Protein AF-A0A9P0BHZ3-F1 (afdb_monomer_lite)

Organism: Brassicogethes aeneus (NCBI:txid1431903)

Secondary structure (DSSP, 8-state):
------------------TT-TTTHHHHHHHHHHHHHHHHHHHHHHHHHHHHHHHHHHHHHHHHHHHHHHHHHHHHHHHHHHHHHHHHHHHHHHHHHHHHHHHHHHHHHHHHHHHHHHHHHHHHHHHHHHHHHHHHHHHHHHHHHHHHHHHHHHHHHHHHHHHHHHHHHHHHHHHHHHHHHHHHHHHHHHHHHHHHHHHHHHHHHHHHHHHHHHHHHHHHHHHHHHHHHHHHHHHHHHHHHHHHHHHHHHHHHHHHHHHHHHHHHHHHHHHHHHHHHHHHHHHHHHHHHHHHHHHHHHHHHHHHHHHHHHHHHHHHHHHHHHHHHHHHHHHHHHHHHHHHHHHHHHHHHHHHHHHHHHHHHHHHHHHHHHHHTTTGGG--THHHHHHHHHHHHHHHHHHHHHHHHHHHHHHHHHHHHHHHHHHHHHHHHHHHHHHHHHHHHHHHHHHHHHHHHHHHHHHHHHHHHHHHHHHHHTTS----------TTHHHHHHHHHHHHHHHHHHHHHHHHHHHHHHHHHHHHHHHHHHHHHHHHHHHHHHHHHHHHHHHHHHHHHHHHHHHHHHHHHHHHHHHHHHHHHHHHHHHHHHHHHHHHHHHHHHHHHHHHHHHHHHHHHHHHHHHHHHHHHHHHHHHHHHHHHHHHHHHHHHHHHHHHHHHHHHT-SS--STTGGGTTHHHHHHHHHHHHHHHTHHHHHHHHHHHHHHHHHHHHHTSS--------SHHHHHHHHHHHHHHHHHHHHHHHHHHHHHHHHHHHHHHHHHHHHHHHHHHHHHHHHHHHHHHHHHHHHHHHHHHHHHHHHHHHHHHHHHHHTTPPPS----SHHHHHHHHHHHHHHHHHHHHHHHHHHHH-GGGHHHHHHHHHHH--TT-EEE-TTS-EEEEEETTT-HHHHHHHHHHSS--SPEEEEETTEEEEEEE-------------------------------------------------------------------------------S-----HHHHHHHHHHTTPPP-------S-EEPPTTSSTTEEEEEEE-SSTT-EEEEEEEEEEETTEEEE-GGGTS-TT----EEEES-SBTT-TT-SS-EEEEEEEEEE-TT-BTTTTBS--EEEEESS----BTTB-PPEE---SS--SSEEEEE----SSSTT---SBPEEEEEEE--HHHHHHHHHHHH-----TTEEEEE-S-SSS-----TTTTT-EEEEE-SSSTT-EEEEEEEEE-SSTT-SS-EEEEEGGGGHHHHHHHH---

Radius of gyration: 69.64 Å; chains: 1; bounding box: 183×89×240 Å

Foldseek 3Di:
DDDDDDDDDDDDDDDDDDPPPVLCPVVVVVVVVVVVVVVVVVVVVVVVVVVVVVVVVVVVVVVVVVVVVVVVVVVVVVVVVVVVVVVVVVVVVVVVVVVVVVVVVVVVVVVVVVVVVVVVVVVVVVVVVVVVVVVVVVVVVVVVVVVVVVVVVVVVVVVVVVVVVVVVVVVVVVVVVVVVVVVVVVVVVVVVVVVVVVVVVVVVVVVVVCVVVVVVVVVVVVVVVVVVVVVVVVVVVVVVVVVVVVVVVVVVVVVVVVVVVVVVVVVVVVVVVVVVVVVVVVVVVVVVVVVVVVVVVVVVVVVVVVVVVVVVVVVVVVVVVVVVVVVVVVVVVVVVVVVVVVVVVVVVVVVVVVVVVVVVVVVVVVVVVVVCVVPVPDDDPVVVVVVVVVVVVVVVVVVVVVVVVVVVVVVVVVVVVVVVVVVVVVVVVVVVVVVVVVVVVVVVVVVVVVVVVVVVVVVVVVVVVVVVVVVPVVPPDDDDDDDDDDDPVVVVCVVVVVVVVVVVVVVVVVVVVVVVVVVVVVVVVVVVVVVVVVVVVVVVVVVVVVVVVVVVVVVVVVVVVVVVVVVVVVVVVVVVVVVVVVVVVVVVVVVVVVVVVVVVVVVVVVVVVVVVVVVVVVVVVVVVVVVVVVVVVVVVVVVVVVVVVVVVVVVVVVVVVVVVVVVDDDDDDPVPVPPPVVPPVVVVVPVVVVPVVVSVVVVVVVVVVVVVVVVVVVPPPDDDDDDPDPVVVVVVVVVVVVVVVVVVVVVVVVVVVVVVVVVVVVVVVVVVVVVVVVVVVVVVVVVVVVVVVVVVVVVVVVVVVVVLVVVVVVVVVVVVVVDDDDDDPVDPVSVVVVVVVLLVVLVVVLVVLVVVCVVPVVCVVVSVVSNLASFDFFDWDAWPVRAIFGFAWCVPAPQSVVCCVVPVDGDFDWSYDDSPTTTGTHHDDDDDDDDYDDDDDDDDDDDDDDDDDDDDDDDDDDDDDDDDDDDDDDDDDDDDDDDDDDDDDDDDDDDDDDDDDDDDPDDDDDDQPLVVQVVVQLVPDDFDDDDDADDKDFDDQLLQQQKKFFWDDDPPPPDTDRFEIWGAADQFKTKFWLCQQPDPRHGTFKMWTRDFFQPCPPDPRIDMWTFPDKAQDPPQDNVQSPSGMIMTGTPDGHDDDSNHGGAGADQDLDFDAWKKAKWQFDPDPPPDDRDRGIMMHTKGWDDLVVQQVVCCVPVVHGDDSQKTWIWHPDPPWTDDDHGGHHGTFTWDQPPVGRRHIHGQWGFGADPHGRDPHTGMTGGRNVCSVVCCCPVPVD

pLDDT: mean 71.09, std 18.49, range [23.23, 97.81]

Sequence (1274 aa):
MDLENKKPDDIQQLPVLSPDHPLLEKFQKALKNHLLAQIDSLKGEIFEYEVSTAKKNEEKEHIGVKSYEAQQVLCKQQKVLEESVESLEEMTAAREAMEETLKEEKAKNKEARDKLMQAEKRSAELRTEVEATNLLIHQMSEWENKIESNITVNQRIAEKTRKQNTLLAKEKVKQDAIIYKVMKEIWRLESDLETMDMQLRVKETEREEMALTVAQGNTNIEAIQAEHRCLMHSWNSVVVAVGNRDKVLNCLREEEGKLELKYKAVLSEIDKVKKLIKNEHVENEKHTYDKHRITCEINGYKSKTEEELLKYQGYDVQIDELNETIDQISKDIEDVVTEKKHKEAAIQVVSKEIDQLLIKIQNKEQDIVKMLDVLVLNDKAAQHVNQMIKDQKKVNRVAELKLADIDNKNINLVSQIDKLRFSSESQSEKYEKVLEKSKKLEAEENEIQSKISHLDIEIRKKVGQLELLTNKLEKTFGTQDQLKGSPQDLRIVALEKSVDETMETIKELQSYWLREQKNLLSMSRERQEQMHDKNLLKKQILITEQKNFKITDDIERTKLELEKIERNIRKLQSKVVILCDSLFKKKDKKTDLDHTNDILKNHYDVRLRDSELECLRIEAETMEIENEKVNLSKELVDVNREILEWEKKLIMTKETKDNMKESQSDGGEVGQMKAELHRMQVRYAQLRKAQEKLVIDMEQCITRRSAIFQLSDSIEKRSGQNKTRINYTKKSDDIRNKIKKIENAMQDFEEKSKQLDDNIEEVKQQTEEVENEVEEIKTECQRFQELTENVKTDRQLKFELLLAKQKKVSMLTELSKGRQPYTIYRTEKHLTSEYGKQKDLNNKLGKVVENLTSDFPDYGHVFTRLFNTLRLYGDPCTTKENLTGVCREMRMCPTGLEQLRKYQKHSLRRCGFKGVEEVVCCPDVDTNREPAIDDNDENKDKGQRTQTRAKSRARKSVTGYHSVIKKSRCDIIMTSPGNPDCCPGTYGKILFCQFTFDILNCVFDIRHKTLSACEQYMQKTEARLSWHIINGVDAEAGEYPHMAAVGYPSDEGDAVNWNCGGSLIAPRFVLTAAHCVVTNNGEPKKVRLGENDLTDEGSEHKQDFDIVDTLVHPQYVIRARRNDIAVLKLDREARITKYVEPACLYTENDDPIGLTITGWGVINTNMANSWKALQKASILPSNLTTCTQLYKSRVNKDITRKQLCAADPSTTKTTDTCQGDSGGPLQVQNLKDSSLFSIVGVTSYGMGCGSNHPSIYTRVSAYLDFIEDYVWPD

Structure (mmCIF, N/CA/C/O backbone):
data_AF-A0A9P0BHZ3-F1
#
_entry.id   AF-A0A9P0BHZ3-F1
#
loop_
_atom_site.group_PDB
_atom_site.id
_atom_site.type_symbol
_atom_site.label_atom_id
_atom_site.label_alt_id
_atom_site.label_comp_id
_atom_site.label_asym_id
_atom_site.label_entity_id
_atom_site.label_seq_id
_atom_site.pdbx_PDB_ins_code
_atom_site.Cartn_x
_atom_site.Cartn_y
_atom_site.Cartn_z
_atom_site.occupancy
_atom_site.B_iso_or_equiv
_atom_site.auth_seq_id
_atom_site.auth_comp_id
_atom_site.auth_asym_id
_atom_site.auth_atom_id
_atom_site.pdbx_PDB_model_num
ATOM 1 N N . MET A 1 1 ? 98.950 32.165 -85.793 1.00 34.47 1 MET A N 1
ATOM 2 C CA . MET A 1 1 ? 99.196 32.501 -84.378 1.00 34.47 1 MET A CA 1
ATOM 3 C C . MET A 1 1 ? 99.562 31.246 -83.595 1.00 34.47 1 MET A C 1
ATOM 5 O O . MET A 1 1 ? 98.650 30.579 -83.130 1.00 34.47 1 MET A O 1
ATOM 9 N N . ASP A 1 2 ? 100.824 30.867 -83.370 1.00 37.28 2 ASP A N 1
ATOM 10 C CA . ASP A 1 2 ? 102.137 31.098 -84.036 1.00 37.28 2 ASP A CA 1
ATOM 11 C C . ASP A 1 2 ? 103.229 30.548 -83.080 1.00 37.28 2 ASP A C 1
ATOM 13 O O . ASP A 1 2 ? 103.051 30.662 -81.871 1.00 37.28 2 ASP A O 1
ATOM 17 N N . LEU A 1 3 ? 104.376 29.974 -83.472 1.00 34.22 3 LEU A N 1
ATOM 18 C CA . LEU A 1 3 ? 104.890 29.501 -84.776 1.00 34.22 3 LEU A CA 1
ATOM 19 C C . LEU A 1 3 ? 105.085 27.949 -84.672 1.00 34.22 3 LEU A C 1
ATOM 21 O O . LEU A 1 3 ? 104.293 27.329 -83.973 1.00 34.22 3 LEU A O 1
ATOM 25 N N . GLU A 1 4 ? 106.017 27.187 -85.272 1.00 36.25 4 GLU A N 1
ATOM 26 C CA . GLU A 1 4 ? 107.149 27.369 -86.212 1.00 36.25 4 GLU A CA 1
ATOM 27 C C . GLU A 1 4 ? 107.383 26.029 -86.965 1.00 36.25 4 GLU A C 1
ATOM 29 O O . GLU A 1 4 ? 106.747 25.015 -86.670 1.00 36.25 4 GLU A O 1
ATOM 34 N N . ASN A 1 5 ? 108.278 26.005 -87.952 1.00 37.03 5 ASN A N 1
ATOM 35 C CA . ASN A 1 5 ? 108.604 24.848 -88.786 1.00 37.03 5 ASN A CA 1
ATOM 36 C C . ASN A 1 5 ? 109.538 23.826 -88.106 1.00 37.03 5 ASN A C 1
ATOM 38 O O . ASN A 1 5 ? 110.432 24.193 -87.345 1.00 37.03 5 ASN A O 1
ATOM 42 N N . LYS A 1 6 ? 109.479 22.563 -88.567 1.00 34.69 6 LYS A N 1
ATOM 43 C CA . LYS A 1 6 ? 110.676 21.849 -89.069 1.00 34.69 6 LYS A CA 1
ATOM 44 C C . LYS A 1 6 ? 110.336 20.635 -89.949 1.00 34.69 6 LYS A C 1
ATOM 46 O O . LYS A 1 6 ? 109.327 19.966 -89.764 1.00 34.69 6 LYS A O 1
ATOM 51 N N . LYS A 1 7 ? 111.212 20.403 -90.927 1.00 32.25 7 LYS A N 1
ATOM 52 C CA . LYS A 1 7 ? 111.252 19.358 -91.972 1.00 32.25 7 LYS A CA 1
ATOM 53 C C . LYS A 1 7 ? 112.709 18.818 -92.028 1.00 32.25 7 LYS A C 1
ATOM 55 O O . LYS A 1 7 ? 113.575 19.506 -91.484 1.00 32.25 7 LYS A O 1
ATOM 60 N N . PRO A 1 8 ? 113.041 17.782 -92.824 1.00 47.19 8 PRO A N 1
ATOM 61 C CA . PRO A 1 8 ? 112.404 16.458 -92.940 1.00 47.19 8 PRO A CA 1
ATOM 62 C C . PRO A 1 8 ? 113.471 15.318 -93.025 1.00 47.19 8 PRO A C 1
ATOM 64 O O . PRO A 1 8 ? 114.654 15.624 -92.932 1.00 47.19 8 PRO A O 1
ATOM 67 N N . ASP A 1 9 ? 113.042 14.069 -93.284 1.00 31.03 9 ASP A N 1
ATOM 68 C CA . ASP A 1 9 ? 113.768 12.971 -93.991 1.00 31.03 9 ASP A CA 1
ATOM 69 C C . ASP A 1 9 ? 115.160 12.516 -93.430 1.00 31.03 9 ASP A C 1
ATOM 71 O O . ASP A 1 9 ? 115.728 13.141 -92.543 1.00 31.03 9 ASP A O 1
ATOM 75 N N . ASP A 1 10 ? 115.760 11.356 -93.740 1.00 31.06 10 ASP A N 1
ATOM 76 C CA . ASP A 1 10 ? 115.634 10.366 -94.830 1.00 31.06 10 ASP A CA 1
ATOM 77 C C . ASP A 1 10 ? 115.335 8.924 -94.354 1.00 31.06 10 ASP A C 1
ATOM 79 O O . ASP A 1 10 ? 115.736 8.527 -93.261 1.00 31.06 10 ASP A O 1
ATOM 83 N N . ILE A 1 11 ? 114.761 8.098 -95.248 1.00 34.25 11 ILE A N 1
ATOM 84 C CA . ILE A 1 11 ? 115.260 6.747 -95.616 1.00 34.25 11 ILE A CA 1
ATOM 85 C C . ILE A 1 11 ? 114.581 6.264 -96.923 1.00 34.25 11 ILE A C 1
ATOM 87 O O . ILE A 1 11 ? 113.508 6.727 -97.299 1.00 34.25 11 ILE A O 1
ATOM 91 N N . GLN A 1 12 ? 115.270 5.393 -97.667 1.00 36.16 12 GLN A N 1
ATOM 92 C CA . GLN A 1 12 ? 115.147 5.201 -99.123 1.00 36.16 12 GLN A CA 1
ATOM 93 C C . GLN A 1 12 ? 113.890 4.464 -99.646 1.00 36.16 12 GLN A C 1
ATOM 95 O O . GLN A 1 12 ? 113.215 3.717 -98.942 1.00 36.16 12 GLN A O 1
ATOM 100 N N . GLN A 1 13 ? 113.629 4.657 -100.946 1.00 36.66 13 GLN A N 1
ATOM 101 C CA . GLN A 1 13 ? 112.496 4.128 -101.720 1.00 36.66 13 GLN A CA 1
ATOM 102 C C . GLN A 1 13 ? 112.711 2.701 -102.262 1.00 36.66 13 GLN A C 1
ATOM 104 O O . GLN A 1 13 ? 113.814 2.351 -102.674 1.00 36.66 13 GLN A O 1
ATOM 109 N N . LEU A 1 14 ? 111.610 1.963 -102.453 1.00 37.25 14 LEU A N 1
ATOM 110 C CA . LEU A 1 14 ? 111.409 0.990 -103.545 1.00 37.25 14 LEU A CA 1
ATOM 111 C C . LEU A 1 14 ? 109.941 1.100 -104.040 1.00 37.25 14 LEU A C 1
ATOM 113 O O . LEU A 1 14 ? 109.102 1.642 -103.316 1.00 37.25 14 LEU A O 1
ATOM 117 N N . PRO A 1 15 ? 109.613 0.702 -105.287 1.00 50.53 15 PRO A N 1
ATOM 118 C CA . PRO A 1 15 ? 108.506 1.318 -106.024 1.00 50.53 15 PRO A CA 1
ATOM 119 C C . PRO A 1 15 ? 107.111 0.810 -105.628 1.00 50.53 15 PRO A C 1
ATOM 121 O O . PRO A 1 15 ? 106.714 -0.305 -105.959 1.00 50.53 15 PRO A O 1
ATOM 124 N N . VAL A 1 16 ? 106.328 1.700 -105.017 1.00 47.50 16 VAL A N 1
ATOM 125 C CA . VAL A 1 16 ? 104.872 1.582 -104.842 1.00 47.50 16 VAL A CA 1
ATOM 126 C C . VAL A 1 16 ? 104.200 2.723 -105.615 1.00 47.50 16 VAL A C 1
ATOM 128 O O . VAL A 1 16 ? 104.776 3.801 -105.764 1.00 47.50 16 VAL A O 1
ATOM 131 N N . LEU A 1 17 ? 102.994 2.488 -106.143 1.00 51.47 17 LEU A N 1
ATOM 132 C CA . LEU A 1 17 ? 102.197 3.510 -106.834 1.00 51.47 17 LEU A CA 1
ATOM 133 C C . LEU A 1 17 ? 101.985 4.744 -105.940 1.00 51.47 17 LEU A C 1
ATOM 135 O O . LEU A 1 17 ? 101.684 4.602 -104.756 1.00 51.47 17 LEU A O 1
ATOM 139 N N . SER A 1 18 ? 102.111 5.942 -106.525 1.00 51.00 18 SER A N 1
ATOM 140 C CA . SER A 1 18 ? 101.926 7.213 -105.809 1.00 51.00 18 SER A CA 1
ATOM 141 C C . SER A 1 18 ? 100.571 7.265 -105.079 1.00 51.00 18 SER A C 1
ATOM 143 O O . SER A 1 18 ? 99.572 6.826 -105.664 1.00 51.00 18 SER A O 1
ATOM 145 N N . PRO A 1 19 ? 100.492 7.843 -103.861 1.00 56.44 19 PRO A N 1
ATOM 146 C CA . PRO A 1 19 ? 99.229 8.064 -103.155 1.00 56.44 19 PRO A CA 1
ATOM 147 C C . PRO A 1 19 ? 98.160 8.768 -104.002 1.00 56.44 19 PRO A C 1
ATOM 149 O O . PRO A 1 19 ? 96.981 8.445 -103.871 1.00 56.44 19 PRO A O 1
ATOM 152 N N . ASP A 1 20 ? 98.573 9.652 -104.915 1.00 55.28 20 ASP A N 1
ATOM 153 C CA . ASP A 1 20 ? 97.693 10.437 -105.791 1.00 55.28 20 ASP A CA 1
ATOM 154 C C . ASP A 1 20 ? 97.349 9.734 -107.124 1.00 55.28 20 ASP A C 1
ATOM 156 O O . ASP A 1 20 ? 96.839 10.355 -108.058 1.00 55.28 20 ASP A O 1
ATOM 160 N N . HIS A 1 21 ? 97.638 8.434 -107.271 1.00 56.44 21 HIS A N 1
ATOM 161 C CA . HIS A 1 21 ? 97.328 7.712 -108.507 1.00 56.44 21 HIS A CA 1
ATOM 162 C C . HIS A 1 21 ? 95.802 7.510 -108.668 1.00 56.44 21 HIS A C 1
ATOM 164 O O . HIS A 1 21 ? 95.181 6.896 -107.794 1.00 56.44 21 HIS A O 1
ATOM 170 N N . PRO A 1 22 ? 95.173 7.883 -109.806 1.00 61.62 22 PRO A N 1
ATOM 171 C CA . PRO A 1 22 ? 93.706 7.905 -109.982 1.00 61.62 22 PRO A CA 1
ATOM 172 C C . PRO A 1 22 ? 93.011 6.524 -110.030 1.00 61.62 22 PRO A C 1
ATOM 174 O O . PRO A 1 22 ? 91.831 6.422 -110.357 1.00 61.62 22 PRO A O 1
ATOM 177 N N . LEU A 1 23 ? 93.722 5.445 -109.688 1.00 57.72 23 LEU A N 1
ATOM 178 C CA . LEU A 1 23 ? 93.140 4.124 -109.407 1.00 57.72 23 LEU A CA 1
ATOM 179 C C . LEU A 1 23 ? 92.945 3.877 -107.899 1.00 57.72 23 LEU A C 1
ATOM 181 O O . LEU A 1 23 ? 92.077 3.094 -107.523 1.00 57.72 23 LEU A O 1
ATOM 185 N N . LEU A 1 24 ? 93.709 4.557 -107.035 1.00 58.69 24 LEU A N 1
ATOM 186 C CA . LEU A 1 24 ? 93.594 4.456 -105.577 1.00 58.69 24 LEU A CA 1
ATOM 187 C C . LEU A 1 24 ? 92.543 5.410 -104.995 1.00 58.69 24 LEU A C 1
ATOM 189 O O . LEU A 1 24 ? 92.021 5.119 -103.921 1.00 58.69 24 LEU A O 1
ATOM 193 N N . GLU A 1 25 ? 92.165 6.481 -105.705 1.00 65.56 25 GLU A N 1
ATOM 194 C CA . GLU A 1 25 ? 91.171 7.465 -105.238 1.00 65.56 25 GLU A CA 1
ATOM 195 C C . GLU A 1 25 ? 89.861 6.792 -104.782 1.00 65.56 25 GLU A C 1
ATOM 197 O O . GLU A 1 25 ? 89.366 7.069 -103.692 1.00 65.56 25 GLU A O 1
ATOM 202 N N . LYS A 1 26 ? 89.327 5.836 -105.559 1.00 60.06 26 LYS A N 1
ATOM 203 C CA . LYS A 1 26 ? 88.112 5.085 -105.186 1.00 60.06 26 LYS A CA 1
ATOM 204 C C . LYS A 1 26 ? 88.284 4.270 -103.901 1.00 60.06 26 LYS A C 1
ATOM 206 O O . LYS A 1 26 ? 87.387 4.268 -103.061 1.00 60.06 26 LYS A O 1
ATOM 211 N N . PHE A 1 27 ? 89.427 3.605 -103.735 1.00 61.62 27 PHE A N 1
ATOM 212 C CA . PHE A 1 27 ? 89.732 2.791 -102.556 1.00 61.62 27 PHE A CA 1
ATOM 213 C C . PHE A 1 27 ? 89.914 3.664 -101.305 1.00 61.62 27 PHE A C 1
ATOM 215 O O . PHE A 1 27 ? 89.302 3.404 -100.270 1.00 61.62 27 PHE A O 1
ATOM 222 N N . GLN A 1 28 ? 90.674 4.757 -101.420 1.00 66.12 28 GLN A N 1
ATOM 223 C CA . GLN A 1 28 ? 90.841 5.751 -100.358 1.00 66.12 28 GLN A CA 1
ATOM 224 C C . GLN A 1 28 ? 89.503 6.397 -99.975 1.00 66.12 28 GLN A C 1
ATOM 226 O O . GLN A 1 28 ? 89.229 6.579 -98.792 1.00 66.12 28 GLN A O 1
ATOM 231 N N . LYS A 1 29 ? 88.634 6.692 -100.950 1.00 69.75 29 LYS A N 1
ATOM 232 C CA . LYS A 1 29 ? 87.290 7.249 -100.731 1.00 69.75 29 LYS A CA 1
ATOM 233 C C . LYS A 1 29 ? 86.358 6.255 -100.033 1.00 69.75 29 LYS A C 1
ATOM 235 O O . LYS A 1 29 ? 85.648 6.652 -99.115 1.00 69.75 29 LYS A O 1
ATOM 240 N N . ALA A 1 30 ? 86.407 4.969 -100.385 1.00 64.88 30 ALA A N 1
ATOM 241 C CA . ALA A 1 30 ? 85.670 3.919 -99.677 1.00 64.88 30 ALA A CA 1
ATOM 242 C C . ALA A 1 30 ? 86.145 3.760 -98.219 1.00 64.88 30 ALA A C 1
ATOM 244 O O . ALA A 1 30 ? 85.323 3.749 -97.302 1.00 64.88 30 ALA A O 1
ATOM 245 N N . LEU A 1 31 ? 87.464 3.717 -97.989 1.00 68.00 31 LEU A N 1
ATOM 246 C CA . LEU A 1 31 ? 88.050 3.636 -96.646 1.00 68.00 31 LEU A CA 1
ATOM 247 C C . LEU A 1 31 ? 87.729 4.882 -95.802 1.00 68.00 31 LEU A C 1
ATOM 249 O O . LEU A 1 31 ? 87.321 4.758 -94.649 1.00 68.00 31 LEU A O 1
ATOM 253 N N . LYS A 1 32 ? 87.843 6.079 -96.390 1.00 74.94 32 LYS A N 1
ATOM 254 C CA . LYS A 1 32 ? 87.483 7.354 -95.755 1.00 74.94 32 LYS A CA 1
ATOM 255 C C . LYS A 1 32 ? 86.004 7.397 -95.377 1.00 74.94 32 LYS A C 1
ATOM 257 O O . LYS A 1 32 ? 85.691 7.810 -94.268 1.00 74.94 32 LYS A O 1
ATOM 262 N N . ASN A 1 33 ? 85.107 6.931 -96.245 1.00 72.12 33 ASN A N 1
ATOM 263 C CA . ASN A 1 33 ? 83.675 6.868 -95.944 1.00 72.12 33 ASN A CA 1
ATOM 264 C C . ASN A 1 33 ? 83.362 5.875 -94.809 1.00 72.12 33 ASN A C 1
ATOM 266 O O . ASN A 1 33 ? 82.520 6.172 -93.969 1.00 72.12 33 ASN A O 1
ATOM 270 N N . HIS A 1 34 ? 84.055 4.732 -94.740 1.00 70.62 34 HIS A N 1
ATOM 271 C CA . HIS A 1 34 ? 83.892 3.776 -93.637 1.00 70.62 34 HIS A CA 1
ATOM 272 C C . HIS A 1 34 ? 84.361 4.355 -92.291 1.00 70.62 34 HIS A C 1
ATOM 274 O O . HIS A 1 34 ? 83.646 4.242 -91.296 1.00 70.62 34 HIS A O 1
ATOM 280 N N . LEU A 1 35 ? 85.516 5.028 -92.271 1.00 70.44 35 LEU A N 1
ATOM 281 C CA . LEU A 1 35 ? 86.041 5.689 -91.071 1.00 70.44 35 LEU A CA 1
ATOM 282 C C . LEU A 1 35 ? 85.185 6.892 -90.644 1.00 70.44 35 LEU A C 1
ATOM 284 O O . LEU A 1 35 ? 84.968 7.083 -89.452 1.00 70.44 35 LEU A O 1
ATOM 288 N N . LEU A 1 36 ? 84.646 7.667 -91.593 1.00 74.88 36 LEU A N 1
ATOM 289 C CA . LEU A 1 36 ? 83.685 8.734 -91.295 1.00 74.88 36 LEU A CA 1
ATOM 290 C C . LEU A 1 36 ? 82.393 8.173 -90.688 1.00 74.88 36 LEU A C 1
ATOM 292 O O . LEU A 1 36 ? 81.947 8.691 -89.673 1.00 74.88 36 LEU A O 1
ATOM 296 N N . ALA A 1 37 ? 81.853 7.071 -91.217 1.00 69.31 37 ALA A N 1
ATOM 297 C CA . ALA A 1 37 ? 80.676 6.421 -90.638 1.00 69.31 37 ALA A CA 1
ATOM 298 C C . ALA A 1 37 ? 80.919 5.907 -89.204 1.00 69.31 37 ALA A C 1
ATOM 300 O O . ALA A 1 37 ? 80.030 6.013 -88.364 1.00 69.31 37 ALA A O 1
ATOM 301 N N . GLN A 1 38 ? 82.121 5.404 -88.887 1.00 68.25 38 GLN A N 1
ATOM 302 C CA . GLN A 1 38 ? 82.483 5.063 -87.502 1.00 68.25 38 GLN A CA 1
ATOM 303 C C . GLN A 1 38 ? 82.616 6.304 -86.610 1.00 68.25 38 GLN A C 1
ATOM 305 O O . GLN A 1 38 ? 82.131 6.295 -85.484 1.00 68.25 38 GLN A O 1
ATOM 310 N N . ILE A 1 39 ? 83.230 7.382 -87.107 1.00 73.50 39 ILE A N 1
ATOM 311 C CA . ILE A 1 39 ? 83.338 8.656 -86.382 1.00 73.50 39 ILE A CA 1
ATOM 312 C C . ILE A 1 39 ? 81.951 9.252 -86.106 1.00 73.50 39 ILE A C 1
ATOM 314 O O . ILE A 1 39 ? 81.720 9.759 -85.014 1.00 73.50 39 ILE A O 1
ATOM 318 N N . ASP A 1 40 ? 81.021 9.175 -87.056 1.00 74.06 40 ASP A N 1
ATOM 319 C CA . ASP A 1 40 ? 79.666 9.704 -86.891 1.00 74.06 40 ASP A CA 1
ATOM 320 C C . ASP A 1 40 ? 78.784 8.793 -86.010 1.00 74.06 40 ASP A C 1
ATOM 322 O O . ASP A 1 40 ? 77.971 9.314 -85.250 1.00 74.06 40 ASP A O 1
ATOM 326 N N . SER A 1 41 ? 79.015 7.470 -85.993 1.00 69.06 41 SER A N 1
ATOM 327 C CA . SER A 1 41 ? 78.439 6.559 -84.982 1.00 69.06 41 SER A CA 1
ATOM 328 C C . SER A 1 41 ? 78.923 6.910 -83.573 1.00 69.06 41 SER A C 1
ATOM 330 O O . SER A 1 41 ? 78.111 7.104 -82.675 1.00 69.06 41 SER A O 1
ATOM 332 N N . LEU A 1 42 ? 80.237 7.090 -83.394 1.00 73.25 42 LEU A N 1
ATOM 333 C CA . LEU A 1 42 ? 80.827 7.454 -82.102 1.00 73.25 42 LEU A CA 1
ATOM 334 C C . LEU A 1 42 ? 80.405 8.857 -81.640 1.00 73.25 42 LEU A C 1
ATOM 336 O O . LEU A 1 42 ? 80.242 9.070 -80.444 1.00 73.25 42 LEU A O 1
ATOM 340 N N . LYS A 1 43 ? 80.164 9.809 -82.554 1.00 76.50 43 LYS A N 1
ATOM 341 C CA . LYS A 1 43 ? 79.503 11.085 -82.214 1.00 76.50 43 LYS A CA 1
ATOM 342 C C . LYS A 1 43 ? 78.057 10.881 -81.770 1.00 76.50 43 LYS A C 1
ATOM 344 O O . LYS A 1 43 ? 77.624 11.583 -80.867 1.00 76.50 43 LYS A O 1
ATOM 349 N N . GLY A 1 44 ? 77.323 9.954 -82.389 1.00 73.75 44 GLY A N 1
ATOM 350 C CA . GLY A 1 44 ? 75.978 9.568 -81.961 1.00 73.75 44 GLY A CA 1
ATOM 351 C C . GLY A 1 44 ? 75.979 9.008 -80.539 1.00 73.75 44 GLY A C 1
ATOM 352 O O . GLY A 1 44 ? 75.240 9.498 -79.695 1.00 73.75 44 GLY A O 1
ATOM 353 N N . GLU A 1 45 ? 76.878 8.068 -80.247 1.00 74.00 45 GLU A N 1
ATOM 354 C CA . GLU A 1 45 ? 77.068 7.506 -78.904 1.00 74.00 45 GLU A CA 1
ATOM 355 C C . GLU A 1 45 ? 77.490 8.580 -77.888 1.00 74.00 45 GLU A C 1
ATOM 357 O O . GLU A 1 45 ? 76.902 8.667 -76.813 1.00 74.00 45 GLU A O 1
ATOM 362 N N . ILE A 1 46 ? 78.455 9.447 -78.223 1.00 73.25 46 ILE A N 1
ATOM 363 C CA . ILE A 1 46 ? 78.861 10.576 -77.366 1.00 73.25 46 ILE A CA 1
ATOM 364 C C . ILE A 1 46 ? 77.679 11.520 -77.115 1.00 73.25 46 ILE A C 1
ATOM 366 O O . ILE A 1 46 ? 77.458 11.896 -75.969 1.00 73.25 46 ILE A O 1
ATOM 370 N N . PHE A 1 47 ? 76.881 11.845 -78.133 1.00 76.94 47 PHE A N 1
ATOM 371 C CA . PHE A 1 47 ? 75.688 12.679 -77.987 1.00 76.94 47 PHE A CA 1
ATOM 372 C C . PHE A 1 47 ? 74.608 12.004 -77.124 1.00 76.94 47 PHE A C 1
ATOM 374 O O . PHE A 1 47 ? 74.011 12.662 -76.275 1.00 76.94 47 PHE A O 1
ATOM 381 N N . GLU A 1 48 ? 74.383 10.693 -77.256 1.00 74.94 48 GLU A N 1
ATOM 382 C CA . GLU A 1 48 ? 73.480 9.949 -76.367 1.00 74.94 48 GLU A CA 1
ATOM 383 C C . GLU A 1 48 ? 74.001 9.898 -74.920 1.00 74.94 48 GLU A C 1
ATOM 385 O O . GLU A 1 48 ? 73.210 10.035 -73.983 1.00 74.94 48 GLU A O 1
ATOM 390 N N . TYR A 1 49 ? 75.317 9.790 -74.704 1.00 77.06 49 TYR A N 1
ATOM 391 C CA . TYR A 1 49 ? 75.920 9.898 -73.372 1.00 77.06 49 TYR A CA 1
ATOM 392 C C . TYR A 1 49 ? 75.847 11.323 -72.804 1.00 77.06 49 TYR A C 1
ATOM 394 O O . TYR A 1 49 ? 75.553 11.477 -71.617 1.00 77.06 49 TYR A O 1
ATOM 402 N N . GLU A 1 50 ? 76.052 12.364 -73.612 1.00 74.88 50 GLU A N 1
ATOM 403 C CA . GLU A 1 50 ? 75.885 13.768 -73.216 1.00 74.88 50 GLU A CA 1
ATOM 404 C C . GLU A 1 50 ? 74.427 14.055 -72.841 1.00 74.88 50 GLU A C 1
ATOM 406 O O . GLU A 1 50 ? 74.169 14.549 -71.743 1.00 74.88 50 GLU A O 1
ATOM 411 N N . VAL A 1 51 ? 73.461 13.646 -73.670 1.00 78.88 51 VAL A N 1
ATOM 412 C CA . VAL A 1 51 ? 72.020 13.755 -73.385 1.00 78.88 51 VAL A CA 1
ATOM 413 C C . VAL A 1 51 ? 71.630 12.930 -72.155 1.00 78.88 51 VAL A C 1
ATOM 415 O O . VAL A 1 51 ? 70.898 13.424 -71.298 1.00 78.88 51 VAL A O 1
ATOM 418 N N . SER A 1 52 ? 72.147 11.707 -71.989 1.00 74.94 52 SER A N 1
ATOM 419 C CA . SER A 1 52 ? 71.893 10.906 -70.784 1.00 74.94 52 SER A CA 1
ATOM 420 C C . SER A 1 52 ? 72.536 11.500 -69.528 1.00 74.94 52 SER A C 1
ATOM 422 O O . SER A 1 52 ? 72.028 11.256 -68.431 1.00 74.94 52 SER A O 1
ATOM 424 N N . THR A 1 53 ? 73.640 12.238 -69.648 1.00 70.50 53 THR A N 1
ATOM 425 C CA . THR A 1 53 ? 74.324 12.871 -68.510 1.00 70.50 53 THR A CA 1
ATOM 426 C C . THR A 1 53 ? 73.650 14.189 -68.143 1.00 70.50 53 THR A C 1
ATOM 428 O O . THR A 1 53 ? 73.396 14.427 -66.964 1.00 70.50 53 THR A O 1
ATOM 431 N N . ALA A 1 54 ? 73.251 14.989 -69.136 1.00 77.50 54 ALA A N 1
ATOM 432 C CA . ALA A 1 54 ? 72.397 16.158 -68.958 1.00 77.50 54 ALA A CA 1
ATOM 433 C C . ALA A 1 54 ? 71.073 15.767 -68.287 1.00 77.50 54 ALA A C 1
ATOM 435 O O . ALA A 1 54 ? 70.727 16.333 -67.256 1.00 77.50 54 ALA A O 1
ATOM 436 N N . LYS A 1 55 ? 70.401 14.717 -68.777 1.00 77.62 55 LYS A N 1
ATOM 437 C CA . LYS A 1 55 ? 69.169 14.196 -68.172 1.00 77.62 55 LYS A CA 1
ATOM 438 C C . LYS A 1 55 ? 69.377 13.663 -66.749 1.00 77.62 55 LYS A C 1
ATOM 440 O O . LYS A 1 55 ? 68.521 13.864 -65.899 1.00 77.62 55 LYS A O 1
ATOM 445 N N . LYS A 1 56 ? 70.511 13.022 -66.442 1.00 76.81 56 LYS A N 1
ATOM 446 C CA . LYS A 1 56 ? 70.831 12.613 -65.059 1.00 76.81 56 LYS A CA 1
ATOM 447 C C . LYS A 1 56 ? 71.145 13.798 -64.143 1.00 76.81 56 LYS A C 1
ATOM 449 O O . LYS A 1 56 ? 70.857 13.713 -62.952 1.00 76.81 56 LYS A O 1
ATOM 454 N N . ASN A 1 57 ? 71.687 14.898 -64.668 1.00 73.12 57 ASN A N 1
ATOM 455 C CA . ASN A 1 57 ? 71.791 16.154 -63.923 1.00 73.12 57 ASN A CA 1
ATOM 456 C C . ASN A 1 57 ? 70.414 16.806 -63.730 1.00 73.12 57 ASN A C 1
ATOM 458 O O . ASN A 1 57 ? 70.120 17.197 -62.611 1.00 73.12 57 ASN A O 1
ATOM 462 N N . GLU A 1 58 ? 69.542 16.825 -64.739 1.00 75.69 58 GLU A N 1
ATOM 463 C CA . GLU A 1 58 ? 68.150 17.290 -64.621 1.00 75.69 58 GLU A CA 1
ATOM 464 C C . GLU A 1 58 ? 67.366 16.458 -63.586 1.00 75.69 58 GLU A C 1
ATOM 466 O O . GLU A 1 58 ? 66.699 17.009 -62.715 1.00 75.69 58 GLU A O 1
ATOM 471 N N . GLU A 1 59 ? 67.510 15.128 -63.592 1.00 77.00 59 GLU A N 1
ATOM 472 C CA . GLU A 1 59 ? 66.935 14.235 -62.576 1.00 77.00 59 GLU A CA 1
ATOM 473 C C . GLU A 1 59 ? 67.528 14.501 -61.179 1.00 77.00 59 GLU A C 1
ATOM 475 O O . GLU A 1 59 ? 66.786 14.526 -60.196 1.00 77.00 59 GLU A O 1
ATOM 480 N N . LYS A 1 60 ? 68.838 14.763 -61.067 1.00 75.75 60 LYS A N 1
ATOM 481 C CA . LYS A 1 60 ? 69.512 15.121 -59.805 1.00 75.75 60 LYS A CA 1
ATOM 482 C C . LYS A 1 60 ? 69.071 16.490 -59.276 1.00 75.75 60 LYS A C 1
ATOM 484 O O . LYS A 1 60 ? 68.842 16.625 -58.077 1.00 75.75 60 LYS A O 1
ATOM 489 N N . GLU A 1 61 ? 68.937 17.488 -60.141 1.00 78.38 61 GLU A N 1
ATOM 490 C CA . GLU A 1 61 ? 68.434 18.823 -59.811 1.00 78.38 61 GLU A CA 1
ATOM 491 C C . GLU A 1 61 ? 66.959 18.754 -59.418 1.00 78.38 61 GLU A C 1
ATOM 493 O O . GLU A 1 61 ? 66.577 19.317 -58.398 1.00 78.38 61 GLU A O 1
ATOM 498 N N . HIS A 1 62 ? 66.145 17.965 -60.122 1.00 77.44 62 HIS A N 1
ATOM 499 C CA . HIS A 1 62 ? 64.749 17.728 -59.766 1.00 77.44 62 HIS A CA 1
ATOM 500 C C . HIS A 1 62 ? 64.592 16.958 -58.442 1.00 77.44 62 HIS A C 1
ATOM 502 O O . HIS A 1 62 ? 63.667 17.240 -57.680 1.00 77.44 62 HIS A O 1
ATOM 508 N N . ILE A 1 63 ? 65.500 16.028 -58.117 1.00 79.94 63 ILE A N 1
ATOM 509 C CA . ILE A 1 63 ? 65.582 15.392 -56.789 1.00 79.94 63 ILE A CA 1
ATOM 510 C C . ILE A 1 63 ? 66.034 16.403 -55.724 1.00 79.94 63 ILE A C 1
ATOM 512 O O . ILE A 1 63 ? 65.488 16.398 -54.624 1.00 79.94 63 ILE A O 1
ATOM 516 N N . GLY A 1 64 ? 66.968 17.304 -56.042 1.00 77.81 64 GLY A N 1
ATOM 517 C CA . GLY A 1 64 ? 67.374 18.405 -55.165 1.00 77.81 64 GLY A CA 1
ATOM 518 C C . GLY A 1 64 ? 66.217 19.358 -54.853 1.00 77.81 64 GLY A C 1
ATOM 519 O O . GLY A 1 64 ? 65.949 19.633 -53.685 1.00 77.81 64 GLY A O 1
ATOM 520 N N . VAL A 1 65 ? 65.469 19.775 -55.880 1.00 83.12 65 VAL A N 1
ATOM 521 C CA . VAL A 1 65 ? 64.240 20.570 -55.750 1.00 83.12 65 VAL A CA 1
ATOM 522 C C . VAL A 1 65 ? 63.209 19.821 -54.911 1.00 83.12 65 VAL A C 1
ATOM 524 O O . VAL A 1 65 ? 62.744 20.380 -53.929 1.00 83.12 65 VAL A O 1
ATOM 527 N N . LYS A 1 66 ? 62.934 18.538 -55.181 1.00 79.19 66 LYS A N 1
ATOM 528 C CA . LYS A 1 66 ? 62.020 17.722 -54.359 1.00 79.19 66 LYS A CA 1
ATOM 529 C C . LYS A 1 66 ? 62.472 17.566 -52.909 1.00 79.19 66 LYS A C 1
ATOM 531 O O . LYS A 1 66 ? 61.637 17.544 -52.012 1.00 79.19 66 LYS A O 1
ATOM 536 N N . SER A 1 67 ? 63.776 17.468 -52.655 1.00 72.19 67 SER A N 1
ATOM 537 C CA . SER A 1 67 ? 64.318 17.424 -51.294 1.00 72.19 67 SER A CA 1
ATOM 538 C C . SER A 1 67 ? 64.154 18.766 -50.578 1.00 72.19 67 SER A C 1
ATOM 540 O O . SER A 1 67 ? 63.909 18.783 -49.375 1.00 72.19 67 SER A O 1
ATOM 542 N N . TYR A 1 68 ? 64.257 19.882 -51.302 1.00 79.19 68 TYR A N 1
ATOM 543 C CA . TYR A 1 68 ? 64.026 21.225 -50.775 1.00 79.19 68 TYR A CA 1
ATOM 544 C C . TYR A 1 68 ? 62.527 21.527 -50.580 1.00 79.19 68 TYR A C 1
ATOM 546 O O . TYR A 1 68 ? 62.139 22.090 -49.560 1.00 79.19 68 TYR A O 1
ATOM 554 N N . GLU A 1 69 ? 61.663 21.077 -51.492 1.00 76.56 69 GLU A N 1
ATOM 555 C CA . GLU A 1 69 ? 60.202 21.077 -51.346 1.00 76.56 69 GLU A CA 1
ATOM 556 C C . GLU A 1 69 ? 59.781 20.249 -50.126 1.00 76.56 69 GLU A C 1
ATOM 558 O O . GLU A 1 69 ? 59.007 20.730 -49.303 1.00 76.56 69 GLU A O 1
ATOM 563 N N . ALA A 1 70 ? 60.342 19.047 -49.947 1.00 77.19 70 ALA A N 1
ATOM 564 C CA . ALA A 1 70 ? 60.104 18.212 -48.771 1.00 77.19 70 ALA A CA 1
ATOM 565 C C . ALA A 1 70 ? 60.597 18.876 -47.474 1.00 77.19 70 ALA A C 1
ATOM 567 O O . ALA A 1 70 ? 59.906 18.805 -46.462 1.00 77.19 70 ALA A O 1
ATOM 568 N N . GLN A 1 71 ? 61.736 19.579 -47.495 1.00 75.12 71 GLN A N 1
ATOM 569 C CA . GLN A 1 71 ? 62.197 20.390 -46.360 1.00 75.12 71 GLN A CA 1
ATOM 570 C C . GLN A 1 71 ? 61.270 21.582 -46.077 1.00 75.12 71 GLN A C 1
ATOM 572 O O . GLN A 1 71 ? 60.975 21.852 -44.916 1.00 75.12 71 GLN A O 1
ATOM 577 N N . GLN A 1 72 ? 60.741 22.264 -47.101 1.00 77.81 72 GLN A N 1
ATOM 578 C CA . GLN A 1 72 ? 59.727 23.304 -46.901 1.00 77.81 72 GLN A CA 1
ATOM 579 C C . GLN A 1 72 ? 58.408 22.740 -46.361 1.00 77.81 72 GLN A C 1
ATOM 581 O O . GLN A 1 72 ? 57.768 23.397 -45.544 1.00 77.81 72 GLN A O 1
ATOM 586 N N . VAL A 1 73 ? 57.982 21.557 -46.812 1.00 81.00 73 VAL A N 1
ATOM 587 C CA . VAL A 1 73 ? 56.789 20.874 -46.292 1.00 81.00 73 VAL A CA 1
ATOM 588 C C . VAL A 1 73 ? 57.009 20.459 -44.840 1.00 81.00 73 VAL A C 1
ATOM 590 O O . VAL A 1 73 ? 56.146 20.751 -44.024 1.00 81.00 73 VAL A O 1
ATOM 593 N N . LEU A 1 74 ? 58.174 19.908 -44.488 1.00 78.12 74 LEU A N 1
ATOM 594 C CA . LEU A 1 74 ? 58.533 19.599 -43.101 1.00 78.12 74 LEU A CA 1
ATOM 595 C C . LEU A 1 74 ? 58.571 20.852 -42.217 1.00 78.12 74 LEU A C 1
ATOM 597 O O . LEU A 1 74 ? 57.963 20.833 -41.156 1.00 78.12 74 LEU A O 1
ATOM 601 N N . CYS A 1 75 ? 59.175 21.964 -42.653 1.00 81.38 75 CYS A N 1
ATOM 602 C CA . CYS A 1 75 ? 59.117 23.226 -41.898 1.00 81.38 75 CYS A CA 1
ATOM 603 C C . CYS A 1 75 ? 57.682 23.752 -41.730 1.00 81.38 75 CYS A C 1
ATOM 605 O O . CYS A 1 75 ? 57.350 24.291 -40.680 1.00 81.38 75 CYS A O 1
ATOM 607 N N . LYS A 1 76 ? 56.815 23.601 -42.741 1.00 79.12 76 LYS A N 1
ATOM 608 C CA . LYS A 1 76 ? 55.395 23.986 -42.641 1.00 79.12 76 LYS A CA 1
ATOM 609 C C . LYS A 1 76 ? 54.627 23.064 -41.692 1.00 79.12 76 LYS A C 1
ATOM 611 O O . LYS A 1 76 ? 53.859 23.558 -40.882 1.00 79.12 76 LYS A O 1
ATOM 616 N N . GLN A 1 77 ? 54.856 21.753 -41.755 1.00 81.31 77 GLN A N 1
ATOM 617 C CA . GLN A 1 77 ? 54.257 20.771 -40.848 1.00 81.31 77 GLN A CA 1
ATOM 618 C C . GLN A 1 77 ? 54.740 20.959 -39.409 1.00 81.31 77 GLN A C 1
ATOM 620 O O . GLN A 1 77 ? 53.933 20.871 -38.494 1.00 81.31 77 GLN A O 1
ATOM 625 N N . GLN A 1 78 ? 56.023 21.269 -39.207 1.00 81.88 78 GLN A N 1
ATOM 626 C CA . GLN A 1 78 ? 56.567 21.584 -37.892 1.00 81.88 78 GLN A CA 1
ATOM 627 C C . GLN A 1 78 ? 55.975 22.890 -37.350 1.00 81.88 78 GLN A C 1
ATOM 629 O O . GLN A 1 78 ? 55.537 22.899 -36.209 1.00 81.88 78 GLN A O 1
ATOM 634 N N . LYS A 1 79 ? 55.847 23.946 -38.168 1.00 86.25 79 LYS A N 1
ATOM 635 C CA . LYS A 1 79 ? 55.172 25.183 -37.746 1.00 86.25 79 LYS A CA 1
ATOM 636 C C . LYS A 1 79 ? 53.695 24.959 -37.402 1.00 86.25 79 LYS A C 1
ATOM 638 O O . LYS A 1 79 ? 53.230 25.495 -36.410 1.00 86.25 79 LYS A O 1
ATOM 643 N N . VAL A 1 80 ? 52.977 24.139 -38.174 1.00 86.31 80 VAL A N 1
ATOM 644 C CA . VAL A 1 80 ? 51.583 23.766 -37.867 1.00 86.31 80 VAL A CA 1
ATOM 645 C C . VAL A 1 80 ? 51.497 22.912 -36.597 1.00 86.31 80 VAL A C 1
ATOM 647 O O . VAL A 1 80 ? 50.545 23.057 -35.840 1.00 86.31 80 VAL A O 1
ATOM 650 N N . LEU A 1 81 ? 52.486 22.055 -36.318 1.00 81.12 81 LEU A N 1
ATOM 651 C CA . LEU A 1 81 ? 52.593 21.337 -35.042 1.00 81.12 81 LEU A CA 1
ATOM 652 C C . LEU A 1 81 ? 52.875 22.289 -33.874 1.00 81.12 81 LEU A C 1
ATOM 654 O O . LEU A 1 81 ? 52.253 22.138 -32.832 1.00 81.12 81 LEU A O 1
ATOM 658 N N . GLU A 1 82 ? 53.756 23.273 -34.047 1.00 86.81 82 GLU A N 1
ATOM 659 C CA . GLU A 1 82 ? 54.045 24.312 -33.050 1.00 86.81 82 GLU A CA 1
ATOM 660 C C . GLU A 1 82 ? 52.788 25.163 -32.766 1.00 86.81 82 GLU A C 1
ATOM 662 O O . GLU A 1 82 ? 52.399 25.287 -31.610 1.00 86.81 82 GLU A O 1
ATOM 667 N N . GLU A 1 83 ? 52.071 25.617 -33.802 1.00 88.62 83 GLU A N 1
ATOM 668 C CA . GLU A 1 83 ? 50.767 26.303 -33.691 1.00 88.62 83 GLU A CA 1
ATOM 669 C C . GLU A 1 83 ? 49.681 25.420 -33.041 1.00 88.62 83 GLU A C 1
ATOM 671 O O . GLU A 1 83 ? 48.843 25.907 -32.284 1.00 88.62 83 GLU A O 1
ATOM 676 N N . SER A 1 84 ? 49.689 24.108 -33.307 1.00 79.19 84 SER A N 1
ATOM 677 C CA . SER A 1 84 ? 48.745 23.159 -32.696 1.00 79.19 84 SER A CA 1
ATOM 678 C C . SER A 1 84 ? 49.072 22.879 -31.229 1.00 79.19 84 SER A C 1
ATOM 680 O O . SER A 1 84 ? 48.159 22.669 -30.437 1.00 79.19 84 SER A O 1
ATOM 682 N N . VAL A 1 85 ? 50.354 22.876 -30.850 1.00 86.50 85 VAL A N 1
ATOM 683 C CA . VAL A 1 85 ? 50.793 22.746 -29.453 1.00 86.50 85 VAL A CA 1
ATOM 684 C C . VAL A 1 85 ? 50.473 24.021 -28.678 1.00 86.50 85 VAL A C 1
ATOM 686 O O . VAL A 1 85 ? 49.903 23.916 -27.601 1.00 86.50 85 VAL A O 1
ATOM 689 N N . GLU A 1 86 ? 50.728 25.203 -29.243 1.00 89.44 86 GLU A N 1
ATOM 690 C CA . GLU A 1 86 ? 50.336 26.493 -28.653 1.00 89.44 86 GLU A CA 1
ATOM 691 C C . GLU A 1 86 ? 48.811 26.559 -28.436 1.00 89.44 86 GLU A C 1
ATOM 693 O O . GLU A 1 86 ? 48.352 26.871 -27.339 1.00 89.44 86 GLU A O 1
ATOM 698 N N . SER A 1 87 ? 48.012 26.129 -29.422 1.00 87.00 87 SER A N 1
ATOM 699 C CA . SER A 1 87 ? 46.552 26.036 -29.282 1.00 87.00 87 SER A CA 1
ATOM 700 C C . SER A 1 87 ? 46.096 24.979 -28.260 1.00 87.00 87 SER A C 1
ATOM 702 O O . SER A 1 87 ? 45.108 25.193 -27.556 1.00 87.00 87 SER A O 1
ATOM 704 N N . LEU A 1 88 ? 46.807 23.852 -28.121 1.00 82.94 88 LEU A N 1
ATOM 705 C CA . LEU A 1 88 ? 46.543 22.872 -27.061 1.00 82.94 88 LEU A CA 1
ATOM 706 C C . LEU A 1 88 ? 46.895 23.429 -25.675 1.00 82.94 88 LEU A C 1
ATOM 708 O O . LEU A 1 88 ? 46.127 23.216 -24.739 1.00 82.94 88 LEU A O 1
ATOM 712 N N . GLU A 1 89 ? 47.994 24.172 -25.536 1.00 87.62 89 GLU A N 1
ATOM 713 C CA . GLU A 1 89 ? 48.363 24.854 -24.292 1.00 87.62 89 GLU A CA 1
ATOM 714 C C . GLU A 1 89 ? 47.299 25.899 -23.911 1.00 87.62 89 GLU A C 1
ATOM 716 O O . GLU A 1 89 ? 46.771 25.835 -22.797 1.00 87.62 89 GLU A O 1
ATOM 721 N N . GLU A 1 90 ? 46.861 26.756 -24.844 1.00 90.69 90 GLU A N 1
ATOM 722 C CA . GLU A 1 90 ? 45.731 27.680 -24.639 1.00 90.69 90 GLU A CA 1
ATOM 723 C C . GLU A 1 90 ? 44.446 26.949 -24.212 1.00 90.69 90 GLU A C 1
ATOM 725 O O . GLU A 1 90 ? 43.793 27.350 -23.245 1.00 90.69 90 GLU A O 1
ATOM 730 N N . MET A 1 91 ? 44.090 25.850 -24.885 1.00 79.75 91 MET A N 1
ATOM 731 C CA . MET A 1 91 ? 42.892 25.068 -24.561 1.00 79.75 91 MET A CA 1
ATOM 732 C C . MET A 1 91 ? 42.999 24.350 -23.209 1.00 79.75 91 MET A C 1
ATOM 734 O O . MET A 1 91 ? 41.990 24.237 -22.510 1.00 79.75 91 MET A O 1
ATOM 738 N N . THR A 1 92 ? 44.188 23.899 -22.792 1.00 83.06 92 THR A N 1
ATOM 739 C CA . THR A 1 92 ? 44.388 23.348 -21.439 1.00 83.06 92 THR A CA 1
ATOM 740 C C . THR A 1 92 ? 44.294 24.427 -20.365 1.00 83.06 92 THR A C 1
ATOM 742 O O . THR A 1 92 ? 43.558 24.228 -19.403 1.00 83.06 92 THR A O 1
ATOM 745 N N . ALA A 1 93 ? 44.908 25.598 -20.559 1.00 89.25 93 ALA A N 1
ATOM 746 C CA . ALA A 1 93 ? 44.784 26.727 -19.635 1.00 89.25 93 ALA A CA 1
ATOM 747 C C . ALA A 1 93 ? 43.330 27.231 -19.525 1.00 89.25 93 ALA A C 1
ATOM 749 O O . ALA A 1 93 ? 42.851 27.536 -18.431 1.00 89.25 93 ALA A O 1
ATOM 750 N N . ALA A 1 94 ? 42.589 27.257 -20.639 1.00 87.81 94 ALA A N 1
ATOM 751 C CA . ALA A 1 94 ? 41.159 27.557 -20.644 1.00 87.81 94 ALA A CA 1
ATOM 752 C C . ALA A 1 94 ? 40.342 26.494 -19.886 1.00 87.81 94 ALA A C 1
ATOM 754 O O . ALA A 1 94 ? 39.417 26.844 -19.149 1.00 87.81 94 ALA A O 1
ATOM 755 N N . ARG A 1 95 ? 40.696 25.205 -20.013 1.00 89.94 95 ARG A N 1
ATOM 756 C CA . ARG A 1 95 ? 40.066 24.110 -19.258 1.00 89.94 95 ARG A CA 1
ATOM 757 C C . ARG A 1 95 ? 40.340 24.234 -17.759 1.00 89.94 95 ARG A C 1
ATOM 759 O O . ARG A 1 95 ? 39.398 24.158 -16.981 1.00 89.94 95 ARG A O 1
ATOM 766 N N . GLU A 1 96 ? 41.581 24.497 -17.357 1.00 88.88 96 GLU A N 1
ATOM 767 C CA . GLU A 1 96 ? 41.972 24.686 -15.952 1.00 88.88 96 GLU A CA 1
ATOM 768 C C . GLU A 1 96 ? 41.276 25.905 -15.320 1.00 88.88 96 GLU A C 1
ATOM 770 O O . GLU A 1 96 ? 40.748 25.810 -14.212 1.00 88.88 96 GLU A O 1
ATOM 775 N N . ALA A 1 97 ? 41.163 27.025 -16.043 1.00 90.88 97 ALA A N 1
ATOM 776 C CA . ALA A 1 97 ? 40.383 28.182 -15.596 1.00 90.88 97 ALA A CA 1
ATOM 777 C C . ALA A 1 97 ? 38.875 27.870 -15.462 1.00 90.88 97 ALA A C 1
ATOM 779 O O . ALA A 1 97 ? 38.208 28.344 -14.533 1.00 90.88 97 ALA A O 1
ATOM 780 N N . MET A 1 98 ? 38.326 27.044 -16.359 1.00 84.69 98 MET A N 1
ATOM 781 C CA . MET A 1 98 ? 36.937 26.582 -16.279 1.00 84.69 98 MET A CA 1
ATOM 782 C C . MET A 1 98 ? 36.723 25.588 -15.122 1.00 84.69 98 MET A C 1
ATOM 784 O O . MET A 1 98 ? 35.687 25.622 -14.463 1.00 84.69 98 MET A O 1
ATOM 788 N N . GLU A 1 99 ? 37.707 24.739 -14.815 1.00 85.25 99 GLU A N 1
ATOM 789 C CA . GLU A 1 99 ? 37.694 23.840 -13.654 1.00 85.25 99 GLU A CA 1
ATOM 790 C C . GLU A 1 99 ? 37.770 24.613 -12.327 1.00 85.25 99 GLU A C 1
ATOM 792 O O . GLU A 1 99 ? 37.017 24.308 -11.400 1.00 85.25 99 GLU A O 1
ATOM 797 N N . GLU A 1 100 ? 38.616 25.645 -12.232 1.00 91.62 100 GLU A N 1
ATOM 798 C CA . GLU A 1 100 ? 38.743 26.494 -11.039 1.00 91.62 100 GLU A CA 1
ATOM 799 C C . GLU A 1 100 ? 37.460 27.317 -10.794 1.00 91.62 100 GLU A C 1
ATOM 801 O O . GLU A 1 100 ? 36.940 27.349 -9.677 1.00 91.62 100 GLU A O 1
ATOM 806 N N . THR A 1 101 ? 36.852 27.890 -11.841 1.00 91.81 101 THR A N 1
ATOM 807 C CA . THR A 1 101 ? 35.549 28.578 -11.714 1.00 91.81 101 THR A CA 1
ATOM 808 C C . THR A 1 101 ? 34.396 27.612 -11.409 1.00 91.81 101 THR A C 1
ATOM 810 O O . THR A 1 101 ? 33.552 27.913 -10.564 1.00 91.81 101 THR A O 1
ATOM 813 N N . LEU A 1 102 ? 34.379 26.407 -11.991 1.00 84.69 102 LEU A N 1
ATOM 814 C CA . LEU A 1 102 ? 33.419 25.352 -11.637 1.00 84.69 102 LEU A CA 1
ATOM 815 C C . LEU A 1 102 ? 33.571 24.902 -10.173 1.00 84.69 102 LEU A C 1
ATOM 817 O O . LEU A 1 102 ? 32.580 24.582 -9.516 1.00 84.69 102 LEU A O 1
ATOM 8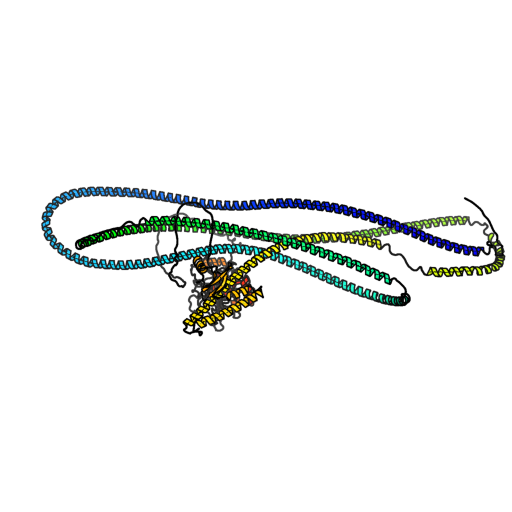21 N N . LYS A 1 103 ? 34.796 24.877 -9.648 1.00 90.12 103 LYS A N 1
ATOM 822 C CA . LYS A 1 103 ? 35.129 24.566 -8.250 1.00 90.12 103 LYS A CA 1
ATOM 823 C C . LYS A 1 103 ? 34.676 25.681 -7.299 1.00 90.12 103 LYS A C 1
ATOM 825 O O . LYS A 1 103 ? 34.098 25.367 -6.256 1.00 90.12 103 LYS A O 1
ATOM 830 N N . GLU A 1 104 ? 34.809 26.952 -7.683 1.00 92.44 104 GLU A N 1
ATOM 831 C CA . GLU A 1 104 ? 34.181 28.069 -6.964 1.00 92.44 104 GLU A CA 1
ATOM 832 C C . GLU A 1 104 ? 32.647 27.977 -6.947 1.00 92.44 104 GLU A C 1
ATOM 834 O O . GLU A 1 104 ? 32.039 28.105 -5.884 1.00 92.44 104 GLU A O 1
ATOM 839 N N . GLU A 1 105 ? 31.998 27.741 -8.090 1.00 88.12 105 GLU A N 1
ATOM 840 C CA . GLU A 1 105 ? 30.532 27.639 -8.153 1.00 88.12 105 GLU A CA 1
ATOM 841 C C . GLU A 1 105 ? 30.006 26.394 -7.424 1.00 88.12 105 GLU A C 1
ATOM 843 O O . GLU A 1 105 ? 28.983 26.463 -6.741 1.00 88.12 105 GLU A O 1
ATOM 848 N N . LYS A 1 106 ? 30.739 25.271 -7.446 1.00 86.19 106 LYS A N 1
ATOM 849 C CA . LYS A 1 106 ? 30.456 24.107 -6.586 1.00 86.19 106 LYS A CA 1
ATOM 850 C C . LYS A 1 106 ? 30.549 24.468 -5.097 1.00 86.19 106 LYS A C 1
ATOM 852 O O . LYS A 1 106 ? 29.701 24.018 -4.324 1.00 86.19 106 LYS A O 1
ATOM 857 N N . ALA A 1 107 ? 31.507 25.304 -4.687 1.00 90.31 107 ALA A N 1
ATOM 858 C CA . ALA A 1 107 ? 31.610 25.783 -3.307 1.00 90.31 107 ALA A CA 1
ATOM 859 C C . ALA A 1 107 ? 30.454 26.730 -2.924 1.00 90.31 107 ALA A C 1
ATOM 861 O O . ALA A 1 107 ? 29.833 26.531 -1.879 1.00 90.31 107 ALA A O 1
ATOM 862 N N . LYS A 1 108 ? 30.098 27.692 -3.788 1.00 91.38 108 LYS A N 1
ATOM 863 C CA . LYS A 1 108 ? 28.954 28.610 -3.594 1.00 91.38 108 LYS A CA 1
ATOM 864 C C . LYS A 1 108 ? 27.624 27.847 -3.525 1.00 91.38 108 LYS A C 1
ATOM 866 O O . LYS A 1 108 ? 26.809 28.105 -2.643 1.00 91.38 108 LYS A O 1
ATOM 871 N N . ASN A 1 109 ? 27.424 26.853 -4.395 1.00 83.25 109 ASN A N 1
ATOM 872 C CA . ASN A 1 109 ? 26.252 25.970 -4.390 1.00 83.25 109 ASN A CA 1
ATOM 873 C C . ASN A 1 109 ? 26.196 25.096 -3.123 1.00 83.25 109 ASN A C 1
ATOM 875 O O . ASN A 1 109 ? 25.128 24.936 -2.532 1.00 83.25 109 ASN A O 1
ATOM 879 N N . LYS A 1 110 ? 27.339 24.586 -2.639 1.00 89.38 110 LYS A N 1
ATOM 880 C CA . LYS A 1 110 ? 27.396 23.895 -1.343 1.00 89.38 110 LYS A CA 1
ATOM 881 C C . LYS A 1 110 ? 26.993 24.824 -0.195 1.00 89.38 110 LYS A C 1
ATOM 883 O O . LYS A 1 110 ? 26.108 24.467 0.573 1.00 89.38 110 LYS A O 1
ATOM 888 N N . GLU A 1 111 ? 27.555 26.030 -0.119 1.00 92.88 111 GLU A N 1
ATOM 889 C CA . GLU A 1 111 ? 27.194 27.005 0.919 1.00 92.88 111 GLU A CA 1
ATOM 890 C C . GLU A 1 111 ? 25.704 27.405 0.843 1.00 92.88 111 GLU A C 1
ATOM 892 O O . GLU A 1 111 ? 25.048 27.582 1.869 1.00 92.88 111 GLU A O 1
ATOM 897 N N . ALA A 1 112 ? 25.137 27.503 -0.365 1.00 88.00 112 ALA A N 1
ATOM 898 C CA . ALA A 1 112 ? 23.711 27.745 -0.575 1.00 88.00 112 ALA A CA 1
ATOM 899 C C . ALA A 1 112 ? 22.835 26.565 -0.113 1.00 88.00 112 ALA A C 1
ATOM 901 O O . ALA A 1 112 ? 21.810 26.792 0.531 1.00 88.00 112 ALA A O 1
ATOM 902 N N . ARG A 1 113 ? 23.247 25.317 -0.377 1.00 88.56 113 ARG A N 1
ATOM 903 C CA . ARG A 1 113 ? 22.582 24.100 0.122 1.00 88.56 113 ARG A CA 1
ATOM 904 C C . ARG A 1 113 ? 22.660 23.984 1.644 1.00 88.56 113 ARG A C 1
ATOM 906 O O . ARG A 1 113 ? 21.637 23.726 2.271 1.00 88.56 113 ARG A O 1
ATOM 913 N N . ASP A 1 114 ? 23.815 24.260 2.243 1.00 90.81 114 ASP A N 1
ATOM 914 C CA . ASP A 1 114 ? 23.996 24.251 3.700 1.00 90.81 114 ASP A CA 1
ATOM 915 C C . ASP A 1 114 ? 23.107 25.324 4.372 1.00 90.81 114 ASP A C 1
ATOM 917 O O . ASP A 1 114 ? 22.464 25.062 5.392 1.00 90.81 114 ASP A O 1
ATOM 921 N N . LYS A 1 115 ? 22.987 26.517 3.766 1.00 92.44 115 LYS A N 1
ATOM 922 C CA . LYS A 1 115 ? 22.052 27.576 4.201 1.00 92.44 115 LYS A CA 1
ATOM 923 C C . LYS A 1 115 ? 20.583 27.182 4.025 1.00 92.44 115 LYS A C 1
ATOM 925 O O . LYS A 1 115 ? 19.781 27.468 4.914 1.00 92.44 115 LYS A O 1
ATOM 930 N N . LEU A 1 116 ? 20.223 26.525 2.919 1.00 86.06 116 LEU A N 1
ATOM 931 C CA . LEU A 1 116 ? 18.866 26.025 2.680 1.00 86.06 116 LEU A CA 1
ATOM 932 C C . LEU A 1 116 ? 18.484 24.969 3.724 1.00 86.06 116 LEU A C 1
ATOM 934 O O . LEU A 1 116 ? 17.460 25.121 4.380 1.00 86.06 116 LEU A O 1
ATOM 938 N N . MET A 1 117 ? 19.344 23.978 3.967 1.00 87.19 117 MET A N 1
ATOM 939 C CA . MET A 1 117 ? 19.121 22.929 4.966 1.00 87.19 117 MET A CA 1
ATOM 940 C C . MET A 1 117 ? 18.962 23.505 6.385 1.00 87.19 117 MET A C 1
ATOM 942 O O . MET A 1 117 ? 18.104 23.064 7.152 1.00 87.19 117 MET A O 1
ATOM 946 N N . GLN A 1 118 ? 19.736 24.540 6.739 1.00 90.25 118 GLN A N 1
ATOM 947 C CA . GLN A 1 118 ? 19.558 25.270 8.002 1.00 90.25 118 GLN A CA 1
ATOM 948 C C . GLN A 1 118 ? 18.227 26.039 8.058 1.00 90.25 118 GLN A C 1
ATOM 950 O O . GLN A 1 118 ? 17.574 26.053 9.103 1.00 90.25 118 GLN A O 1
ATOM 955 N N . ALA A 1 119 ? 17.797 26.657 6.954 1.00 86.88 119 ALA A N 1
ATOM 956 C CA . ALA A 1 119 ? 16.516 27.357 6.871 1.00 86.88 119 ALA A CA 1
ATOM 957 C C . ALA A 1 119 ? 15.316 26.393 6.932 1.00 86.88 119 ALA A C 1
ATOM 959 O O . ALA A 1 119 ? 14.336 26.682 7.619 1.00 86.88 119 ALA A O 1
ATOM 960 N N . GLU A 1 120 ? 15.403 25.233 6.282 1.00 86.31 120 GLU A N 1
ATOM 961 C CA . GLU A 1 120 ? 14.396 24.169 6.325 1.00 86.31 120 GLU A CA 1
ATOM 962 C C . GLU A 1 120 ? 14.282 23.562 7.723 1.00 86.31 120 GLU A C 1
ATOM 964 O O . GLU A 1 120 ? 13.173 23.473 8.253 1.00 86.31 120 GLU A O 1
ATOM 969 N N . LYS A 1 121 ? 15.415 23.248 8.371 1.00 90.06 121 LYS A N 1
ATOM 970 C CA . LYS A 1 121 ? 15.444 22.804 9.771 1.00 90.06 121 LYS A CA 1
ATOM 971 C C . LYS A 1 121 ? 14.786 23.832 10.694 1.00 90.06 121 LYS A C 1
ATOM 973 O O . LYS A 1 121 ? 13.869 23.484 11.433 1.00 90.06 121 LYS A O 1
ATOM 978 N N . ARG A 1 122 ? 15.175 25.108 10.596 1.00 91.62 122 ARG A N 1
ATOM 979 C CA . ARG A 1 122 ? 14.576 26.193 11.391 1.00 91.62 122 ARG A CA 1
ATOM 980 C C . ARG A 1 122 ? 13.085 26.385 11.092 1.00 91.62 122 ARG A C 1
ATOM 982 O O . ARG A 1 122 ? 12.312 26.734 11.977 1.00 91.62 122 ARG A O 1
ATOM 989 N N . SER A 1 123 ? 12.661 26.141 9.854 1.00 83.50 123 SER A N 1
ATOM 990 C CA . SER A 1 123 ? 11.253 26.160 9.453 1.00 83.50 123 SER A CA 1
ATOM 991 C C . SER A 1 123 ? 10.465 24.963 10.002 1.00 83.50 123 SER A C 1
ATOM 993 O O . SER A 1 123 ? 9.270 25.100 10.263 1.00 83.50 123 SER A O 1
ATOM 995 N N . ALA A 1 124 ? 11.090 23.798 10.186 1.00 86.25 124 ALA A N 1
ATOM 996 C CA . ALA A 1 124 ? 10.484 22.658 10.874 1.00 86.25 124 ALA A CA 1
ATOM 997 C C . ALA A 1 124 ? 10.356 22.928 12.384 1.00 86.25 124 ALA A C 1
ATOM 999 O O . ALA A 1 124 ? 9.271 22.766 12.937 1.00 86.25 124 ALA A O 1
ATOM 1000 N N . GLU A 1 125 ? 11.413 23.441 13.021 1.00 90.88 125 GLU A N 1
ATOM 1001 C CA . GLU A 1 125 ? 11.411 23.863 14.432 1.00 90.88 125 GLU A CA 1
ATOM 1002 C C . GLU A 1 125 ? 10.285 24.881 14.700 1.00 90.88 125 GLU A C 1
ATOM 1004 O O . GLU A 1 125 ? 9.395 24.618 15.511 1.00 90.88 125 GLU A O 1
ATOM 1009 N N . LEU A 1 126 ? 10.221 25.971 13.924 1.00 90.44 126 LEU A N 1
ATOM 1010 C CA . LEU A 1 126 ? 9.152 26.976 14.022 1.00 90.44 126 LEU A CA 1
ATOM 1011 C C . LEU A 1 126 ? 7.747 26.407 13.755 1.00 90.44 126 LEU A C 1
ATOM 1013 O O . LEU A 1 126 ? 6.783 26.871 14.360 1.00 90.44 126 LEU A O 1
ATOM 1017 N N . ARG A 1 127 ? 7.598 25.399 12.882 1.00 87.50 127 ARG A N 1
ATOM 1018 C CA . ARG A 1 127 ? 6.307 24.714 12.686 1.00 87.50 127 ARG A CA 1
ATOM 1019 C C . ARG A 1 127 ? 5.891 23.943 13.937 1.00 87.50 127 ARG A C 1
ATOM 1021 O O . ARG A 1 127 ? 4.751 24.095 14.364 1.00 87.50 127 ARG A O 1
ATOM 1028 N N . THR A 1 128 ? 6.811 23.228 14.588 1.00 88.94 128 THR A N 1
ATOM 1029 C CA . THR A 1 128 ? 6.506 22.540 15.856 1.00 88.94 128 THR A CA 1
ATOM 1030 C C . THR A 1 128 ? 6.185 23.510 17.002 1.00 88.94 128 THR A C 1
ATOM 1032 O O . THR A 1 128 ? 5.294 23.227 17.801 1.00 88.94 128 THR A O 1
ATOM 1035 N N . GLU A 1 129 ? 6.813 24.693 17.055 1.00 92.00 129 GLU A N 1
ATOM 1036 C CA . GLU A 1 129 ? 6.443 25.752 18.011 1.00 92.00 129 GLU A CA 1
ATOM 1037 C C . GLU A 1 129 ? 5.045 26.332 17.729 1.00 92.00 129 GLU A C 1
ATOM 1039 O O . GLU A 1 129 ? 4.260 26.552 18.656 1.00 92.00 129 GLU A O 1
ATOM 1044 N N . VAL A 1 130 ? 4.689 26.537 16.456 1.00 91.44 130 VAL A N 1
ATOM 1045 C CA . VAL A 1 130 ? 3.347 26.983 16.041 1.00 91.44 130 VAL A CA 1
ATOM 1046 C C . VAL A 1 130 ? 2.283 25.920 16.343 1.00 91.44 130 VAL A C 1
ATOM 1048 O O . VAL A 1 130 ? 1.199 26.250 16.817 1.00 91.44 130 VAL A O 1
ATOM 1051 N N . GLU A 1 131 ? 2.570 24.638 16.139 1.00 86.94 131 GLU A N 1
ATOM 1052 C CA . GLU A 1 131 ? 1.660 23.538 16.489 1.00 86.94 131 GLU A CA 1
ATOM 1053 C C . GLU A 1 131 ? 1.468 23.420 18.011 1.00 86.94 131 GLU A C 1
ATOM 1055 O O . GLU A 1 131 ? 0.332 23.335 18.485 1.00 86.94 131 GLU A O 1
ATOM 1060 N N . ALA A 1 132 ? 2.549 23.515 18.793 1.00 89.19 132 ALA A N 1
ATOM 1061 C CA . ALA A 1 132 ? 2.490 23.500 20.255 1.00 89.19 132 ALA A CA 1
ATOM 1062 C C . ALA A 1 132 ? 1.735 24.711 20.835 1.00 89.19 132 ALA A C 1
ATOM 1064 O O . ALA A 1 132 ? 0.944 24.561 21.770 1.00 89.19 132 ALA A O 1
ATOM 1065 N N . THR A 1 133 ? 1.928 25.908 20.273 1.00 90.69 133 THR A N 1
ATOM 1066 C CA . THR A 1 133 ? 1.202 27.114 20.705 1.00 90.69 133 THR A CA 1
ATOM 1067 C C . THR A 1 133 ? -0.266 27.096 20.277 1.00 90.69 133 THR A C 1
ATOM 1069 O O . THR A 1 133 ? -1.119 27.463 21.083 1.00 90.69 133 THR A O 1
ATOM 1072 N N . ASN A 1 134 ? -0.604 26.580 19.090 1.00 86.94 134 ASN A N 1
ATOM 1073 C CA . ASN A 1 134 ? -1.999 26.350 18.693 1.00 86.94 134 ASN A CA 1
ATOM 1074 C C . ASN A 1 134 ? -2.703 25.336 19.612 1.00 86.94 134 ASN A C 1
ATOM 1076 O O . ASN A 1 134 ? -3.846 25.562 20.017 1.00 86.94 134 ASN A O 1
ATOM 1080 N N . LEU A 1 135 ? -2.021 24.253 20.005 1.00 89.44 135 LEU A N 1
ATOM 1081 C CA . LEU A 1 135 ? -2.545 23.285 20.973 1.00 89.44 135 LEU A CA 1
ATOM 1082 C C . LEU A 1 135 ? -2.791 23.932 22.348 1.00 89.44 135 LEU A C 1
ATOM 1084 O O . LEU A 1 135 ? -3.830 23.689 22.965 1.00 89.44 135 LEU A O 1
ATOM 1088 N N . LEU A 1 136 ? -1.879 24.795 22.808 1.00 91.88 136 LEU A N 1
ATOM 1089 C CA . LEU A 1 136 ? -2.049 25.556 24.048 1.00 91.88 136 LEU A CA 1
ATOM 1090 C C . LEU A 1 136 ? -3.232 26.537 23.964 1.00 91.88 136 LEU A C 1
ATOM 1092 O O . LEU A 1 136 ? -4.031 26.601 24.895 1.00 91.88 136 LEU A O 1
ATOM 1096 N N . ILE A 1 137 ? -3.395 27.248 22.843 1.00 89.12 137 ILE A N 1
ATOM 1097 C CA . ILE A 1 137 ? -4.534 28.151 22.599 1.00 89.12 137 ILE A CA 1
ATOM 1098 C C . ILE A 1 137 ? -5.861 27.376 22.622 1.00 89.12 137 ILE A C 1
ATOM 1100 O O . ILE A 1 137 ? -6.818 27.827 23.253 1.00 89.12 137 ILE A O 1
ATOM 1104 N N . HIS A 1 138 ? -5.919 26.183 22.018 1.00 89.75 138 HIS A N 1
ATOM 1105 C CA . HIS A 1 138 ? -7.104 25.322 22.084 1.00 89.75 138 HIS A CA 1
ATOM 1106 C C . HIS A 1 138 ? -7.426 24.911 23.531 1.00 89.75 138 HIS A C 1
ATOM 1108 O O . HIS A 1 138 ? -8.571 25.026 23.967 1.00 89.75 138 HIS A O 1
ATOM 1114 N N . GLN A 1 139 ? -6.424 24.484 24.309 1.00 90.06 139 GLN A N 1
ATOM 1115 C CA . GLN A 1 139 ? -6.607 24.131 25.724 1.00 90.06 139 GLN A CA 1
ATOM 1116 C C . GLN A 1 139 ? -7.067 25.332 26.567 1.00 90.06 139 GLN A C 1
ATOM 1118 O O . GLN A 1 139 ? -7.972 25.193 27.389 1.00 90.06 139 GLN A O 1
ATOM 1123 N N . MET A 1 140 ? -6.507 26.522 26.332 1.00 85.62 140 MET A N 1
ATOM 1124 C CA . MET A 1 140 ? -6.939 27.753 27.000 1.00 85.62 140 MET A CA 1
ATOM 1125 C C . MET A 1 140 ? -8.383 28.125 26.640 1.00 85.62 140 MET A C 1
ATOM 1127 O O . MET A 1 140 ? -9.146 28.486 27.535 1.00 85.62 140 MET A O 1
ATOM 1131 N N . SER A 1 141 ? -8.796 27.966 25.378 1.00 88.38 141 SER A N 1
ATOM 1132 C CA . SER A 1 141 ? -10.183 28.209 24.961 1.00 88.38 141 SER A CA 1
ATOM 1133 C C . SER A 1 141 ? -11.160 27.194 25.570 1.00 88.38 141 SER A C 1
ATOM 1135 O O . SER A 1 141 ? -12.237 27.578 26.031 1.00 88.38 141 SER A O 1
ATOM 1137 N N . GLU A 1 142 ? -10.793 25.911 25.679 1.00 87.12 142 GLU A N 1
ATOM 1138 C CA . GLU A 1 142 ? -11.599 24.934 26.427 1.00 87.12 142 GLU A CA 1
ATOM 1139 C C . GLU A 1 142 ? -11.743 25.319 27.905 1.00 87.12 142 GLU A C 1
ATOM 1141 O O . GLU A 1 142 ? -12.820 25.156 28.487 1.00 87.12 142 GLU A O 1
ATOM 1146 N N . TRP A 1 143 ? -10.680 25.837 28.530 1.00 88.81 143 TRP A N 1
ATOM 1147 C CA . TRP A 1 143 ? -10.722 26.289 29.922 1.00 88.81 143 TRP A CA 1
ATOM 1148 C C . TRP A 1 143 ? -11.586 27.540 30.089 1.00 88.81 143 TRP A C 1
ATOM 1150 O O . TRP A 1 143 ? -12.380 27.585 31.026 1.00 88.81 143 TRP A O 1
ATOM 1160 N N . GLU A 1 144 ? -11.506 28.503 29.171 1.00 88.06 144 GLU A N 1
ATOM 1161 C CA . GLU A 1 144 ? -12.351 29.703 29.141 1.00 88.06 144 GLU A CA 1
ATOM 1162 C C . GLU A 1 144 ? -13.839 29.337 29.022 1.00 88.06 144 GLU A C 1
ATOM 1164 O O . GLU A 1 144 ? -14.625 29.667 29.912 1.00 88.06 144 GLU A O 1
ATOM 1169 N N . ASN A 1 145 ? -14.209 28.528 28.021 1.00 86.94 145 ASN A N 1
ATOM 1170 C CA . ASN A 1 145 ? -15.572 28.005 27.843 1.00 86.94 145 ASN A CA 1
ATOM 1171 C C . ASN A 1 145 ? -16.076 27.246 29.090 1.00 86.94 145 ASN A C 1
ATOM 1173 O O . ASN A 1 145 ? -17.241 27.345 29.486 1.00 86.94 145 ASN A O 1
ATOM 1177 N N . LYS A 1 146 ? -15.199 26.473 29.743 1.00 87.06 146 LYS A N 1
ATOM 1178 C CA . LYS A 1 146 ? -15.524 25.718 30.963 1.00 87.06 146 LYS A CA 1
ATOM 1179 C C . LYS A 1 146 ? -15.685 26.629 32.183 1.00 87.06 146 LYS A C 1
ATOM 1181 O O . LYS A 1 146 ? -16.547 26.367 33.022 1.00 87.06 146 LYS A O 1
ATOM 1186 N N . ILE A 1 147 ? -14.901 27.702 32.282 1.00 86.44 147 ILE A N 1
ATOM 1187 C CA . ILE A 1 147 ? -15.029 28.734 33.317 1.00 86.44 147 ILE A CA 1
ATOM 1188 C C . ILE A 1 147 ? -16.329 29.521 33.115 1.00 86.44 147 ILE A C 1
ATOM 1190 O O . ILE A 1 147 ? -17.095 29.645 34.069 1.00 86.44 147 ILE A O 1
ATOM 1194 N N . GLU A 1 148 ? -16.655 29.951 31.895 1.00 89.56 148 GLU A N 1
ATOM 1195 C CA . GLU A 1 148 ? -17.919 30.634 31.583 1.00 89.56 148 GLU A CA 1
ATOM 1196 C C . GLU A 1 148 ? -19.140 29.739 31.868 1.00 89.56 148 GLU A C 1
ATOM 1198 O O . GLU A 1 148 ? -20.092 30.155 32.541 1.00 89.56 148 GLU A O 1
ATOM 1203 N N . SER A 1 149 ? -19.095 28.466 31.458 1.00 86.00 149 SER A N 1
ATOM 1204 C CA . SER A 1 149 ? -20.145 27.494 31.784 1.00 86.00 149 SER A CA 1
ATOM 1205 C C . SER A 1 149 ? -20.301 27.284 33.297 1.00 86.00 149 SER A C 1
ATOM 1207 O O . SER A 1 149 ? -21.418 27.063 33.767 1.00 86.00 149 SER A O 1
ATOM 1209 N N . ASN A 1 150 ? -19.220 27.360 34.078 1.00 85.94 150 ASN A N 1
ATOM 1210 C CA . ASN A 1 150 ? -19.289 27.276 35.538 1.00 85.94 150 ASN A CA 1
ATOM 1211 C C . ASN A 1 150 ? -19.827 28.574 36.162 1.00 85.94 150 ASN A C 1
ATOM 1213 O O . ASN A 1 150 ? -20.637 28.513 37.086 1.00 85.94 150 ASN A O 1
ATOM 1217 N N . ILE A 1 151 ? -19.442 29.747 35.648 1.00 85.75 151 ILE A N 1
ATOM 1218 C CA . ILE A 1 151 ? -19.947 31.055 36.096 1.00 85.75 151 ILE A CA 1
ATOM 1219 C C . ILE A 1 151 ? -21.459 31.150 35.862 1.00 85.75 151 ILE A C 1
ATOM 1221 O O . ILE A 1 151 ? -22.198 31.476 36.790 1.00 85.75 151 ILE A O 1
ATOM 1225 N N . THR A 1 152 ? -21.943 30.799 34.671 1.00 87.31 152 THR A N 1
ATOM 1226 C CA . THR A 1 152 ? -23.379 30.838 34.340 1.00 87.31 152 THR A CA 1
ATOM 1227 C C . THR A 1 152 ? -24.199 29.817 35.141 1.00 87.31 152 THR A C 1
ATOM 1229 O O . THR A 1 152 ? -25.318 30.119 35.567 1.00 87.31 152 THR A O 1
ATOM 1232 N N . VAL A 1 153 ? -23.650 28.632 35.439 1.00 87.56 153 VAL A N 1
ATOM 1233 C CA . VAL A 1 153 ? -24.267 27.674 36.377 1.00 87.56 153 VAL A CA 1
ATOM 1234 C C . VAL A 1 153 ? -24.302 28.235 37.802 1.00 87.56 153 VAL A C 1
ATOM 1236 O O . VAL A 1 153 ? -25.356 28.193 38.440 1.00 87.56 153 VAL A O 1
ATOM 1239 N N . ASN A 1 154 ? -23.211 28.831 38.288 1.00 81.62 154 ASN A N 1
ATOM 1240 C CA . ASN A 1 154 ? -23.145 29.432 39.622 1.00 81.62 154 ASN A CA 1
ATOM 1241 C C . ASN A 1 154 ? -24.093 30.633 39.774 1.00 81.62 154 ASN A C 1
ATOM 1243 O O . ASN A 1 154 ? -24.748 30.759 40.808 1.00 81.62 154 ASN A O 1
ATOM 1247 N N . GLN A 1 155 ? -24.258 31.462 38.739 1.00 85.62 155 GLN A N 1
ATOM 1248 C CA . GLN A 1 155 ? -25.267 32.528 38.693 1.00 85.62 155 GLN A CA 1
ATOM 1249 C C . GLN A 1 155 ? -26.691 31.959 38.812 1.00 85.62 155 GLN A C 1
ATOM 1251 O O . GLN A 1 155 ? -27.471 32.417 39.648 1.00 85.62 155 GLN A O 1
ATOM 1256 N N . ARG A 1 156 ? -27.023 30.904 38.051 1.00 85.44 156 ARG A N 1
ATOM 1257 C CA . ARG A 1 156 ? -28.331 30.219 38.133 1.00 85.44 156 ARG A CA 1
ATOM 1258 C C . ARG A 1 156 ? -28.571 29.582 39.508 1.00 85.44 156 ARG A C 1
ATOM 1260 O O . ARG A 1 156 ? -29.697 29.619 40.006 1.00 85.44 156 ARG A O 1
ATOM 1267 N N . ILE A 1 157 ? -27.534 29.030 40.142 1.00 84.94 157 ILE A N 1
ATOM 1268 C CA . ILE A 1 157 ? -27.598 28.512 41.517 1.00 84.94 157 ILE A CA 1
ATOM 1269 C C . ILE A 1 157 ? -27.834 29.659 42.507 1.00 84.94 157 ILE A C 1
ATOM 1271 O O . ILE A 1 157 ? -28.751 29.565 43.319 1.00 84.94 157 ILE A O 1
ATOM 1275 N N . ALA A 1 158 ? -27.086 30.760 42.413 1.00 83.12 158 ALA A N 1
ATOM 1276 C CA . ALA A 1 158 ? -27.250 31.927 43.278 1.00 83.12 158 ALA A CA 1
ATOM 1277 C C . ALA A 1 158 ? -28.654 32.544 43.156 1.00 83.12 158 ALA A C 1
ATOM 1279 O O . ALA A 1 158 ? -29.293 32.830 44.170 1.00 83.12 158 ALA A O 1
ATOM 1280 N N . GLU A 1 159 ? -29.189 32.675 41.938 1.00 86.25 159 GLU A N 1
ATOM 1281 C CA . GLU A 1 159 ? -30.577 33.083 41.708 1.00 86.25 159 GLU A CA 1
ATOM 1282 C C . GLU A 1 159 ? -31.590 32.125 42.336 1.00 86.25 159 GLU A C 1
ATOM 1284 O O . GLU A 1 159 ? -32.544 32.572 42.978 1.00 86.25 159 GLU A O 1
ATOM 1289 N N . LYS A 1 160 ? -31.410 30.813 42.147 1.00 89.88 160 LYS A N 1
ATOM 1290 C CA . LYS A 1 160 ? -32.308 29.800 42.705 1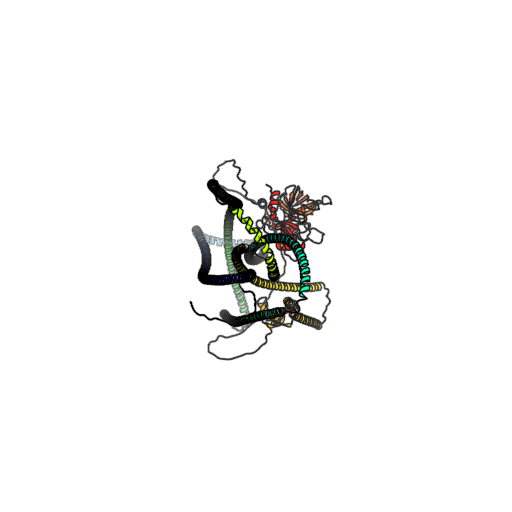.00 89.88 160 LYS A CA 1
ATOM 1291 C C . LYS A 1 160 ? -32.291 29.847 44.232 1.00 89.88 160 LYS A C 1
ATOM 1293 O O . LYS A 1 160 ? -33.359 29.897 44.836 1.00 89.88 160 LYS A O 1
ATOM 1298 N N . THR A 1 161 ? -31.114 29.917 44.848 1.00 84.88 161 THR A N 1
ATOM 1299 C CA . THR A 1 161 ? -30.950 30.071 46.299 1.00 84.88 161 THR A CA 1
ATOM 1300 C C . THR A 1 161 ? -31.574 31.377 46.790 1.00 84.88 161 THR A C 1
ATOM 1302 O O . THR A 1 161 ? -32.293 31.370 47.783 1.00 84.88 161 THR A O 1
ATOM 1305 N N . ARG A 1 162 ? -31.418 32.493 46.062 1.00 86.44 162 ARG A N 1
ATOM 1306 C CA . ARG A 1 162 ? -32.076 33.772 46.387 1.00 86.44 162 ARG A CA 1
ATOM 1307 C C . ARG A 1 162 ? -33.606 33.660 46.329 1.00 86.44 162 ARG A C 1
ATOM 1309 O O . ARG A 1 162 ? -34.278 34.142 47.237 1.00 86.44 162 ARG A O 1
ATOM 1316 N N . LYS A 1 163 ? -34.157 32.982 45.314 1.00 87.94 163 LYS A N 1
ATOM 1317 C CA . LYS A 1 163 ? -35.599 32.688 45.172 1.00 87.94 163 LYS A CA 1
ATOM 1318 C C . LYS A 1 163 ? -36.106 31.744 46.278 1.00 87.94 163 LYS A C 1
ATOM 1320 O O . LYS A 1 163 ? -37.170 31.982 46.838 1.00 87.94 163 LYS A O 1
ATOM 1325 N N . GLN A 1 164 ? -35.342 30.716 46.653 1.00 86.56 164 GLN A N 1
ATOM 1326 C CA . GLN A 1 164 ? -35.692 29.826 47.769 1.00 86.56 164 GLN A CA 1
ATOM 1327 C C . GLN A 1 164 ? -35.636 30.552 49.120 1.00 86.56 164 GLN A C 1
ATOM 1329 O O . GLN A 1 164 ? -36.554 30.400 49.920 1.00 86.56 164 GLN A O 1
ATOM 1334 N N . ASN A 1 165 ? -34.639 31.407 49.353 1.00 84.38 165 ASN A N 1
ATOM 1335 C CA . ASN A 1 165 ? -34.533 32.192 50.584 1.00 84.38 165 ASN A CA 1
ATOM 1336 C C . ASN A 1 165 ? -35.678 33.209 50.726 1.00 84.38 165 ASN A C 1
ATOM 1338 O O . ASN A 1 165 ? -36.186 33.384 51.831 1.00 84.38 165 ASN A O 1
ATOM 1342 N N . THR A 1 166 ? -36.155 33.835 49.640 1.00 86.62 166 THR A N 1
ATOM 1343 C CA . THR A 1 166 ? -37.356 34.693 49.713 1.00 86.62 166 THR A CA 1
ATOM 1344 C C . THR A 1 166 ? -38.648 33.900 49.925 1.00 86.62 166 THR A C 1
ATOM 1346 O O . THR A 1 166 ? -39.577 34.427 50.536 1.00 86.62 166 THR A O 1
ATOM 1349 N N . LEU A 1 167 ? -38.716 32.637 49.488 1.00 86.94 167 LEU A N 1
ATOM 1350 C CA . LEU A 1 167 ? -39.831 31.741 49.812 1.00 86.94 167 LEU A CA 1
ATOM 1351 C C . LEU A 1 167 ? -39.806 31.330 51.294 1.00 86.94 167 LEU A C 1
ATOM 1353 O O . LEU A 1 167 ? -40.815 31.463 51.978 1.00 86.94 167 LEU A O 1
ATOM 1357 N N . LEU A 1 168 ? -38.645 30.912 51.807 1.00 85.31 168 LEU A N 1
ATOM 1358 C CA . LEU A 1 168 ? -38.447 30.548 53.215 1.00 85.31 168 LEU A CA 1
ATOM 1359 C C . LEU A 1 168 ? -38.698 31.732 54.157 1.00 85.31 168 LEU A C 1
ATOM 1361 O O . LEU A 1 168 ? -39.313 31.551 55.202 1.00 85.31 168 LEU A O 1
ATOM 1365 N N . ALA A 1 169 ? -38.302 32.951 53.777 1.00 83.81 169 ALA A N 1
ATOM 1366 C CA . ALA A 1 169 ? -38.622 34.158 54.537 1.00 83.81 169 ALA A CA 1
ATOM 1367 C C . ALA A 1 169 ? -40.140 34.416 54.607 1.00 83.81 169 ALA A C 1
ATOM 1369 O O . ALA A 1 169 ? -40.658 34.734 55.675 1.00 83.81 169 ALA A O 1
ATOM 1370 N N . LYS A 1 170 ? -40.872 34.227 53.497 1.00 86.69 170 LYS A N 1
ATOM 1371 C CA . LYS A 1 170 ? -42.343 34.324 53.484 1.00 86.69 170 LYS A CA 1
ATOM 1372 C C . LYS A 1 170 ? -43.001 33.237 54.334 1.00 86.69 170 LYS A C 1
ATOM 1374 O O . LYS A 1 170 ? -43.960 33.532 55.040 1.00 86.69 170 LYS A O 1
ATOM 1379 N N . GLU A 1 171 ? -42.493 32.007 54.289 1.00 85.12 171 GLU A N 1
ATOM 1380 C CA . GLU A 1 171 ? -43.039 30.911 55.095 1.00 85.12 171 GLU A CA 1
ATOM 1381 C C . GLU A 1 171 ? -42.753 31.110 56.585 1.00 85.12 171 GLU A C 1
ATOM 1383 O O . GLU A 1 171 ? -43.651 30.914 57.401 1.00 85.12 171 GLU A O 1
ATOM 1388 N N . LYS A 1 172 ? -41.563 31.614 56.941 1.00 86.75 172 LYS A N 1
ATOM 1389 C CA . LYS A 1 172 ? -41.253 32.009 58.316 1.00 86.75 172 LYS A CA 1
ATOM 1390 C C . LYS A 1 172 ? -42.220 33.085 58.817 1.00 86.75 172 LYS A C 1
ATOM 1392 O O . LYS A 1 172 ? -42.774 32.918 59.891 1.00 86.75 172 LYS A O 1
ATOM 1397 N N . VAL A 1 173 ? -42.512 34.129 58.035 1.00 88.56 173 VAL A N 1
ATOM 1398 C CA . VAL A 1 173 ? -43.485 35.168 58.441 1.00 88.56 173 VAL A CA 1
ATOM 1399 C C . VAL A 1 173 ? -44.886 34.585 58.702 1.00 88.56 173 VAL A C 1
ATOM 1401 O O . VAL A 1 173 ? -45.569 35.035 59.621 1.00 88.56 173 VAL A O 1
ATOM 1404 N N . LYS A 1 174 ? -45.314 33.546 57.967 1.00 86.38 174 LYS A N 1
ATOM 1405 C CA . LYS A 1 174 ? -46.551 32.812 58.303 1.00 86.38 174 LYS A CA 1
ATOM 1406 C C . LYS A 1 174 ? -46.411 32.006 59.596 1.00 86.38 174 LYS A C 1
ATOM 1408 O O . LYS A 1 174 ? -47.345 31.994 60.391 1.00 86.38 174 LYS A O 1
ATOM 1413 N N . GLN A 1 175 ? -45.283 31.323 59.801 1.00 83.75 175 GLN A N 1
ATOM 1414 C CA . GLN A 1 175 ? -45.018 30.556 61.022 1.00 83.75 175 GLN A CA 1
ATOM 1415 C C . GLN A 1 175 ? -44.994 31.469 62.251 1.00 83.75 175 GLN A C 1
ATOM 1417 O O . GLN A 1 175 ? -45.683 31.171 63.217 1.00 83.75 175 GLN A O 1
ATOM 1422 N N . ASP A 1 176 ? -44.316 32.615 62.183 1.00 87.38 176 ASP A N 1
ATOM 1423 C CA . ASP A 1 176 ? -44.284 33.632 63.238 1.00 87.38 176 ASP A CA 1
ATOM 1424 C C . ASP A 1 176 ? -45.708 34.160 63.542 1.00 87.38 176 ASP A C 1
ATOM 1426 O O . ASP A 1 176 ? -46.082 34.314 64.704 1.00 87.38 176 ASP A O 1
ATOM 1430 N N . ALA A 1 177 ? -46.559 34.346 62.521 1.00 84.12 177 ALA A N 1
ATOM 1431 C CA . ALA A 1 177 ? -47.968 34.721 62.701 1.00 84.12 177 ALA A CA 1
ATOM 1432 C C . ALA A 1 177 ? -48.840 33.600 63.312 1.00 84.12 177 ALA A C 1
ATOM 1434 O O . ALA A 1 177 ? -49.746 33.880 64.101 1.00 84.12 177 ALA A O 1
ATOM 1435 N N . ILE A 1 178 ? -48.569 32.329 62.987 1.00 86.06 178 ILE A N 1
ATOM 1436 C CA . ILE A 1 178 ? -49.219 31.167 63.618 1.00 86.06 178 ILE A CA 1
ATOM 1437 C C . ILE A 1 178 ? -48.766 31.038 65.076 1.00 86.06 178 ILE A C 1
ATOM 1439 O O . ILE A 1 178 ? -49.611 30.855 65.947 1.00 86.06 178 ILE A O 1
ATOM 1443 N N . ILE A 1 179 ? -47.471 31.199 65.356 1.00 85.25 179 ILE A N 1
ATOM 1444 C CA . ILE A 1 179 ? -46.902 31.201 66.709 1.00 85.25 179 ILE A CA 1
ATOM 1445 C C . ILE A 1 179 ? -47.535 32.321 67.536 1.00 85.25 179 ILE A C 1
ATOM 1447 O O . ILE A 1 179 ? -48.015 32.048 68.627 1.00 85.25 179 ILE A O 1
ATOM 1451 N N . TYR A 1 180 ? -47.655 33.542 67.004 1.00 86.06 180 TYR A N 1
ATOM 1452 C CA . TYR A 1 180 ? -48.353 34.635 67.688 1.00 86.06 180 TYR A CA 1
ATOM 1453 C C . TYR A 1 180 ? -49.831 34.309 67.974 1.00 86.06 180 TYR A C 1
ATOM 1455 O O . TYR A 1 180 ? -50.324 34.583 69.068 1.00 86.06 180 TYR A O 1
ATOM 1463 N N . LYS A 1 181 ? -50.541 33.672 67.030 1.00 85.00 181 LYS A N 1
ATOM 1464 C CA . LYS A 1 181 ? -51.924 33.217 67.249 1.00 85.00 181 LYS A CA 1
ATOM 1465 C C . LYS A 1 181 ? -52.009 32.141 68.340 1.00 85.00 181 LYS A C 1
ATOM 1467 O O . LYS A 1 181 ? -52.917 32.201 69.162 1.00 85.00 181 LYS A O 1
ATOM 1472 N N . VAL A 1 182 ? -51.072 31.192 68.365 1.00 80.88 182 VAL A N 1
ATOM 1473 C CA . VAL A 1 182 ? -50.989 30.141 69.391 1.00 80.88 182 VAL A CA 1
ATOM 1474 C C . VAL A 1 182 ? -50.618 30.731 70.752 1.00 80.88 182 VAL A C 1
ATOM 1476 O O . VAL A 1 182 ? -51.275 30.402 71.726 1.00 80.88 182 VAL A O 1
ATOM 1479 N N . MET A 1 183 ? -49.656 31.655 70.833 1.00 83.88 183 MET A N 1
ATOM 1480 C CA . MET A 1 183 ? -49.304 32.363 72.072 1.00 83.88 183 MET A CA 1
ATOM 1481 C C . MET A 1 183 ? -50.483 33.165 72.627 1.00 83.88 183 MET A C 1
ATOM 1483 O O . MET A 1 183 ? -50.744 33.107 73.822 1.00 83.88 183 MET A O 1
ATOM 1487 N N . LYS A 1 184 ? -51.244 33.856 71.768 1.00 85.88 184 LYS A N 1
ATOM 1488 C CA . LYS A 1 184 ? -52.470 34.549 72.186 1.00 85.88 184 LYS A CA 1
ATOM 1489 C C . LYS A 1 184 ? -53.515 33.584 72.755 1.00 85.88 184 LYS A C 1
ATOM 1491 O O . LYS A 1 184 ? -54.189 33.930 73.720 1.00 85.88 184 LYS A O 1
ATOM 1496 N N . GLU A 1 185 ? -53.652 32.400 72.165 1.00 84.31 185 GLU A N 1
ATOM 1497 C CA . GLU A 1 185 ? -54.586 31.382 72.649 1.00 84.31 185 GLU A CA 1
ATOM 1498 C C . GLU A 1 185 ? -54.077 30.694 73.926 1.00 84.31 185 GLU A C 1
ATOM 1500 O O . GLU A 1 185 ? -54.880 30.395 74.799 1.00 84.31 185 GLU A O 1
ATOM 1505 N N . ILE A 1 186 ? -52.758 30.530 74.089 1.00 80.31 186 ILE A N 1
ATOM 1506 C CA . ILE A 1 186 ? -52.122 30.090 75.339 1.00 80.31 186 ILE A CA 1
ATOM 1507 C C . ILE A 1 186 ? -52.397 31.105 76.450 1.00 80.31 186 ILE A C 1
ATOM 1509 O O . ILE A 1 186 ? -52.954 30.710 77.461 1.00 80.31 186 ILE A O 1
ATOM 1513 N N . TRP A 1 187 ? -52.150 32.405 76.247 1.00 86.00 187 TRP A N 1
ATOM 1514 C CA . TRP A 1 187 ? -52.477 33.437 77.245 1.00 86.00 187 TRP A CA 1
ATOM 1515 C C . TRP A 1 187 ? -53.973 33.473 77.597 1.00 86.00 187 TRP A C 1
ATOM 1517 O O . TRP A 1 187 ? -54.340 33.742 78.740 1.00 86.00 187 TRP A O 1
ATOM 1527 N N . ARG A 1 188 ? -54.854 33.176 76.629 1.00 87.50 188 ARG A N 1
ATOM 1528 C CA . ARG A 1 188 ? -56.293 33.032 76.886 1.00 87.50 188 ARG A CA 1
ATOM 1529 C C . ARG A 1 188 ? -56.586 31.797 77.745 1.00 87.50 188 ARG A C 1
ATOM 1531 O O . ARG A 1 188 ? -57.337 31.906 78.703 1.00 87.50 188 ARG A O 1
ATOM 1538 N N . LEU A 1 189 ? -55.973 30.655 77.434 1.00 80.44 189 LEU A N 1
ATOM 1539 C CA . LEU A 1 189 ? -56.131 29.401 78.177 1.00 80.44 189 LEU A CA 1
ATOM 1540 C C . LEU A 1 189 ? -55.460 29.425 79.558 1.00 80.44 189 LEU A C 1
ATOM 1542 O O . LEU A 1 189 ? -55.954 28.774 80.465 1.00 80.44 189 LEU A O 1
ATOM 1546 N N . GLU A 1 190 ? -54.379 30.180 79.747 1.00 81.88 190 GLU A N 1
ATOM 1547 C CA . GLU A 1 190 ? -53.748 30.431 81.049 1.00 81.88 190 GLU A CA 1
ATOM 1548 C C . GLU A 1 190 ? -54.670 31.275 81.941 1.00 81.88 190 GLU A C 1
ATOM 1550 O O . GLU A 1 190 ? -54.857 30.948 83.110 1.00 81.88 190 GLU A O 1
ATOM 1555 N N . SER A 1 191 ? -55.332 32.292 81.375 1.00 80.75 191 SER A N 1
ATOM 1556 C CA . SER A 1 191 ? -56.363 33.061 82.084 1.00 80.75 191 SER A CA 1
ATOM 1557 C C . SER A 1 191 ? -57.620 32.225 82.370 1.00 80.75 191 SER A C 1
ATOM 1559 O O . SER A 1 191 ? -58.127 32.259 83.491 1.00 80.75 191 SER A O 1
ATOM 1561 N N . ASP A 1 192 ? -58.087 31.408 81.414 1.00 79.88 192 ASP A N 1
ATOM 1562 C CA . ASP A 1 192 ? -59.165 30.438 81.654 1.00 79.88 192 ASP A CA 1
ATOM 1563 C C . ASP A 1 192 ? -58.771 29.473 82.793 1.00 79.88 192 ASP A C 1
ATOM 1565 O O . ASP A 1 192 ? -59.567 29.248 83.704 1.00 79.88 192 ASP A O 1
ATOM 1569 N N . LEU A 1 193 ? -57.539 28.942 82.787 1.00 76.88 193 LEU A N 1
ATOM 1570 C CA . LEU A 1 193 ? -57.006 28.046 83.820 1.00 76.88 193 LEU A CA 1
ATOM 1571 C C . LEU A 1 193 ? -56.949 28.709 85.198 1.00 76.88 193 LEU A C 1
ATOM 1573 O O . LEU A 1 193 ? -57.308 28.063 86.175 1.00 76.88 193 LEU A O 1
ATOM 1577 N N . GLU A 1 194 ? -56.576 29.985 85.294 1.00 79.12 194 GLU A N 1
ATOM 1578 C CA . GLU A 1 194 ? -56.599 30.730 86.560 1.00 79.12 194 GLU A CA 1
ATOM 1579 C C . GLU A 1 194 ? -58.035 30.867 87.112 1.00 79.12 194 GLU A C 1
ATOM 1581 O O . GLU A 1 194 ? -58.260 30.723 88.317 1.00 79.12 194 GLU A O 1
ATOM 1586 N N . THR A 1 195 ? -59.044 31.029 86.242 1.00 76.06 195 THR A N 1
ATOM 1587 C CA . THR A 1 195 ? -60.456 30.970 86.675 1.00 76.06 195 THR A CA 1
ATOM 1588 C C . THR A 1 195 ? -60.919 29.552 87.029 1.00 76.06 195 THR A C 1
ATOM 1590 O O . THR A 1 195 ? -61.726 29.387 87.946 1.00 76.06 195 THR A O 1
ATOM 1593 N N . MET A 1 196 ? -60.399 28.523 86.354 1.00 74.06 196 MET A N 1
ATOM 1594 C CA . MET A 1 196 ? -60.695 27.117 86.651 1.00 74.06 196 MET A CA 1
ATOM 1595 C C . MET A 1 196 ? -60.029 26.645 87.945 1.00 74.06 196 MET A C 1
ATOM 1597 O O . MET A 1 196 ? -60.613 25.829 88.645 1.00 74.06 196 MET A O 1
ATOM 1601 N N . ASP A 1 197 ? -58.871 27.185 88.320 1.00 75.94 197 ASP A N 1
ATOM 1602 C CA . ASP A 1 197 ? -58.210 26.907 89.599 1.00 75.94 197 ASP A CA 1
ATOM 1603 C C . ASP A 1 197 ? -58.999 27.488 90.790 1.00 75.94 197 ASP A C 1
ATOM 1605 O O . ASP A 1 197 ? -59.174 26.837 91.823 1.00 75.94 197 ASP A O 1
ATOM 1609 N N . MET A 1 198 ? -59.605 28.668 90.611 1.00 70.81 198 MET A N 1
ATOM 1610 C CA . MET A 1 198 ? -60.569 29.212 91.576 1.00 70.81 198 MET A CA 1
ATOM 1611 C C . MET A 1 198 ? -61.848 28.362 91.675 1.00 70.81 198 MET A C 1
ATOM 1613 O O . MET A 1 198 ? -62.412 28.241 92.762 1.00 70.81 198 MET A O 1
ATOM 1617 N N . GLN A 1 199 ? -62.292 27.726 90.583 1.00 70.12 199 GLN A N 1
ATOM 1618 C CA . GLN A 1 199 ? -63.386 26.743 90.629 1.00 70.12 199 GLN A CA 1
ATOM 1619 C C . GLN A 1 199 ? -62.940 25.412 91.257 1.00 70.12 199 GLN A C 1
ATOM 1621 O O . GLN A 1 199 ? -63.709 24.805 92.001 1.00 70.12 199 GLN A O 1
ATOM 1626 N N . LEU A 1 200 ? -61.700 24.973 91.024 1.00 63.47 200 LEU A N 1
ATOM 1627 C CA . LEU A 1 200 ? -61.135 23.757 91.612 1.00 63.47 200 LEU A CA 1
ATOM 1628 C C . LEU A 1 200 ? -61.065 23.851 93.131 1.00 63.47 200 LEU A C 1
ATOM 1630 O O . LEU A 1 200 ? -61.458 22.895 93.784 1.00 63.47 200 LEU A O 1
ATOM 1634 N N . ARG A 1 201 ? -60.715 25.005 93.707 1.00 70.06 201 ARG A N 1
ATOM 1635 C CA . ARG A 1 201 ? -60.756 25.205 95.168 1.00 70.06 201 ARG A CA 1
ATOM 1636 C C . ARG A 1 201 ? -62.163 25.068 95.774 1.00 70.06 201 ARG A C 1
ATOM 1638 O O . ARG A 1 201 ? -62.286 24.681 96.930 1.00 70.06 201 ARG A O 1
ATOM 1645 N N . VAL A 1 202 ? -63.225 25.306 94.996 1.00 69.56 202 VAL A N 1
ATOM 1646 C CA . VAL A 1 202 ? -64.621 25.004 95.387 1.00 69.56 202 VAL A CA 1
ATOM 1647 C C . VAL A 1 202 ? -64.956 23.517 95.176 1.00 69.56 202 VAL A C 1
ATOM 1649 O O . VAL A 1 202 ? -65.747 22.941 95.919 1.00 69.56 202 VAL A O 1
ATOM 1652 N N . LYS A 1 203 ? -64.321 22.854 94.202 1.00 62.16 203 LYS A N 1
ATOM 1653 C CA . LYS A 1 203 ? -64.435 21.400 94.000 1.00 62.16 203 LYS A CA 1
ATOM 1654 C C . LYS A 1 203 ? -63.585 20.573 94.960 1.00 62.16 203 LYS A C 1
ATOM 1656 O O . LYS A 1 203 ? -63.909 19.413 95.178 1.00 62.16 203 LYS A O 1
ATOM 1661 N N . GLU A 1 204 ? -62.561 21.138 95.587 1.00 64.88 204 GLU A N 1
ATOM 1662 C CA . GLU A 1 204 ? -61.794 20.462 96.633 1.00 64.88 204 GLU A CA 1
ATOM 1663 C C . GLU A 1 204 ? -62.613 20.303 97.921 1.00 64.88 204 GLU A C 1
ATOM 1665 O O . GLU A 1 204 ? -62.543 19.240 98.533 1.00 64.88 204 GLU A O 1
ATOM 1670 N N . THR A 1 205 ? -63.500 21.248 98.256 1.00 63.19 205 THR A N 1
ATOM 1671 C CA . THR A 1 205 ? -64.469 21.047 99.351 1.00 63.19 205 THR A CA 1
ATOM 1672 C C . THR A 1 205 ? -65.556 20.014 99.014 1.00 63.19 205 THR A C 1
ATOM 1674 O O . THR A 1 205 ? -66.014 19.315 99.909 1.00 63.19 205 THR A O 1
ATOM 1677 N N . GLU A 1 206 ? -65.922 19.827 97.739 1.00 59.66 206 GLU A N 1
ATOM 1678 C CA . GLU A 1 206 ? -66.771 18.692 97.303 1.00 59.66 206 GLU A CA 1
ATOM 1679 C C . GLU A 1 206 ? -65.998 17.352 97.258 1.00 59.66 206 GLU A C 1
ATOM 1681 O O . GLU A 1 206 ? -66.570 16.268 97.398 1.00 59.66 206 GLU A O 1
ATOM 1686 N N . ARG A 1 207 ? -64.675 17.398 97.064 1.00 51.75 207 ARG A N 1
ATOM 1687 C CA . ARG A 1 207 ? -63.806 16.217 96.944 1.00 51.75 207 ARG A CA 1
ATOM 1688 C C . ARG A 1 207 ? -63.630 15.479 98.270 1.00 51.75 207 ARG A C 1
ATOM 1690 O O . ARG A 1 207 ? -63.443 14.262 98.251 1.00 51.75 207 ARG A O 1
ATOM 1697 N N . GLU A 1 208 ? -63.713 16.179 99.401 1.00 60.38 208 GLU A N 1
ATOM 1698 C CA . GLU A 1 208 ? -63.711 15.553 100.729 1.00 60.38 208 GLU A CA 1
ATOM 1699 C C . GLU A 1 208 ? -64.973 14.700 100.958 1.00 60.38 208 GLU A C 1
ATOM 1701 O O . GLU A 1 208 ? -64.869 13.601 101.502 1.00 60.38 208 GLU A O 1
ATOM 1706 N N . GLU A 1 209 ? -66.139 15.110 100.439 1.00 58.12 209 GLU A N 1
ATOM 1707 C CA . GLU A 1 209 ? -67.340 14.259 100.420 1.00 58.12 209 GLU A CA 1
ATOM 1708 C C . GLU A 1 209 ? -67.179 13.071 99.450 1.00 58.12 209 GLU A C 1
ATOM 1710 O O . GLU A 1 209 ? -67.504 11.929 99.793 1.00 58.12 209 GLU A O 1
ATOM 1715 N N . MET A 1 210 ? -66.604 13.296 98.259 1.00 55.81 210 MET A N 1
ATOM 1716 C CA . MET A 1 210 ? -66.336 12.212 97.298 1.00 55.81 210 MET A CA 1
ATOM 1717 C C . MET A 1 210 ? -65.324 11.169 97.801 1.00 55.81 210 MET A C 1
ATOM 1719 O O . MET A 1 210 ? -65.362 10.019 97.361 1.00 55.81 210 MET A O 1
ATOM 1723 N N . ALA A 1 211 ? -64.440 11.507 98.744 1.00 60.28 211 ALA A N 1
ATOM 1724 C CA . ALA A 1 211 ? -63.506 10.541 99.328 1.00 60.28 211 ALA A CA 1
ATOM 1725 C C . ALA A 1 211 ? -64.230 9.341 99.975 1.00 60.28 211 ALA A C 1
ATOM 1727 O O . ALA A 1 211 ? -63.724 8.217 99.932 1.00 60.28 211 ALA A O 1
ATOM 1728 N N . LEU A 1 212 ? -65.451 9.547 100.487 1.00 56.38 212 LEU A N 1
ATOM 1729 C CA . LEU A 1 212 ? -66.295 8.481 101.032 1.00 56.38 212 LEU A CA 1
ATOM 1730 C C . LEU A 1 212 ? -66.769 7.495 99.944 1.00 56.38 212 LEU A C 1
ATOM 1732 O O . LEU A 1 212 ? -66.851 6.292 100.191 1.00 56.38 212 LEU A O 1
ATOM 1736 N N . THR A 1 213 ? -67.031 7.977 98.723 1.00 58.03 213 THR A N 1
ATOM 1737 C CA . THR A 1 213 ? -67.425 7.142 97.570 1.00 58.03 213 THR A CA 1
ATOM 1738 C C . THR A 1 213 ? -66.236 6.439 96.908 1.00 58.03 213 THR A C 1
ATOM 1740 O O . THR A 1 213 ? -66.404 5.347 96.359 1.00 58.03 213 THR A O 1
ATOM 1743 N N . VAL A 1 214 ? -65.011 6.972 97.014 1.00 59.69 214 VAL A N 1
ATOM 1744 C CA . VAL A 1 214 ? -63.794 6.286 96.521 1.00 59.69 214 VAL A CA 1
ATOM 1745 C C . VAL A 1 214 ? -63.571 4.941 97.232 1.00 59.69 214 VAL A C 1
ATOM 1747 O O . VAL A 1 214 ? -63.107 3.988 96.604 1.00 59.69 214 VAL A O 1
ATOM 1750 N N . ALA A 1 215 ? -63.990 4.807 98.496 1.00 60.50 215 ALA A N 1
ATOM 1751 C CA . ALA A 1 215 ? -63.950 3.532 99.218 1.00 60.50 215 ALA A CA 1
ATOM 1752 C C . ALA A 1 215 ? -64.784 2.424 98.536 1.00 60.50 215 ALA A C 1
ATOM 1754 O O . ALA A 1 215 ? -64.363 1.268 98.519 1.00 60.50 215 ALA A O 1
ATOM 1755 N N . GLN A 1 216 ? -65.920 2.767 97.913 1.00 56.50 216 GLN A N 1
ATOM 1756 C CA . GLN A 1 216 ? -66.688 1.828 97.082 1.00 56.50 216 GLN A CA 1
ATOM 1757 C C . GLN A 1 216 ? -65.999 1.581 95.731 1.00 56.50 216 GLN A C 1
ATOM 1759 O O . GLN A 1 216 ? -65.977 0.445 95.253 1.00 56.50 216 GLN A O 1
ATOM 1764 N N . GLY A 1 217 ? -65.374 2.610 95.148 1.00 58.97 217 GLY A N 1
ATOM 1765 C CA . GLY A 1 217 ? -64.640 2.527 93.880 1.00 58.97 217 GLY A CA 1
ATOM 1766 C C . GLY A 1 217 ? -63.545 1.452 93.849 1.00 58.97 217 GLY A C 1
ATOM 1767 O O . GLY A 1 217 ? -63.390 0.780 92.830 1.00 58.97 217 GLY A O 1
ATOM 1768 N N . ASN A 1 218 ? -62.855 1.213 94.971 1.00 60.09 218 ASN A N 1
ATOM 1769 C CA . ASN A 1 218 ? -61.823 0.171 95.075 1.00 60.09 218 ASN A CA 1
ATOM 1770 C C . ASN A 1 218 ? -62.331 -1.241 94.726 1.00 60.09 218 ASN A C 1
ATOM 1772 O O . ASN A 1 218 ? -61.584 -2.019 94.137 1.00 60.09 218 ASN A O 1
ATOM 1776 N N . THR A 1 219 ? -63.602 -1.561 95.002 1.00 62.34 219 THR A N 1
ATOM 1777 C CA . THR A 1 219 ? -64.181 -2.882 94.672 1.00 62.34 219 THR A CA 1
ATOM 1778 C C . THR A 1 219 ? -64.276 -3.139 93.162 1.00 62.34 219 THR A C 1
ATOM 1780 O O . THR A 1 219 ? -64.191 -4.282 92.721 1.00 62.34 219 THR A O 1
ATOM 1783 N N . ASN A 1 220 ? -64.355 -2.083 92.344 1.00 56.88 220 ASN A N 1
ATOM 1784 C CA . ASN A 1 220 ? -64.363 -2.197 90.883 1.00 56.88 220 ASN A CA 1
ATOM 1785 C C . ASN A 1 220 ? -62.949 -2.367 90.292 1.00 56.88 220 ASN A C 1
ATOM 1787 O O . ASN A 1 220 ? -62.799 -2.879 89.183 1.00 56.88 220 ASN A O 1
ATOM 1791 N N . ILE A 1 221 ? -61.897 -1.968 91.018 1.00 62.03 221 ILE A N 1
ATOM 1792 C CA . ILE A 1 221 ? -60.506 -2.060 90.543 1.00 62.03 221 ILE A CA 1
ATOM 1793 C C . ILE A 1 221 ? -60.037 -3.524 90.499 1.00 62.03 221 ILE A C 1
ATOM 1795 O O . ILE A 1 221 ? -59.313 -3.912 89.580 1.00 62.03 221 ILE A O 1
ATOM 1799 N N . GLU A 1 222 ? -60.501 -4.367 91.427 1.00 63.22 222 GLU A N 1
ATOM 1800 C CA . GLU A 1 222 ? -60.196 -5.807 91.431 1.00 63.22 222 GLU A CA 1
ATOM 1801 C C . GLU A 1 222 ? -60.744 -6.528 90.184 1.00 63.22 222 GLU A C 1
ATOM 1803 O O . GLU A 1 222 ? -60.086 -7.425 89.649 1.00 63.22 222 GLU A O 1
ATOM 1808 N N . ALA A 1 223 ? -61.893 -6.086 89.655 1.00 61.81 223 ALA A N 1
ATOM 1809 C CA . ALA A 1 223 ? -62.456 -6.604 88.407 1.00 61.81 223 ALA A CA 1
ATOM 1810 C C . ALA A 1 223 ? -61.583 -6.247 87.187 1.00 61.81 223 ALA A C 1
ATOM 1812 O O . ALA A 1 223 ? -61.272 -7.114 86.370 1.00 61.81 223 ALA A O 1
ATOM 1813 N N . ILE A 1 224 ? -61.098 -5.003 87.099 1.00 59.19 224 ILE A N 1
ATOM 1814 C CA . ILE A 1 224 ? -60.236 -4.536 85.993 1.00 59.19 224 ILE A CA 1
ATOM 1815 C C . ILE A 1 224 ? -58.897 -5.302 85.964 1.00 59.19 224 ILE A C 1
ATOM 1817 O O . ILE A 1 224 ? -58.373 -5.631 84.895 1.00 59.19 224 ILE A O 1
ATOM 1821 N N . GLN A 1 225 ? -58.359 -5.684 87.129 1.00 60.75 225 GLN A N 1
ATOM 1822 C CA . GLN A 1 225 ? -57.160 -6.529 87.205 1.00 60.75 225 GLN A CA 1
ATOM 1823 C C . GLN A 1 225 ? -57.369 -7.954 86.652 1.00 60.75 225 GLN A C 1
ATOM 1825 O O . GLN A 1 225 ? -56.392 -8.634 86.322 1.00 60.75 225 GLN A O 1
ATOM 1830 N N . ALA A 1 226 ? -58.609 -8.443 86.529 1.00 63.62 226 ALA A N 1
ATOM 1831 C CA . ALA A 1 226 ? -58.895 -9.706 85.850 1.00 63.62 226 ALA A CA 1
ATOM 1832 C C . ALA A 1 226 ? -58.736 -9.582 84.324 1.00 63.62 226 ALA A C 1
ATOM 1834 O O . ALA A 1 226 ? -58.028 -10.395 83.728 1.00 63.62 226 ALA A O 1
ATOM 1835 N N . GLU A 1 227 ? -59.289 -8.534 83.706 1.00 61.59 227 GLU A N 1
ATOM 1836 C CA . GLU A 1 227 ? -59.189 -8.314 82.254 1.00 61.59 227 GLU A CA 1
ATOM 1837 C C . GLU A 1 227 ? -57.747 -8.073 81.789 1.00 61.59 227 GLU A C 1
ATOM 1839 O O . GLU A 1 227 ? -57.315 -8.634 80.779 1.00 61.59 227 GLU A O 1
ATOM 1844 N N . HIS A 1 228 ? -56.955 -7.324 82.565 1.00 62.72 228 HIS A N 1
ATOM 1845 C CA . HIS A 1 228 ? -55.541 -7.070 82.263 1.00 62.72 228 HIS A CA 1
ATOM 1846 C C . HIS A 1 228 ? -54.718 -8.367 82.099 1.00 62.72 228 HIS A C 1
ATOM 1848 O O . HIS A 1 228 ? -53.834 -8.452 81.241 1.00 62.72 228 HIS A O 1
ATOM 1854 N N . ARG A 1 229 ? -55.037 -9.417 82.873 1.00 69.50 229 ARG A N 1
ATOM 1855 C CA . ARG A 1 229 ? -54.386 -10.737 82.760 1.00 69.50 229 ARG A CA 1
ATOM 1856 C C . ARG A 1 229 ? -54.749 -11.458 81.456 1.00 69.50 229 ARG A C 1
ATOM 1858 O O . ARG A 1 229 ? -53.879 -12.096 80.865 1.00 69.50 229 ARG A O 1
ATOM 1865 N N . CYS A 1 230 ? -55.980 -11.307 80.968 1.00 63.41 230 CYS A N 1
ATOM 1866 C CA . CYS A 1 230 ? -56.393 -11.826 79.661 1.00 63.41 230 CYS A CA 1
ATOM 1867 C C . CYS A 1 230 ? -55.714 -11.064 78.508 1.00 63.41 230 CYS A C 1
ATOM 1869 O O . CYS A 1 230 ? -55.228 -11.682 77.559 1.00 63.41 230 CYS A O 1
ATOM 1871 N N . LEU A 1 231 ? -55.606 -9.734 78.615 1.00 62.31 231 LEU A N 1
ATOM 1872 C CA . LEU A 1 231 ? -54.991 -8.891 77.584 1.00 62.31 231 LEU A CA 1
ATOM 1873 C C . LEU A 1 231 ? -53.500 -9.220 77.376 1.00 62.31 231 LEU A C 1
ATOM 1875 O O . LEU A 1 231 ? -53.052 -9.402 76.242 1.00 62.31 231 LEU A O 1
ATOM 1879 N N . MET A 1 232 ? -52.746 -9.390 78.469 1.00 65.94 232 MET A N 1
ATOM 1880 C CA . MET A 1 232 ? -51.330 -9.788 78.424 1.00 65.94 232 MET A CA 1
ATOM 1881 C C . MET A 1 232 ? -51.104 -11.169 77.789 1.00 65.94 232 MET A C 1
ATOM 1883 O O . MET A 1 232 ? -50.088 -11.380 77.124 1.00 65.94 232 MET A O 1
ATOM 1887 N N . HIS A 1 233 ? -52.051 -12.102 77.934 1.00 65.62 233 HIS A N 1
ATOM 1888 C CA . HIS A 1 233 ? -51.968 -13.407 77.275 1.00 65.62 233 HIS A CA 1
ATOM 1889 C C . HIS A 1 233 ? -52.077 -13.274 75.746 1.00 65.62 233 HIS A C 1
ATOM 1891 O O . HIS A 1 233 ? -51.300 -13.887 75.013 1.00 65.62 233 HIS A O 1
ATOM 1897 N N . SER A 1 234 ? -52.968 -12.401 75.260 1.00 64.69 234 SER A N 1
ATOM 1898 C CA . SER A 1 234 ? -53.084 -12.085 73.830 1.00 64.69 234 SER A CA 1
ATOM 1899 C C . SER A 1 234 ? -51.846 -11.356 73.290 1.00 64.69 234 SER A C 1
ATOM 1901 O O . SER A 1 234 ? -51.405 -11.629 72.171 1.00 64.69 234 SER A O 1
ATOM 1903 N N . TRP A 1 235 ? -51.250 -10.452 74.076 1.00 63.88 235 TRP A N 1
ATOM 1904 C CA . TRP A 1 235 ? -50.075 -9.672 73.666 1.00 63.88 235 TRP A CA 1
ATOM 1905 C C . TRP A 1 235 ? -48.847 -10.549 73.371 1.00 63.88 235 TRP A C 1
ATOM 1907 O O . TRP A 1 235 ? -48.146 -10.323 72.382 1.00 63.88 235 TRP A O 1
ATOM 1917 N N . ASN A 1 236 ? -48.633 -11.620 74.145 1.00 69.88 236 ASN A N 1
ATOM 1918 C CA . ASN A 1 236 ? -47.557 -12.586 73.886 1.00 69.88 236 ASN A CA 1
ATOM 1919 C C . ASN A 1 236 ? -47.651 -13.239 72.493 1.00 69.88 236 ASN A C 1
ATOM 1921 O O . ASN A 1 236 ? -46.619 -13.484 71.865 1.00 69.88 236 ASN A O 1
ATOM 1925 N N . SER A 1 237 ? -48.859 -13.461 71.960 1.00 69.25 237 SER A N 1
ATOM 1926 C CA . SER A 1 237 ? -49.028 -13.986 70.596 1.00 69.25 237 SER A CA 1
ATOM 1927 C C . SER A 1 237 ? -48.530 -13.004 69.528 1.00 69.25 237 SER A C 1
ATOM 1929 O O . SER A 1 237 ? -47.988 -13.427 68.505 1.00 69.25 237 SER A O 1
ATOM 1931 N N . VAL A 1 238 ? -48.675 -11.695 69.762 1.00 72.56 238 VAL A N 1
ATOM 1932 C CA . VAL A 1 238 ? -48.185 -10.643 68.855 1.00 72.56 238 VAL A CA 1
ATOM 1933 C C . VAL A 1 238 ? -46.657 -10.568 68.899 1.00 72.56 238 VAL A C 1
ATOM 1935 O O . VAL A 1 238 ? -46.017 -10.511 67.850 1.00 72.56 238 VAL A O 1
ATOM 1938 N N . VAL A 1 239 ? -46.055 -10.660 70.090 1.00 73.62 239 VAL A N 1
ATOM 1939 C CA . VAL A 1 239 ? -44.589 -10.669 70.263 1.00 73.62 239 VAL A CA 1
ATOM 1940 C C . VAL A 1 239 ? -43.943 -11.860 69.538 1.00 73.62 239 VAL A C 1
ATOM 1942 O O . VAL A 1 239 ? -42.939 -11.688 68.845 1.00 73.62 239 VAL A O 1
ATOM 1945 N N . VAL A 1 240 ? -44.545 -13.055 69.607 1.00 74.75 240 VAL A N 1
ATOM 1946 C CA . VAL A 1 240 ? -44.072 -14.238 68.858 1.00 74.75 240 VAL A CA 1
ATOM 1947 C C . VAL A 1 240 ? -44.191 -14.042 67.339 1.00 74.75 240 VAL A C 1
ATOM 1949 O O . VAL A 1 240 ? -43.288 -14.438 66.596 1.00 74.75 240 VAL A O 1
ATOM 1952 N N . ALA A 1 241 ? -45.257 -13.394 66.859 1.00 70.06 241 ALA A N 1
ATOM 1953 C CA . ALA A 1 241 ? -45.419 -13.081 65.438 1.00 70.06 241 ALA A CA 1
ATOM 1954 C C . ALA A 1 241 ? -44.356 -12.085 64.929 1.00 70.06 241 ALA A C 1
ATOM 1956 O O . ALA A 1 241 ? -43.804 -12.288 63.845 1.00 70.06 241 ALA A O 1
ATOM 1957 N N . VAL A 1 242 ? -44.011 -11.060 65.720 1.00 72.12 242 VAL A N 1
ATOM 1958 C CA . VAL A 1 242 ? -42.921 -10.113 65.407 1.00 72.12 242 VAL A CA 1
ATOM 1959 C C . VAL A 1 242 ? -41.568 -10.830 65.374 1.00 72.12 242 VAL A C 1
ATOM 1961 O O . VAL A 1 242 ? -40.879 -10.773 64.358 1.00 72.12 242 VAL A O 1
ATOM 1964 N N . GLY A 1 243 ? -41.233 -11.614 66.405 1.00 73.69 243 GLY A N 1
ATOM 1965 C CA . GLY A 1 243 ? -39.956 -12.338 66.469 1.00 73.69 243 GLY A CA 1
ATOM 1966 C C . GLY A 1 243 ? -39.757 -13.382 65.358 1.00 73.69 243 GLY A C 1
ATOM 1967 O O . GLY A 1 243 ? -38.624 -13.705 65.002 1.00 73.69 243 GLY A O 1
ATOM 1968 N N . ASN A 1 244 ? -40.835 -13.902 64.761 1.00 74.50 244 ASN A N 1
ATOM 1969 C CA . ASN A 1 244 ? -40.749 -14.732 63.555 1.00 74.50 244 ASN A CA 1
ATOM 1970 C C . ASN A 1 244 ? -40.590 -13.901 62.269 1.00 74.50 244 ASN A C 1
ATOM 1972 O O . ASN A 1 244 ? -39.921 -14.349 61.338 1.00 74.50 244 ASN A O 1
ATOM 1976 N N . ARG A 1 245 ? -41.132 -12.678 62.224 1.00 76.12 245 ARG A N 1
ATOM 1977 C CA . ARG A 1 245 ? -40.948 -11.734 61.111 1.00 76.12 245 ARG A CA 1
ATOM 1978 C C . ARG A 1 245 ? -39.503 -11.228 61.032 1.00 76.12 245 ARG A C 1
ATOM 1980 O O . ARG A 1 245 ? -38.948 -11.176 59.937 1.00 76.12 245 ARG A O 1
ATOM 1987 N N . ASP A 1 246 ? -38.865 -10.966 62.172 1.00 74.62 246 ASP A N 1
ATOM 1988 C CA . ASP A 1 246 ? -37.455 -10.548 62.238 1.00 74.62 246 ASP A CA 1
ATOM 1989 C C . ASP A 1 246 ? -36.481 -11.648 61.781 1.00 74.62 246 ASP A C 1
ATOM 1991 O O . ASP A 1 246 ? -35.480 -11.354 61.128 1.00 74.62 246 ASP A O 1
ATOM 1995 N N . LYS A 1 247 ? -36.793 -12.931 62.028 1.00 78.94 247 LYS A N 1
ATOM 1996 C CA . LYS A 1 247 ? -36.018 -14.064 61.476 1.00 78.94 247 LYS A CA 1
ATOM 1997 C C . LYS A 1 247 ? -36.041 -14.079 59.946 1.00 78.94 247 LYS A C 1
ATOM 1999 O O . LYS A 1 247 ? -34.997 -14.267 59.326 1.00 78.94 247 LYS A O 1
ATOM 2004 N N . VAL A 1 248 ? -37.206 -13.839 59.335 1.00 74.88 248 VAL A N 1
ATOM 2005 C CA . VAL A 1 248 ? -37.333 -13.717 57.870 1.00 74.88 248 VAL A CA 1
ATOM 2006 C C . VAL A 1 248 ? -36.556 -12.499 57.361 1.00 74.88 248 VAL A C 1
ATOM 2008 O O . VAL A 1 248 ? -35.848 -12.597 56.362 1.00 74.88 248 VAL A O 1
ATOM 2011 N N . LEU A 1 249 ? -36.620 -11.370 58.073 1.00 73.31 249 LEU A N 1
ATOM 2012 C CA . LEU A 1 249 ? -35.910 -10.139 57.713 1.00 73.31 249 LEU A CA 1
ATOM 2013 C C . LEU A 1 249 ? -34.378 -10.320 57.765 1.00 73.31 249 LEU A C 1
ATOM 2015 O O . LEU A 1 249 ? -33.678 -9.887 56.852 1.00 73.31 249 LEU A O 1
ATOM 2019 N N . ASN A 1 250 ? -33.853 -11.032 58.767 1.00 78.69 250 ASN A N 1
ATOM 2020 C CA . ASN A 1 250 ? -32.433 -11.394 58.827 1.00 78.69 250 ASN A CA 1
ATOM 2021 C C . ASN A 1 250 ? -32.029 -12.374 57.713 1.00 78.69 250 ASN A C 1
ATOM 2023 O O . ASN A 1 250 ? -30.998 -12.166 57.079 1.00 78.69 250 ASN A O 1
ATOM 2027 N N . CYS A 1 251 ? -32.857 -13.377 57.401 1.00 78.62 251 CYS A N 1
ATOM 2028 C CA . CYS A 1 251 ? -32.596 -14.295 56.286 1.00 78.62 251 CYS A CA 1
ATOM 2029 C C . CYS A 1 251 ? -32.516 -13.559 54.932 1.00 78.62 251 CYS A C 1
ATOM 2031 O O . CYS A 1 251 ? -31.665 -13.874 54.101 1.00 78.62 251 CYS A O 1
ATOM 2033 N N . LEU A 1 252 ? -33.355 -12.536 54.721 1.00 75.38 252 LEU A N 1
ATOM 2034 C CA . LEU A 1 252 ? -33.292 -11.675 53.534 1.00 75.38 252 LEU A CA 1
ATOM 2035 C C . LEU A 1 252 ? -32.016 -10.815 53.499 1.00 75.38 252 LEU A C 1
ATOM 2037 O O . LEU A 1 252 ? -31.416 -10.679 52.436 1.00 75.38 252 LEU A O 1
ATOM 2041 N N . ARG A 1 253 ? -31.551 -10.293 54.645 1.00 77.19 253 ARG A N 1
ATOM 2042 C CA . ARG A 1 253 ? -30.270 -9.559 54.739 1.00 77.19 253 ARG A CA 1
ATOM 2043 C C . ARG A 1 253 ? -29.056 -10.442 54.445 1.00 77.19 253 ARG A C 1
ATOM 2045 O O . ARG A 1 253 ? -28.086 -9.968 53.858 1.00 77.19 253 ARG A O 1
ATOM 2052 N N . GLU A 1 254 ? -29.091 -11.722 54.815 1.00 78.50 254 GLU A N 1
ATOM 2053 C CA . GLU A 1 254 ? -28.025 -12.662 54.451 1.00 78.50 254 GLU A CA 1
ATOM 2054 C C . GLU A 1 254 ? -27.956 -12.907 52.936 1.00 78.50 254 GLU A C 1
ATOM 2056 O O . GLU A 1 254 ? -26.858 -13.008 52.387 1.00 78.50 254 GLU A O 1
ATOM 2061 N N . GLU A 1 255 ? -29.096 -12.972 52.239 1.00 76.19 255 GLU A N 1
ATOM 2062 C CA . GLU A 1 255 ? -29.125 -13.040 50.769 1.00 76.19 255 GLU A CA 1
ATOM 2063 C C . GLU A 1 255 ? -28.725 -11.715 50.102 1.00 76.19 255 GLU A C 1
ATOM 2065 O O . GLU A 1 255 ? -27.979 -11.730 49.122 1.00 76.19 255 GLU A O 1
ATOM 2070 N N . GLU A 1 256 ? -29.109 -10.566 50.665 1.00 72.44 256 GLU A N 1
ATOM 2071 C CA . GLU A 1 256 ? -28.638 -9.243 50.226 1.00 72.44 256 GLU A CA 1
ATOM 2072 C C . GLU A 1 256 ? -27.101 -9.136 50.317 1.00 72.44 256 GLU A C 1
ATOM 2074 O O . GLU A 1 256 ? -26.446 -8.737 49.352 1.00 72.44 256 GLU A O 1
ATOM 2079 N N . GLY A 1 257 ? -26.497 -9.606 51.415 1.00 76.50 257 GLY A N 1
ATOM 2080 C CA . GLY A 1 257 ? -25.039 -9.679 51.568 1.00 76.50 257 GLY A CA 1
ATOM 2081 C C . GLY A 1 257 ? -24.359 -10.627 50.567 1.00 76.50 257 GLY A C 1
ATOM 2082 O O . GLY A 1 257 ? -23.305 -10.301 50.012 1.00 76.50 257 GLY A O 1
ATOM 2083 N N . LYS A 1 258 ? -24.972 -11.781 50.263 1.00 79.69 258 LYS A N 1
ATOM 2084 C CA . LYS A 1 258 ? -24.488 -12.706 49.217 1.00 79.69 258 LYS A CA 1
ATOM 2085 C C . LYS A 1 258 ? -24.585 -12.080 47.817 1.00 79.69 258 LYS A C 1
ATOM 2087 O O . LYS A 1 258 ? -23.716 -12.332 46.979 1.00 79.69 258 LYS A O 1
ATOM 2092 N N . LEU A 1 259 ? -25.602 -11.256 47.554 1.00 74.75 259 LEU A N 1
ATOM 2093 C CA . LEU A 1 259 ? -25.764 -10.499 46.308 1.00 74.75 259 LEU A CA 1
ATOM 2094 C C . LEU A 1 259 ? -24.743 -9.359 46.182 1.00 74.75 259 LEU A C 1
ATOM 2096 O O . LEU A 1 259 ? -24.113 -9.236 45.130 1.00 74.75 259 LEU A O 1
ATOM 2100 N N . GLU A 1 260 ? -24.490 -8.592 47.246 1.00 74.94 260 GLU A N 1
ATOM 2101 C CA . GLU A 1 260 ? -23.422 -7.583 47.272 1.00 74.94 260 GLU A CA 1
ATOM 2102 C C . GLU A 1 260 ? -22.044 -8.185 46.962 1.00 74.94 260 GLU A C 1
ATOM 2104 O O . GLU A 1 260 ? -21.278 -7.614 46.184 1.00 74.94 260 GLU A O 1
ATOM 2109 N N . LEU A 1 261 ? -21.714 -9.336 47.558 1.00 78.31 261 LEU A N 1
ATOM 2110 C CA . LEU A 1 261 ? -20.433 -10.012 47.329 1.00 78.31 261 LEU A CA 1
ATOM 2111 C C . LEU A 1 261 ? -20.287 -10.476 45.872 1.00 78.31 261 LEU A C 1
ATOM 2113 O O . LEU A 1 261 ? -19.224 -10.288 45.277 1.00 78.31 261 LEU A O 1
ATOM 2117 N N . LYS A 1 262 ? -21.361 -10.999 45.262 1.00 80.88 262 LYS A N 1
ATOM 2118 C CA . LYS A 1 262 ? -21.399 -11.327 43.825 1.00 80.88 262 LYS A CA 1
ATOM 2119 C C . LYS A 1 262 ? -21.212 -10.078 42.956 1.00 80.88 262 LYS A C 1
ATOM 2121 O O . LYS A 1 262 ? -20.405 -10.101 42.031 1.00 80.88 262 LYS A O 1
ATOM 2126 N N . TYR A 1 263 ? -21.883 -8.970 43.275 1.00 75.25 263 TYR A N 1
ATOM 2127 C CA . TYR A 1 263 ? -21.743 -7.703 42.548 1.00 75.25 263 TYR A CA 1
ATOM 2128 C C . TYR A 1 263 ? -20.317 -7.130 42.638 1.00 75.25 263 TYR A C 1
ATOM 2130 O O . TYR A 1 263 ? -19.732 -6.747 41.624 1.00 75.25 263 TYR A O 1
ATOM 2138 N N . LYS A 1 264 ? -19.704 -7.154 43.829 1.00 80.19 264 LYS A N 1
ATOM 2139 C CA . LYS A 1 264 ? -18.306 -6.741 44.055 1.00 80.19 264 LYS A CA 1
ATOM 2140 C C . LYS A 1 264 ? -17.310 -7.634 43.296 1.00 80.19 264 LYS A C 1
ATOM 2142 O O . LYS A 1 264 ? -16.337 -7.119 42.744 1.00 80.19 264 LYS A O 1
ATOM 2147 N N . ALA A 1 265 ? -17.575 -8.939 43.185 1.00 76.19 265 ALA A N 1
ATOM 2148 C CA . ALA A 1 265 ? -16.784 -9.845 42.349 1.00 76.19 265 ALA A CA 1
ATOM 2149 C C . ALA A 1 265 ? -16.905 -9.512 40.848 1.00 76.19 265 ALA A C 1
ATOM 2151 O O . ALA A 1 265 ? -15.884 -9.377 40.175 1.00 76.19 265 ALA A O 1
ATOM 2152 N N . VAL A 1 266 ? -18.122 -9.288 40.338 1.00 78.50 266 VAL A N 1
ATOM 2153 C CA . VAL A 1 266 ? -18.363 -8.894 38.934 1.00 78.50 266 VAL A CA 1
ATOM 2154 C C . VAL A 1 266 ? -17.690 -7.559 38.595 1.00 78.50 266 VAL A C 1
ATOM 2156 O O . VAL A 1 266 ? -17.065 -7.444 37.544 1.00 78.50 266 VAL A O 1
ATOM 2159 N N . LEU A 1 267 ? -17.719 -6.567 39.492 1.00 78.38 267 LEU A N 1
ATOM 2160 C CA . LEU A 1 267 ? -16.973 -5.315 39.300 1.00 78.38 267 LEU A CA 1
ATOM 2161 C C . LEU A 1 267 ? -15.452 -5.538 39.217 1.00 78.38 267 LEU A C 1
ATOM 2163 O O . LEU A 1 267 ? -14.789 -4.894 38.405 1.00 78.38 267 LEU A O 1
ATOM 2167 N N . SER A 1 268 ? -14.898 -6.468 40.003 1.00 76.88 268 SER A N 1
ATOM 2168 C CA . SER A 1 268 ? -13.477 -6.839 39.914 1.00 76.88 268 SER A CA 1
ATOM 2169 C C . SER A 1 268 ? -13.134 -7.522 38.584 1.00 76.88 268 SER A C 1
ATOM 2171 O O . SER A 1 268 ? -12.064 -7.282 38.031 1.00 76.88 268 SER A O 1
ATOM 2173 N N . GLU A 1 269 ? -14.034 -8.340 38.038 1.00 78.12 269 GLU A N 1
ATOM 2174 C CA . GLU A 1 269 ? -13.878 -8.956 36.712 1.00 78.12 269 GLU A CA 1
ATOM 2175 C C . GLU A 1 269 ? -13.934 -7.895 35.601 1.00 78.12 269 GLU A C 1
ATOM 2177 O O . GLU A 1 269 ? -13.056 -7.860 34.741 1.00 78.12 269 GLU A O 1
ATOM 2182 N N . ILE A 1 270 ? -14.894 -6.965 35.669 1.00 73.12 270 ILE A N 1
ATOM 2183 C CA . ILE A 1 270 ? -15.012 -5.832 34.737 1.00 73.12 270 ILE A CA 1
ATOM 2184 C C . ILE A 1 270 ? -13.745 -4.966 34.754 1.00 73.12 270 ILE A C 1
ATOM 2186 O O . ILE A 1 270 ? -13.291 -4.537 33.696 1.00 73.12 270 ILE A O 1
ATOM 2190 N N . ASP A 1 271 ? -13.134 -4.723 35.916 1.00 76.06 271 ASP A N 1
ATOM 2191 C CA . ASP A 1 271 ? -11.901 -3.929 36.004 1.00 76.06 271 ASP A CA 1
ATOM 2192 C C . ASP A 1 271 ? -10.664 -4.663 35.440 1.00 76.06 271 ASP A C 1
ATOM 2194 O O . ASP A 1 271 ? -9.807 -4.039 34.808 1.00 76.06 271 ASP A O 1
ATOM 2198 N N . LYS A 1 272 ? -10.597 -6.000 35.563 1.00 83.38 272 LYS A N 1
ATOM 2199 C CA . LYS A 1 272 ? -9.598 -6.824 34.848 1.00 83.38 272 LYS A CA 1
ATOM 2200 C C . LYS A 1 272 ? -9.811 -6.751 33.334 1.00 83.38 272 LYS A C 1
ATOM 2202 O O . LYS A 1 272 ? -8.853 -6.528 32.601 1.00 83.38 272 LYS A O 1
ATOM 2207 N N . VAL A 1 273 ? -11.055 -6.900 32.869 1.00 73.81 273 VAL A N 1
ATOM 2208 C CA . VAL A 1 273 ? -11.409 -6.836 31.441 1.00 73.81 273 VAL A CA 1
ATOM 2209 C C . VAL A 1 273 ? -11.103 -5.453 30.863 1.00 73.81 273 VAL A C 1
ATOM 2211 O O . VAL A 1 273 ? -10.498 -5.374 29.802 1.00 73.81 273 VAL A O 1
ATOM 2214 N N . LYS A 1 274 ? -11.390 -4.361 31.583 1.00 77.12 274 LYS A N 1
ATOM 2215 C CA . LYS A 1 274 ? -10.986 -2.997 31.189 1.00 77.12 274 LYS A CA 1
ATOM 2216 C C . LYS A 1 274 ? -9.470 -2.843 31.046 1.00 77.12 274 LYS A C 1
ATOM 2218 O O . LYS A 1 274 ? -9.019 -2.173 30.122 1.00 77.12 274 LYS A O 1
ATOM 2223 N N . LYS A 1 275 ? -8.679 -3.457 31.932 1.00 80.62 275 LYS A N 1
ATOM 2224 C CA . LYS A 1 275 ? -7.207 -3.449 31.840 1.00 80.62 275 LYS A CA 1
ATOM 2225 C C . LYS A 1 275 ? -6.693 -4.276 30.663 1.00 80.62 275 LYS A C 1
ATOM 2227 O O . LYS A 1 275 ? -5.779 -3.824 29.987 1.00 80.62 275 LYS A O 1
ATOM 2232 N N . LEU A 1 276 ? -7.307 -5.425 30.373 1.00 82.25 276 LEU A N 1
ATOM 2233 C CA . LEU A 1 276 ? -7.003 -6.198 29.166 1.00 82.25 276 LEU A CA 1
ATOM 2234 C C . LEU A 1 276 ? -7.350 -5.400 27.903 1.00 82.25 276 LEU A C 1
ATOM 2236 O O . LEU A 1 276 ? -6.464 -5.177 27.093 1.00 82.25 276 LEU A O 1
ATOM 2240 N N . ILE A 1 277 ? -8.568 -4.857 27.795 1.00 74.62 277 ILE A N 1
ATOM 2241 C CA . ILE A 1 277 ? -8.984 -3.998 26.671 1.00 74.62 277 ILE A CA 1
ATOM 2242 C C . ILE A 1 277 ? -8.021 -2.817 26.487 1.00 74.62 277 ILE A C 1
ATOM 2244 O O . ILE A 1 277 ? -7.649 -2.521 25.360 1.00 74.62 277 ILE A O 1
ATOM 2248 N N . LYS A 1 278 ? -7.570 -2.162 27.568 1.00 80.38 278 LYS A N 1
ATOM 2249 C CA . LYS A 1 278 ? -6.602 -1.059 27.460 1.00 80.38 278 LYS A CA 1
ATOM 2250 C C . LYS A 1 278 ? -5.221 -1.519 26.973 1.00 80.38 278 LYS A C 1
ATOM 2252 O O . LYS A 1 278 ? -4.591 -0.790 26.216 1.00 80.38 278 LYS A O 1
ATOM 2257 N N . ASN A 1 279 ? -4.756 -2.701 27.378 1.00 80.88 279 ASN A N 1
ATOM 2258 C CA . ASN A 1 279 ? -3.494 -3.259 26.886 1.00 80.88 279 ASN A CA 1
ATOM 2259 C C . ASN A 1 279 ? -3.595 -3.653 25.402 1.00 80.88 279 ASN A C 1
ATOM 2261 O O . ASN A 1 279 ? -2.713 -3.299 24.626 1.00 80.88 279 ASN A O 1
ATOM 2265 N N . GLU A 1 280 ? -4.685 -4.317 25.007 1.00 77.12 280 GLU A N 1
ATOM 2266 C CA . GLU A 1 280 ? -4.972 -4.646 23.604 1.00 77.12 280 GLU A CA 1
ATOM 2267 C C . GLU A 1 280 ? -5.094 -3.374 22.750 1.00 77.12 280 GLU A C 1
ATOM 2269 O O . GLU A 1 280 ? -4.593 -3.347 21.636 1.00 77.12 280 GLU A O 1
ATOM 2274 N N . HIS A 1 281 ? -5.678 -2.286 23.270 1.00 77.06 281 HIS A N 1
ATOM 2275 C CA . HIS A 1 281 ? -5.754 -1.003 22.556 1.00 77.06 281 HIS A CA 1
ATOM 2276 C C . HIS A 1 281 ? -4.360 -0.431 22.243 1.00 77.06 281 HIS A C 1
ATOM 2278 O O . HIS A 1 281 ? -4.131 0.028 21.130 1.00 77.06 281 HIS A O 1
ATOM 2284 N N . VAL A 1 282 ? -3.413 -0.520 23.185 1.00 82.94 282 VAL A N 1
ATOM 2285 C CA . VAL A 1 282 ? -2.030 -0.036 23.004 1.00 82.94 282 VAL A CA 1
ATOM 2286 C C . VAL A 1 282 ? -1.234 -0.913 22.030 1.00 82.94 282 VAL A C 1
ATOM 2288 O O . VAL A 1 282 ? -0.511 -0.389 21.184 1.00 82.94 282 VAL A O 1
ATOM 2291 N N . GLU A 1 283 ? -1.375 -2.242 22.087 1.00 81.06 283 GLU A N 1
ATOM 2292 C CA . GLU A 1 283 ? -0.765 -3.115 21.071 1.00 81.06 283 GLU A CA 1
ATOM 2293 C C . GLU A 1 283 ? -1.452 -2.962 19.700 1.00 81.06 283 GLU A C 1
ATOM 2295 O O . GLU A 1 283 ? -0.776 -3.029 18.681 1.00 81.06 283 GLU A O 1
ATOM 2300 N N . ASN A 1 284 ? -2.751 -2.649 19.634 1.00 76.19 284 ASN A N 1
ATOM 2301 C CA . ASN A 1 284 ? -3.461 -2.405 18.374 1.00 76.19 284 ASN A CA 1
ATOM 2302 C C . ASN A 1 284 ? -3.135 -1.026 17.757 1.00 76.19 284 ASN A C 1
ATOM 2304 O O . ASN A 1 284 ? -3.027 -0.911 16.537 1.00 76.19 284 ASN A O 1
ATOM 2308 N N . GLU A 1 285 ? -2.897 0.011 18.568 1.00 79.12 285 GLU A N 1
ATOM 2309 C CA . GLU A 1 285 ? -2.305 1.290 18.132 1.00 79.12 285 GLU A CA 1
ATOM 2310 C C . GLU A 1 285 ? -0.914 1.061 17.522 1.00 79.12 285 GLU A C 1
ATOM 2312 O O . GLU A 1 285 ? -0.629 1.502 16.408 1.00 79.12 285 GLU A O 1
ATOM 2317 N N . LYS A 1 286 ? -0.069 0.291 18.213 1.00 83.75 286 LYS A N 1
ATOM 2318 C CA . LYS A 1 286 ? 1.272 -0.091 17.758 1.00 83.75 286 LYS A CA 1
ATOM 2319 C C . LYS A 1 286 ? 1.239 -0.950 16.488 1.00 83.75 286 LYS A C 1
ATOM 2321 O O . LYS A 1 286 ? 1.975 -0.661 15.552 1.00 83.75 286 LYS A O 1
ATOM 2326 N N . HIS A 1 287 ? 0.336 -1.925 16.389 1.00 80.75 287 HIS A N 1
ATOM 2327 C CA . HIS A 1 287 ? 0.101 -2.687 15.160 1.00 80.75 287 HIS A CA 1
ATOM 2328 C C . HIS A 1 287 ? -0.467 -1.824 14.028 1.00 80.75 287 HIS A C 1
ATOM 2330 O O . HIS A 1 287 ? -0.184 -2.100 12.867 1.00 80.75 287 HIS A O 1
ATOM 2336 N N . THR A 1 288 ? -1.215 -0.760 14.330 1.00 78.06 288 THR A N 1
ATOM 2337 C CA . THR A 1 288 ? -1.669 0.216 13.326 1.00 78.06 288 THR A CA 1
ATOM 2338 C C . THR A 1 288 ? -0.501 1.065 12.816 1.00 78.06 288 THR A C 1
ATOM 2340 O O . THR A 1 288 ? -0.393 1.278 11.609 1.00 78.06 288 THR A O 1
ATOM 2343 N N . TYR A 1 289 ? 0.421 1.472 13.695 1.00 86.44 289 TYR A N 1
ATOM 2344 C CA . TYR A 1 289 ? 1.674 2.134 13.318 1.00 86.44 289 TYR A CA 1
ATOM 2345 C C . TYR A 1 289 ? 2.588 1.218 12.486 1.00 86.44 289 TYR A C 1
ATOM 2347 O O . TYR A 1 289 ? 3.021 1.610 11.403 1.00 86.44 289 TYR A O 1
ATOM 2355 N N . ASP A 1 290 ? 2.824 -0.022 12.931 1.00 84.50 290 ASP A N 1
ATOM 2356 C CA . ASP A 1 290 ? 3.590 -1.021 12.174 1.00 84.50 290 ASP A CA 1
ATOM 2357 C C . ASP A 1 290 ? 2.933 -1.320 10.818 1.00 84.50 290 ASP A C 1
ATOM 2359 O O . ASP A 1 290 ? 3.623 -1.335 9.802 1.00 84.50 290 ASP A O 1
ATOM 2363 N N . LYS A 1 291 ? 1.601 -1.474 10.763 1.00 82.06 291 LYS A N 1
ATOM 2364 C CA . LYS A 1 291 ? 0.848 -1.629 9.508 1.00 82.06 291 LYS A CA 1
ATOM 2365 C C . LYS A 1 291 ? 1.037 -0.425 8.592 1.00 82.06 291 LYS A C 1
ATOM 2367 O O . LYS A 1 291 ? 1.213 -0.622 7.394 1.00 82.06 291 LYS A O 1
ATOM 2372 N N . HIS A 1 292 ? 0.991 0.802 9.112 1.00 82.50 292 HIS A N 1
ATOM 2373 C CA . HIS A 1 292 ? 1.195 2.001 8.300 1.00 82.50 292 HIS A CA 1
ATOM 2374 C C . HIS A 1 292 ? 2.620 2.054 7.739 1.00 82.50 292 HIS A C 1
ATOM 2376 O O . HIS A 1 292 ? 2.774 2.199 6.529 1.00 82.50 292 HIS A O 1
ATOM 2382 N N . ARG A 1 293 ? 3.644 1.821 8.575 1.00 91.19 293 ARG A N 1
ATOM 2383 C CA . ARG A 1 293 ? 5.045 1.755 8.133 1.00 91.19 293 ARG A CA 1
ATOM 2384 C C . ARG A 1 293 ? 5.241 0.680 7.057 1.00 91.19 293 ARG A C 1
ATOM 2386 O O . ARG A 1 293 ? 5.708 1.006 5.974 1.00 91.19 293 ARG A O 1
ATOM 2393 N N . ILE A 1 294 ? 4.767 -0.545 7.298 1.00 82.06 294 ILE A N 1
ATOM 2394 C CA . ILE A 1 294 ? 4.837 -1.662 6.341 1.00 82.06 294 ILE A CA 1
ATOM 2395 C C . ILE A 1 294 ? 4.042 -1.365 5.058 1.00 82.06 294 ILE A C 1
ATOM 2397 O O . ILE A 1 294 ? 4.446 -1.774 3.977 1.00 82.06 294 ILE A O 1
ATOM 2401 N N . THR A 1 295 ? 2.937 -0.615 5.127 1.00 83.56 295 THR A N 1
ATOM 2402 C CA . THR A 1 295 ? 2.196 -0.190 3.923 1.00 83.56 295 THR A CA 1
ATOM 2403 C C . THR A 1 295 ? 2.998 0.827 3.107 1.00 83.56 295 THR A C 1
ATOM 2405 O O . THR A 1 295 ? 3.011 0.747 1.881 1.00 83.56 295 THR A O 1
ATOM 2408 N N . CYS A 1 296 ? 3.701 1.756 3.758 1.00 80.69 296 CYS A N 1
ATOM 2409 C CA . CYS A 1 296 ? 4.599 2.698 3.089 1.00 80.69 296 CYS A CA 1
ATOM 2410 C C . CYS A 1 296 ? 5.835 1.995 2.499 1.00 80.69 296 CYS A C 1
ATOM 2412 O O . CYS A 1 296 ? 6.174 2.259 1.349 1.00 80.69 296 CYS A O 1
ATOM 2414 N N . GLU A 1 297 ? 6.439 1.049 3.228 1.00 83.69 297 GLU A N 1
ATOM 2415 C CA . GLU A 1 297 ? 7.507 0.162 2.738 1.00 83.69 297 GLU A CA 1
ATOM 2416 C C . GLU A 1 297 ? 7.034 -0.614 1.490 1.00 83.69 297 GLU A C 1
ATOM 2418 O O . GLU A 1 297 ? 7.658 -0.529 0.434 1.00 83.69 297 GLU A O 1
ATOM 2423 N N . ILE A 1 298 ? 5.878 -1.293 1.557 1.00 79.25 298 ILE A N 1
ATOM 2424 C CA . ILE A 1 298 ? 5.276 -2.027 0.427 1.00 79.25 298 ILE A CA 1
ATOM 2425 C C . ILE A 1 298 ? 4.991 -1.107 -0.765 1.00 79.25 298 ILE A C 1
ATOM 2427 O O . ILE A 1 298 ? 5.242 -1.507 -1.898 1.00 79.25 298 ILE A O 1
ATOM 2431 N N . ASN A 1 299 ? 4.494 0.112 -0.547 1.00 80.12 299 ASN A N 1
ATOM 2432 C CA . ASN A 1 299 ? 4.253 1.066 -1.632 1.00 80.12 299 ASN A CA 1
ATOM 2433 C C . ASN A 1 299 ? 5.566 1.545 -2.277 1.00 80.12 299 ASN A C 1
ATOM 2435 O O . ASN A 1 299 ? 5.625 1.658 -3.500 1.00 80.12 299 ASN A O 1
ATOM 2439 N N . GLY A 1 300 ? 6.624 1.759 -1.488 1.00 84.62 300 GLY A N 1
ATOM 2440 C CA . GLY A 1 300 ? 7.965 2.072 -1.990 1.00 84.62 300 GLY A CA 1
ATOM 2441 C C . GLY A 1 300 ? 8.551 0.930 -2.824 1.00 84.62 300 GLY A C 1
ATOM 2442 O O . GLY A 1 300 ? 8.938 1.143 -3.972 1.00 84.62 300 GLY A O 1
ATOM 2443 N N . TYR A 1 301 ? 8.522 -0.302 -2.304 1.00 80.56 301 TYR A N 1
ATOM 2444 C CA . TYR A 1 301 ? 8.949 -1.489 -3.053 1.00 80.56 301 TYR A CA 1
ATOM 2445 C C . TYR A 1 301 ? 8.096 -1.734 -4.298 1.00 80.56 301 TYR A C 1
ATOM 2447 O O . TYR A 1 301 ? 8.635 -2.124 -5.329 1.00 80.56 301 TYR A O 1
ATOM 2455 N N . LYS A 1 302 ? 6.786 -1.472 -4.248 1.00 79.12 302 LYS A N 1
ATOM 2456 C CA . LYS A 1 302 ? 5.901 -1.565 -5.413 1.00 79.12 302 LYS A CA 1
ATOM 2457 C C . LYS A 1 302 ? 6.269 -0.527 -6.476 1.00 79.12 302 LYS A C 1
ATOM 2459 O O . LYS A 1 302 ? 6.323 -0.893 -7.642 1.00 79.12 302 LYS A O 1
ATOM 2464 N N . SER A 1 303 ? 6.596 0.708 -6.083 1.00 78.94 303 SER A N 1
ATOM 2465 C CA . SER A 1 303 ? 7.095 1.735 -7.006 1.00 78.94 303 SER A CA 1
ATOM 2466 C C . SER A 1 303 ? 8.425 1.320 -7.644 1.00 78.94 303 SER A C 1
ATOM 2468 O O . SER A 1 303 ? 8.517 1.336 -8.866 1.00 78.94 303 SER A O 1
ATOM 2470 N N . LYS A 1 304 ? 9.412 0.857 -6.852 1.00 82.75 304 LYS A N 1
ATOM 2471 C CA . LYS A 1 304 ? 10.668 0.292 -7.392 1.00 82.75 304 LYS A CA 1
ATOM 2472 C C . LYS A 1 304 ? 10.392 -0.910 -8.317 1.00 82.75 304 LYS A C 1
ATOM 2474 O O . LYS A 1 304 ? 11.003 -1.018 -9.365 1.00 82.75 304 LYS A O 1
ATOM 2479 N N . THR A 1 305 ? 9.431 -1.781 -7.996 1.00 76.38 305 THR A N 1
ATOM 2480 C CA . THR A 1 305 ? 9.070 -2.940 -8.845 1.00 76.38 305 THR A CA 1
ATOM 2481 C C . THR A 1 305 ? 8.404 -2.520 -10.160 1.00 76.38 305 THR A C 1
ATOM 2483 O O . THR A 1 305 ? 8.620 -3.159 -11.183 1.00 76.38 305 THR A O 1
ATOM 2486 N N . GLU A 1 306 ? 7.589 -1.463 -10.156 1.00 79.81 306 GLU A N 1
ATOM 2487 C CA . GLU A 1 306 ? 6.968 -0.913 -11.368 1.00 79.81 306 GLU A CA 1
ATOM 2488 C C . GLU A 1 306 ? 8.000 -0.172 -12.240 1.00 79.81 306 GLU A C 1
ATOM 2490 O O . GLU A 1 306 ? 7.923 -0.248 -13.463 1.00 79.81 306 GLU A O 1
ATOM 2495 N N . GLU A 1 307 ? 9.017 0.445 -11.633 1.00 81.94 307 GLU A N 1
ATOM 2496 C CA . GLU A 1 307 ? 10.177 1.025 -12.323 1.00 81.94 307 GLU A CA 1
ATOM 2497 C C . GLU A 1 307 ? 11.092 -0.051 -12.941 1.00 81.94 307 GLU A C 1
ATOM 2499 O O . GLU A 1 307 ? 11.410 0.021 -14.126 1.00 81.94 307 GLU A O 1
ATOM 2504 N N . GLU A 1 308 ? 11.452 -1.098 -12.191 1.00 79.25 308 GLU A N 1
ATOM 2505 C CA . GLU A 1 308 ? 12.226 -2.237 -12.710 1.00 79.25 308 GLU A CA 1
ATOM 2506 C C . GLU A 1 308 ? 11.467 -3.014 -13.797 1.00 79.25 308 GLU A C 1
ATOM 2508 O O . GLU A 1 308 ? 12.074 -3.497 -14.750 1.00 79.25 308 GLU A O 1
ATOM 2513 N N . LEU A 1 309 ? 10.133 -3.094 -13.722 1.00 83.44 309 LEU A N 1
ATOM 2514 C CA . LEU A 1 309 ? 9.319 -3.683 -14.790 1.00 83.44 309 LEU A CA 1
ATOM 2515 C C . LEU A 1 309 ? 9.349 -2.835 -16.073 1.00 83.44 309 LEU A C 1
ATOM 2517 O O . LEU A 1 309 ? 9.366 -3.398 -17.165 1.00 83.44 309 LEU A O 1
ATOM 2521 N N . LEU A 1 310 ? 9.392 -1.503 -15.956 1.00 80.69 310 LEU A N 1
ATOM 2522 C CA . LEU A 1 310 ? 9.581 -0.604 -17.100 1.00 80.69 310 LEU A CA 1
ATOM 2523 C C . LEU A 1 310 ? 10.998 -0.719 -17.685 1.00 80.69 310 LEU A C 1
ATOM 2525 O O . LEU A 1 310 ? 11.138 -0.717 -18.906 1.00 80.69 310 LEU A O 1
ATOM 2529 N N . LYS A 1 311 ? 12.034 -0.894 -16.850 1.00 81.31 311 LYS A N 1
ATOM 2530 C CA . LYS A 1 311 ? 13.399 -1.208 -17.317 1.00 81.31 311 LYS A CA 1
ATOM 2531 C C . LYS A 1 311 ? 13.439 -2.551 -18.047 1.00 81.31 311 LYS A C 1
ATOM 2533 O O . LYS A 1 311 ? 13.992 -2.617 -19.137 1.00 81.31 311 LYS A O 1
ATOM 2538 N N . TYR A 1 312 ? 12.784 -3.587 -17.516 1.00 77.75 312 TYR A N 1
ATOM 2539 C CA . TYR A 1 312 ? 12.685 -4.895 -18.173 1.00 77.75 312 TYR A CA 1
ATOM 2540 C C . TYR A 1 312 ? 11.986 -4.804 -19.536 1.00 77.75 312 TYR A C 1
ATOM 2542 O O . TYR A 1 312 ? 12.480 -5.359 -20.507 1.00 77.75 312 TYR A O 1
ATOM 2550 N N . GLN A 1 313 ? 10.900 -4.031 -19.644 1.00 78.44 313 GLN A N 1
ATOM 2551 C CA . GLN A 1 313 ? 10.240 -3.757 -20.929 1.00 78.44 313 GLN A CA 1
ATOM 2552 C C . GLN A 1 313 ? 11.136 -2.967 -21.897 1.00 78.44 313 GLN A C 1
ATOM 2554 O O . GLN A 1 313 ? 11.087 -3.202 -23.101 1.00 78.44 313 GLN A O 1
ATOM 2559 N N . GLY A 1 314 ? 11.978 -2.061 -21.390 1.00 79.81 314 GLY A N 1
ATOM 2560 C CA . GLY A 1 314 ? 13.017 -1.399 -22.182 1.00 79.81 314 GLY A CA 1
ATOM 2561 C C . GLY A 1 314 ? 14.087 -2.372 -22.688 1.00 79.81 314 GLY A C 1
ATOM 2562 O O . GLY A 1 314 ? 14.476 -2.293 -23.850 1.00 79.81 314 GLY A O 1
ATOM 2563 N N . TYR A 1 315 ? 14.517 -3.322 -21.853 1.00 81.25 315 TYR A N 1
ATOM 2564 C CA . TYR A 1 315 ? 15.457 -4.371 -22.250 1.00 81.25 315 TYR A CA 1
ATOM 2565 C C . TYR A 1 315 ? 14.843 -5.375 -23.231 1.00 81.25 315 TYR A C 1
ATOM 2567 O O . TYR A 1 315 ? 15.534 -5.758 -24.164 1.00 81.25 315 TYR A O 1
ATOM 2575 N N . ASP A 1 316 ? 13.568 -5.753 -23.091 1.00 76.56 316 ASP A N 1
ATOM 2576 C CA . ASP A 1 316 ? 12.864 -6.583 -24.082 1.00 76.56 316 ASP A CA 1
ATOM 2577 C C . ASP A 1 316 ? 12.842 -5.884 -25.459 1.00 76.56 316 ASP A C 1
ATOM 2579 O O . ASP A 1 316 ? 13.189 -6.499 -26.463 1.00 76.56 316 ASP A O 1
ATOM 2583 N N . VAL A 1 317 ? 12.544 -4.576 -25.513 1.00 82.56 317 VAL A N 1
ATOM 2584 C CA . VAL A 1 317 ? 12.595 -3.791 -26.766 1.00 82.56 317 VAL A CA 1
ATOM 2585 C C . VAL A 1 317 ? 14.016 -3.710 -27.335 1.00 82.56 317 VAL A C 1
ATOM 2587 O O . VAL A 1 317 ? 14.199 -3.909 -28.531 1.00 82.56 317 VAL A O 1
ATOM 2590 N N . GLN A 1 318 ? 15.037 -3.486 -26.502 1.00 84.00 318 GLN A N 1
ATOM 2591 C CA . GLN A 1 318 ? 16.438 -3.505 -26.949 1.00 84.00 318 GLN A CA 1
ATOM 2592 C C . GLN A 1 318 ? 16.887 -4.898 -27.416 1.00 84.00 318 GLN A C 1
ATOM 2594 O O . GLN A 1 318 ? 17.709 -5.004 -28.321 1.00 84.00 318 GLN A O 1
ATOM 2599 N N . ILE A 1 319 ? 16.356 -5.971 -26.826 1.00 78.69 319 ILE A N 1
ATOM 2600 C CA . ILE A 1 319 ? 16.591 -7.349 -27.266 1.00 78.69 319 ILE A CA 1
ATOM 2601 C C . ILE A 1 319 ? 15.928 -7.587 -28.625 1.00 78.69 319 ILE A C 1
ATOM 2603 O O . ILE A 1 319 ? 16.562 -8.191 -29.483 1.00 78.69 319 ILE A O 1
ATOM 2607 N N . ASP A 1 320 ? 14.721 -7.076 -28.865 1.00 80.31 320 ASP A N 1
ATOM 2608 C CA . ASP A 1 320 ? 14.063 -7.161 -30.174 1.00 80.31 320 ASP A CA 1
ATOM 2609 C C . ASP A 1 320 ? 14.791 -6.326 -31.250 1.00 80.31 320 ASP A C 1
ATOM 2611 O O . ASP A 1 320 ? 15.024 -6.833 -32.347 1.00 80.31 320 ASP A O 1
ATOM 2615 N N . GLU A 1 321 ? 15.272 -5.117 -30.936 1.00 80.25 321 GLU A N 1
ATOM 2616 C CA . GLU A 1 321 ? 16.146 -4.322 -31.826 1.00 80.25 321 GLU A CA 1
ATOM 2617 C C . GLU A 1 321 ? 17.489 -5.033 -32.112 1.00 80.25 321 GLU A C 1
ATOM 2619 O O . GLU A 1 321 ? 18.000 -5.026 -33.241 1.00 80.25 321 GLU A O 1
ATOM 2624 N N . LEU A 1 322 ? 18.066 -5.702 -31.107 1.00 81.69 322 LEU A N 1
ATOM 2625 C CA . LEU A 1 322 ? 19.253 -6.544 -31.277 1.00 81.69 322 LEU A CA 1
ATOM 2626 C C . LEU A 1 322 ? 18.950 -7.806 -32.097 1.00 81.69 322 LEU A C 1
ATOM 2628 O O . LEU A 1 322 ? 19.796 -8.225 -32.881 1.00 81.69 322 LEU A O 1
ATOM 2632 N N . ASN A 1 323 ? 17.754 -8.386 -31.989 1.00 83.19 323 ASN A N 1
ATOM 2633 C CA . ASN A 1 323 ? 17.331 -9.522 -32.806 1.00 83.19 323 ASN A CA 1
ATOM 2634 C C . ASN A 1 323 ? 17.117 -9.105 -34.271 1.00 83.19 323 ASN A C 1
ATOM 2636 O O . ASN A 1 323 ? 17.639 -9.779 -35.154 1.00 83.19 323 ASN A O 1
ATOM 2640 N N . GLU A 1 324 ? 16.452 -7.977 -34.553 1.00 82.69 324 GLU A N 1
ATOM 2641 C CA . GLU A 1 324 ? 16.311 -7.460 -35.926 1.00 82.69 324 GLU A CA 1
ATOM 2642 C C . GLU A 1 324 ? 17.673 -7.135 -36.561 1.00 82.69 324 GLU A C 1
ATOM 2644 O O . GLU A 1 324 ? 17.912 -7.449 -37.732 1.00 82.69 324 GLU A O 1
ATOM 2649 N N . THR A 1 325 ? 18.607 -6.556 -35.797 1.00 82.50 325 THR A N 1
ATOM 2650 C CA . THR A 1 325 ? 19.967 -6.305 -36.302 1.00 82.50 325 THR A CA 1
ATOM 2651 C C . THR A 1 325 ? 20.788 -7.589 -36.450 1.00 82.50 325 THR A C 1
ATOM 2653 O O . THR A 1 325 ? 21.545 -7.694 -37.414 1.00 82.50 325 THR A O 1
ATOM 2656 N N . ILE A 1 326 ? 20.607 -8.603 -35.595 1.00 81.50 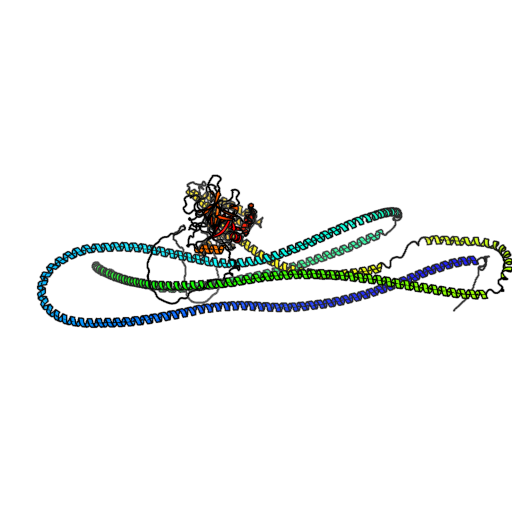326 ILE A N 1
ATOM 2657 C CA . ILE A 1 326 ? 21.200 -9.941 -35.769 1.00 81.50 326 ILE A CA 1
ATOM 2658 C C . ILE A 1 326 ? 20.627 -10.655 -36.999 1.00 81.50 326 ILE A C 1
ATOM 2660 O O . ILE A 1 326 ? 21.397 -11.278 -37.731 1.00 81.50 326 ILE A O 1
ATOM 2664 N N . ASP A 1 327 ? 19.328 -10.549 -37.279 1.00 83.75 327 ASP A N 1
ATOM 2665 C CA . ASP A 1 327 ? 18.699 -11.129 -38.471 1.00 83.75 327 ASP A CA 1
ATOM 2666 C C . ASP A 1 327 ? 19.177 -10.426 -39.751 1.00 83.75 327 ASP A C 1
ATOM 2668 O O . ASP A 1 327 ? 19.537 -11.092 -40.726 1.00 83.75 327 ASP A O 1
ATOM 2672 N N . GLN A 1 328 ? 19.283 -9.092 -39.745 1.00 81.56 328 GLN A N 1
ATOM 2673 C CA . GLN A 1 328 ? 19.845 -8.346 -40.873 1.00 81.56 328 GLN A CA 1
ATOM 2674 C C . GLN A 1 328 ? 21.339 -8.656 -41.075 1.00 81.56 328 GLN A C 1
ATOM 2676 O O . GLN A 1 328 ? 21.748 -8.903 -42.206 1.00 81.56 328 GLN A O 1
ATOM 2681 N N . ILE A 1 329 ? 22.141 -8.755 -40.008 1.00 81.38 329 ILE A N 1
ATOM 2682 C CA . ILE A 1 329 ? 23.548 -9.191 -40.091 1.00 81.38 329 ILE A CA 1
ATOM 2683 C C . ILE A 1 329 ? 23.649 -10.645 -40.574 1.00 81.38 329 ILE A C 1
ATOM 2685 O O . ILE A 1 329 ? 24.538 -10.968 -41.359 1.00 81.38 329 ILE A O 1
ATOM 2689 N N . SER A 1 330 ? 22.744 -11.532 -40.157 1.00 85.38 330 SER A N 1
ATOM 2690 C CA . SER A 1 330 ? 22.716 -12.932 -40.605 1.00 85.38 330 SER A CA 1
ATOM 2691 C C . SER A 1 330 ? 22.401 -13.032 -42.096 1.00 85.38 330 SER A C 1
ATOM 2693 O O . SER A 1 330 ? 23.047 -13.796 -42.811 1.00 85.38 330 SER A O 1
ATOM 2695 N N . LYS A 1 331 ? 21.475 -12.205 -42.585 1.00 87.38 331 LYS A N 1
ATOM 2696 C CA . LYS A 1 331 ? 21.152 -12.059 -44.006 1.00 87.38 331 LYS A CA 1
ATOM 2697 C C . LYS A 1 331 ? 22.307 -11.449 -44.807 1.00 87.38 331 LYS A C 1
ATOM 2699 O O . LYS A 1 331 ? 22.651 -11.985 -45.856 1.00 87.38 331 LYS A O 1
ATOM 2704 N N . ASP A 1 332 ? 22.964 -10.409 -44.293 1.00 82.50 332 ASP A N 1
ATOM 2705 C CA . ASP A 1 332 ? 24.169 -9.833 -44.907 1.00 82.50 332 ASP A CA 1
ATOM 2706 C C . ASP A 1 332 ? 25.310 -10.866 -44.962 1.00 82.50 332 ASP A C 1
ATOM 2708 O O . ASP A 1 332 ? 26.054 -10.932 -45.942 1.00 82.50 332 ASP A O 1
ATOM 2712 N N . ILE A 1 333 ? 25.428 -11.730 -43.946 1.00 82.19 333 ILE A N 1
ATOM 2713 C CA . ILE A 1 333 ? 26.349 -12.873 -43.935 1.00 82.19 333 ILE A CA 1
ATOM 2714 C C . ILE A 1 333 ? 25.942 -13.923 -44.976 1.00 82.19 333 ILE A C 1
ATOM 2716 O O . ILE A 1 333 ? 26.830 -14.448 -45.649 1.00 82.19 333 ILE A O 1
ATOM 2720 N N . GLU A 1 334 ? 24.655 -14.234 -45.160 1.00 84.62 334 GLU A N 1
ATOM 2721 C CA . GLU A 1 334 ? 24.208 -15.124 -46.241 1.00 84.62 334 GLU A CA 1
ATOM 2722 C C . GLU A 1 334 ? 24.533 -14.541 -47.622 1.00 84.62 334 GLU A C 1
ATOM 2724 O O . GLU A 1 334 ? 25.137 -15.241 -48.440 1.00 84.62 334 GLU A O 1
ATOM 2729 N N . ASP A 1 335 ? 24.240 -13.261 -47.864 1.00 84.81 335 ASP A N 1
ATOM 2730 C CA . ASP A 1 335 ? 24.556 -12.570 -49.118 1.00 84.81 335 ASP A CA 1
ATOM 2731 C C . ASP A 1 335 ? 26.074 -12.546 -49.372 1.00 84.81 335 ASP A C 1
ATOM 2733 O O . ASP A 1 335 ? 26.526 -12.970 -50.440 1.00 84.81 335 ASP A O 1
ATOM 2737 N N . VAL A 1 336 ? 26.894 -12.199 -48.371 1.00 83.56 336 VAL A N 1
ATOM 2738 C CA . VAL A 1 336 ? 28.367 -12.287 -48.446 1.00 83.56 336 VAL A CA 1
ATOM 2739 C C . VAL A 1 336 ? 28.845 -13.730 -48.648 1.00 83.56 336 VAL A C 1
ATOM 2741 O O . VAL A 1 336 ? 29.832 -13.954 -49.349 1.00 83.56 336 VAL A O 1
ATOM 2744 N N . VAL A 1 337 ? 28.156 -14.740 -48.109 1.00 85.94 337 VAL A N 1
ATOM 2745 C CA . VAL A 1 337 ? 28.457 -16.160 -48.354 1.00 85.94 337 VAL A CA 1
ATOM 2746 C C . VAL A 1 337 ? 28.065 -16.589 -49.773 1.00 85.94 337 VAL A C 1
ATOM 2748 O O . VAL A 1 337 ? 28.770 -17.420 -50.355 1.00 85.94 337 VAL A O 1
ATOM 2751 N N . THR A 1 338 ? 27.007 -16.039 -50.380 1.00 83.50 338 THR A N 1
ATOM 2752 C CA . THR A 1 338 ? 26.710 -16.281 -51.804 1.00 83.50 338 THR A CA 1
ATOM 2753 C C . THR A 1 338 ? 27.715 -15.578 -52.712 1.00 83.50 338 THR A C 1
ATOM 2755 O O . THR A 1 338 ? 28.257 -16.225 -53.612 1.00 83.50 338 THR A O 1
ATOM 2758 N N . GLU A 1 339 ? 28.073 -14.316 -52.442 1.00 83.25 339 GLU A N 1
ATOM 2759 C CA . GLU A 1 339 ? 29.104 -13.627 -53.220 1.00 83.25 339 GLU A CA 1
ATOM 2760 C C . GLU A 1 339 ? 30.453 -14.336 -53.063 1.00 83.25 339 GLU A C 1
ATOM 2762 O O . GLU A 1 339 ? 31.121 -14.595 -54.064 1.00 83.25 339 GLU A O 1
ATOM 2767 N N . LYS A 1 340 ? 30.816 -14.763 -51.845 1.00 81.69 340 LYS A N 1
ATOM 2768 C CA . LYS A 1 340 ? 31.993 -15.599 -51.587 1.00 81.69 340 LYS A CA 1
ATOM 2769 C C . LYS A 1 340 ? 31.964 -16.876 -52.420 1.00 81.69 340 LYS A C 1
ATOM 2771 O O . LYS A 1 340 ? 32.955 -17.138 -53.090 1.00 81.69 340 LYS A O 1
ATOM 2776 N N . LYS A 1 341 ? 30.859 -17.630 -52.463 1.00 79.81 341 LYS A N 1
ATOM 2777 C CA . LYS A 1 341 ? 30.736 -18.827 -53.325 1.00 79.81 341 LYS A CA 1
ATOM 2778 C C . LYS A 1 341 ? 30.931 -18.484 -54.808 1.00 79.81 341 LYS A C 1
ATOM 2780 O O . LYS A 1 341 ? 31.597 -19.233 -55.521 1.00 79.81 341 LYS A O 1
ATOM 2785 N N . HIS A 1 342 ? 30.425 -17.341 -55.275 1.00 81.25 342 HIS A N 1
ATOM 2786 C CA . HIS A 1 342 ? 30.671 -16.860 -56.639 1.00 81.25 342 HIS A CA 1
ATOM 2787 C C . HIS A 1 342 ? 32.138 -16.453 -56.876 1.00 81.25 342 HIS A C 1
ATOM 2789 O O . HIS A 1 342 ? 32.695 -16.794 -57.923 1.00 81.25 342 HIS A O 1
ATOM 2795 N N . LYS A 1 343 ? 32.802 -15.787 -55.917 1.00 82.44 343 LYS A N 1
ATOM 2796 C CA . LYS A 1 343 ? 34.242 -15.489 -55.993 1.00 82.44 343 LYS A CA 1
ATOM 2797 C C . LYS A 1 343 ? 35.075 -16.766 -55.933 1.00 82.44 343 LYS A C 1
ATOM 2799 O O . LYS A 1 343 ? 36.014 -16.883 -56.702 1.00 82.44 343 LYS A O 1
ATOM 2804 N N . GLU A 1 344 ? 34.738 -17.731 -55.081 1.00 80.31 344 GLU A N 1
ATOM 2805 C CA . GLU A 1 344 ? 35.421 -19.024 -54.958 1.00 80.31 344 GLU A CA 1
ATOM 2806 C C . GLU A 1 344 ? 35.269 -19.860 -56.233 1.00 80.31 344 GLU A C 1
ATOM 2808 O O . GLU A 1 344 ? 36.246 -20.449 -56.684 1.00 80.31 344 GLU A O 1
ATOM 2813 N N . ALA A 1 345 ? 34.102 -19.844 -56.886 1.00 79.62 345 ALA A N 1
ATOM 2814 C CA . ALA A 1 345 ? 33.923 -20.449 -58.205 1.00 79.62 345 ALA A CA 1
ATOM 2815 C C . ALA A 1 345 ? 34.782 -19.755 -59.281 1.00 79.62 345 ALA A C 1
ATOM 2817 O O . ALA A 1 345 ? 35.460 -20.429 -60.058 1.00 79.62 345 ALA A O 1
ATOM 2818 N N . ALA A 1 346 ? 34.822 -18.417 -59.301 1.00 81.69 346 ALA A N 1
ATOM 2819 C CA . ALA A 1 346 ? 35.692 -17.663 -60.208 1.00 81.69 346 ALA A CA 1
ATOM 2820 C C . ALA A 1 346 ? 37.188 -17.909 -59.923 1.00 81.69 346 ALA A C 1
ATOM 2822 O O . ALA A 1 346 ? 37.971 -18.093 -60.852 1.00 81.69 346 ALA A O 1
ATOM 2823 N N . ILE A 1 347 ? 37.579 -17.995 -58.649 1.00 78.44 347 ILE A N 1
ATOM 2824 C CA . ILE A 1 347 ? 38.932 -18.340 -58.203 1.00 78.44 347 ILE A CA 1
ATOM 2825 C C . ILE A 1 347 ? 39.260 -19.791 -58.557 1.00 78.44 347 ILE A C 1
ATOM 2827 O O . ILE A 1 347 ? 40.390 -20.044 -58.939 1.00 78.44 347 ILE A O 1
ATOM 2831 N N . GLN A 1 348 ? 38.321 -20.741 -58.531 1.00 78.62 348 GLN A N 1
ATOM 2832 C CA . GLN A 1 348 ? 38.569 -22.102 -59.028 1.00 78.62 348 GLN A CA 1
ATOM 2833 C C . GLN A 1 348 ? 38.773 -22.143 -60.548 1.00 78.62 348 GLN A C 1
ATOM 2835 O O . GLN A 1 348 ? 39.607 -22.915 -61.018 1.00 78.62 348 GLN A O 1
ATOM 2840 N N . VAL A 1 349 ? 38.061 -21.315 -61.323 1.00 83.62 349 VAL A N 1
ATOM 2841 C CA . VAL A 1 349 ? 38.297 -21.175 -62.773 1.00 83.62 349 VAL A CA 1
ATOM 2842 C C . VAL A 1 349 ? 39.681 -20.575 -63.031 1.00 83.62 349 VAL A C 1
ATOM 2844 O O . VAL A 1 349 ? 40.489 -21.195 -63.720 1.00 83.62 349 VAL A O 1
ATOM 2847 N N . VAL A 1 350 ? 39.996 -19.436 -62.408 1.00 81.31 350 VAL A N 1
ATOM 2848 C CA . VAL A 1 350 ? 41.302 -18.769 -62.537 1.00 81.31 350 VAL A CA 1
ATOM 2849 C C . VAL A 1 350 ? 42.433 -19.635 -61.975 1.00 81.31 350 VAL A C 1
ATOM 2851 O O . VAL A 1 350 ? 43.504 -19.680 -62.566 1.00 81.31 350 VAL A O 1
ATOM 2854 N N . SER A 1 351 ? 42.210 -20.395 -60.901 1.00 77.44 351 SER A N 1
ATOM 2855 C CA . SER A 1 351 ? 43.184 -21.360 -60.378 1.00 77.44 351 SER A CA 1
ATOM 2856 C C . SER A 1 351 ? 43.397 -22.503 -61.359 1.00 77.44 351 SER A C 1
ATOM 2858 O O . SER A 1 351 ? 44.535 -22.885 -61.554 1.00 77.44 351 SER A O 1
ATOM 2860 N N . LYS A 1 352 ? 42.368 -22.992 -62.065 1.00 80.19 352 LYS A N 1
ATOM 2861 C CA . LYS A 1 352 ? 42.543 -23.974 -63.153 1.00 80.19 352 LYS A CA 1
ATOM 2862 C C . LYS A 1 352 ? 43.355 -23.425 -64.326 1.00 80.19 352 LYS A C 1
ATOM 2864 O O . LYS A 1 352 ? 44.085 -24.180 -64.967 1.00 80.19 352 LYS A O 1
ATOM 2869 N N . GLU A 1 353 ? 43.214 -22.141 -64.641 1.00 80.44 353 GLU A N 1
ATOM 2870 C CA . GLU A 1 353 ? 44.031 -21.468 -65.657 1.00 80.44 353 GLU A CA 1
ATOM 2871 C C . GLU A 1 353 ? 45.470 -21.266 -65.166 1.00 80.44 353 GLU A C 1
ATOM 2873 O O . GLU A 1 353 ? 46.414 -21.560 -65.901 1.00 80.44 353 GLU A O 1
ATOM 2878 N N . ILE A 1 354 ? 45.646 -20.860 -63.905 1.00 76.00 354 ILE A N 1
ATOM 2879 C CA . ILE A 1 354 ? 46.943 -20.765 -63.231 1.00 76.00 354 ILE A CA 1
ATOM 2880 C C . ILE A 1 354 ? 47.602 -22.141 -63.137 1.00 76.00 354 ILE A C 1
ATOM 2882 O O . ILE A 1 354 ? 48.774 -22.224 -63.448 1.00 76.00 354 ILE A O 1
ATOM 2886 N N . ASP A 1 355 ? 46.892 -23.225 -62.835 1.00 78.69 355 ASP A N 1
ATOM 2887 C CA . ASP A 1 355 ? 47.422 -24.594 -62.792 1.00 78.69 355 ASP A CA 1
ATOM 2888 C C . ASP A 1 355 ? 47.862 -25.055 -64.189 1.00 78.69 355 ASP A C 1
ATOM 2890 O O . ASP A 1 355 ? 48.935 -25.630 -64.355 1.00 78.69 355 ASP A O 1
ATOM 2894 N N . GLN A 1 356 ? 47.096 -24.735 -65.238 1.00 78.44 356 GLN A N 1
ATOM 2895 C CA . GLN A 1 356 ? 47.522 -24.972 -66.624 1.00 78.44 356 GLN A CA 1
ATOM 2896 C C . GLN A 1 356 ? 48.744 -24.132 -67.021 1.00 78.44 356 GLN A C 1
ATOM 2898 O O . GLN A 1 356 ? 49.554 -24.578 -67.838 1.00 78.44 356 GLN A O 1
ATOM 2903 N N . LEU A 1 357 ? 48.886 -22.918 -66.483 1.00 80.25 357 LEU A N 1
ATOM 2904 C CA . LEU A 1 357 ? 50.069 -22.077 -66.664 1.00 80.25 357 LEU A CA 1
ATOM 2905 C C . LEU A 1 357 ? 51.246 -22.569 -65.815 1.00 80.25 357 LEU A C 1
ATOM 2907 O O . LEU A 1 357 ? 52.357 -22.583 -66.325 1.00 80.25 357 LEU A O 1
ATOM 2911 N N . LEU A 1 358 ? 51.020 -23.061 -64.599 1.00 75.69 358 LEU A N 1
ATOM 2912 C CA . LEU A 1 358 ? 52.014 -23.648 -63.705 1.00 75.69 358 LEU A CA 1
ATOM 2913 C C . LEU A 1 358 ? 52.522 -24.978 -64.245 1.00 75.69 358 LEU A C 1
ATOM 2915 O O . LEU A 1 358 ? 53.710 -25.225 -64.160 1.00 75.69 358 LEU A O 1
ATOM 2919 N N . ILE A 1 359 ? 51.693 -25.791 -64.901 1.00 77.19 359 ILE A N 1
ATOM 2920 C CA . ILE A 1 359 ? 52.159 -26.980 -65.631 1.00 77.19 359 ILE A CA 1
ATOM 2921 C C . ILE A 1 359 ? 53.025 -26.562 -66.832 1.00 77.19 359 ILE A C 1
ATOM 2923 O O . ILE A 1 359 ? 54.059 -27.175 -67.094 1.00 77.19 359 ILE A O 1
ATOM 2927 N N . LYS A 1 360 ? 52.671 -25.493 -67.563 1.00 77.75 360 LYS A N 1
ATOM 2928 C CA . LYS A 1 360 ? 53.523 -24.953 -68.647 1.00 77.75 360 LYS A CA 1
ATOM 2929 C C . LYS A 1 360 ? 54.836 -24.369 -68.105 1.00 77.75 360 LYS A C 1
ATOM 2931 O O . LYS A 1 360 ? 55.880 -24.582 -68.718 1.00 77.75 360 LYS A O 1
ATOM 2936 N N . ILE A 1 361 ? 54.787 -23.685 -66.961 1.00 73.31 361 ILE A N 1
ATOM 2937 C CA . ILE A 1 361 ? 55.940 -23.121 -66.255 1.00 73.31 361 ILE A CA 1
ATOM 2938 C C . ILE A 1 361 ? 56.815 -24.248 -65.714 1.00 73.31 361 ILE A C 1
ATOM 2940 O O . ILE A 1 361 ? 57.965 -24.284 -66.098 1.00 73.31 361 ILE A O 1
ATOM 2944 N N . GLN A 1 362 ? 56.296 -25.236 -64.984 1.00 73.12 362 GLN A N 1
ATOM 2945 C CA . GLN A 1 362 ? 57.049 -26.397 -64.492 1.00 73.12 362 GLN A CA 1
ATOM 2946 C C . GLN A 1 362 ? 57.713 -27.197 -65.616 1.00 73.12 362 GLN A C 1
ATOM 2948 O O . GLN A 1 362 ? 58.839 -27.651 -65.452 1.00 73.12 362 GLN A O 1
ATOM 2953 N N . ASN A 1 363 ? 57.075 -27.339 -66.783 1.00 73.25 363 ASN A N 1
ATOM 2954 C CA . ASN A 1 363 ? 57.740 -27.926 -67.950 1.00 73.25 363 ASN A CA 1
ATOM 2955 C C . ASN A 1 363 ? 58.927 -27.057 -68.417 1.00 73.25 363 ASN A C 1
ATOM 2957 O O . ASN A 1 363 ? 60.004 -27.581 -68.694 1.00 73.25 363 ASN A O 1
ATOM 2961 N N . LYS A 1 364 ? 58.771 -25.726 -68.448 1.00 74.81 364 LYS A N 1
ATOM 2962 C CA . LYS A 1 364 ? 59.855 -24.782 -68.778 1.00 74.81 364 LYS A CA 1
ATOM 2963 C C . LYS A 1 364 ? 60.920 -24.669 -67.685 1.00 74.81 364 LYS A C 1
ATOM 2965 O O . LYS A 1 364 ? 62.086 -24.512 -68.014 1.00 74.81 364 LYS A O 1
ATOM 2970 N N . GLU A 1 365 ? 60.560 -24.806 -66.418 1.00 66.44 365 GLU A N 1
ATOM 2971 C CA . GLU A 1 365 ? 61.465 -24.848 -65.275 1.00 66.44 365 GLU A CA 1
ATOM 2972 C C . GLU A 1 365 ? 62.214 -26.174 -65.238 1.00 66.44 365 GLU A C 1
ATOM 2974 O O . GLU A 1 365 ? 63.397 -26.165 -64.955 1.00 66.44 365 GLU A O 1
ATOM 2979 N N . GLN A 1 366 ? 61.611 -27.302 -65.622 1.00 67.88 366 GLN A N 1
ATOM 2980 C CA . GLN A 1 366 ? 62.360 -28.540 -65.841 1.00 67.88 366 GLN A CA 1
ATOM 2981 C C . GLN A 1 366 ? 63.317 -28.430 -67.032 1.00 67.88 366 GLN A C 1
ATOM 2983 O O . GLN A 1 366 ? 64.410 -28.983 -66.966 1.00 67.88 366 GLN A O 1
ATOM 2988 N N . ASP A 1 367 ? 62.952 -27.731 -68.111 1.00 70.81 367 ASP A N 1
ATOM 2989 C CA . ASP A 1 367 ? 63.889 -27.434 -69.205 1.00 70.81 367 ASP A CA 1
ATOM 2990 C C . ASP A 1 367 ? 65.044 -26.529 -68.728 1.00 70.81 367 ASP A C 1
ATOM 2992 O O . ASP A 1 367 ? 66.201 -26.791 -69.047 1.00 70.81 367 ASP A O 1
ATOM 2996 N N . ILE A 1 368 ? 64.744 -25.503 -67.924 1.00 64.19 368 ILE A N 1
ATOM 2997 C CA . ILE A 1 368 ? 65.716 -24.537 -67.385 1.00 64.19 368 ILE A CA 1
ATOM 2998 C C . ILE A 1 368 ? 66.592 -25.149 -66.282 1.00 64.19 368 ILE A C 1
ATOM 3000 O O . ILE A 1 368 ? 67.787 -24.884 -66.260 1.00 64.19 368 ILE A O 1
ATOM 3004 N N . VAL A 1 369 ? 66.060 -26.003 -65.404 1.00 62.38 369 VAL A N 1
ATOM 3005 C CA . VAL A 1 369 ? 66.813 -26.695 -64.341 1.00 62.38 369 VAL A CA 1
ATOM 3006 C C . VAL A 1 369 ? 67.779 -27.709 -64.944 1.00 62.38 369 VAL A C 1
ATOM 3008 O O . VAL A 1 369 ? 68.950 -27.683 -64.588 1.00 62.38 369 VAL A O 1
ATOM 3011 N N . LYS A 1 370 ? 67.378 -28.470 -65.976 1.00 64.31 370 LYS A N 1
ATOM 3012 C CA . LYS A 1 370 ? 68.320 -29.285 -66.778 1.00 64.31 370 LYS A CA 1
ATOM 3013 C C . LYS A 1 370 ? 69.447 -28.448 -67.406 1.00 64.31 370 LYS A C 1
ATOM 3015 O O . LYS A 1 370 ? 70.499 -28.992 -67.728 1.00 64.31 370 LYS A O 1
ATOM 3020 N N . MET A 1 371 ? 69.231 -27.144 -67.597 1.00 63.53 371 MET A N 1
ATOM 3021 C CA . MET A 1 371 ? 70.218 -26.188 -68.113 1.00 63.53 371 MET A CA 1
ATOM 3022 C C . MET A 1 371 ? 71.024 -25.486 -67.001 1.00 63.53 371 MET A C 1
ATOM 3024 O O . MET A 1 371 ? 72.152 -25.065 -67.247 1.00 63.53 371 MET A O 1
ATOM 3028 N N . LEU A 1 372 ? 70.484 -25.389 -65.780 1.00 51.34 372 LEU A N 1
ATOM 3029 C CA . LEU A 1 372 ? 71.125 -24.801 -64.598 1.00 51.34 372 LEU A CA 1
ATOM 3030 C C . LEU A 1 372 ? 71.932 -25.815 -63.781 1.00 51.34 372 LEU A C 1
ATOM 3032 O O . LEU A 1 372 ? 72.958 -25.433 -63.230 1.00 51.34 372 LEU A O 1
ATOM 3036 N N . ASP A 1 373 ? 71.571 -27.098 -63.764 1.00 55.94 373 ASP A N 1
ATOM 3037 C CA . ASP A 1 373 ? 72.396 -28.168 -63.175 1.00 55.94 373 ASP A CA 1
ATOM 3038 C C . ASP A 1 373 ? 73.780 -28.256 -63.855 1.00 55.94 373 ASP A C 1
ATOM 3040 O O . ASP A 1 373 ? 74.769 -28.658 -63.245 1.00 55.94 373 ASP A O 1
ATOM 3044 N N . VAL A 1 374 ? 73.873 -27.792 -65.108 1.00 56.56 374 VAL A N 1
ATOM 3045 C CA . VAL A 1 374 ? 75.116 -27.640 -65.887 1.00 56.56 374 VAL A CA 1
ATOM 3046 C C . VAL A 1 374 ? 75.947 -26.410 -65.453 1.00 56.56 374 VAL A C 1
ATOM 3048 O O . VAL A 1 374 ? 77.123 -26.310 -65.797 1.00 56.56 374 VAL A O 1
ATOM 3051 N N . LEU A 1 375 ? 75.370 -25.477 -64.683 1.00 56.56 375 LEU A N 1
ATOM 3052 C CA . LEU A 1 375 ? 75.952 -24.166 -64.342 1.00 56.56 375 LEU A CA 1
ATOM 3053 C C . LEU A 1 375 ? 76.146 -23.918 -62.830 1.00 56.56 375 LEU A C 1
ATOM 3055 O O . LEU A 1 375 ? 77.057 -23.188 -62.445 1.00 56.56 375 LEU A O 1
ATOM 3059 N N . VAL A 1 376 ? 75.317 -24.505 -61.960 1.00 48.94 376 VAL A N 1
ATOM 3060 C CA . VAL A 1 376 ? 75.166 -24.109 -60.538 1.00 48.94 376 VAL A CA 1
ATOM 3061 C C . VAL A 1 376 ? 76.302 -24.579 -59.606 1.00 48.94 376 VAL A C 1
ATOM 3063 O O . VAL A 1 376 ? 76.368 -24.166 -58.451 1.00 48.94 376 VAL A O 1
ATOM 3066 N N . LEU A 1 377 ? 77.276 -25.351 -60.095 1.00 54.22 377 LEU A N 1
ATOM 3067 C CA . LEU A 1 377 ? 78.398 -25.884 -59.299 1.00 54.22 377 LEU A CA 1
ATOM 3068 C C . LEU A 1 377 ? 79.397 -24.837 -58.727 1.00 54.22 377 LEU A C 1
ATOM 3070 O O . LEU A 1 377 ? 80.415 -25.249 -58.175 1.00 54.22 377 LEU A O 1
ATOM 3074 N N . ASN A 1 378 ? 79.178 -23.517 -58.870 1.00 57.28 378 ASN A N 1
ATOM 3075 C CA . ASN A 1 378 ? 80.281 -22.537 -58.818 1.00 57.28 378 ASN A CA 1
ATOM 3076 C C . ASN A 1 378 ? 80.045 -21.121 -58.219 1.00 57.28 378 ASN A C 1
ATOM 3078 O O . ASN A 1 378 ? 80.922 -20.281 -58.417 1.00 57.28 378 ASN A O 1
ATOM 3082 N N . ASP A 1 379 ? 78.964 -20.797 -57.481 1.00 48.94 379 ASP A N 1
ATOM 3083 C CA . ASP A 1 379 ? 78.764 -19.403 -56.988 1.00 48.94 379 ASP A CA 1
ATOM 3084 C C . ASP A 1 379 ? 78.448 -19.199 -55.482 1.00 48.94 379 ASP A C 1
ATOM 3086 O O . ASP A 1 379 ? 77.912 -20.056 -54.780 1.00 48.94 379 ASP A O 1
ATOM 3090 N N . LYS A 1 380 ? 78.832 -18.018 -54.971 1.00 57.97 380 LYS A N 1
ATOM 3091 C CA . LYS A 1 380 ? 78.946 -17.630 -53.553 1.00 57.97 380 LYS A CA 1
ATOM 3092 C C . LYS A 1 380 ? 77.674 -17.051 -52.926 1.00 57.97 380 LYS A C 1
ATOM 3094 O O . LYS A 1 380 ? 77.639 -16.890 -51.703 1.00 57.97 380 LYS A O 1
ATOM 3099 N N . ALA A 1 381 ? 76.639 -16.738 -53.710 1.00 53.81 381 ALA A N 1
ATOM 3100 C CA . ALA A 1 381 ? 75.438 -16.031 -53.241 1.00 53.81 381 ALA A CA 1
ATOM 3101 C C . ALA A 1 381 ? 74.771 -16.670 -51.998 1.00 53.81 381 ALA A C 1
ATOM 3103 O O . ALA A 1 381 ? 74.296 -15.962 -51.106 1.00 53.81 381 ALA A O 1
ATOM 3104 N N . ALA A 1 382 ? 74.820 -18.003 -51.878 1.00 56.94 382 ALA A N 1
ATOM 3105 C CA . ALA A 1 382 ? 74.259 -18.766 -50.756 1.00 56.94 382 ALA A CA 1
ATOM 3106 C C . ALA A 1 382 ? 74.840 -18.408 -49.366 1.00 56.94 382 ALA A C 1
ATOM 3108 O O . ALA A 1 382 ? 74.201 -18.658 -48.338 1.00 56.94 382 ALA A O 1
ATOM 3109 N N . GLN A 1 383 ? 76.034 -17.805 -49.297 1.00 57.50 383 GLN A N 1
ATOM 3110 C CA . GLN A 1 383 ? 76.643 -17.410 -48.021 1.00 57.50 383 GLN A CA 1
ATOM 3111 C C . GLN A 1 383 ? 76.002 -16.146 -47.421 1.00 57.50 383 GLN A C 1
ATOM 3113 O O . GLN A 1 383 ? 75.921 -16.031 -46.198 1.00 57.50 383 GLN A O 1
ATOM 3118 N N . HIS A 1 384 ? 75.490 -15.226 -48.248 1.00 60.72 384 HIS A N 1
ATOM 3119 C CA . HIS A 1 384 ? 74.973 -13.934 -47.778 1.00 60.72 384 HIS A CA 1
ATOM 3120 C C . HIS A 1 384 ? 73.636 -14.065 -47.024 1.00 60.72 384 HIS A C 1
ATOM 3122 O O . HIS A 1 384 ? 73.421 -13.418 -45.999 1.00 60.72 384 HIS A O 1
ATOM 3128 N N . VAL A 1 385 ? 72.753 -14.960 -47.483 1.00 63.53 385 VAL A N 1
ATOM 3129 C CA . VAL A 1 385 ? 71.431 -15.212 -46.872 1.00 63.53 385 VAL A CA 1
ATOM 3130 C C . VAL A 1 385 ? 71.565 -15.712 -45.426 1.00 63.53 385 VAL A C 1
ATOM 3132 O O . VAL A 1 385 ? 70.838 -15.277 -44.533 1.00 63.53 385 VAL A O 1
ATOM 3135 N N . ASN A 1 386 ? 72.557 -16.569 -45.165 1.00 63.38 386 ASN A N 1
ATOM 3136 C CA . ASN A 1 386 ? 72.827 -17.116 -43.833 1.00 63.38 386 ASN A CA 1
ATOM 3137 C C . ASN A 1 386 ? 73.292 -16.061 -42.812 1.00 63.38 386 ASN A C 1
ATOM 3139 O O . ASN A 1 386 ? 73.132 -16.268 -41.606 1.00 63.38 386 ASN A O 1
ATOM 3143 N N . GLN A 1 387 ? 73.848 -14.931 -43.263 1.00 69.88 387 GLN A N 1
ATOM 3144 C CA . GLN A 1 387 ? 74.263 -13.853 -42.366 1.00 69.88 387 GLN A CA 1
ATOM 3145 C C . GLN A 1 387 ? 73.058 -13.052 -41.852 1.00 69.88 387 GLN A C 1
ATOM 3147 O O . GLN A 1 387 ? 72.943 -12.845 -40.646 1.00 69.88 387 GLN A O 1
ATOM 3152 N N . MET A 1 388 ? 72.101 -12.705 -42.721 1.00 64.12 388 MET A N 1
ATOM 3153 C CA . MET A 1 388 ? 70.897 -11.947 -42.333 1.00 64.12 388 MET A CA 1
ATOM 3154 C C . MET A 1 388 ? 70.081 -12.657 -41.235 1.00 64.12 388 MET A C 1
ATOM 3156 O O . MET A 1 388 ? 69.588 -12.020 -40.304 1.00 64.12 388 MET A O 1
ATOM 3160 N N . ILE A 1 389 ? 70.016 -13.993 -41.280 1.00 70.88 389 ILE A N 1
ATOM 3161 C CA . ILE A 1 389 ? 69.328 -14.823 -40.274 1.00 70.88 389 ILE A CA 1
ATOM 3162 C C . ILE A 1 389 ? 69.993 -14.722 -38.884 1.00 70.88 389 ILE A C 1
ATOM 3164 O O . ILE A 1 389 ? 69.305 -14.820 -37.863 1.00 70.88 389 ILE A O 1
ATOM 3168 N N . LYS A 1 390 ? 71.314 -14.499 -38.804 1.00 72.38 390 LYS A N 1
ATOM 3169 C CA . LYS A 1 390 ? 72.005 -14.263 -37.521 1.00 72.38 390 LYS A CA 1
ATOM 3170 C C . LYS A 1 390 ? 71.680 -12.894 -36.939 1.00 72.38 390 LYS A C 1
ATOM 3172 O O . LYS A 1 390 ? 71.576 -12.775 -35.720 1.00 72.38 390 LYS A O 1
ATOM 3177 N N . ASP A 1 391 ? 71.531 -11.880 -37.783 1.00 72.69 391 ASP A N 1
ATOM 3178 C CA . ASP A 1 391 ? 71.302 -10.510 -37.330 1.00 72.69 391 ASP A CA 1
ATOM 3179 C C . ASP A 1 391 ? 69.859 -10.301 -36.845 1.00 72.69 391 ASP A C 1
ATOM 3181 O O . ASP A 1 391 ? 69.669 -9.722 -35.775 1.00 72.69 391 ASP A O 1
ATOM 3185 N N . GLN A 1 392 ? 68.859 -10.919 -37.488 1.00 71.12 392 GLN A N 1
ATOM 3186 C CA . GLN A 1 392 ? 67.478 -10.937 -36.975 1.00 71.12 392 GLN A CA 1
ATOM 3187 C C . GLN A 1 392 ? 67.384 -11.528 -35.553 1.00 71.12 392 GLN A C 1
ATOM 3189 O O . GLN A 1 392 ? 66.668 -11.005 -34.699 1.00 71.12 392 GLN A O 1
ATOM 3194 N N . LYS A 1 393 ? 68.157 -12.584 -35.251 1.00 70.62 393 LYS A N 1
ATOM 3195 C CA . LYS A 1 393 ? 68.178 -13.209 -33.914 1.00 70.62 393 LYS A CA 1
ATOM 3196 C C . LYS A 1 393 ? 68.773 -12.317 -32.817 1.00 70.62 393 LYS A C 1
ATOM 3198 O O . LYS A 1 393 ? 68.501 -12.559 -31.643 1.00 70.62 393 LYS A O 1
ATOM 3203 N N . LYS A 1 394 ? 69.547 -11.280 -33.163 1.00 74.31 394 LYS A N 1
ATOM 3204 C CA . LYS A 1 394 ? 70.023 -10.280 -32.189 1.00 74.31 394 LYS A CA 1
ATOM 3205 C C . LYS A 1 394 ? 68.893 -9.346 -31.754 1.00 74.31 394 LYS A C 1
ATOM 3207 O O . LYS A 1 394 ? 68.824 -9.001 -30.579 1.00 74.31 394 LYS A O 1
ATOM 3212 N N . VAL A 1 395 ? 68.002 -8.975 -32.678 1.00 74.75 395 VAL A N 1
ATOM 3213 C CA . VAL A 1 395 ? 66.900 -8.029 -32.428 1.00 74.75 395 VAL A CA 1
ATOM 3214 C C . VAL A 1 395 ? 65.905 -8.595 -31.410 1.00 74.75 395 VAL A C 1
ATOM 3216 O O . VAL A 1 395 ? 65.601 -7.918 -30.430 1.00 74.75 395 VAL A O 1
ATOM 3219 N N . ASN A 1 396 ? 65.478 -9.856 -31.565 1.00 68.19 396 ASN A N 1
ATOM 3220 C CA . ASN A 1 396 ? 64.581 -10.511 -30.599 1.00 68.19 396 ASN A CA 1
ATOM 3221 C C . ASN A 1 396 ? 65.142 -10.489 -29.167 1.00 68.19 396 ASN A C 1
ATOM 3223 O O . ASN A 1 396 ? 64.427 -10.135 -28.234 1.00 68.19 396 ASN A O 1
ATOM 3227 N N . ARG A 1 397 ? 66.441 -10.768 -28.993 1.00 75.12 397 ARG A N 1
ATOM 3228 C CA . ARG A 1 397 ? 67.084 -10.788 -27.669 1.00 75.12 397 ARG A CA 1
ATOM 3229 C C . ARG A 1 397 ? 67.130 -9.410 -26.990 1.00 75.12 397 ARG A C 1
ATOM 3231 O O . ARG A 1 397 ? 67.204 -9.332 -25.769 1.00 75.12 397 ARG A O 1
ATOM 3238 N N . VAL A 1 398 ? 67.056 -8.318 -27.756 1.00 76.31 398 VAL A N 1
ATOM 3239 C CA . VAL A 1 398 ? 66.915 -6.953 -27.211 1.00 76.31 398 VAL A CA 1
ATOM 3240 C C . VAL A 1 398 ? 65.473 -6.671 -26.767 1.00 76.31 398 VAL A C 1
ATOM 3242 O O . VAL A 1 398 ? 65.275 -5.943 -25.797 1.00 76.31 398 VAL A O 1
ATOM 3245 N N . ALA A 1 399 ? 64.467 -7.262 -27.420 1.00 71.12 399 ALA A N 1
ATOM 3246 C CA . ALA A 1 399 ? 63.072 -7.168 -26.982 1.00 71.12 399 ALA A CA 1
ATOM 3247 C C . ALA A 1 399 ? 62.820 -7.976 -25.693 1.00 71.12 399 ALA A C 1
ATOM 3249 O O . ALA A 1 399 ? 62.223 -7.452 -24.755 1.00 71.12 399 ALA A O 1
ATOM 3250 N N . GLU A 1 400 ? 63.356 -9.199 -25.608 1.00 68.56 400 GLU A N 1
ATOM 3251 C CA . GLU A 1 400 ? 63.311 -10.052 -24.405 1.00 68.56 400 GLU A CA 1
ATOM 3252 C C . GLU A 1 400 ? 63.879 -9.332 -23.167 1.00 68.56 400 GLU A C 1
ATOM 3254 O O . GLU A 1 400 ? 63.260 -9.330 -22.103 1.00 68.56 400 GLU A O 1
ATOM 3259 N N . LEU A 1 401 ? 65.022 -8.650 -23.314 1.00 75.69 401 LEU A N 1
ATOM 3260 C CA . LEU A 1 401 ? 65.634 -7.873 -22.230 1.00 75.69 401 LEU A CA 1
ATOM 3261 C C . LEU A 1 401 ? 64.778 -6.675 -21.787 1.00 75.69 401 LEU A C 1
ATOM 3263 O O . LEU A 1 401 ? 64.761 -6.360 -20.601 1.00 75.69 401 LEU A O 1
ATOM 3267 N N . LYS A 1 402 ? 64.044 -6.024 -22.701 1.00 75.62 402 LYS A N 1
ATOM 3268 C CA . LYS A 1 402 ? 63.143 -4.910 -22.353 1.00 75.62 402 LYS A CA 1
ATOM 3269 C C . LYS A 1 402 ? 61.903 -5.362 -21.579 1.00 75.62 402 LYS A C 1
ATOM 3271 O O . LYS A 1 402 ? 61.431 -4.600 -20.743 1.00 75.62 402 LYS A O 1
ATOM 3276 N N . LEU A 1 403 ? 61.394 -6.571 -21.828 1.00 70.19 403 LEU A N 1
ATOM 3277 C CA . LEU A 1 403 ? 60.268 -7.132 -21.070 1.00 70.19 403 LEU A CA 1
ATOM 3278 C C . LEU A 1 403 ? 60.667 -7.408 -19.613 1.00 70.19 403 LEU A C 1
ATOM 3280 O O . LEU A 1 403 ? 60.006 -6.920 -18.700 1.00 70.19 403 LEU A O 1
ATOM 3284 N N . ALA A 1 404 ? 61.817 -8.051 -19.389 1.00 73.81 404 ALA A N 1
ATOM 3285 C CA . ALA A 1 404 ? 62.349 -8.264 -18.038 1.00 73.81 404 ALA A CA 1
ATOM 3286 C C . ALA A 1 404 ? 62.586 -6.942 -17.268 1.00 73.81 404 ALA A C 1
ATOM 3288 O O . ALA A 1 404 ? 62.434 -6.879 -16.047 1.00 73.81 404 ALA A O 1
ATOM 3289 N N . ASP A 1 405 ? 62.928 -5.864 -17.978 1.00 76.31 405 ASP A N 1
ATOM 3290 C CA . ASP A 1 405 ? 63.113 -4.523 -17.412 1.00 76.31 405 ASP A CA 1
ATOM 3291 C C . ASP A 1 405 ? 61.786 -3.820 -17.039 1.00 76.31 405 ASP A C 1
ATOM 3293 O O . ASP A 1 405 ? 61.786 -2.864 -16.260 1.00 76.31 405 ASP A O 1
ATOM 3297 N N . ILE A 1 406 ? 60.650 -4.282 -17.574 1.00 74.88 406 ILE A N 1
ATOM 3298 C CA . ILE A 1 406 ? 59.294 -3.847 -17.195 1.00 74.88 406 ILE A CA 1
ATOM 3299 C C . ILE A 1 406 ? 58.810 -4.644 -15.977 1.00 74.88 406 ILE A C 1
ATOM 3301 O O . ILE A 1 406 ? 58.348 -4.044 -15.006 1.00 74.88 406 ILE A O 1
ATOM 3305 N N . ASP A 1 407 ? 59.007 -5.964 -15.956 1.00 67.88 407 ASP A N 1
ATOM 3306 C CA . ASP A 1 407 ? 58.628 -6.809 -14.813 1.00 67.88 407 ASP A CA 1
ATOM 3307 C C . ASP A 1 407 ? 59.349 -6.388 -13.520 1.00 67.88 407 ASP A C 1
ATOM 3309 O O . ASP A 1 407 ? 58.729 -6.269 -12.460 1.00 67.88 407 ASP A O 1
ATOM 3313 N N . ASN A 1 408 ? 60.636 -6.032 -13.611 1.00 77.44 408 ASN A N 1
ATOM 3314 C CA . ASN A 1 408 ? 61.392 -5.469 -12.487 1.00 77.44 408 ASN A CA 1
ATOM 3315 C C . ASN A 1 408 ? 60.817 -4.137 -11.959 1.00 77.44 408 ASN A C 1
ATOM 3317 O O . ASN A 1 408 ? 60.963 -3.837 -10.771 1.00 77.44 408 ASN A O 1
ATOM 3321 N N . LYS A 1 409 ? 60.147 -3.334 -12.800 1.00 80.50 409 LYS A N 1
ATOM 3322 C CA . LYS A 1 409 ? 59.466 -2.093 -12.376 1.00 80.50 409 LYS A CA 1
ATOM 3323 C C . LYS A 1 409 ? 58.137 -2.408 -11.691 1.00 80.50 409 LYS A C 1
ATOM 3325 O O . LYS A 1 409 ? 57.864 -1.840 -10.635 1.00 80.50 409 LYS A O 1
ATOM 3330 N N . ASN A 1 410 ? 57.380 -3.374 -12.212 1.00 67.31 410 ASN A N 1
ATOM 3331 C CA . ASN A 1 410 ? 56.136 -3.854 -11.602 1.00 67.31 410 ASN A CA 1
ATOM 3332 C C . ASN A 1 410 ? 56.374 -4.408 -10.183 1.00 67.31 410 ASN A C 1
ATOM 3334 O O . ASN A 1 410 ? 55.681 -4.016 -9.246 1.00 67.31 410 ASN A O 1
ATOM 3338 N N . ILE A 1 411 ? 57.416 -5.225 -9.987 1.00 75.19 411 ILE A N 1
ATOM 3339 C CA . ILE A 1 411 ? 57.817 -5.738 -8.661 1.00 75.19 411 ILE A CA 1
ATOM 3340 C C . ILE A 1 411 ? 58.147 -4.589 -7.686 1.00 75.19 411 ILE A C 1
ATOM 3342 O O . ILE A 1 411 ? 57.795 -4.637 -6.505 1.00 75.19 411 ILE A O 1
ATOM 3346 N N . ASN A 1 412 ? 58.783 -3.521 -8.176 1.00 73.62 412 ASN A N 1
ATOM 3347 C CA . ASN A 1 412 ? 59.125 -2.348 -7.369 1.00 73.62 412 ASN A CA 1
ATOM 3348 C C . ASN A 1 412 ? 57.889 -1.525 -6.955 1.00 73.62 412 ASN A C 1
ATOM 3350 O O . ASN A 1 412 ? 57.861 -0.984 -5.849 1.00 73.62 412 ASN A O 1
ATOM 3354 N N . LEU A 1 413 ? 56.861 -1.453 -7.810 1.00 75.25 413 LEU A N 1
ATOM 3355 C CA . LEU A 1 413 ? 55.574 -0.819 -7.496 1.00 75.25 413 LEU A CA 1
ATOM 3356 C C . LEU A 1 413 ? 54.790 -1.623 -6.447 1.00 75.25 413 LEU A C 1
ATOM 3358 O O . LEU A 1 413 ? 54.317 -1.044 -5.469 1.00 75.25 413 LEU A O 1
ATOM 3362 N N . VAL A 1 414 ? 54.739 -2.955 -6.567 1.00 72.25 414 VAL A N 1
ATOM 3363 C CA . VAL A 1 414 ? 54.132 -3.833 -5.543 1.00 72.25 414 VAL A CA 1
ATOM 3364 C C . VAL A 1 414 ? 54.806 -3.629 -4.177 1.00 72.25 414 VAL A C 1
ATOM 3366 O O . VAL A 1 414 ? 54.127 -3.398 -3.179 1.00 72.25 414 VAL A O 1
ATOM 3369 N N . SER A 1 415 ? 56.143 -3.553 -4.135 1.00 77.44 415 SER A N 1
ATOM 3370 C CA . SER A 1 415 ? 56.894 -3.262 -2.899 1.00 77.44 415 SER A CA 1
ATOM 3371 C C . SER A 1 415 ? 56.620 -1.872 -2.294 1.00 77.44 415 SER A C 1
ATOM 3373 O O . SER A 1 415 ? 56.957 -1.633 -1.131 1.00 77.44 415 SER A O 1
ATOM 3375 N N . GLN A 1 416 ? 56.049 -0.926 -3.046 1.00 76.69 416 GLN A N 1
ATOM 3376 C CA . GLN A 1 416 ? 55.588 0.363 -2.511 1.00 76.69 416 GLN A CA 1
ATOM 3377 C C . GLN A 1 416 ? 54.163 0.257 -1.954 1.00 76.69 416 GLN A C 1
ATOM 3379 O O . GLN A 1 416 ? 53.903 0.775 -0.868 1.00 76.69 416 GLN A O 1
ATOM 3384 N N . ILE A 1 417 ? 53.277 -0.485 -2.626 1.00 71.06 417 ILE A N 1
ATOM 3385 C CA . ILE A 1 417 ? 51.906 -0.759 -2.164 1.00 71.06 417 ILE A CA 1
ATOM 3386 C C . ILE A 1 417 ? 51.916 -1.479 -0.805 1.00 71.06 417 ILE A C 1
ATOM 3388 O O . ILE A 1 417 ? 51.207 -1.062 0.112 1.00 71.06 417 ILE A O 1
ATOM 3392 N N . ASP A 1 418 ? 52.774 -2.485 -0.617 1.00 74.19 418 ASP A N 1
ATOM 3393 C CA . ASP A 1 418 ? 52.868 -3.205 0.664 1.00 74.19 418 ASP A CA 1
ATOM 3394 C C . ASP A 1 418 ? 53.391 -2.321 1.815 1.00 74.19 418 ASP A C 1
ATOM 3396 O O . ASP A 1 418 ? 52.948 -2.449 2.958 1.00 74.19 418 ASP A O 1
ATOM 3400 N N . LYS A 1 419 ? 54.273 -1.351 1.526 1.00 76.62 419 LYS A N 1
ATOM 3401 C CA . LYS A 1 419 ? 54.728 -0.357 2.521 1.00 76.62 419 LYS A CA 1
ATOM 3402 C C . LYS A 1 419 ? 53.609 0.608 2.919 1.00 76.62 419 LYS A C 1
ATOM 3404 O O . LYS A 1 419 ? 53.518 0.980 4.089 1.00 76.62 419 LYS A O 1
ATOM 3409 N N . LEU A 1 420 ? 52.748 0.993 1.974 1.00 73.38 420 LEU A N 1
ATOM 3410 C CA . LEU A 1 420 ? 51.568 1.817 2.253 1.00 73.38 420 LEU A CA 1
ATOM 3411 C C . LEU A 1 420 ? 50.536 1.047 3.091 1.00 73.38 420 LEU A C 1
ATOM 3413 O O . LEU A 1 420 ? 50.025 1.598 4.067 1.00 73.38 420 LEU A O 1
ATOM 3417 N N . ARG A 1 421 ? 50.306 -0.242 2.794 1.00 70.81 421 ARG A N 1
ATOM 3418 C CA . ARG A 1 421 ? 49.471 -1.135 3.620 1.00 70.81 421 ARG A CA 1
ATOM 3419 C C . ARG A 1 421 ? 49.968 -1.214 5.062 1.00 70.81 421 ARG A C 1
ATOM 3421 O O . ARG A 1 421 ? 49.203 -0.911 5.971 1.00 70.81 421 ARG A O 1
ATOM 3428 N N . PHE A 1 422 ? 51.254 -1.500 5.276 1.00 74.50 422 PHE A N 1
ATOM 3429 C CA . PHE A 1 422 ? 51.842 -1.558 6.622 1.00 74.50 422 PHE A CA 1
ATOM 3430 C C . PHE A 1 422 ? 51.726 -0.222 7.387 1.00 74.50 422 PHE A C 1
ATOM 3432 O O . PHE A 1 422 ? 51.514 -0.196 8.600 1.00 74.50 422 PHE A O 1
ATOM 3439 N N . SER A 1 423 ? 51.811 0.913 6.682 1.00 67.38 423 SER A N 1
ATOM 3440 C CA . SER A 1 423 ? 51.593 2.236 7.281 1.00 67.38 423 SER A CA 1
ATOM 3441 C C . SER A 1 423 ? 50.134 2.452 7.713 1.00 67.38 423 SER A C 1
ATOM 3443 O O . SER A 1 423 ? 49.895 2.976 8.802 1.00 67.38 423 SER A O 1
ATOM 3445 N N . SER A 1 424 ? 49.166 1.998 6.909 1.00 62.66 424 SER A N 1
ATOM 3446 C CA . SER A 1 424 ? 47.731 2.022 7.235 1.00 62.66 424 SER A CA 1
ATOM 3447 C C . SER A 1 424 ? 47.397 1.120 8.433 1.00 62.66 424 SER A C 1
ATOM 3449 O O . SER A 1 424 ? 46.725 1.545 9.373 1.00 62.66 424 SER A O 1
ATOM 3451 N N . GLU A 1 425 ? 47.968 -0.083 8.477 1.00 69.94 425 GLU A N 1
ATOM 3452 C CA . GLU A 1 425 ? 47.810 -1.039 9.579 1.00 69.94 425 GLU A CA 1
ATOM 3453 C C . GLU A 1 425 ? 48.354 -0.463 10.908 1.00 69.94 425 GLU A C 1
ATOM 3455 O O . GLU A 1 425 ? 47.689 -0.509 11.946 1.00 69.94 425 GLU A O 1
ATOM 3460 N N . SER A 1 426 ? 49.497 0.237 10.856 1.00 66.31 426 SER A N 1
ATOM 3461 C CA . SER A 1 426 ? 50.068 0.988 11.989 1.00 66.31 426 SER A CA 1
ATOM 3462 C C . SER A 1 426 ? 49.279 2.255 12.386 1.00 66.31 426 SER A C 1
ATOM 3464 O O . SER A 1 426 ? 49.483 2.793 13.480 1.00 66.31 426 SER A O 1
ATOM 3466 N N . GLN A 1 427 ? 48.381 2.771 11.538 1.00 65.38 427 GLN A N 1
ATOM 3467 C CA . GLN A 1 427 ? 47.393 3.779 11.955 1.00 65.38 427 GLN A CA 1
ATOM 3468 C C . GLN A 1 427 ? 46.244 3.114 12.724 1.00 65.38 427 GLN A C 1
ATOM 3470 O O . GLN A 1 427 ? 45.874 3.599 13.794 1.00 65.38 427 GLN A O 1
ATOM 3475 N N . SER A 1 428 ? 45.728 1.978 12.238 1.00 65.31 428 SER A N 1
ATOM 3476 C CA . SER A 1 428 ? 44.631 1.236 12.880 1.00 65.31 428 SER A CA 1
ATOM 3477 C C . SER A 1 428 ? 44.948 0.873 14.339 1.00 65.31 428 SER A C 1
ATOM 3479 O O . SER A 1 428 ? 44.165 1.168 15.244 1.00 65.31 428 SER A O 1
ATOM 3481 N N . GLU A 1 429 ? 46.157 0.363 14.599 1.00 73.38 429 GLU A N 1
ATOM 3482 C CA . GLU A 1 429 ? 46.620 -0.002 15.949 1.00 73.38 429 GLU A CA 1
ATOM 3483 C C . GLU A 1 429 ? 46.663 1.196 16.933 1.00 73.38 429 GLU A C 1
ATOM 3485 O O . GLU A 1 429 ? 46.619 1.020 18.154 1.00 73.38 429 GLU A O 1
ATOM 3490 N N . LYS A 1 430 ? 46.735 2.440 16.431 1.00 72.62 430 LYS A N 1
ATOM 3491 C CA . LYS A 1 430 ? 46.667 3.663 17.256 1.00 72.62 430 LYS A CA 1
ATOM 3492 C C . LYS A 1 430 ? 45.224 4.053 17.565 1.00 72.62 430 LYS A C 1
ATOM 3494 O O . LYS A 1 430 ? 44.942 4.428 18.702 1.00 72.62 430 LYS A O 1
ATOM 3499 N N . TYR A 1 431 ? 44.316 3.933 16.594 1.00 63.25 431 TYR A N 1
ATOM 3500 C CA . TYR A 1 431 ? 42.886 4.171 16.811 1.00 63.25 431 TYR A CA 1
ATOM 3501 C C . TYR A 1 431 ? 42.299 3.197 17.838 1.00 63.25 431 TYR A C 1
ATOM 3503 O O . TYR A 1 431 ? 41.557 3.621 18.724 1.00 63.25 431 TYR A O 1
ATOM 3511 N N . GLU A 1 432 ? 42.695 1.924 17.800 1.00 69.25 432 GLU A N 1
ATOM 3512 C CA . GLU A 1 432 ? 42.239 0.923 18.770 1.00 69.25 432 GLU A CA 1
ATOM 3513 C C . GLU A 1 432 ? 42.677 1.260 20.210 1.00 69.25 432 GLU A C 1
ATOM 3515 O O . GLU A 1 432 ? 41.872 1.195 21.142 1.00 69.25 432 GLU A O 1
ATOM 3520 N N . LYS A 1 433 ? 43.909 1.756 20.396 1.00 77.12 433 LYS A N 1
ATOM 3521 C CA . LYS A 1 433 ? 44.421 2.229 21.699 1.00 77.12 433 LYS A CA 1
ATOM 3522 C C . LYS A 1 433 ? 43.721 3.501 22.197 1.00 77.12 433 LYS A C 1
ATOM 3524 O O . LYS A 1 433 ? 43.566 3.684 23.405 1.00 77.12 433 LYS A O 1
ATOM 3529 N N . VAL A 1 434 ? 43.257 4.373 21.296 1.00 68.56 434 VAL A N 1
ATOM 3530 C CA . VAL A 1 434 ? 42.405 5.525 21.654 1.00 68.56 434 VAL A CA 1
ATOM 3531 C C . VAL A 1 434 ? 41.012 5.053 22.089 1.00 68.56 434 VAL A C 1
ATOM 3533 O O . VAL A 1 434 ? 40.510 5.509 23.118 1.00 68.56 434 VAL A O 1
ATOM 3536 N N . LEU A 1 435 ? 40.422 4.090 21.376 1.00 65.25 435 LEU A N 1
ATOM 3537 C CA . LEU A 1 435 ? 39.127 3.497 21.719 1.00 65.25 435 LEU A CA 1
ATOM 3538 C C . LEU A 1 435 ? 39.162 2.774 23.079 1.00 65.25 435 LEU A C 1
ATOM 3540 O O . LEU A 1 435 ? 38.234 2.908 23.877 1.00 65.25 435 LEU A O 1
ATOM 3544 N N . GLU A 1 436 ? 40.245 2.054 23.385 1.00 74.75 436 GLU A N 1
ATOM 3545 C CA . GLU A 1 436 ? 40.447 1.418 24.695 1.00 74.75 436 GLU A CA 1
ATOM 3546 C C . GLU A 1 436 ? 40.579 2.452 25.830 1.00 74.75 436 GLU A C 1
ATOM 3548 O O . GLU A 1 436 ? 40.097 2.225 26.941 1.00 74.75 436 GLU A O 1
ATOM 3553 N N . LYS A 1 437 ? 41.186 3.616 25.557 1.00 75.44 437 LYS A N 1
ATOM 3554 C CA . LYS A 1 437 ? 41.274 4.717 26.525 1.00 75.44 437 LYS A CA 1
ATOM 3555 C C . LYS A 1 437 ? 39.917 5.383 26.768 1.00 75.44 437 LYS A C 1
ATOM 3557 O O . LYS A 1 437 ? 39.617 5.710 27.913 1.00 75.44 437 LYS A O 1
ATOM 3562 N N . SER A 1 438 ? 39.084 5.523 25.734 1.00 59.88 438 SER A N 1
ATOM 3563 C CA . SER A 1 438 ? 37.711 6.035 25.874 1.00 59.88 438 SER A CA 1
ATOM 3564 C C . SER A 1 438 ? 36.879 5.162 26.819 1.00 59.88 438 SER A C 1
ATOM 3566 O O . SER A 1 438 ? 36.298 5.665 27.776 1.00 59.88 438 SER A O 1
ATOM 3568 N N . LYS A 1 439 ? 36.922 3.836 26.626 1.00 70.94 439 LYS A N 1
ATOM 3569 C CA . LYS A 1 439 ? 36.193 2.855 27.454 1.00 70.94 439 LYS A CA 1
ATOM 3570 C C . LYS A 1 439 ? 36.600 2.865 28.934 1.00 70.94 439 LYS A C 1
ATOM 3572 O O . LYS A 1 439 ? 35.807 2.484 29.790 1.00 70.94 439 LYS A O 1
ATOM 3577 N N . LYS A 1 440 ? 37.830 3.287 29.255 1.00 77.56 440 LYS A N 1
ATOM 3578 C CA . LYS A 1 440 ? 38.302 3.425 30.646 1.00 77.56 440 LYS A CA 1
ATOM 3579 C C . LYS A 1 440 ? 37.719 4.672 31.318 1.00 77.56 440 LYS A C 1
ATOM 3581 O O . LYS A 1 440 ? 37.256 4.574 32.448 1.00 77.56 440 LYS A O 1
ATOM 3586 N N . LEU A 1 441 ? 37.633 5.792 30.597 1.00 69.81 441 LEU A N 1
ATOM 3587 C CA . LEU A 1 441 ? 36.983 7.014 31.091 1.00 69.81 441 LEU A CA 1
ATOM 3588 C C . LEU A 1 441 ? 35.471 6.814 31.307 1.00 69.81 441 LEU A C 1
ATOM 3590 O O . LEU A 1 441 ? 34.940 7.235 32.331 1.00 69.81 441 LEU A O 1
ATOM 3594 N N . GLU A 1 442 ? 34.791 6.092 30.409 1.00 61.94 442 GLU A N 1
ATOM 3595 C CA . GLU A 1 442 ? 33.380 5.704 30.592 1.00 61.94 442 GLU A CA 1
ATOM 3596 C C . GLU A 1 442 ? 33.173 4.835 31.849 1.00 61.94 442 GLU A C 1
ATOM 3598 O O . GLU A 1 442 ? 32.163 4.966 32.545 1.00 61.94 442 GLU A O 1
ATOM 3603 N N . ALA A 1 443 ? 34.122 3.951 32.180 1.00 72.38 443 ALA A N 1
ATOM 3604 C CA . ALA A 1 443 ? 34.055 3.140 33.396 1.00 72.38 443 ALA A CA 1
ATOM 3605 C C . ALA A 1 443 ? 34.218 3.991 34.671 1.00 72.38 443 ALA A C 1
ATOM 3607 O O . ALA A 1 443 ? 33.470 3.800 35.633 1.00 72.38 443 ALA A O 1
ATOM 3608 N N . GLU A 1 444 ? 35.138 4.961 34.662 1.00 78.69 444 GLU A N 1
ATOM 3609 C CA . GLU A 1 444 ? 35.350 5.913 35.762 1.00 78.69 444 GLU A CA 1
ATOM 3610 C C . GLU A 1 444 ? 34.112 6.803 35.997 1.00 78.69 444 GLU A C 1
ATOM 3612 O O . GLU A 1 444 ? 33.680 6.972 37.142 1.00 78.69 444 GLU A O 1
ATOM 3617 N N . GLU A 1 445 ? 33.470 7.298 34.930 1.00 64.31 445 GLU A N 1
ATOM 3618 C CA . GLU A 1 445 ? 32.208 8.052 35.011 1.00 64.31 445 GLU A CA 1
ATOM 3619 C C . GLU A 1 445 ? 31.085 7.219 35.653 1.00 64.31 445 GLU A C 1
ATOM 3621 O O . GLU A 1 445 ? 30.408 7.675 36.581 1.00 64.31 445 GLU A O 1
ATOM 3626 N N . ASN A 1 446 ? 30.920 5.965 35.223 1.00 67.12 446 ASN A N 1
ATOM 3627 C CA . ASN A 1 446 ? 29.918 5.059 35.788 1.00 67.12 446 ASN A CA 1
ATOM 3628 C C . ASN A 1 446 ? 30.188 4.726 37.270 1.00 67.12 446 ASN A C 1
ATOM 3630 O O . ASN A 1 446 ? 29.241 4.575 38.050 1.00 67.12 446 ASN A O 1
ATOM 3634 N N . GLU A 1 447 ? 31.452 4.660 37.703 1.00 78.50 447 GLU A N 1
ATOM 3635 C CA . GLU A 1 447 ? 31.790 4.475 39.120 1.00 78.50 447 GLU A CA 1
ATOM 3636 C C . GLU A 1 447 ? 31.437 5.715 39.964 1.00 78.50 447 GLU A C 1
ATOM 3638 O O . GLU A 1 447 ? 30.905 5.586 41.072 1.00 78.50 447 GLU A O 1
ATOM 3643 N N . ILE A 1 448 ? 31.664 6.924 39.437 1.00 72.31 448 ILE A N 1
ATOM 3644 C CA . ILE A 1 448 ? 31.253 8.185 40.077 1.00 72.31 448 ILE A CA 1
ATOM 3645 C C . ILE A 1 448 ? 29.722 8.254 40.192 1.00 72.31 448 ILE A C 1
ATOM 3647 O O . ILE A 1 448 ? 29.195 8.522 41.276 1.00 72.31 448 ILE A O 1
ATOM 3651 N N . GLN A 1 449 ? 28.997 7.919 39.123 1.00 62.00 449 GLN A N 1
ATOM 3652 C CA . GLN A 1 449 ? 27.531 7.889 39.113 1.00 62.00 449 GLN A CA 1
ATOM 3653 C C . GLN A 1 449 ? 26.965 6.868 40.122 1.00 62.00 449 GLN A C 1
ATOM 3655 O O . GLN A 1 449 ? 25.986 7.136 40.826 1.00 62.00 449 GLN A O 1
ATOM 3660 N N . SER A 1 450 ? 27.631 5.718 40.273 1.00 69.69 450 SER A N 1
ATOM 3661 C CA . SER A 1 450 ? 27.312 4.719 41.301 1.00 69.69 450 SER A CA 1
ATOM 3662 C C . SER A 1 450 ? 27.473 5.280 42.723 1.00 69.69 450 SER A C 1
ATOM 3664 O O . SER A 1 450 ? 26.556 5.155 43.543 1.00 69.69 450 SER A O 1
ATOM 3666 N N . LYS A 1 451 ? 28.582 5.982 43.007 1.00 77.25 451 LYS A N 1
ATOM 3667 C CA . LYS A 1 451 ? 28.845 6.627 44.311 1.00 77.25 451 LYS A CA 1
ATOM 3668 C C . LYS A 1 451 ? 27.782 7.675 44.663 1.00 77.25 451 LYS A C 1
ATOM 3670 O O . LYS A 1 451 ? 27.289 7.676 45.792 1.00 77.25 451 LYS A O 1
ATOM 3675 N N . ILE A 1 452 ? 27.361 8.495 43.695 1.00 63.31 452 ILE A N 1
ATOM 3676 C CA . ILE A 1 452 ? 26.258 9.462 43.860 1.00 63.31 452 ILE A CA 1
ATOM 3677 C C . ILE A 1 452 ? 24.961 8.739 44.266 1.00 63.31 452 ILE A C 1
ATOM 3679 O O . ILE A 1 452 ? 24.316 9.122 45.246 1.00 63.31 452 ILE A O 1
ATOM 3683 N N . SER A 1 453 ? 24.612 7.641 43.584 1.00 63.16 453 SER A N 1
ATOM 3684 C CA . SER A 1 453 ? 23.400 6.867 43.898 1.00 63.16 453 SER A CA 1
ATOM 3685 C C . SER A 1 453 ? 23.407 6.259 45.312 1.00 63.16 453 SER A C 1
ATOM 3687 O O . SER A 1 453 ? 22.360 6.170 45.961 1.00 63.16 453 SER A O 1
ATOM 3689 N N . HIS A 1 454 ? 24.582 5.882 45.833 1.00 74.06 454 HIS A N 1
ATOM 3690 C CA . HIS A 1 454 ? 24.712 5.317 47.177 1.00 74.06 454 HIS A CA 1
ATOM 3691 C C . HIS A 1 454 ? 24.477 6.373 48.269 1.00 74.06 454 HIS A C 1
ATOM 3693 O O . HIS A 1 454 ? 23.788 6.089 49.254 1.00 74.06 454 HIS A O 1
ATOM 3699 N N . LEU A 1 455 ? 24.998 7.593 48.093 1.00 70.94 455 LEU A N 1
ATOM 3700 C CA . LEU A 1 455 ? 24.780 8.708 49.026 1.00 70.94 455 LEU A CA 1
ATOM 3701 C C . LEU A 1 455 ? 23.287 9.063 49.129 1.00 70.94 455 LEU A C 1
ATOM 3703 O O . LEU A 1 455 ? 22.743 9.174 50.228 1.00 70.94 455 LEU A O 1
ATOM 3707 N N . ASP A 1 456 ? 22.594 9.131 47.991 1.00 59.12 456 ASP A N 1
ATOM 3708 C CA . ASP A 1 456 ? 21.157 9.423 47.916 1.00 59.12 456 ASP A CA 1
ATOM 3709 C C . ASP A 1 456 ? 20.286 8.323 48.581 1.00 59.12 456 ASP A C 1
ATOM 3711 O O . ASP A 1 456 ? 19.228 8.581 49.163 1.00 59.12 456 ASP A O 1
ATOM 3715 N N . ILE A 1 457 ? 20.746 7.065 48.588 1.00 70.69 457 ILE A N 1
ATOM 3716 C CA . ILE A 1 457 ? 20.118 5.969 49.351 1.00 70.69 457 ILE A CA 1
ATOM 3717 C C . ILE A 1 457 ? 20.380 6.088 50.864 1.00 70.69 457 ILE A C 1
ATOM 3719 O O . ILE A 1 457 ? 19.520 5.707 51.665 1.00 70.69 457 ILE A O 1
ATOM 3723 N N . GLU A 1 458 ? 21.540 6.591 51.282 1.00 70.19 458 GLU A N 1
ATOM 3724 C CA . GLU A 1 458 ? 21.895 6.729 52.698 1.00 70.19 458 GLU A CA 1
ATOM 3725 C C . GLU A 1 458 ? 21.161 7.894 53.379 1.00 70.19 458 GLU A C 1
ATOM 3727 O O . GLU A 1 458 ? 20.621 7.712 54.476 1.00 70.19 458 GLU A O 1
ATOM 3732 N N . ILE A 1 459 ? 21.009 9.027 52.684 1.00 63.59 459 ILE A N 1
ATOM 3733 C CA . ILE A 1 459 ? 20.172 10.161 53.113 1.00 63.59 459 ILE A CA 1
ATOM 3734 C C . ILE A 1 459 ? 18.754 9.678 53.461 1.00 63.59 459 ILE A C 1
ATOM 3736 O O . ILE A 1 459 ? 18.271 9.893 54.577 1.00 63.59 459 ILE A O 1
ATOM 3740 N N . ARG A 1 460 ? 18.113 8.923 52.556 1.00 58.62 460 ARG A N 1
ATOM 3741 C CA . ARG A 1 460 ? 16.756 8.382 52.766 1.00 58.62 460 ARG A CA 1
ATOM 3742 C C . ARG A 1 460 ? 16.648 7.418 53.957 1.00 58.62 460 ARG A C 1
ATOM 3744 O O . ARG A 1 460 ? 15.600 7.367 54.596 1.00 58.62 460 ARG A O 1
ATOM 3751 N N . LYS A 1 461 ? 17.713 6.685 54.307 1.00 70.75 461 LYS A N 1
ATOM 3752 C CA . LYS A 1 461 ? 17.725 5.792 55.485 1.00 70.75 461 LYS A CA 1
ATOM 3753 C C . LYS A 1 461 ? 17.812 6.550 56.810 1.00 70.75 461 LYS A C 1
ATOM 3755 O O . LYS A 1 461 ? 17.227 6.094 57.789 1.00 70.75 461 LYS A O 1
ATOM 3760 N N . LYS A 1 462 ? 18.524 7.682 56.859 1.00 66.19 462 LYS A N 1
ATOM 3761 C CA . LYS A 1 462 ? 18.651 8.494 58.083 1.00 66.19 462 LYS A CA 1
ATOM 3762 C C . LYS A 1 462 ? 17.332 9.167 58.470 1.00 66.19 462 LYS A C 1
ATOM 3764 O O . LYS A 1 462 ? 17.003 9.183 59.652 1.00 66.19 462 LYS A O 1
ATOM 3769 N N . VAL A 1 463 ? 16.547 9.628 57.490 1.00 62.75 463 VAL A N 1
ATOM 3770 C CA . VAL A 1 463 ? 15.220 10.237 57.720 1.00 62.75 463 VAL A CA 1
ATOM 3771 C C . VAL A 1 463 ? 14.279 9.276 58.464 1.00 62.75 463 VAL A C 1
ATOM 3773 O O . VAL A 1 463 ? 13.813 9.600 59.554 1.00 62.75 463 VAL A O 1
ATOM 3776 N N . GLY A 1 464 ? 14.083 8.054 57.954 1.00 62.69 464 GLY A N 1
ATOM 3777 C CA . GLY A 1 464 ? 13.160 7.076 58.558 1.00 62.69 464 GLY A CA 1
ATOM 3778 C C . GLY A 1 464 ? 13.578 6.522 59.932 1.00 62.69 464 GLY A C 1
ATOM 3779 O O . GLY A 1 464 ? 12.788 5.853 60.596 1.00 62.69 464 GLY A O 1
ATOM 3780 N N . GLN A 1 465 ? 14.808 6.781 60.395 1.00 62.28 465 GLN A N 1
ATOM 3781 C CA . GLN A 1 465 ? 15.238 6.405 61.750 1.00 62.28 465 GLN A CA 1
ATOM 3782 C C . GLN A 1 465 ? 14.796 7.416 62.820 1.00 62.28 465 GLN A C 1
ATOM 3784 O O . GLN A 1 465 ? 14.603 7.020 63.971 1.00 62.28 465 GLN A O 1
ATOM 3789 N N . LEU A 1 466 ? 14.581 8.686 62.456 1.00 53.09 466 LEU A N 1
ATOM 3790 C CA . LEU A 1 466 ? 14.076 9.715 63.374 1.00 53.09 466 LEU A CA 1
ATOM 3791 C C . LEU A 1 466 ? 12.618 9.434 63.769 1.00 53.09 466 LEU A C 1
ATOM 3793 O O . LEU A 1 466 ? 12.290 9.411 64.954 1.00 53.09 466 LEU A O 1
ATOM 3797 N N . GLU A 1 467 ? 11.767 9.116 62.790 1.00 52.53 467 GLU A N 1
ATOM 3798 C CA . GLU A 1 467 ? 10.338 8.819 62.987 1.00 52.53 467 GLU A CA 1
ATOM 3799 C C . GLU A 1 467 ? 10.101 7.650 63.964 1.00 52.53 467 GLU A C 1
ATOM 3801 O O . GLU A 1 467 ? 9.160 7.664 64.765 1.00 52.53 467 GLU A O 1
ATOM 3806 N N . LEU A 1 468 ? 10.982 6.642 63.939 1.00 55.25 468 LEU A N 1
ATOM 3807 C CA . LEU A 1 468 ? 10.866 5.438 64.766 1.00 55.25 468 LEU A CA 1
ATOM 3808 C C . LEU A 1 468 ? 11.308 5.645 66.228 1.00 55.25 468 LEU A C 1
ATOM 3810 O O . LEU A 1 468 ? 10.907 4.873 67.102 1.00 55.25 468 LEU A O 1
ATOM 3814 N N . LEU A 1 469 ? 12.142 6.654 66.503 1.00 55.09 469 LEU A N 1
ATOM 3815 C CA . LEU A 1 469 ? 12.587 6.986 67.861 1.00 55.09 469 LEU A CA 1
ATOM 3816 C C . LEU A 1 469 ? 11.549 7.838 68.597 1.00 55.09 469 LEU A C 1
ATOM 3818 O O . LEU A 1 469 ? 11.240 7.535 69.751 1.00 55.09 469 LEU A O 1
ATOM 3822 N N . THR A 1 470 ? 10.932 8.809 67.916 1.00 54.78 470 THR A N 1
ATOM 3823 C CA . THR A 1 470 ? 9.800 9.590 68.450 1.00 54.78 470 THR A CA 1
ATOM 3824 C C . THR A 1 470 ? 8.680 8.669 68.951 1.00 54.78 470 THR A C 1
ATOM 3826 O O . THR A 1 470 ? 8.262 8.764 70.101 1.00 54.78 470 THR A O 1
ATOM 3829 N N . ASN A 1 471 ? 8.302 7.668 68.145 1.00 51.75 471 ASN A N 1
ATOM 3830 C CA . ASN A 1 471 ? 7.269 6.669 68.464 1.00 51.75 471 ASN A CA 1
ATOM 3831 C C . ASN A 1 471 ? 7.592 5.718 69.644 1.00 51.75 471 ASN A C 1
ATOM 3833 O O . ASN A 1 471 ? 6.755 4.886 70.005 1.00 51.75 471 ASN A O 1
ATOM 3837 N N . LYS A 1 472 ? 8.799 5.773 70.229 1.00 47.19 472 LYS A N 1
ATOM 3838 C CA . LYS A 1 472 ? 9.185 4.932 71.379 1.00 47.19 472 LYS A CA 1
ATOM 3839 C C . LYS A 1 472 ? 9.173 5.657 72.721 1.00 47.19 472 LYS A C 1
ATOM 3841 O O . LYS A 1 472 ? 8.982 4.988 73.732 1.00 47.19 472 LYS A O 1
ATOM 3846 N N . LEU A 1 473 ? 9.334 6.981 72.740 1.00 47.16 473 LEU A N 1
ATOM 3847 C CA . LEU A 1 473 ? 9.323 7.771 73.978 1.00 47.16 473 LEU A CA 1
ATOM 3848 C C . LEU A 1 473 ? 7.945 7.788 74.663 1.00 47.16 473 LEU A C 1
ATOM 3850 O O . LEU A 1 473 ? 7.866 7.849 75.885 1.00 47.16 473 LEU A O 1
ATOM 3854 N N . GLU A 1 474 ? 6.864 7.655 73.893 1.00 46.25 474 GLU A N 1
ATOM 3855 C CA . GLU A 1 474 ? 5.482 7.717 74.393 1.00 46.25 474 GLU A CA 1
ATOM 3856 C C . GLU A 1 474 ? 5.000 6.438 75.110 1.00 46.25 474 GLU A C 1
ATOM 3858 O O . GLU A 1 474 ? 3.920 6.433 75.694 1.00 46.25 474 GLU A O 1
ATOM 3863 N N . LYS A 1 475 ? 5.757 5.328 75.059 1.00 45.44 475 LYS A N 1
ATOM 3864 C CA . LYS A 1 475 ? 5.271 3.988 75.465 1.00 45.44 475 LYS A CA 1
ATOM 3865 C C . LYS A 1 475 ? 5.906 3.390 76.723 1.00 45.44 475 LYS A C 1
ATOM 3867 O O . LYS A 1 475 ? 5.665 2.220 77.011 1.00 45.44 475 LYS A O 1
ATOM 3872 N N . THR A 1 476 ? 6.703 4.150 77.475 1.00 31.22 476 THR A N 1
ATOM 3873 C CA . THR A 1 476 ? 7.470 3.618 78.622 1.00 31.22 476 THR A CA 1
ATOM 3874 C C . THR A 1 476 ? 7.300 4.408 79.924 1.00 31.22 476 THR A C 1
ATOM 3876 O O . THR A 1 476 ? 8.253 4.539 80.687 1.00 31.22 476 THR A O 1
ATOM 3879 N N . PHE A 1 477 ? 6.092 4.902 80.210 1.00 38.19 477 PHE A N 1
ATOM 3880 C CA . PHE A 1 477 ? 5.728 5.433 81.530 1.00 38.19 477 PHE A CA 1
ATOM 3881 C C . PHE A 1 477 ? 4.386 4.864 82.007 1.00 38.19 477 PHE A C 1
ATOM 3883 O O . PHE A 1 477 ? 3.347 5.166 81.428 1.00 38.19 477 PHE A O 1
ATOM 3890 N N . GLY A 1 478 ? 4.424 4.068 83.085 1.00 39.91 478 GLY A N 1
ATOM 3891 C CA . GLY A 1 478 ? 3.233 3.633 83.828 1.00 39.91 478 GLY A CA 1
ATOM 3892 C C . GLY A 1 478 ? 3.122 2.130 84.111 1.00 39.91 478 GLY A C 1
ATOM 3893 O O . GLY A 1 478 ? 2.348 1.469 83.437 1.00 39.91 478 GLY A O 1
ATOM 3894 N N . THR A 1 479 ? 3.844 1.624 85.127 1.00 34.94 479 THR A N 1
ATOM 3895 C CA . THR A 1 479 ? 3.321 0.741 86.210 1.00 34.94 479 THR A CA 1
ATOM 3896 C C . THR A 1 479 ? 4.429 0.357 87.210 1.00 34.94 479 THR A C 1
ATOM 3898 O O . THR A 1 479 ? 5.270 -0.482 86.903 1.00 34.94 479 THR A O 1
ATOM 3901 N N . GLN A 1 480 ? 4.360 0.927 88.415 1.00 31.98 480 GLN A N 1
ATOM 3902 C CA . GLN A 1 480 ? 4.889 0.478 89.722 1.00 31.98 480 GLN A CA 1
ATOM 3903 C C . GLN A 1 480 ? 4.000 1.195 90.763 1.00 31.98 480 GLN A C 1
ATOM 3905 O O . GLN A 1 480 ? 3.552 2.305 90.481 1.00 31.98 480 GLN A O 1
ATOM 3910 N N . ASP A 1 481 ? 3.649 0.687 91.944 1.00 31.73 481 ASP A N 1
ATOM 3911 C CA . ASP A 1 481 ? 3.854 -0.599 92.640 1.00 31.73 481 ASP A CA 1
ATOM 3912 C C . ASP A 1 481 ? 2.648 -0.807 93.593 1.00 31.73 481 ASP A C 1
ATOM 3914 O O . ASP A 1 481 ? 1.877 0.135 93.774 1.00 31.73 481 ASP A O 1
ATOM 3918 N N . GLN A 1 482 ? 2.510 -1.972 94.258 1.00 32.56 482 GLN A N 1
ATOM 3919 C CA . GLN A 1 482 ? 2.411 -2.095 95.740 1.00 32.56 482 GLN A CA 1
ATOM 3920 C C . GLN A 1 482 ? 2.017 -3.510 96.241 1.00 32.56 482 GLN A C 1
ATOM 3922 O O . GLN A 1 482 ? 1.867 -4.450 95.461 1.00 32.56 482 GLN A O 1
ATOM 3927 N N . LEU A 1 483 ? 1.989 -3.684 97.573 1.00 39.06 483 LEU A N 1
ATOM 3928 C CA . LEU A 1 483 ? 2.003 -4.965 98.297 1.00 39.06 483 LEU A CA 1
ATOM 3929 C C . LEU A 1 483 ? 0.628 -5.397 98.878 1.00 39.06 483 LEU A C 1
ATOM 3931 O O . LEU A 1 483 ? -0.410 -4.812 98.592 1.00 39.06 483 LEU A O 1
ATOM 3935 N N . LYS A 1 484 ? 0.626 -6.501 99.644 1.00 42.94 484 LYS A N 1
ATOM 3936 C CA . LYS A 1 484 ? -0.545 -7.315 100.043 1.00 42.94 484 LYS A CA 1
ATOM 3937 C C . LYS A 1 484 ? -1.292 -6.808 101.294 1.00 42.94 484 LYS A C 1
ATOM 3939 O O . LYS A 1 484 ? -0.666 -6.270 102.202 1.00 42.94 484 LYS A O 1
ATOM 3944 N N . GLY A 1 485 ? -2.593 -7.125 101.378 1.00 35.81 485 GLY A N 1
ATOM 3945 C CA . GLY A 1 485 ? -3.494 -6.895 102.527 1.00 35.81 485 GLY A CA 1
ATOM 3946 C C . GLY A 1 485 ? -4.351 -8.124 102.916 1.00 35.81 485 GLY A C 1
ATOM 3947 O O . GLY A 1 485 ? -4.142 -9.215 102.385 1.00 35.81 485 GLY A O 1
ATOM 3948 N N . SER A 1 486 ? -5.282 -7.958 103.870 1.00 46.56 486 SER A N 1
ATOM 3949 C CA . SER A 1 486 ? -5.924 -9.042 104.653 1.00 46.56 486 SER A CA 1
ATOM 3950 C C . SER A 1 486 ? -7.242 -9.617 104.058 1.00 46.56 486 SER A C 1
ATOM 3952 O O . SER A 1 486 ? -7.925 -8.918 103.309 1.00 46.56 486 SER A O 1
ATOM 3954 N N . PRO A 1 487 ? -7.661 -10.871 104.370 1.00 52.44 487 PRO A N 1
ATOM 3955 C CA . PRO A 1 487 ? -8.731 -11.565 103.628 1.00 52.44 487 PRO A CA 1
ATOM 3956 C C . PRO A 1 487 ? -10.183 -11.076 103.766 1.00 52.44 487 PRO A C 1
ATOM 3958 O O . PRO A 1 487 ? -11.000 -11.474 102.937 1.00 52.44 487 PRO A O 1
ATOM 3961 N N . GLN A 1 488 ? -10.548 -10.284 104.782 1.00 50.84 488 GLN A N 1
ATOM 3962 C CA . GLN A 1 488 ? -11.932 -9.784 104.912 1.00 50.84 488 GLN A CA 1
ATOM 3963 C C . GLN A 1 488 ? -12.149 -8.486 104.129 1.00 50.84 488 GLN A C 1
ATOM 3965 O O . GLN A 1 488 ? -13.129 -8.393 103.388 1.00 50.84 488 GLN A O 1
ATOM 3970 N N . ASP A 1 489 ? -11.194 -7.556 104.181 1.00 47.25 489 ASP A N 1
ATOM 3971 C CA . ASP A 1 489 ? -11.207 -6.330 103.373 1.00 47.25 489 ASP A CA 1
ATOM 3972 C C . ASP A 1 489 ? -11.239 -6.669 101.876 1.00 47.25 489 ASP A C 1
ATOM 3974 O O . ASP A 1 489 ? -12.032 -6.109 101.122 1.00 47.25 489 ASP A O 1
ATOM 3978 N N . LEU A 1 490 ? -10.481 -7.698 101.465 1.00 52.31 490 LEU A N 1
ATOM 3979 C CA . LEU A 1 490 ? -10.497 -8.239 100.100 1.00 52.31 490 LEU A CA 1
ATOM 3980 C C . LEU A 1 490 ? -11.890 -8.656 99.600 1.00 52.31 490 LEU A C 1
ATOM 3982 O O . LEU A 1 490 ? -12.077 -8.723 98.389 1.00 52.31 490 LEU A O 1
ATOM 3986 N N . ARG A 1 491 ? -12.869 -8.940 100.473 1.00 57.19 491 ARG A N 1
ATOM 3987 C CA . ARG A 1 491 ? -14.223 -9.346 100.052 1.00 57.19 491 ARG A CA 1
ATOM 3988 C C . ARG A 1 491 ? -15.211 -8.184 99.951 1.00 57.19 491 ARG A C 1
ATOM 3990 O O . ARG A 1 491 ? -16.120 -8.268 99.130 1.00 57.19 491 ARG A O 1
ATOM 3997 N N . ILE A 1 492 ? -15.019 -7.117 100.727 1.00 60.56 492 ILE A N 1
ATOM 3998 C CA . ILE A 1 492 ? -15.758 -5.858 100.541 1.00 60.56 492 ILE A CA 1
ATOM 3999 C C . ILE A 1 492 ? -15.220 -5.162 99.288 1.00 60.56 492 ILE A C 1
ATOM 4001 O O . ILE A 1 492 ? -15.981 -4.944 98.350 1.00 60.56 492 ILE A O 1
ATOM 4005 N N . VAL A 1 493 ? -13.895 -5.004 99.191 1.00 62.41 493 VAL A N 1
ATOM 4006 C CA . VAL A 1 493 ? -13.221 -4.443 98.010 1.00 62.41 493 VAL A CA 1
ATOM 4007 C C . VAL A 1 493 ? -13.537 -5.240 96.740 1.00 62.41 493 VAL A C 1
ATOM 4009 O O . VAL A 1 493 ? -13.695 -4.639 95.687 1.00 62.41 493 VAL A O 1
ATOM 4012 N N . ALA A 1 494 ? -13.696 -6.570 96.793 1.00 61.56 494 ALA A N 1
ATOM 4013 C CA . ALA A 1 494 ? -14.118 -7.345 95.618 1.00 61.56 494 ALA A CA 1
ATOM 4014 C C . ALA A 1 494 ? -15.574 -7.085 95.184 1.00 61.56 494 ALA A C 1
ATOM 4016 O O . ALA A 1 494 ? -15.869 -7.199 93.997 1.00 61.56 494 ALA A O 1
ATOM 4017 N N . LEU A 1 495 ? -16.482 -6.748 96.107 1.00 70.69 495 LEU A N 1
ATOM 4018 C CA . LEU A 1 495 ? -17.868 -6.405 95.771 1.00 70.69 495 LEU A CA 1
ATOM 4019 C C . LEU A 1 495 ? -17.982 -4.960 95.282 1.00 70.69 495 LEU A C 1
ATOM 4021 O O . LEU A 1 495 ? -18.620 -4.731 94.261 1.00 70.69 495 LEU A O 1
ATOM 4025 N N . GLU A 1 496 ? -17.315 -4.014 95.943 1.00 70.12 496 GLU A N 1
ATOM 4026 C CA . GLU A 1 496 ? -17.237 -2.614 95.505 1.00 70.12 496 GLU A CA 1
ATOM 4027 C C . GLU A 1 496 ? -16.583 -2.522 94.122 1.00 70.12 496 GLU A C 1
ATOM 4029 O O . GLU A 1 496 ? -17.192 -2.007 93.189 1.00 70.12 496 GLU A O 1
ATOM 4034 N N . LYS A 1 497 ? -15.428 -3.174 93.928 1.00 70.81 497 LYS A N 1
ATOM 4035 C CA . LYS A 1 497 ? -14.761 -3.277 92.622 1.00 70.81 497 LYS A CA 1
ATOM 4036 C C . LYS A 1 497 ? -15.621 -3.975 91.567 1.00 70.81 497 LYS A C 1
ATOM 4038 O O . LYS A 1 497 ? -15.560 -3.582 90.411 1.00 70.81 497 LYS A O 1
ATOM 4043 N N . SER A 1 498 ? -16.440 -4.966 91.933 1.00 73.75 498 SER A N 1
ATOM 4044 C CA . SER A 1 498 ? -17.384 -5.579 90.987 1.00 73.75 498 SER A CA 1
ATOM 4045 C C . SER A 1 498 ? -18.535 -4.637 90.618 1.00 73.75 498 SER A C 1
ATOM 4047 O O . SER A 1 498 ? -19.016 -4.708 89.489 1.00 73.75 498 SER A O 1
ATOM 4049 N N . VAL A 1 499 ? -18.989 -3.771 91.529 1.00 76.50 499 VAL A N 1
ATOM 4050 C CA . VAL A 1 499 ? -19.988 -2.734 91.227 1.00 76.50 499 VAL A CA 1
ATOM 4051 C C . VAL A 1 499 ? -19.370 -1.666 90.326 1.00 76.50 499 VAL A C 1
ATOM 4053 O O . VAL A 1 499 ? -19.950 -1.360 89.284 1.00 76.50 499 VAL A O 1
ATOM 4056 N N . ASP A 1 500 ? -18.169 -1.184 90.647 1.00 77.38 500 ASP A N 1
ATOM 4057 C CA . ASP A 1 500 ? -17.434 -0.225 89.820 1.00 77.38 500 ASP A CA 1
ATOM 4058 C C . ASP A 1 500 ? -17.130 -0.792 88.425 1.00 77.38 500 ASP A C 1
ATOM 4060 O O . ASP A 1 500 ? -17.396 -0.120 87.435 1.00 77.38 500 ASP A O 1
ATOM 4064 N N . GLU A 1 501 ? -16.698 -2.052 88.304 1.00 77.06 501 GLU A N 1
ATOM 4065 C CA . GLU A 1 501 ? -16.520 -2.736 87.011 1.00 77.06 501 GLU A CA 1
ATOM 4066 C C . GLU A 1 501 ? -17.832 -2.817 86.208 1.00 77.06 501 GLU A C 1
ATOM 4068 O O . GLU A 1 501 ? -17.823 -2.626 84.987 1.00 77.06 501 GLU A O 1
ATOM 4073 N N . THR A 1 502 ? -18.985 -3.026 86.861 1.00 76.75 502 THR A N 1
ATOM 4074 C CA . THR A 1 502 ? -20.286 -2.946 86.168 1.00 76.75 502 THR A CA 1
ATOM 4075 C C . THR A 1 502 ? -20.682 -1.516 85.790 1.00 76.75 502 THR A C 1
ATOM 4077 O O . THR A 1 502 ? -21.271 -1.317 84.730 1.00 76.75 502 THR A O 1
ATOM 4080 N N . MET A 1 503 ? -20.333 -0.498 86.582 1.00 78.94 503 MET A N 1
ATOM 4081 C CA . MET A 1 503 ? -20.586 0.902 86.220 1.00 78.94 503 MET A CA 1
ATOM 4082 C C . MET A 1 503 ? -19.662 1.393 85.100 1.00 78.94 503 MET A C 1
ATOM 4084 O O . MET A 1 503 ? -20.113 2.125 84.218 1.00 78.94 503 MET A O 1
ATOM 4088 N N . GLU A 1 504 ? -18.398 0.974 85.096 1.00 79.69 504 GLU A N 1
ATOM 4089 C CA . GLU A 1 504 ? -17.434 1.291 84.044 1.00 79.69 504 GLU A CA 1
ATOM 4090 C C . GLU A 1 504 ? -17.867 0.651 82.721 1.00 79.69 504 GLU A C 1
ATOM 4092 O O . GLU A 1 504 ? -18.029 1.354 81.727 1.00 79.69 504 GLU A O 1
ATOM 4097 N N . THR A 1 505 ? -18.201 -0.645 82.720 1.00 80.94 505 THR A N 1
ATOM 4098 C CA . THR A 1 505 ? -18.708 -1.324 81.513 1.00 80.94 505 THR A CA 1
ATOM 4099 C C . THR A 1 505 ? -20.047 -0.758 81.024 1.00 80.94 505 THR A C 1
ATOM 4101 O O . THR A 1 505 ? -20.264 -0.679 79.815 1.00 80.94 505 THR A O 1
ATOM 4104 N N . ILE A 1 506 ? -20.929 -0.264 81.906 1.00 77.50 506 ILE A N 1
ATOM 4105 C CA . ILE A 1 506 ? -22.133 0.484 81.490 1.00 77.50 506 ILE A CA 1
ATOM 4106 C C . ILE A 1 506 ? -21.762 1.808 80.797 1.00 77.50 506 ILE A C 1
ATOM 4108 O O . ILE A 1 506 ? -22.335 2.116 79.748 1.00 77.50 506 ILE A O 1
ATOM 4112 N N . LYS A 1 507 ? -20.791 2.578 81.312 1.00 81.75 507 LYS A N 1
ATOM 4113 C CA . LYS A 1 507 ? -20.301 3.803 80.645 1.00 81.75 507 LYS A CA 1
ATOM 4114 C C . LYS A 1 507 ? -19.609 3.499 79.317 1.00 81.75 507 LYS A C 1
ATOM 4116 O O . LYS A 1 507 ? -19.797 4.247 78.356 1.00 81.75 507 LYS A O 1
ATOM 4121 N N . GLU A 1 508 ? -18.833 2.419 79.233 1.00 80.00 508 GLU A N 1
ATOM 4122 C CA . GLU A 1 508 ? -18.208 1.961 77.988 1.00 80.00 508 GLU A CA 1
ATOM 4123 C C . GLU A 1 508 ? -19.269 1.588 76.950 1.00 80.00 508 GLU A C 1
ATOM 4125 O O . GLU A 1 508 ? -19.194 2.051 75.812 1.00 80.00 508 GLU A O 1
ATOM 4130 N N . LEU A 1 509 ? -20.305 0.837 77.340 1.00 80.38 509 LEU A N 1
ATOM 4131 C CA . LEU A 1 509 ? -21.416 0.458 76.462 1.00 80.38 509 LEU A CA 1
ATOM 4132 C C . LEU A 1 509 ? -22.255 1.666 76.017 1.00 80.38 509 LEU A C 1
ATOM 4134 O O . LEU A 1 509 ? -22.622 1.743 74.845 1.00 80.38 509 LEU A O 1
ATOM 4138 N N . GLN A 1 510 ? -22.505 2.647 76.890 1.00 80.94 510 GLN A N 1
ATOM 4139 C CA . GLN A 1 510 ? -23.138 3.917 76.502 1.00 80.94 510 GLN A CA 1
ATOM 4140 C C . GLN A 1 510 ? -22.256 4.721 75.533 1.00 80.94 510 GLN A C 1
ATOM 4142 O O . GLN A 1 510 ? -22.742 5.229 74.521 1.00 80.94 510 GLN A O 1
ATOM 4147 N N . SER A 1 511 ? -20.949 4.789 75.794 1.00 77.88 511 SER A N 1
ATOM 4148 C CA . SER A 1 511 ? -19.970 5.467 74.932 1.00 77.88 511 SER A CA 1
ATOM 4149 C C . SER A 1 511 ? -19.808 4.775 73.576 1.00 77.88 511 SER A C 1
ATOM 4151 O O . SER A 1 511 ? -19.579 5.440 72.564 1.00 77.88 511 SER A O 1
ATOM 4153 N N . TYR A 1 512 ? -19.947 3.449 73.539 1.00 82.31 512 TYR A N 1
ATOM 4154 C CA . TYR A 1 512 ? -19.984 2.643 72.326 1.00 82.31 512 TYR A CA 1
ATOM 4155 C C . TYR A 1 512 ? -21.284 2.875 71.545 1.00 82.31 512 TYR A C 1
ATOM 4157 O O . TYR A 1 512 ? -21.231 3.185 70.357 1.00 82.31 512 TYR A O 1
ATOM 4165 N N . TRP A 1 513 ? -22.443 2.847 72.209 1.00 81.69 513 TRP A N 1
ATOM 4166 C CA . TRP A 1 513 ? -23.739 3.105 71.576 1.00 81.69 513 TRP A CA 1
ATOM 4167 C C . TRP A 1 513 ? -23.829 4.512 70.965 1.00 81.69 513 TRP A C 1
ATOM 4169 O O . TRP A 1 513 ? -24.238 4.652 69.814 1.00 81.69 513 TRP A O 1
ATOM 4179 N N . LEU A 1 514 ? -23.359 5.548 71.671 1.00 81.56 514 LEU A N 1
ATOM 4180 C CA . LEU A 1 514 ? -23.271 6.915 71.133 1.00 81.56 514 LEU A CA 1
ATOM 4181 C C . LEU A 1 514 ? -22.306 7.014 69.938 1.00 81.56 514 LEU A C 1
ATOM 4183 O O . LEU A 1 514 ? -22.541 7.791 69.008 1.00 81.56 514 LEU A O 1
ATOM 4187 N N . ARG A 1 515 ? -21.230 6.216 69.931 1.00 82.06 515 ARG A N 1
ATOM 4188 C CA . ARG A 1 515 ? -20.291 6.134 68.805 1.00 82.06 515 ARG A CA 1
ATOM 4189 C C . ARG A 1 515 ? -20.943 5.482 67.589 1.00 82.06 515 ARG A C 1
ATOM 4191 O O . ARG A 1 515 ? -20.848 6.043 66.504 1.00 82.06 515 ARG A O 1
ATOM 4198 N N . GLU A 1 516 ? -21.672 4.382 67.765 1.00 78.75 516 GLU A N 1
ATOM 4199 C CA . GLU A 1 516 ? -22.400 3.742 66.663 1.00 78.75 516 GLU A CA 1
ATOM 4200 C C . GLU A 1 516 ? -23.596 4.572 66.177 1.00 78.75 516 GLU A C 1
ATOM 4202 O O . GLU A 1 516 ? -23.847 4.634 64.976 1.00 78.75 516 GLU A O 1
ATOM 4207 N N . GLN A 1 517 ? -24.280 5.311 67.056 1.00 83.69 517 GLN A N 1
ATOM 4208 C CA . GLN A 1 517 ? -25.299 6.283 66.647 1.00 83.69 517 GLN A CA 1
ATOM 4209 C C . GLN A 1 517 ? -24.688 7.393 65.769 1.00 83.69 517 GLN A C 1
ATOM 4211 O O . GLN A 1 517 ? -25.268 7.772 64.748 1.00 83.69 517 GLN A O 1
ATOM 4216 N N . LYS A 1 518 ? -23.488 7.879 66.117 1.00 82.88 518 LYS A N 1
ATOM 4217 C CA . LYS A 1 518 ? -22.731 8.840 65.301 1.00 82.88 518 LYS A CA 1
ATOM 4218 C C . LYS A 1 518 ? -22.265 8.229 63.972 1.00 82.88 518 LYS A C 1
ATOM 4220 O O . LYS A 1 518 ? -22.391 8.891 62.943 1.00 82.88 518 LYS A O 1
ATOM 4225 N N . ASN A 1 519 ? -21.790 6.981 63.973 1.00 85.56 519 ASN A N 1
ATOM 4226 C CA . ASN A 1 519 ? -21.419 6.249 62.757 1.00 85.56 519 ASN A CA 1
ATOM 4227 C C . ASN A 1 519 ? -22.627 6.105 61.817 1.00 85.56 519 ASN A C 1
ATOM 4229 O O . ASN A 1 519 ? -22.534 6.447 60.642 1.00 85.56 519 ASN A O 1
ATOM 4233 N N . LEU A 1 520 ? -23.785 5.684 62.338 1.00 81.38 520 LEU A N 1
ATOM 4234 C CA . LEU A 1 520 ? -25.026 5.526 61.575 1.00 81.38 520 LEU A CA 1
ATOM 4235 C C . LEU A 1 520 ? -25.477 6.848 60.931 1.00 81.38 520 LEU A C 1
ATOM 4237 O O . LEU A 1 520 ? -25.908 6.861 59.777 1.00 81.38 520 LEU A O 1
ATOM 4241 N N . LEU A 1 521 ? -25.336 7.969 61.647 1.00 87.81 521 LEU A N 1
ATOM 4242 C CA . LEU A 1 521 ? -25.613 9.306 61.114 1.00 87.81 521 LEU A CA 1
ATOM 4243 C C . LEU A 1 521 ? -24.600 9.738 60.038 1.00 87.81 521 LEU A C 1
ATOM 4245 O O . LEU A 1 521 ? -25.017 10.358 59.059 1.00 87.81 521 LEU A O 1
ATOM 4249 N N . SER A 1 522 ? -23.314 9.376 60.161 1.00 87.94 522 SER A N 1
ATOM 4250 C CA . SER A 1 522 ? -22.309 9.594 59.101 1.00 87.94 522 SER A CA 1
ATOM 4251 C C . SER A 1 522 ? -22.660 8.798 57.846 1.00 87.94 522 SER A C 1
ATOM 4253 O O . SER A 1 522 ? -22.905 9.390 56.798 1.00 87.94 522 SER A O 1
ATOM 4255 N N . MET A 1 523 ? -22.853 7.481 57.980 1.00 76.56 523 MET A N 1
ATOM 4256 C CA . MET A 1 523 ? -23.255 6.595 56.883 1.00 76.56 523 MET A CA 1
ATOM 4257 C C . MET A 1 523 ? -24.564 7.053 56.218 1.00 76.56 523 MET A C 1
ATOM 4259 O O . MET A 1 523 ? -24.723 6.940 55.002 1.00 76.56 523 MET A O 1
ATOM 4263 N N . SER A 1 524 ? -25.512 7.603 56.986 1.00 80.50 524 SER A N 1
ATOM 4264 C CA . SER A 1 524 ? -26.754 8.159 56.437 1.00 80.50 524 SER A CA 1
ATOM 4265 C C . SER A 1 524 ? -26.554 9.490 55.700 1.00 80.50 524 SER A C 1
ATOM 4267 O O . SER A 1 524 ? -27.304 9.754 54.758 1.00 80.50 524 SER A O 1
ATOM 4269 N N . ARG A 1 525 ? -25.583 10.324 56.096 1.00 83.50 525 ARG A N 1
ATOM 4270 C CA . ARG A 1 525 ? -25.201 11.541 55.358 1.00 83.50 525 ARG A CA 1
ATOM 4271 C C . ARG A 1 525 ? -24.450 11.178 54.078 1.00 83.50 525 ARG A C 1
ATOM 4273 O O . ARG A 1 525 ? -24.865 11.608 53.008 1.00 83.50 525 ARG A O 1
ATOM 4280 N N . GLU A 1 526 ? -23.449 10.309 54.170 1.00 85.06 526 GLU A N 1
ATOM 4281 C CA . GLU A 1 526 ? -22.690 9.788 53.026 1.00 85.06 526 GLU A CA 1
ATOM 4282 C C . GLU A 1 526 ? -23.622 9.138 51.990 1.00 85.06 526 GLU A C 1
ATOM 4284 O O . GLU A 1 526 ? -23.499 9.387 50.794 1.00 85.06 526 GLU A O 1
ATOM 4289 N N . ARG A 1 527 ? -24.640 8.382 52.430 1.00 85.44 527 ARG A N 1
ATOM 4290 C CA . ARG A 1 527 ? -25.681 7.832 51.544 1.00 85.44 527 ARG A CA 1
ATOM 4291 C C . ARG A 1 527 ? -26.512 8.916 50.843 1.00 85.44 527 ARG A C 1
ATOM 4293 O O . ARG A 1 527 ? -26.931 8.705 49.704 1.00 85.44 527 ARG A O 1
ATOM 4300 N N . GLN A 1 528 ? -26.788 10.049 51.493 1.00 83.19 528 GLN A N 1
ATOM 4301 C CA . GLN A 1 528 ? -27.494 11.174 50.864 1.00 83.19 528 GLN A CA 1
ATOM 4302 C C . GLN A 1 528 ? -26.601 11.923 49.868 1.00 83.19 528 GLN A C 1
ATOM 4304 O O . GLN A 1 528 ? -27.076 12.264 48.786 1.00 83.19 528 GLN A O 1
ATOM 4309 N N . GLU A 1 529 ? -25.319 12.108 50.182 1.00 86.75 529 GLU A N 1
ATOM 4310 C CA . GLU A 1 529 ? -24.320 12.711 49.289 1.00 86.75 529 GLU A CA 1
ATOM 4311 C C . GLU A 1 529 ? -24.096 11.829 48.046 1.00 86.75 529 GLU A C 1
ATOM 4313 O O . GLU A 1 529 ? -24.309 12.284 46.925 1.00 86.75 529 GLU A O 1
ATOM 4318 N N . GLN A 1 530 ? -23.877 10.520 48.213 1.00 84.56 530 GLN A N 1
ATOM 4319 C CA . GLN A 1 530 ? -23.799 9.559 47.101 1.00 84.56 530 GLN A CA 1
ATOM 4320 C C . GLN A 1 530 ? -25.076 9.528 46.240 1.00 84.56 530 GLN A C 1
ATOM 4322 O O . GLN A 1 530 ? -25.010 9.348 45.021 1.00 84.56 530 GLN A O 1
ATOM 4327 N N . MET A 1 531 ? -26.259 9.717 46.839 1.00 82.25 531 MET A N 1
ATOM 4328 C CA . MET A 1 531 ? -27.519 9.850 46.095 1.00 82.25 531 MET A CA 1
ATOM 4329 C C . MET A 1 531 ? -27.649 11.203 45.381 1.00 82.25 531 MET A C 1
ATOM 4331 O O . MET A 1 531 ? -28.293 11.266 44.332 1.00 82.25 531 MET A O 1
ATOM 4335 N N . HIS A 1 532 ? -27.041 12.275 45.893 1.00 90.31 532 HIS A N 1
ATOM 4336 C CA . HIS A 1 532 ? -26.930 13.548 45.184 1.00 90.31 532 HIS A CA 1
ATOM 4337 C C . HIS A 1 532 ? -26.019 13.399 43.959 1.00 90.31 532 HIS A C 1
ATOM 4339 O O . HIS A 1 532 ? -26.451 13.673 42.837 1.00 90.31 532 HIS A O 1
ATOM 4345 N N . ASP A 1 533 ? -24.817 12.857 44.150 1.00 88.31 533 ASP A N 1
ATOM 4346 C CA . ASP A 1 533 ? -23.810 12.680 43.101 1.00 88.31 533 ASP A CA 1
ATOM 4347 C C . ASP A 1 533 ? -24.290 11.732 42.001 1.00 88.31 533 ASP A C 1
ATOM 4349 O O . ASP A 1 533 ? -24.167 12.037 40.817 1.00 88.31 533 ASP A O 1
ATOM 4353 N N . LYS A 1 534 ? -24.961 10.631 42.360 1.00 84.38 534 LYS A N 1
ATOM 4354 C CA . LYS A 1 534 ? -25.616 9.729 41.397 1.00 84.38 534 LYS A CA 1
ATOM 4355 C C . LYS A 1 534 ? -26.661 10.449 40.535 1.00 84.38 534 LYS A C 1
ATOM 4357 O O . LYS A 1 534 ? -26.818 10.122 39.359 1.00 84.38 534 LYS A O 1
ATOM 4362 N N . ASN A 1 535 ? -27.370 11.433 41.090 1.00 87.06 535 ASN A N 1
ATOM 4363 C CA . ASN A 1 535 ? -28.339 12.247 40.353 1.00 87.06 535 ASN A CA 1
ATOM 4364 C C . ASN A 1 535 ? -27.687 13.389 39.551 1.00 87.06 535 ASN A C 1
ATOM 4366 O O . ASN A 1 535 ? -28.264 13.826 38.553 1.00 87.06 535 ASN A O 1
ATOM 4370 N N . LEU A 1 536 ? -26.497 13.855 39.940 1.00 88.94 536 LEU A N 1
ATOM 4371 C CA . LEU A 1 536 ? -25.685 14.791 39.159 1.00 88.94 536 LEU A CA 1
ATOM 4372 C C . LEU A 1 536 ? -25.044 14.087 37.952 1.00 88.94 536 LEU A C 1
ATOM 4374 O O . LEU A 1 536 ? -25.217 14.541 36.822 1.00 88.94 536 LEU A O 1
ATOM 4378 N N . LEU A 1 537 ? -24.421 12.926 38.172 1.00 86.00 537 LEU A N 1
ATOM 4379 C CA . LEU A 1 537 ? -23.855 12.056 37.136 1.00 86.00 537 LEU A CA 1
ATOM 4380 C C . LEU A 1 537 ? -24.908 11.651 36.098 1.00 86.00 537 LEU A C 1
ATOM 4382 O O . LEU A 1 537 ? -24.655 11.771 34.905 1.00 86.00 537 LEU A O 1
ATOM 4386 N N . LYS A 1 538 ? -26.125 11.272 36.517 1.00 84.75 538 LYS A N 1
ATOM 4387 C CA . LYS A 1 538 ? -27.241 11.009 35.584 1.00 84.75 538 LYS A CA 1
ATOM 4388 C C . LYS A 1 538 ? -27.542 12.185 34.647 1.00 84.75 538 LYS A C 1
ATOM 4390 O O . LYS A 1 538 ? -27.846 11.964 33.481 1.00 84.75 538 LYS A O 1
ATOM 4395 N N . LYS A 1 539 ? -27.457 13.429 35.133 1.00 89.81 539 LYS A N 1
ATOM 4396 C CA . LYS A 1 539 ? -27.669 14.628 34.301 1.00 89.81 539 LYS A CA 1
ATOM 4397 C C . LYS A 1 539 ? -26.483 14.901 33.380 1.00 89.81 539 LYS A C 1
ATOM 4399 O O . LYS A 1 539 ? -26.693 15.299 32.242 1.00 89.81 539 LYS A O 1
ATOM 4404 N N . GLN A 1 540 ? -25.258 14.669 33.849 1.00 89.50 540 GLN A N 1
ATOM 4405 C CA . GLN A 1 540 ? -24.052 14.781 33.025 1.00 89.50 540 GLN A CA 1
ATOM 4406 C C . GLN A 1 540 ? -24.045 13.748 31.890 1.00 89.50 540 GLN A C 1
ATOM 4408 O O . GLN A 1 540 ? -23.713 14.104 30.762 1.00 89.50 540 GLN A O 1
ATOM 4413 N N . ILE A 1 541 ? -24.485 12.514 32.158 1.00 83.31 541 ILE A N 1
ATOM 4414 C CA . ILE A 1 541 ? -24.689 11.469 31.145 1.00 83.31 541 ILE A CA 1
ATOM 4415 C C . ILE A 1 541 ? -25.711 11.943 30.104 1.00 83.31 541 ILE A C 1
ATOM 4417 O O . ILE A 1 541 ? -25.349 12.040 28.939 1.00 83.31 541 ILE A O 1
ATOM 4421 N N . LEU A 1 542 ? -26.908 12.379 30.520 1.00 87.69 542 LEU A N 1
ATOM 4422 C CA . LEU A 1 542 ? -27.950 12.866 29.600 1.00 87.69 542 LEU A CA 1
ATOM 4423 C C . LEU A 1 542 ? -27.480 14.037 28.708 1.00 87.69 542 LEU A C 1
ATOM 4425 O O . LEU A 1 542 ? -27.783 14.091 27.519 1.00 87.69 542 LEU A O 1
ATOM 4429 N N . ILE A 1 543 ? -26.707 14.974 29.268 1.00 92.56 543 ILE A N 1
ATOM 4430 C CA . ILE A 1 543 ? -26.116 16.095 28.516 1.00 92.56 543 ILE A CA 1
ATOM 4431 C C . ILE A 1 543 ? -25.030 15.602 27.544 1.00 92.56 543 ILE A C 1
ATOM 4433 O O . ILE A 1 543 ? -24.878 16.158 26.457 1.00 92.56 543 ILE A O 1
ATOM 4437 N N . THR A 1 544 ? -24.278 14.562 27.910 1.00 82.44 544 THR A N 1
ATOM 4438 C CA . THR A 1 544 ? -23.255 13.954 27.044 1.00 82.44 544 THR A CA 1
ATOM 4439 C C . THR A 1 544 ? -23.898 13.164 25.905 1.00 82.44 544 THR A C 1
ATOM 4441 O O . THR A 1 544 ? -23.472 13.299 24.765 1.00 82.44 544 THR A O 1
ATOM 4444 N N . GLU A 1 545 ? -24.977 12.429 26.172 1.00 83.06 545 GLU A N 1
ATOM 4445 C CA . GLU A 1 545 ? -25.799 11.753 25.161 1.00 83.06 545 GLU A CA 1
ATOM 4446 C C . GLU A 1 545 ? -26.357 12.766 24.147 1.00 83.06 545 GLU A C 1
ATOM 4448 O O . GLU A 1 545 ? -26.169 12.598 22.944 1.00 83.06 545 GLU A O 1
ATOM 4453 N N . GLN A 1 546 ? -26.936 13.880 24.614 1.00 88.00 546 GLN A N 1
ATOM 4454 C CA . GLN A 1 546 ? -27.405 14.968 23.742 1.00 88.00 546 GLN A CA 1
ATOM 4455 C C . GLN A 1 546 ? -26.281 15.605 22.905 1.00 88.00 546 GLN A C 1
ATOM 4457 O O . GLN A 1 546 ? -26.497 15.931 21.737 1.00 88.00 546 GLN A O 1
ATOM 4462 N N . LYS A 1 547 ? -25.072 15.763 23.465 1.00 92.12 547 LYS A N 1
ATOM 4463 C CA . LYS A 1 547 ? -23.899 16.222 22.701 1.00 92.12 547 LYS A CA 1
ATOM 4464 C C . LYS A 1 547 ? -23.462 15.201 21.651 1.00 92.12 547 LYS A C 1
ATOM 4466 O O . LYS A 1 547 ? -23.189 15.604 20.525 1.00 92.12 547 LYS A O 1
ATOM 4471 N N . ASN A 1 548 ? -23.441 13.912 21.985 1.00 84.19 548 ASN A N 1
ATOM 4472 C CA . ASN A 1 548 ? -23.078 12.845 21.052 1.00 84.19 548 ASN A CA 1
ATOM 4473 C C . ASN A 1 548 ? -24.050 12.785 19.866 1.00 84.19 548 ASN A C 1
ATOM 4475 O O . ASN A 1 548 ? -23.589 12.740 18.728 1.00 84.19 548 ASN A O 1
ATOM 4479 N N . PHE A 1 549 ? -25.365 12.879 20.108 1.00 89.06 549 PHE A N 1
ATOM 4480 C CA . PHE A 1 549 ? -26.364 12.968 19.035 1.00 89.06 549 PHE A CA 1
ATOM 4481 C C . PHE A 1 549 ? -26.108 14.156 18.102 1.00 89.06 549 PHE A C 1
ATOM 4483 O O . PHE A 1 549 ? -26.105 13.976 16.887 1.00 89.06 549 PHE A O 1
ATOM 4490 N N . LYS A 1 550 ? -25.823 15.351 18.644 1.00 91.50 550 LYS A N 1
ATOM 4491 C CA . LYS A 1 550 ? -25.499 16.511 17.799 1.00 91.50 550 LYS A CA 1
ATOM 4492 C C . LYS A 1 550 ? -24.215 16.289 16.988 1.00 91.50 550 LYS A C 1
ATOM 4494 O O . LYS A 1 550 ? -24.203 16.549 15.793 1.00 91.50 550 LYS A O 1
ATOM 4499 N N . ILE A 1 551 ? -23.157 15.776 17.618 1.00 88.62 551 ILE A N 1
ATOM 4500 C CA . ILE A 1 551 ? -21.889 15.477 16.935 1.00 88.62 551 ILE A CA 1
ATOM 4501 C C . ILE A 1 551 ? -22.095 14.424 15.832 1.00 88.62 551 ILE A C 1
ATOM 4503 O O . ILE A 1 551 ? -21.450 14.506 14.795 1.00 88.62 551 ILE A O 1
ATOM 4507 N N . THR A 1 552 ? -23.015 13.470 16.009 1.00 88.00 552 THR A N 1
ATOM 4508 C CA . THR A 1 552 ? -23.361 12.488 14.965 1.00 88.00 552 THR A CA 1
ATOM 4509 C C . THR A 1 552 ? -24.067 13.141 13.771 1.00 88.00 552 THR A C 1
ATOM 4511 O O . THR A 1 552 ? -23.654 12.891 12.644 1.00 88.00 552 THR A O 1
ATOM 4514 N N . ASP A 1 553 ? -25.031 14.041 13.994 1.00 91.06 553 ASP A N 1
ATOM 4515 C CA . ASP A 1 553 ? -25.672 14.827 12.921 1.00 91.06 553 ASP A CA 1
ATOM 4516 C C . ASP A 1 553 ? -24.659 15.718 12.169 1.00 91.06 553 ASP A C 1
ATOM 4518 O O . ASP A 1 553 ? -24.624 15.721 10.937 1.00 91.06 553 ASP A O 1
ATOM 4522 N N . ASP A 1 554 ? -23.762 16.402 12.888 1.00 91.94 554 ASP A N 1
ATOM 4523 C CA . ASP A 1 554 ? -22.688 17.205 12.286 1.00 91.94 554 ASP A CA 1
ATOM 4524 C C . ASP A 1 554 ? -21.692 16.320 11.479 1.00 91.94 554 ASP A C 1
ATOM 4526 O O . ASP A 1 554 ? -21.190 16.733 10.426 1.00 91.94 554 ASP A O 1
ATOM 4530 N N . ILE A 1 555 ? -21.447 15.071 11.905 1.00 86.75 555 ILE A N 1
ATOM 4531 C CA . ILE A 1 555 ? -20.639 14.069 11.175 1.00 86.75 555 ILE A CA 1
ATOM 4532 C C . ILE A 1 555 ? -21.362 13.542 9.923 1.00 86.75 555 ILE A C 1
ATOM 4534 O O . ILE A 1 555 ? -20.737 13.370 8.878 1.00 86.75 555 ILE A O 1
ATOM 4538 N N . GLU A 1 556 ? -22.665 13.277 9.980 1.00 88.12 556 GLU A N 1
ATOM 4539 C CA . GLU A 1 556 ? -23.439 12.829 8.812 1.00 88.12 556 GLU A CA 1
ATOM 4540 C C . GLU A 1 556 ? -23.559 13.938 7.762 1.00 88.12 556 GLU A C 1
ATOM 4542 O O . GLU A 1 556 ? -23.331 13.714 6.572 1.00 88.12 556 GLU A O 1
ATOM 4547 N N . ARG A 1 557 ? -23.781 15.173 8.211 1.00 89.69 557 ARG A N 1
ATOM 4548 C CA . ARG A 1 557 ? -23.799 16.373 7.370 1.00 89.69 557 ARG A CA 1
ATOM 4549 C C . ARG A 1 557 ? -22.466 16.613 6.655 1.00 89.69 557 ARG A C 1
ATOM 4551 O O . ARG A 1 557 ? -22.458 16.963 5.475 1.00 89.69 557 ARG A O 1
ATOM 4558 N N . THR A 1 558 ? -21.339 16.400 7.337 1.00 89.69 558 THR A N 1
ATOM 4559 C CA . THR A 1 558 ? -20.004 16.535 6.726 1.00 89.69 558 THR A CA 1
ATOM 4560 C C . THR A 1 558 ? -19.662 15.378 5.784 1.00 89.69 558 THR A C 1
ATOM 4562 O O . THR A 1 558 ? -19.072 15.634 4.735 1.00 89.69 558 THR A O 1
ATOM 4565 N N . LYS A 1 559 ? -20.111 14.141 6.053 1.00 89.50 559 LYS A N 1
ATOM 4566 C CA . LYS A 1 559 ? -20.036 13.029 5.080 1.00 89.50 559 LYS A CA 1
ATOM 4567 C C . LYS A 1 559 ? -20.779 13.349 3.779 1.00 89.50 559 LYS A C 1
ATOM 4569 O O . LYS A 1 559 ? -20.217 13.155 2.707 1.00 89.50 559 LYS A O 1
ATOM 4574 N N . LEU A 1 560 ? -21.991 13.903 3.853 1.00 90.50 560 LEU A N 1
ATOM 4575 C CA . LEU A 1 560 ? -22.781 14.253 2.662 1.00 90.50 560 LEU A CA 1
ATOM 4576 C C . LEU A 1 560 ? -22.113 15.342 1.796 1.00 90.50 560 LEU A C 1
ATOM 4578 O O . LEU A 1 560 ? -22.176 15.276 0.565 1.00 90.50 560 LEU A O 1
ATOM 4582 N N . GLU A 1 561 ? -21.426 16.317 2.405 1.00 92.00 561 GLU A N 1
ATOM 4583 C CA . GLU A 1 561 ? -20.587 17.270 1.659 1.00 92.00 561 GLU A CA 1
ATOM 4584 C C . GLU A 1 561 ? -19.326 16.604 1.074 1.00 92.00 561 GLU A C 1
ATOM 4586 O O . GLU A 1 561 ? -18.967 16.900 -0.067 1.00 92.00 561 GLU A O 1
ATOM 4591 N N . LEU A 1 562 ? -18.691 15.655 1.774 1.00 86.19 562 LEU A N 1
ATOM 4592 C CA . LEU A 1 562 ? -17.566 14.880 1.230 1.00 86.19 562 LEU A CA 1
ATOM 4593 C C . LEU A 1 562 ? -17.985 14.022 0.022 1.00 86.19 562 LEU A C 1
ATOM 4595 O O . LEU A 1 562 ? -17.355 14.119 -1.026 1.00 86.19 562 LEU A O 1
ATOM 4599 N N . GLU A 1 563 ? -19.096 13.283 0.089 1.00 89.12 563 GLU A N 1
ATOM 4600 C CA . GLU A 1 563 ? -19.646 12.508 -1.042 1.00 89.12 563 GLU A CA 1
ATOM 4601 C C . GLU A 1 563 ? -19.986 13.386 -2.262 1.00 89.12 563 GLU A C 1
ATOM 4603 O O . GLU A 1 563 ? -19.947 12.955 -3.419 1.00 89.12 563 GLU A O 1
ATOM 4608 N N . LYS A 1 564 ? -20.372 14.640 -2.022 1.00 92.50 564 LYS A N 1
ATOM 4609 C CA . LYS A 1 564 ? -20.649 15.653 -3.049 1.00 92.50 564 LYS A CA 1
ATOM 4610 C C . LYS A 1 564 ? -19.350 16.197 -3.662 1.00 92.50 564 LYS A C 1
ATOM 4612 O O . LYS A 1 564 ? -19.283 16.349 -4.883 1.00 92.50 564 LYS A O 1
ATOM 4617 N N . ILE A 1 565 ? -18.308 16.420 -2.857 1.00 89.62 565 ILE A N 1
ATOM 4618 C CA . ILE A 1 565 ? -16.959 16.780 -3.323 1.00 89.62 565 ILE A CA 1
ATOM 4619 C C . ILE A 1 565 ? -16.344 15.628 -4.130 1.00 89.62 565 ILE A C 1
ATOM 4621 O O . ILE A 1 565 ? -15.892 15.853 -5.251 1.00 89.62 565 ILE A O 1
ATOM 4625 N N . GLU A 1 566 ? -16.413 14.389 -3.643 1.00 86.94 566 GLU A N 1
ATOM 4626 C CA . GLU A 1 566 ? -15.953 13.200 -4.365 1.00 86.94 566 GLU A CA 1
ATOM 4627 C C . GLU A 1 566 ? -16.634 13.034 -5.725 1.00 86.94 566 GLU A C 1
ATOM 4629 O O . GLU A 1 566 ? -15.961 12.807 -6.730 1.00 86.94 566 GLU A O 1
ATOM 4634 N N . ARG A 1 567 ? -17.965 13.179 -5.797 1.00 88.38 567 ARG A N 1
ATOM 4635 C CA . ARG A 1 567 ? -18.694 13.119 -7.076 1.00 88.38 567 ARG A CA 1
ATOM 4636 C C . ARG A 1 567 ? -18.252 14.218 -8.044 1.00 88.38 567 ARG A C 1
ATOM 4638 O O . ARG A 1 567 ? -18.252 13.987 -9.252 1.00 88.38 567 ARG A O 1
ATOM 4645 N N . ASN A 1 568 ? -17.828 15.382 -7.551 1.00 92.25 568 ASN A N 1
ATOM 4646 C CA . ASN A 1 568 ? -17.235 16.427 -8.387 1.00 92.25 568 ASN A CA 1
ATOM 4647 C C . ASN A 1 568 ? -15.802 16.078 -8.827 1.00 92.25 568 ASN A C 1
ATOM 4649 O O . ASN A 1 568 ? -15.473 16.282 -9.994 1.00 92.25 568 ASN A O 1
ATOM 4653 N N . ILE A 1 569 ? -14.982 15.482 -7.954 1.00 88.50 569 ILE A N 1
ATOM 4654 C CA . ILE A 1 569 ? -13.639 14.982 -8.297 1.00 88.50 569 ILE A CA 1
ATOM 4655 C C . ILE A 1 569 ? -13.730 13.882 -9.366 1.00 88.50 569 ILE A C 1
ATOM 4657 O O . ILE A 1 569 ? -13.081 14.005 -10.403 1.00 88.50 569 ILE A O 1
ATOM 4661 N N . ARG A 1 570 ? -14.608 12.881 -9.198 1.00 89.06 570 ARG A N 1
ATOM 4662 C CA . ARG A 1 570 ? -14.852 11.816 -10.192 1.00 89.06 570 ARG A CA 1
ATOM 4663 C C . ARG A 1 570 ? -15.291 12.387 -11.552 1.00 89.06 570 ARG A C 1
ATOM 4665 O O . ARG A 1 570 ? -14.787 11.969 -12.595 1.00 89.06 570 ARG A O 1
ATOM 4672 N N . LYS A 1 571 ? -16.155 13.414 -11.562 1.00 89.00 571 LYS A N 1
ATOM 4673 C CA . LYS A 1 571 ? -16.553 14.143 -12.787 1.00 89.00 571 LYS A CA 1
ATOM 4674 C C . LYS A 1 571 ? -15.395 14.909 -13.441 1.00 89.00 571 LYS A C 1
ATOM 4676 O O . LYS A 1 571 ? -15.342 14.982 -14.668 1.00 89.00 571 LYS A O 1
ATOM 4681 N N . LEU A 1 572 ? -14.476 15.482 -12.662 1.00 88.94 572 LEU A N 1
ATOM 4682 C CA . LEU A 1 572 ? -13.286 16.159 -13.190 1.00 88.94 572 LEU A CA 1
ATOM 4683 C C . LEU A 1 572 ? -12.258 15.157 -13.735 1.00 88.94 572 LEU A C 1
ATOM 4685 O O . LEU A 1 572 ? -11.764 15.357 -14.839 1.00 88.94 572 LEU A O 1
ATOM 4689 N N . GLN A 1 573 ? -12.009 14.050 -13.032 1.00 87.38 573 GLN A N 1
ATOM 4690 C CA . GLN A 1 573 ? -11.143 12.958 -13.495 1.00 87.38 573 GLN A CA 1
ATOM 4691 C C . GLN A 1 573 ? -11.633 12.379 -14.832 1.00 87.38 573 GLN A C 1
ATOM 4693 O O . GLN A 1 573 ? -10.851 12.269 -15.772 1.00 87.38 573 GLN A O 1
ATOM 4698 N N . SER A 1 574 ? -12.938 12.111 -14.966 1.00 88.56 574 SER A N 1
ATOM 4699 C CA . SER A 1 574 ? -13.542 11.677 -16.236 1.00 88.56 574 SER A CA 1
ATOM 4700 C C . SER A 1 574 ? -13.300 12.681 -17.375 1.00 88.56 574 SER A C 1
ATOM 4702 O O . SER A 1 574 ? -12.882 12.289 -18.465 1.00 88.56 574 SER A O 1
ATOM 4704 N N . LYS A 1 575 ? -13.470 13.989 -17.121 1.00 92.25 575 LYS A N 1
ATOM 4705 C CA . LYS A 1 575 ? -13.161 15.039 -18.108 1.00 92.25 575 LYS A CA 1
ATOM 4706 C C . LYS A 1 575 ? -11.680 15.080 -18.487 1.00 92.25 575 LYS A C 1
ATOM 4708 O O . LYS A 1 575 ? -11.384 15.276 -19.661 1.00 92.25 575 LYS A O 1
ATOM 4713 N N . VAL A 1 576 ? -10.766 14.886 -17.534 1.00 89.81 576 VAL A N 1
ATOM 4714 C CA . VAL A 1 576 ? -9.322 14.813 -17.810 1.00 89.81 576 VAL A CA 1
ATOM 4715 C C . VAL A 1 576 ? -9.006 13.614 -18.703 1.00 89.81 576 VAL A C 1
ATOM 4717 O O . VAL A 1 576 ? -8.334 13.797 -19.709 1.00 89.81 576 VAL A O 1
ATOM 4720 N N . VAL A 1 577 ? -9.552 12.424 -18.427 1.00 89.38 577 VAL A N 1
ATOM 4721 C CA . VAL A 1 577 ? -9.355 11.234 -19.281 1.00 89.38 577 VAL A CA 1
ATOM 4722 C C . VAL A 1 577 ? -9.856 11.474 -20.712 1.00 89.38 577 VAL A C 1
ATOM 4724 O O . VAL A 1 577 ? -9.134 11.186 -21.664 1.00 89.38 577 VAL A O 1
ATOM 4727 N N . ILE A 1 578 ? -11.041 12.072 -20.881 1.00 91.00 578 ILE A N 1
ATOM 4728 C CA . ILE A 1 578 ? -11.602 12.411 -22.205 1.00 91.00 578 ILE A CA 1
ATOM 4729 C C . ILE A 1 578 ? -10.740 13.458 -22.936 1.00 91.00 578 ILE A C 1
ATOM 4731 O O . ILE A 1 578 ? -10.559 13.375 -24.152 1.00 91.00 578 ILE A O 1
ATOM 4735 N N . LEU A 1 579 ? -10.182 14.436 -22.214 1.00 89.81 579 LEU A N 1
ATOM 4736 C CA . LEU A 1 579 ? -9.254 15.420 -22.778 1.00 89.81 579 LEU A CA 1
ATOM 4737 C C . LEU A 1 579 ? -7.913 14.787 -23.170 1.00 89.81 579 LEU A C 1
ATOM 4739 O O . LEU A 1 579 ? -7.399 15.114 -24.235 1.00 89.81 579 LEU A O 1
ATOM 4743 N N . CYS A 1 580 ? -7.377 13.861 -22.371 1.00 84.69 580 CYS A N 1
ATOM 4744 C CA . CYS A 1 580 ? -6.166 13.110 -22.699 1.00 84.69 580 CYS A CA 1
ATOM 4745 C C . CYS A 1 580 ? -6.365 12.253 -23.956 1.00 84.69 580 CYS A C 1
ATOM 4747 O O . CYS A 1 580 ? -5.582 12.379 -24.891 1.00 84.69 580 CYS A O 1
ATOM 4749 N N . ASP A 1 581 ? -7.442 11.468 -24.041 1.00 87.88 581 ASP A N 1
ATOM 4750 C CA . ASP A 1 581 ? -7.816 10.708 -25.247 1.00 87.88 581 ASP A CA 1
ATOM 4751 C C . ASP A 1 581 ? -7.953 11.618 -26.487 1.00 87.88 581 ASP A C 1
ATOM 4753 O O . ASP A 1 581 ? -7.419 11.327 -27.559 1.00 87.88 581 ASP A O 1
ATOM 4757 N N . SER A 1 582 ? -8.584 12.785 -26.319 1.00 90.31 582 SER A N 1
ATOM 4758 C CA . SER A 1 582 ? -8.707 13.804 -27.372 1.00 90.31 582 SER A CA 1
ATOM 4759 C C . SER A 1 582 ? -7.374 14.460 -27.762 1.00 90.31 582 SER A C 1
ATOM 4761 O O . SER A 1 582 ? -7.270 15.012 -28.860 1.00 90.31 582 SER A O 1
ATOM 4763 N N . LEU A 1 583 ? -6.371 14.446 -26.879 1.00 88.94 583 LEU A N 1
ATOM 4764 C CA . LEU A 1 583 ? -5.018 14.944 -27.137 1.00 88.94 583 LEU A CA 1
ATOM 4765 C C . LEU A 1 583 ? -4.142 13.875 -27.797 1.00 88.94 583 LEU A C 1
ATOM 4767 O O . LEU A 1 583 ? -3.458 14.212 -28.759 1.00 88.94 583 LEU A O 1
ATOM 4771 N N . PHE A 1 584 ? -4.220 12.607 -27.378 1.00 86.88 584 PHE A N 1
ATOM 4772 C CA . PHE A 1 584 ? -3.579 11.486 -28.077 1.00 86.88 584 PHE A CA 1
ATOM 4773 C C . PHE A 1 584 ? -4.072 11.411 -29.526 1.00 86.88 584 PHE A C 1
ATOM 4775 O O . PHE A 1 584 ? -3.289 11.640 -30.439 1.00 86.88 584 PHE A O 1
ATOM 4782 N N . LYS A 1 585 ? -5.391 11.363 -29.755 1.00 89.31 585 LYS A N 1
ATOM 4783 C CA . LYS A 1 585 ? -5.994 11.376 -31.107 1.00 89.31 585 LYS A CA 1
ATOM 4784 C C . LYS A 1 585 ? -5.674 12.619 -31.957 1.00 89.31 585 LYS A C 1
ATOM 4786 O O . LYS A 1 585 ? -5.962 12.629 -33.155 1.00 89.31 585 LYS A O 1
ATOM 4791 N N . LYS A 1 586 ? -5.117 13.683 -31.363 1.00 88.88 586 LYS A N 1
ATOM 4792 C CA . LYS A 1 586 ? -4.542 14.841 -32.075 1.00 88.88 586 LYS A CA 1
ATOM 4793 C C . LYS A 1 586 ? -3.032 14.722 -32.283 1.00 88.88 586 LYS A C 1
ATOM 4795 O O . LYS A 1 586 ? -2.556 15.180 -33.316 1.00 88.88 586 LYS A O 1
ATOM 4800 N N . LYS A 1 587 ? -2.296 14.131 -31.337 1.00 90.19 587 LYS A N 1
ATOM 4801 C CA . LYS A 1 587 ? -0.871 13.804 -31.459 1.00 90.19 587 LYS A CA 1
ATOM 4802 C C . LYS A 1 587 ? -0.658 12.789 -32.579 1.00 90.19 587 LYS A C 1
ATOM 4804 O O . LYS A 1 587 ? 0.140 13.065 -33.461 1.00 90.19 587 LYS A O 1
ATOM 4809 N N . ASP A 1 588 ? -1.432 11.708 -32.590 1.00 85.75 588 ASP A N 1
ATOM 4810 C CA . ASP A 1 588 ? -1.316 10.614 -33.561 1.00 85.75 588 ASP A CA 1
ATOM 4811 C C . ASP A 1 588 ? -1.571 11.142 -34.984 1.00 85.75 588 ASP A C 1
ATOM 4813 O O . ASP A 1 588 ? -0.731 11.027 -35.872 1.00 85.75 588 ASP A O 1
ATOM 4817 N N . LYS A 1 589 ? -2.657 11.910 -35.161 1.00 90.56 589 LYS A N 1
ATOM 4818 C CA . LYS A 1 589 ? -2.941 12.626 -36.417 1.00 90.56 589 LYS A CA 1
ATOM 4819 C C . LYS A 1 589 ? -1.884 13.663 -36.797 1.00 90.56 589 LYS A C 1
ATOM 4821 O O . LYS A 1 589 ? -1.763 13.974 -37.977 1.00 90.56 589 LYS A O 1
ATOM 4826 N N . LYS A 1 590 ? -1.151 14.236 -35.834 1.00 92.25 590 LYS A N 1
ATOM 4827 C CA . LYS A 1 590 ? -0.011 15.109 -36.140 1.00 92.25 590 LYS A CA 1
ATOM 4828 C C . LYS A 1 590 ? 1.167 14.274 -36.633 1.00 92.25 590 LYS A C 1
ATOM 4830 O O . LYS A 1 590 ? 1.726 14.638 -37.653 1.00 92.25 590 LYS A O 1
ATOM 4835 N N . THR A 1 591 ? 1.507 13.162 -35.982 1.00 89.94 591 THR A N 1
ATOM 4836 C CA . THR A 1 591 ? 2.595 12.285 -36.439 1.00 89.94 591 THR A CA 1
ATOM 4837 C C . THR A 1 591 ? 2.304 11.667 -37.806 1.00 89.94 591 THR A C 1
ATOM 4839 O O . THR A 1 591 ? 3.206 11.630 -38.634 1.00 89.94 591 THR A O 1
ATOM 4842 N N . ASP A 1 592 ? 1.051 11.308 -38.103 1.00 90.12 592 ASP A N 1
ATOM 4843 C CA . ASP A 1 592 ? 0.629 10.865 -39.441 1.00 90.12 592 ASP A CA 1
ATOM 4844 C C . ASP A 1 592 ? 0.838 11.967 -40.498 1.00 90.12 592 ASP A C 1
ATOM 4846 O O . ASP A 1 592 ? 1.321 11.709 -41.602 1.00 90.12 592 ASP A O 1
ATOM 4850 N N . LEU A 1 593 ? 0.485 13.216 -40.167 1.00 91.31 593 LEU A N 1
ATOM 4851 C CA . LEU A 1 593 ? 0.652 14.370 -41.056 1.00 91.31 593 LEU A CA 1
ATOM 4852 C C . LEU A 1 593 ? 2.121 14.778 -41.215 1.00 91.31 593 LEU A C 1
ATOM 4854 O O . LEU A 1 593 ? 2.537 15.088 -42.325 1.00 91.31 593 LEU A O 1
ATOM 4858 N N . ASP A 1 594 ? 2.917 14.761 -40.149 1.00 89.75 594 ASP A N 1
ATOM 4859 C CA . ASP A 1 594 ? 4.354 15.037 -40.207 1.00 89.75 594 ASP A CA 1
ATOM 4860 C C . ASP A 1 594 ? 5.055 13.964 -41.065 1.00 89.75 594 ASP A C 1
ATOM 4862 O O . ASP A 1 594 ? 5.755 14.300 -42.015 1.00 89.75 594 ASP A O 1
ATOM 4866 N N . HIS A 1 595 ? 4.770 12.677 -40.828 1.00 89.19 595 HIS A N 1
ATOM 4867 C CA . HIS A 1 595 ? 5.336 11.558 -41.589 1.00 89.19 595 HIS A CA 1
ATOM 4868 C C . HIS A 1 595 ? 4.926 11.575 -43.071 1.00 89.19 595 HIS A C 1
ATOM 4870 O O . HIS A 1 595 ? 5.762 11.371 -43.951 1.00 89.19 595 HIS A O 1
ATOM 4876 N N . THR A 1 596 ? 3.657 11.866 -43.382 1.00 90.56 596 THR A N 1
ATOM 4877 C CA . THR A 1 596 ? 3.217 12.002 -44.783 1.00 90.56 596 THR A CA 1
ATOM 4878 C C . THR A 1 596 ? 3.785 13.251 -45.458 1.00 90.56 596 THR A C 1
ATOM 4880 O O . THR A 1 596 ? 4.096 13.191 -46.648 1.00 90.56 596 THR A O 1
ATOM 4883 N N . ASN A 1 597 ? 4.010 14.348 -44.724 1.00 89.94 597 ASN A N 1
ATOM 4884 C CA . ASN A 1 597 ? 4.745 15.510 -45.228 1.00 89.94 597 ASN A CA 1
ATOM 4885 C C . ASN A 1 597 ? 6.221 15.183 -45.504 1.00 89.94 597 ASN A C 1
ATOM 4887 O O . ASN A 1 597 ? 6.728 15.597 -46.543 1.00 89.94 597 ASN A O 1
ATOM 4891 N N . ASP A 1 598 ? 6.896 14.410 -44.648 1.00 90.38 598 ASP A N 1
ATOM 4892 C CA . ASP A 1 598 ? 8.281 13.978 -44.881 1.00 90.38 598 ASP A CA 1
ATOM 4893 C C . ASP A 1 598 ? 8.393 13.002 -46.064 1.00 90.38 598 ASP A C 1
ATOM 4895 O O . ASP A 1 598 ? 9.299 13.139 -46.886 1.00 90.38 598 ASP A O 1
ATOM 4899 N N . ILE A 1 599 ? 7.442 12.074 -46.238 1.00 91.38 599 ILE A N 1
ATOM 4900 C CA . ILE A 1 599 ? 7.353 11.233 -47.446 1.00 91.38 599 ILE A CA 1
ATOM 4901 C C . ILE A 1 599 ? 7.155 12.100 -48.697 1.00 91.38 599 ILE A C 1
ATOM 4903 O O . ILE A 1 599 ? 7.860 11.913 -49.690 1.00 91.38 599 ILE A O 1
ATOM 4907 N N . LEU A 1 600 ? 6.227 13.064 -48.660 1.00 92.31 600 LEU A N 1
ATOM 4908 C CA . LEU A 1 600 ? 5.985 13.979 -49.779 1.00 92.31 600 LEU A CA 1
ATOM 4909 C C . LEU A 1 600 ? 7.223 14.823 -50.094 1.00 92.31 600 LEU A C 1
ATOM 4911 O O . LEU A 1 600 ? 7.581 14.944 -51.263 1.00 92.31 600 LEU A O 1
ATOM 4915 N N . LYS A 1 601 ? 7.895 15.363 -49.073 1.00 91.75 601 LYS A N 1
ATOM 4916 C CA . LYS A 1 601 ? 9.140 16.122 -49.206 1.00 91.75 601 LYS A CA 1
ATOM 4917 C C . LYS A 1 601 ? 10.236 15.268 -49.838 1.00 91.75 601 LYS A C 1
ATOM 4919 O O . LYS A 1 601 ? 10.776 15.672 -50.857 1.00 91.75 601 LYS A O 1
ATOM 4924 N N . ASN A 1 602 ? 10.500 14.071 -49.314 1.00 89.19 602 ASN A N 1
ATOM 4925 C CA . ASN A 1 602 ? 11.498 13.156 -49.875 1.00 89.19 602 ASN A CA 1
ATOM 4926 C C . ASN A 1 602 ? 11.176 12.785 -51.335 1.00 89.19 602 ASN A C 1
ATOM 4928 O O . ASN A 1 602 ? 12.074 12.729 -52.171 1.00 89.19 602 ASN A O 1
ATOM 4932 N N . HIS A 1 603 ? 9.898 12.596 -51.677 1.00 91.81 603 HIS A N 1
ATOM 4933 C CA . HIS A 1 603 ? 9.456 12.378 -53.056 1.00 91.81 603 HIS A CA 1
ATOM 4934 C C . HIS A 1 603 ? 9.657 13.617 -53.954 1.00 91.81 603 HIS A C 1
ATOM 4936 O O . HIS A 1 603 ? 10.036 13.468 -55.116 1.00 91.81 603 HIS A O 1
ATOM 4942 N N . TYR A 1 604 ? 9.455 14.838 -53.444 1.00 91.69 604 TYR A N 1
ATOM 4943 C CA . TYR A 1 604 ? 9.794 16.067 -54.171 1.00 91.69 604 TYR A CA 1
ATOM 4944 C C . TYR A 1 604 ? 11.310 16.262 -54.318 1.00 91.69 604 TYR A C 1
ATOM 4946 O O . TYR A 1 604 ? 11.746 16.619 -55.407 1.00 91.69 604 TYR A O 1
ATOM 4954 N N . ASP A 1 605 ? 12.108 15.967 -53.289 1.00 91.44 605 ASP A N 1
ATOM 4955 C CA . ASP A 1 605 ? 13.574 16.057 -53.318 1.00 91.44 605 ASP A CA 1
ATOM 4956 C C . ASP A 1 605 ? 14.182 15.034 -54.300 1.00 91.44 605 ASP A C 1
ATOM 4958 O O . ASP A 1 605 ? 15.119 15.359 -55.029 1.00 91.44 605 ASP A O 1
ATOM 4962 N N . VAL A 1 606 ? 13.627 13.817 -54.385 1.00 91.69 606 VAL A N 1
ATOM 4963 C CA . VAL A 1 606 ? 13.991 12.828 -55.420 1.00 91.69 606 VAL A CA 1
ATOM 4964 C C . VAL A 1 606 ? 13.605 13.332 -56.810 1.00 91.69 606 VAL A C 1
ATOM 4966 O O . VAL A 1 606 ? 14.467 13.407 -57.679 1.00 91.69 606 VAL A O 1
ATOM 4969 N N . ARG A 1 607 ? 12.357 13.778 -57.015 1.00 93.69 607 ARG A N 1
ATOM 4970 C CA . ARG A 1 607 ? 11.918 14.316 -58.316 1.00 93.69 607 ARG A CA 1
ATOM 4971 C C . ARG A 1 607 ? 12.684 15.567 -58.753 1.00 93.69 607 ARG A C 1
ATOM 4973 O O . ARG A 1 607 ? 12.804 15.803 -59.954 1.00 93.69 607 ARG A O 1
ATOM 4980 N N . LEU A 1 608 ? 13.174 16.371 -57.809 1.00 92.06 608 LEU A N 1
ATOM 4981 C CA . LEU A 1 608 ? 14.049 17.502 -58.092 1.00 92.06 608 LEU A CA 1
ATOM 4982 C C . LEU A 1 608 ? 15.400 17.001 -58.607 1.00 92.06 608 LEU A C 1
ATOM 4984 O O . LEU A 1 608 ? 15.795 17.406 -59.693 1.00 92.06 608 LEU A O 1
ATOM 4988 N N . ARG A 1 609 ? 16.044 16.054 -57.910 1.00 93.19 609 ARG A N 1
ATOM 4989 C CA . ARG A 1 609 ? 17.310 15.439 -58.353 1.00 93.19 609 ARG A CA 1
ATOM 4990 C C . ARG A 1 609 ? 17.188 14.743 -59.707 1.00 93.19 609 ARG A C 1
ATOM 4992 O O . ARG A 1 609 ? 18.082 14.884 -60.532 1.00 93.19 609 ARG A O 1
ATOM 4999 N N . ASP A 1 610 ? 16.086 14.040 -59.963 1.00 93.19 610 ASP A N 1
ATOM 5000 C CA . ASP A 1 610 ? 15.817 13.426 -61.270 1.00 93.19 610 ASP A CA 1
ATOM 5001 C C . ASP A 1 610 ? 15.739 14.496 -62.375 1.00 93.19 610 ASP A C 1
ATOM 5003 O O . ASP A 1 610 ? 16.295 14.325 -63.459 1.00 93.19 610 ASP A O 1
ATOM 5007 N N . SER A 1 611 ? 15.101 15.638 -62.087 1.00 90.81 611 SER A N 1
ATOM 5008 C CA . SER A 1 611 ? 15.032 16.772 -63.013 1.00 90.81 611 SER A CA 1
ATOM 5009 C C . SER A 1 611 ? 16.367 17.511 -63.164 1.00 90.81 611 SER A C 1
ATOM 5011 O O . SER A 1 611 ? 16.652 18.004 -64.249 1.00 90.81 611 SER A O 1
ATOM 5013 N N . GLU A 1 612 ? 17.184 17.602 -62.113 1.00 94.44 612 GLU A N 1
ATOM 5014 C CA . GLU A 1 612 ? 18.537 18.173 -62.157 1.00 94.44 612 GLU A CA 1
ATOM 5015 C C . GLU A 1 612 ? 19.477 17.290 -62.988 1.00 94.44 612 GLU A C 1
ATOM 5017 O O . GLU A 1 612 ? 20.226 17.800 -63.819 1.00 94.44 612 GLU A O 1
ATOM 5022 N N . LEU A 1 613 ? 19.394 15.965 -62.828 1.00 92.75 613 LEU A N 1
ATOM 5023 C CA . LEU A 1 613 ? 20.125 14.993 -63.643 1.00 92.75 613 LEU A CA 1
ATOM 5024 C C . LEU A 1 613 ? 19.707 15.055 -65.116 1.00 92.75 613 LEU A C 1
ATOM 5026 O O . LEU A 1 613 ? 20.574 15.005 -65.985 1.00 92.75 613 LEU A O 1
ATOM 5030 N N . GLU A 1 614 ? 18.414 15.214 -65.411 1.00 93.50 614 GLU A N 1
ATOM 5031 C CA . GLU A 1 614 ? 17.927 15.394 -66.784 1.00 93.50 614 GLU A CA 1
ATOM 5032 C C . GLU A 1 614 ? 18.380 16.735 -67.387 1.00 93.50 614 GLU A C 1
ATOM 5034 O O . GLU A 1 614 ? 18.812 16.769 -68.539 1.00 93.50 614 GLU A O 1
ATOM 5039 N N . CYS A 1 615 ? 18.386 17.827 -66.612 1.00 90.81 615 CYS A N 1
ATOM 5040 C CA . CYS A 1 615 ? 18.977 19.098 -67.045 1.00 90.81 615 CYS A CA 1
ATOM 5041 C C . CYS A 1 615 ? 20.471 18.945 -67.367 1.00 90.81 615 CYS A C 1
ATOM 5043 O O . CYS A 1 615 ? 20.894 19.329 -68.452 1.00 90.81 615 CYS A O 1
ATOM 5045 N N . LEU A 1 616 ? 21.258 18.319 -66.483 1.00 92.75 616 LEU A N 1
ATOM 5046 C CA . LEU A 1 616 ? 22.687 18.056 -66.710 1.00 92.75 616 LEU A CA 1
ATOM 5047 C C . LEU A 1 616 ? 22.932 17.138 -67.923 1.00 92.75 616 LEU A C 1
ATOM 5049 O O . LEU A 1 616 ? 23.927 17.300 -68.631 1.00 92.75 616 LEU A O 1
ATOM 5053 N N . ARG A 1 617 ? 22.022 16.191 -68.192 1.00 94.62 617 ARG A N 1
ATOM 5054 C CA . ARG A 1 617 ? 22.050 15.330 -69.385 1.00 94.62 617 ARG A CA 1
ATOM 5055 C C . ARG A 1 617 ? 21.846 16.153 -70.661 1.00 94.62 617 ARG A C 1
ATOM 5057 O O . ARG A 1 617 ? 22.632 16.022 -71.594 1.00 94.62 617 ARG A O 1
ATOM 5064 N N . ILE A 1 618 ? 20.847 17.037 -70.673 1.00 92.69 618 ILE A N 1
ATOM 5065 C CA . ILE A 1 618 ? 20.544 17.935 -71.799 1.00 92.69 618 ILE A CA 1
ATOM 5066 C C . ILE A 1 618 ? 21.653 18.983 -71.996 1.00 92.69 618 ILE A C 1
ATOM 5068 O O . ILE A 1 618 ? 21.998 19.305 -73.134 1.00 92.69 618 ILE A O 1
ATOM 5072 N N . GLU A 1 619 ? 22.261 19.494 -70.922 1.00 92.25 619 GLU A N 1
ATOM 5073 C CA . GLU A 1 619 ? 23.436 20.372 -70.999 1.00 92.25 619 GLU A CA 1
ATOM 5074 C C . GLU A 1 619 ? 24.632 19.645 -71.629 1.00 92.25 619 GLU A C 1
ATOM 5076 O O . GLU A 1 619 ? 25.267 20.194 -72.528 1.00 92.25 619 GLU A O 1
ATOM 5081 N N . ALA A 1 620 ? 24.900 18.394 -71.240 1.00 91.75 620 ALA A N 1
ATOM 5082 C CA . ALA A 1 620 ? 25.958 17.585 -71.843 1.00 91.75 620 ALA A CA 1
ATOM 5083 C C . ALA A 1 620 ? 25.710 17.310 -73.340 1.00 91.75 620 ALA A C 1
ATOM 5085 O O . ALA A 1 620 ? 26.618 17.515 -74.146 1.00 91.75 620 ALA A O 1
ATOM 5086 N N . GLU A 1 621 ? 24.484 16.936 -73.730 1.00 94.38 621 GLU A N 1
ATOM 5087 C CA . GLU A 1 621 ? 24.088 16.792 -75.143 1.00 94.38 621 GLU A CA 1
ATOM 5088 C C . GLU A 1 621 ? 24.244 18.115 -75.912 1.00 94.38 621 GLU A C 1
ATOM 5090 O O . GLU A 1 621 ? 24.736 18.135 -77.039 1.00 94.38 621 GLU A O 1
ATOM 5095 N N . THR A 1 622 ? 23.899 19.246 -75.288 1.00 91.44 622 THR A N 1
ATOM 5096 C CA . THR A 1 622 ? 24.070 20.578 -75.885 1.00 91.44 622 THR A CA 1
ATOM 5097 C C . THR A 1 622 ? 25.551 20.909 -76.092 1.00 91.44 622 THR A C 1
ATOM 5099 O O . THR A 1 622 ? 25.922 21.380 -77.166 1.00 91.44 622 THR A O 1
ATOM 5102 N N . MET A 1 623 ? 26.420 20.615 -75.118 1.00 93.50 623 MET A N 1
ATOM 5103 C CA . MET A 1 623 ? 27.870 20.799 -75.257 1.00 93.50 623 MET A CA 1
ATOM 5104 C C . MET A 1 623 ? 28.485 19.867 -76.311 1.00 93.50 623 MET A C 1
ATOM 5106 O O . MET A 1 623 ? 29.441 20.261 -76.981 1.00 93.50 623 MET A O 1
ATOM 5110 N N . GLU A 1 624 ? 27.966 18.651 -76.489 1.00 92.56 624 GLU A N 1
ATOM 5111 C CA . GLU A 1 624 ? 28.406 17.743 -77.555 1.00 92.56 624 GLU A CA 1
ATOM 5112 C C . GLU A 1 624 ? 28.022 18.301 -78.936 1.00 92.56 624 GLU A C 1
ATOM 5114 O O . GLU A 1 624 ? 28.899 18.484 -79.782 1.00 92.56 624 GLU A O 1
ATOM 5119 N N . ILE A 1 625 ? 26.768 18.733 -79.114 1.00 92.25 625 ILE A N 1
ATOM 5120 C CA . ILE A 1 625 ? 26.275 19.393 -80.338 1.00 92.25 625 ILE A CA 1
ATOM 5121 C C . ILE A 1 625 ? 27.043 20.695 -80.638 1.00 92.25 625 ILE A C 1
ATOM 5123 O O . ILE A 1 625 ? 27.346 20.987 -81.798 1.00 92.25 625 ILE A O 1
ATOM 5127 N N . GLU A 1 626 ? 27.412 21.488 -79.626 1.00 91.44 626 GLU A N 1
ATOM 5128 C CA . GLU A 1 626 ? 28.258 22.672 -79.832 1.00 91.44 626 GLU A CA 1
ATOM 5129 C C . GLU A 1 626 ? 29.688 22.311 -80.262 1.00 91.44 626 GLU A C 1
ATOM 5131 O O . GLU A 1 626 ? 30.253 22.993 -81.122 1.00 91.44 626 GLU A O 1
ATOM 5136 N N . ASN A 1 627 ? 30.265 21.222 -79.744 1.00 91.25 627 ASN A N 1
ATOM 5137 C CA . ASN A 1 627 ? 31.565 20.725 -80.200 1.00 91.25 627 ASN A CA 1
ATOM 5138 C C . ASN A 1 627 ? 31.502 20.172 -81.634 1.00 91.25 627 ASN A C 1
ATOM 5140 O O . ASN A 1 627 ? 32.396 20.469 -82.430 1.00 91.25 627 ASN A O 1
ATOM 5144 N N . GLU A 1 628 ? 30.446 19.439 -82.002 1.00 92.81 628 GLU A N 1
ATOM 5145 C CA . GLU A 1 628 ? 30.207 19.006 -83.386 1.00 92.81 628 GLU A CA 1
ATOM 5146 C C . GLU A 1 628 ? 30.090 20.207 -84.330 1.00 92.81 628 GLU A C 1
ATOM 5148 O O . GLU A 1 628 ? 30.811 20.285 -85.324 1.00 92.81 628 GLU A O 1
ATOM 5153 N N . LYS A 1 629 ? 29.272 21.206 -83.980 1.00 92.62 629 LYS A N 1
ATOM 5154 C CA . LYS A 1 629 ? 29.135 22.476 -84.713 1.00 92.62 629 LYS A CA 1
ATOM 5155 C C . LYS A 1 629 ? 30.474 23.203 -84.877 1.00 92.62 629 LYS A C 1
ATOM 5157 O O . LYS A 1 629 ? 30.765 23.713 -85.959 1.00 92.62 629 LYS A O 1
ATOM 5162 N N . VAL A 1 630 ? 31.309 23.245 -83.836 1.00 93.06 630 VAL A N 1
ATOM 5163 C CA . VAL A 1 630 ? 32.658 23.835 -83.898 1.00 93.06 630 VAL A CA 1
ATOM 5164 C C . VAL A 1 630 ? 33.591 23.023 -84.803 1.00 93.06 630 VAL A C 1
ATOM 5166 O O . VAL A 1 630 ? 34.409 23.616 -85.504 1.00 93.06 630 VAL A O 1
ATOM 5169 N N . ASN A 1 631 ? 33.480 21.695 -84.834 1.00 91.31 631 ASN A N 1
ATOM 5170 C CA . ASN A 1 631 ? 34.296 20.847 -85.706 1.00 91.31 631 ASN A CA 1
ATOM 5171 C C . ASN A 1 631 ? 33.850 20.934 -87.174 1.00 91.31 631 ASN A C 1
ATOM 5173 O O . ASN A 1 631 ? 34.683 21.232 -88.025 1.00 91.31 631 ASN A O 1
ATOM 5177 N N . LEU A 1 632 ? 32.549 20.842 -87.460 1.00 91.69 632 LEU A N 1
ATOM 5178 C CA . LEU A 1 632 ? 31.974 21.090 -88.789 1.00 91.69 632 LEU A CA 1
ATOM 5179 C C . LEU A 1 632 ? 32.313 22.500 -89.305 1.00 91.69 632 LEU A C 1
ATOM 5181 O O . LEU A 1 632 ? 32.577 22.689 -90.491 1.00 91.69 632 LEU A O 1
ATOM 5185 N N . SER A 1 633 ? 32.375 23.502 -88.419 1.00 90.44 633 SER A N 1
ATOM 5186 C CA . SER A 1 633 ? 32.818 24.852 -88.785 1.00 90.44 633 SER A CA 1
ATOM 5187 C C . SER A 1 633 ? 34.318 24.944 -89.096 1.00 90.44 633 SER A C 1
ATOM 5189 O O . SER A 1 633 ? 34.696 25.836 -89.854 1.00 90.44 633 SER A O 1
ATOM 5191 N N . LYS A 1 634 ? 35.174 24.072 -88.542 1.00 91.12 634 LYS A N 1
ATOM 5192 C CA . LYS A 1 634 ? 36.592 23.970 -88.942 1.00 91.12 634 LYS A CA 1
ATOM 5193 C C . LYS A 1 634 ? 36.713 23.265 -90.286 1.00 91.12 634 LYS A C 1
ATOM 5195 O O . LYS A 1 634 ? 37.344 23.812 -91.179 1.00 91.12 634 LYS A O 1
ATOM 5200 N N . GLU A 1 635 ? 36.033 22.132 -90.462 1.00 92.38 635 GLU A N 1
ATOM 5201 C CA . GLU A 1 635 ? 35.997 21.394 -91.731 1.00 92.38 635 GLU A CA 1
ATOM 5202 C C . GLU A 1 635 ? 35.516 22.286 -92.885 1.00 92.38 635 GLU A C 1
ATOM 5204 O O . GLU A 1 635 ? 36.135 22.314 -93.944 1.00 92.38 635 GLU A O 1
ATOM 5209 N N . LEU A 1 636 ? 34.484 23.109 -92.666 1.00 92.00 636 LEU A N 1
ATOM 5210 C CA . LEU A 1 636 ? 34.031 24.101 -93.644 1.00 92.00 636 LEU A CA 1
ATOM 5211 C C . LEU A 1 636 ? 35.092 25.179 -93.941 1.00 92.00 636 LEU A C 1
ATOM 5213 O O . LEU A 1 636 ? 35.196 25.632 -95.081 1.00 92.00 636 LEU A O 1
ATOM 5217 N N . VAL A 1 637 ? 35.880 25.613 -92.953 1.00 92.50 637 VAL A N 1
ATOM 5218 C CA . VAL A 1 637 ? 36.985 26.569 -93.161 1.00 92.50 637 VAL A CA 1
ATOM 5219 C C . VAL A 1 637 ? 38.139 25.923 -93.929 1.00 92.50 637 VAL A C 1
ATOM 5221 O O . VAL A 1 637 ? 38.659 26.545 -94.855 1.00 92.50 637 VAL A O 1
ATOM 5224 N N . ASP A 1 638 ? 38.496 24.678 -93.617 1.00 90.00 638 ASP A N 1
ATOM 5225 C CA . ASP A 1 638 ? 39.548 23.938 -94.315 1.00 90.00 638 ASP A CA 1
ATOM 5226 C C . ASP A 1 638 ? 39.137 23.595 -95.759 1.00 90.00 638 ASP A C 1
ATOM 5228 O O . ASP A 1 638 ? 39.924 23.809 -96.679 1.00 90.00 638 ASP A O 1
ATOM 5232 N N . VAL A 1 639 ? 37.880 23.209 -96.009 1.00 90.94 639 VAL A N 1
ATOM 5233 C CA . VAL A 1 639 ? 37.340 23.028 -97.372 1.00 90.94 639 VAL A CA 1
ATOM 5234 C C . VAL A 1 639 ? 37.318 24.349 -98.150 1.00 90.94 639 VAL A C 1
ATOM 5236 O O . VAL A 1 639 ? 37.731 24.383 -99.309 1.00 90.94 639 VAL A O 1
ATOM 5239 N N . ASN A 1 640 ? 36.907 25.466 -97.535 1.00 88.75 640 ASN A N 1
ATOM 5240 C CA . ASN A 1 640 ? 36.994 26.785 -98.178 1.00 88.75 640 ASN A CA 1
ATOM 5241 C C . ASN A 1 640 ? 38.448 27.173 -98.495 1.00 88.75 640 ASN A C 1
ATOM 5243 O O . ASN A 1 640 ? 38.726 27.745 -99.550 1.00 88.75 640 ASN A O 1
ATOM 5247 N N . ARG A 1 641 ? 39.394 26.830 -97.615 1.00 90.00 641 ARG A N 1
ATOM 5248 C CA . ARG A 1 641 ? 40.823 27.024 -97.859 1.00 90.00 641 ARG A CA 1
ATOM 5249 C C . ARG A 1 641 ? 41.319 26.160 -99.020 1.00 90.00 641 ARG A C 1
ATOM 5251 O O . ARG A 1 641 ? 42.034 26.683 -99.871 1.00 90.00 641 ARG A O 1
ATOM 5258 N N . GLU A 1 642 ? 40.941 24.885 -99.096 1.00 90.38 642 GLU A N 1
ATOM 5259 C CA . GLU A 1 642 ? 41.286 24.032 -100.238 1.00 90.38 642 GLU A CA 1
ATOM 5260 C C . GLU A 1 642 ? 40.737 24.606 -101.548 1.00 90.38 642 GLU A C 1
ATOM 5262 O O . GLU A 1 642 ? 41.475 24.672 -102.531 1.00 90.38 642 GLU A O 1
ATOM 5267 N N . ILE A 1 643 ? 39.489 25.088 -101.561 1.00 88.06 643 ILE A N 1
ATOM 5268 C CA . ILE A 1 643 ? 38.880 25.753 -102.724 1.00 88.06 643 ILE A CA 1
ATOM 5269 C C . ILE A 1 643 ? 39.718 26.966 -103.161 1.00 88.06 643 ILE A C 1
ATOM 5271 O O . ILE A 1 643 ? 40.040 27.077 -104.343 1.00 88.06 643 ILE A O 1
ATOM 5275 N N . LEU A 1 644 ? 40.153 27.821 -102.229 1.00 87.31 644 LEU A N 1
ATOM 5276 C CA . LEU A 1 644 ? 41.022 28.971 -102.523 1.00 87.31 644 LEU A CA 1
ATOM 5277 C C . LEU A 1 644 ? 42.426 28.552 -103.006 1.00 87.31 644 LEU A C 1
ATOM 5279 O O . LEU A 1 644 ? 42.996 29.182 -103.900 1.00 87.31 644 LEU A O 1
ATOM 5283 N N . GLU A 1 645 ? 42.999 27.474 -102.463 1.00 87.75 645 GLU A N 1
ATOM 5284 C CA . GLU A 1 645 ? 44.270 26.918 -102.944 1.00 87.75 645 GLU A CA 1
ATOM 5285 C C . GLU A 1 645 ? 44.133 26.296 -104.350 1.00 87.75 645 GLU A C 1
ATOM 5287 O O . GLU A 1 645 ? 45.061 26.396 -105.160 1.00 87.75 645 GLU A O 1
ATOM 5292 N N . TRP A 1 646 ? 42.980 25.706 -104.685 1.00 87.88 646 TRP A N 1
ATOM 5293 C CA . TRP A 1 646 ? 42.650 25.227 -106.032 1.00 87.88 646 TRP A CA 1
ATOM 5294 C C . TRP A 1 646 ? 42.380 26.365 -107.020 1.00 87.88 646 TRP A C 1
ATOM 5296 O O . TRP A 1 646 ? 42.898 26.319 -108.135 1.00 87.88 646 TRP A O 1
ATOM 5306 N N . GLU A 1 647 ? 41.659 27.411 -106.619 1.00 88.00 647 GLU A N 1
ATOM 5307 C CA . GLU A 1 647 ? 41.441 28.613 -107.429 1.00 88.00 647 GLU A CA 1
ATOM 5308 C C . GLU A 1 647 ? 42.776 29.300 -107.749 1.00 88.00 647 GLU A C 1
ATOM 5310 O O . GLU A 1 647 ? 43.068 29.596 -108.910 1.00 88.00 647 GLU A O 1
ATOM 5315 N N . LYS A 1 648 ? 43.667 29.431 -106.757 1.00 86.25 648 LYS A N 1
ATOM 5316 C CA . LYS A 1 648 ? 45.026 29.944 -106.966 1.00 86.25 648 LYS A CA 1
ATOM 5317 C C . LYS A 1 648 ? 45.849 29.063 -107.914 1.00 86.25 648 LYS A C 1
ATOM 5319 O O . LYS A 1 648 ? 46.526 29.597 -108.790 1.00 86.25 648 LYS A O 1
ATOM 5324 N N . LYS A 1 649 ? 45.775 27.728 -107.810 1.00 86.56 649 LYS A N 1
ATOM 5325 C CA . LYS A 1 649 ? 46.391 26.810 -108.797 1.00 86.56 649 LYS A CA 1
ATOM 5326 C C . LYS A 1 649 ? 45.796 27.003 -110.200 1.00 86.56 649 LYS A C 1
ATOM 5328 O O . LYS A 1 649 ? 46.531 26.950 -111.186 1.00 86.56 649 LYS A O 1
ATOM 5333 N N . LEU A 1 650 ? 44.493 27.255 -110.314 1.00 82.56 650 LEU A N 1
ATOM 5334 C CA . LEU A 1 650 ? 43.817 27.489 -111.592 1.00 82.56 650 LEU A CA 1
ATOM 5335 C C . LEU A 1 650 ? 44.245 28.826 -112.230 1.00 82.56 650 LEU A C 1
ATOM 5337 O O . LEU A 1 650 ? 44.471 28.880 -113.438 1.00 82.56 650 LEU A O 1
ATOM 5341 N N . ILE A 1 651 ? 44.478 29.867 -111.426 1.00 81.31 651 ILE A N 1
ATOM 5342 C CA . ILE A 1 651 ? 45.097 31.127 -111.872 1.00 81.31 651 ILE A CA 1
ATOM 5343 C C . ILE A 1 651 ? 46.540 30.885 -112.347 1.00 81.31 651 ILE A C 1
ATOM 5345 O O . ILE A 1 651 ? 46.855 31.189 -113.495 1.00 81.31 651 ILE A O 1
ATOM 5349 N N . MET A 1 652 ? 47.390 30.239 -111.538 1.00 76.94 652 MET A N 1
ATOM 5350 C CA . MET A 1 652 ? 48.786 29.943 -111.914 1.00 76.94 652 MET A CA 1
ATOM 5351 C C . MET A 1 652 ? 48.894 29.075 -113.183 1.00 76.94 652 MET A C 1
ATOM 5353 O O . MET A 1 652 ? 49.796 29.267 -114.000 1.00 76.94 652 MET A O 1
ATOM 5357 N N . THR A 1 653 ? 47.986 28.111 -113.379 1.00 76.62 653 THR A N 1
ATOM 5358 C CA . THR A 1 653 ? 47.941 27.281 -114.602 1.00 76.62 653 THR A CA 1
ATOM 5359 C C . THR A 1 653 ? 47.388 28.025 -115.817 1.00 76.62 653 THR A C 1
ATOM 5361 O O . THR A 1 653 ? 47.735 27.673 -116.943 1.00 76.62 653 THR A O 1
ATOM 5364 N N . LYS A 1 654 ? 46.591 29.084 -115.627 1.00 76.19 654 LYS A N 1
ATOM 5365 C CA . LYS A 1 654 ? 46.200 30.009 -116.698 1.00 76.19 654 LYS A CA 1
ATOM 5366 C C . LYS A 1 654 ? 47.378 30.896 -117.115 1.00 76.19 654 LYS A C 1
ATOM 5368 O O . LYS A 1 654 ? 47.720 30.905 -118.291 1.00 76.19 654 LYS A O 1
ATOM 5373 N N . GLU A 1 655 ? 48.049 31.539 -116.160 1.00 74.62 655 GLU A N 1
ATOM 5374 C CA . GLU A 1 655 ? 49.236 32.376 -116.408 1.00 74.62 655 GLU A CA 1
ATOM 5375 C C . GLU A 1 655 ? 50.362 31.587 -117.088 1.00 74.62 655 GLU A C 1
ATOM 5377 O O . GLU A 1 655 ? 50.882 31.998 -118.122 1.00 74.62 655 GLU A O 1
ATOM 5382 N N . THR A 1 656 ? 50.696 30.398 -116.579 1.00 67.69 656 THR A N 1
ATOM 5383 C CA . THR A 1 656 ? 51.713 29.544 -117.217 1.00 67.69 656 THR A CA 1
ATOM 5384 C C . THR A 1 656 ? 51.278 29.029 -118.589 1.00 67.69 656 THR A C 1
ATOM 5386 O O . THR A 1 656 ? 52.116 28.946 -119.483 1.00 67.69 656 THR A O 1
ATOM 5389 N N . LYS A 1 657 ? 49.986 28.753 -118.817 1.00 69.50 657 LYS A N 1
ATOM 5390 C CA . LYS A 1 657 ? 49.464 28.402 -120.150 1.00 69.50 657 LYS A CA 1
ATOM 5391 C C . LYS A 1 657 ? 49.551 29.564 -121.138 1.00 69.50 657 LYS A C 1
ATOM 5393 O O . LYS A 1 657 ? 49.758 29.312 -122.323 1.00 69.50 657 LYS A O 1
ATOM 5398 N N . ASP A 1 658 ? 49.398 30.802 -120.683 1.00 64.31 658 ASP A N 1
ATOM 5399 C CA . ASP A 1 658 ? 49.538 31.984 -121.532 1.00 64.31 658 ASP A CA 1
ATOM 5400 C C . ASP A 1 658 ? 51.028 32.284 -121.818 1.00 64.31 658 ASP A C 1
ATOM 5402 O O . ASP A 1 658 ? 51.394 32.401 -122.988 1.00 64.31 658 ASP A O 1
ATOM 5406 N N . ASN A 1 659 ? 51.921 32.187 -120.824 1.00 61.84 659 ASN A N 1
ATOM 5407 C CA . ASN A 1 659 ? 53.381 32.251 -121.029 1.00 61.84 659 ASN A CA 1
ATOM 5408 C C . ASN A 1 659 ? 53.908 31.128 -121.955 1.00 61.84 659 ASN A C 1
ATOM 5410 O O . ASN A 1 659 ? 54.831 31.331 -122.747 1.00 61.84 659 ASN A O 1
ATOM 5414 N N . MET A 1 660 ? 53.324 29.922 -121.896 1.00 55.41 660 MET A N 1
ATOM 5415 C CA . MET A 1 660 ? 53.689 28.822 -122.800 1.00 55.41 660 MET A CA 1
ATOM 5416 C C . MET A 1 660 ? 53.235 29.051 -124.250 1.00 55.41 660 MET A C 1
ATOM 5418 O O . MET A 1 660 ? 53.846 28.472 -125.145 1.00 55.41 660 MET A O 1
ATOM 5422 N N . LYS A 1 661 ? 52.234 29.907 -124.512 1.00 56.69 661 LYS A N 1
ATOM 5423 C CA . LYS A 1 661 ? 51.889 30.325 -125.886 1.00 56.69 661 LYS A CA 1
ATOM 5424 C C . LYS A 1 661 ? 52.921 31.297 -126.453 1.00 56.69 661 LYS A C 1
ATOM 5426 O O . LYS A 1 661 ? 53.280 31.161 -127.616 1.00 56.69 661 LYS A O 1
ATOM 5431 N N . GLU A 1 662 ? 53.427 32.231 -125.644 1.00 54.31 662 GLU A N 1
ATOM 5432 C CA . GLU A 1 662 ? 54.548 33.096 -126.053 1.00 54.31 662 GLU A CA 1
ATOM 5433 C C . GLU A 1 662 ? 55.826 32.278 -126.298 1.00 54.31 662 GLU A C 1
ATOM 5435 O O . GLU A 1 662 ? 56.592 32.566 -127.212 1.00 54.31 662 GLU A O 1
ATOM 5440 N N . SER A 1 663 ? 56.015 31.194 -125.541 1.00 53.28 663 SER A N 1
ATOM 5441 C CA . SER A 1 663 ? 57.169 30.289 -125.658 1.00 53.28 663 SER A CA 1
ATOM 5442 C C . SER A 1 663 ? 57.110 29.311 -126.849 1.00 53.28 663 SER A C 1
ATOM 5444 O O . SER A 1 663 ? 58.012 28.485 -126.991 1.00 53.28 663 SER A O 1
ATOM 5446 N N . GLN A 1 664 ? 56.068 29.353 -127.690 1.00 51.34 664 GLN A N 1
ATOM 5447 C CA . GLN A 1 664 ? 55.881 28.453 -128.841 1.00 51.34 664 GLN A CA 1
ATOM 5448 C C . GLN A 1 664 ? 55.809 29.207 -130.182 1.00 51.34 664 GLN A C 1
ATOM 5450 O O . GLN A 1 664 ? 54.930 28.963 -131.008 1.00 51.34 664 GLN A O 1
ATOM 5455 N N . SER A 1 665 ? 56.774 30.101 -130.420 1.00 52.19 665 SER A N 1
ATOM 5456 C CA . SER A 1 665 ? 57.062 30.676 -131.744 1.00 52.19 665 SER A CA 1
ATOM 5457 C C . SER A 1 665 ? 58.293 30.033 -132.406 1.00 52.19 665 SER A C 1
ATOM 5459 O O . SER A 1 665 ? 59.177 29.502 -131.734 1.00 52.19 665 SER A O 1
ATOM 5461 N N . ASP A 1 666 ? 58.343 30.063 -133.737 1.00 48.97 666 ASP A N 1
ATOM 5462 C CA . ASP A 1 666 ? 58.994 29.022 -134.548 1.00 48.97 666 ASP A CA 1
ATOM 5463 C C . ASP A 1 666 ? 60.508 29.223 -134.810 1.00 48.97 666 ASP A C 1
ATOM 5465 O O . ASP A 1 666 ? 60.952 29.375 -135.948 1.00 48.97 666 ASP A O 1
ATOM 5469 N N . GLY A 1 667 ? 61.331 29.239 -133.750 1.00 53.84 667 GLY A N 1
ATOM 5470 C CA . GLY A 1 667 ? 62.795 29.183 -133.896 1.00 53.84 667 GLY A CA 1
ATOM 5471 C C . GLY A 1 667 ? 63.615 29.387 -132.614 1.00 53.84 667 GLY A C 1
ATOM 5472 O O . GLY A 1 667 ? 63.611 30.472 -132.043 1.00 53.84 667 GLY A O 1
ATOM 5473 N N . GLY A 1 668 ? 64.395 28.375 -132.202 1.00 51.06 668 GLY A N 1
ATOM 5474 C CA . GLY A 1 668 ? 65.332 28.495 -131.070 1.00 51.06 668 GLY A CA 1
ATOM 5475 C C . GLY A 1 668 ? 66.116 27.220 -130.713 1.00 51.06 668 GLY A C 1
ATOM 5476 O O . GLY A 1 668 ? 65.621 26.379 -129.973 1.00 51.06 668 GLY A O 1
ATOM 5477 N N . GLU A 1 669 ? 67.348 27.112 -131.228 1.00 54.62 669 GLU A N 1
ATOM 5478 C CA . GLU A 1 669 ? 68.537 26.334 -130.781 1.00 54.62 669 GLU A CA 1
ATOM 5479 C C . GLU A 1 669 ? 68.447 24.835 -130.382 1.00 54.62 669 GLU A C 1
ATOM 5481 O O . GLU A 1 669 ? 69.331 24.060 -130.759 1.00 54.62 669 GLU A O 1
ATOM 5486 N N . VAL A 1 670 ? 67.406 24.362 -129.688 1.00 55.97 670 VAL A N 1
ATOM 5487 C CA . VAL A 1 670 ? 67.305 22.996 -129.116 1.00 55.97 670 VAL A CA 1
ATOM 5488 C C . VAL A 1 670 ? 67.381 21.882 -130.180 1.00 55.97 670 VAL A C 1
ATOM 5490 O O . VAL A 1 670 ? 67.746 20.742 -129.879 1.00 55.97 670 VAL A O 1
ATOM 5493 N N . GLY A 1 671 ? 67.096 22.201 -131.447 1.00 53.19 671 GLY A N 1
ATOM 5494 C CA . GLY A 1 671 ? 67.227 21.273 -132.574 1.00 53.19 671 GLY A CA 1
ATOM 5495 C C . GLY A 1 671 ? 68.672 20.909 -132.950 1.00 53.19 671 GLY A C 1
ATOM 5496 O O . GLY A 1 671 ? 68.911 19.788 -133.396 1.00 53.19 671 GLY A O 1
ATOM 5497 N N . GLN A 1 672 ? 69.649 21.805 -132.757 1.00 53.50 672 GLN A N 1
ATOM 5498 C CA . GLN A 1 672 ? 71.012 21.603 -133.280 1.00 53.50 672 GLN A CA 1
ATOM 5499 C C . GLN A 1 672 ? 71.913 20.761 -132.356 1.00 53.50 672 GLN A C 1
ATOM 5501 O O . GLN A 1 672 ? 72.818 20.079 -132.838 1.00 53.50 672 GLN A O 1
ATOM 5506 N N . MET A 1 673 ? 71.625 20.690 -131.050 1.00 53.22 673 MET A N 1
ATOM 5507 C CA . MET A 1 673 ? 72.429 19.911 -130.088 1.00 53.22 673 MET A CA 1
ATOM 5508 C C . MET A 1 673 ? 72.384 18.379 -130.272 1.00 53.22 673 MET A C 1
ATOM 5510 O O . MET A 1 673 ? 73.211 17.673 -129.694 1.00 53.22 673 MET A O 1
ATOM 5514 N N . LYS A 1 674 ? 71.439 17.827 -131.048 1.00 52.72 674 LYS A N 1
ATOM 5515 C CA . LYS A 1 674 ? 71.222 16.366 -131.126 1.00 52.72 674 LYS A CA 1
ATOM 5516 C C . LYS A 1 674 ? 72.018 15.631 -132.213 1.00 52.72 674 LYS A C 1
ATOM 5518 O O . LYS A 1 674 ? 72.071 14.405 -132.167 1.00 52.72 674 LYS A O 1
ATOM 5523 N N . ALA A 1 675 ? 72.649 16.332 -133.158 1.00 51.19 675 ALA A N 1
ATOM 5524 C CA . ALA A 1 675 ? 73.353 15.691 -134.278 1.00 51.19 675 ALA A CA 1
ATOM 5525 C C . ALA A 1 675 ? 74.783 15.221 -133.934 1.00 51.19 675 ALA A C 1
ATOM 5527 O O . ALA A 1 675 ? 75.199 14.139 -134.353 1.00 51.19 675 ALA A O 1
ATOM 5528 N N . GLU A 1 676 ? 75.530 16.006 -133.153 1.00 55.09 676 GLU A N 1
ATOM 5529 C CA . GLU A 1 676 ? 76.966 15.765 -132.930 1.00 55.09 676 GLU A CA 1
ATOM 5530 C C . GLU A 1 676 ? 77.241 14.744 -131.810 1.00 55.09 676 GLU A C 1
ATOM 5532 O O . GLU A 1 676 ? 78.193 13.960 -131.864 1.00 55.09 676 GLU A O 1
ATOM 5537 N N . LEU A 1 677 ? 76.335 14.674 -130.828 1.00 53.25 677 LEU A N 1
ATOM 5538 C CA . LEU A 1 677 ? 76.445 13.834 -129.628 1.00 53.25 677 LEU A CA 1
ATOM 5539 C C . LEU A 1 677 ? 76.583 12.327 -129.925 1.00 53.25 677 LEU A C 1
ATOM 5541 O O . LEU A 1 677 ? 77.154 11.588 -129.123 1.00 53.25 677 LEU A O 1
ATOM 5545 N N . HIS A 1 678 ? 76.107 11.859 -131.083 1.00 52.66 678 HIS A N 1
ATOM 5546 C CA . HIS A 1 678 ? 76.134 10.438 -131.438 1.00 52.66 678 HIS A CA 1
ATOM 5547 C C . HIS A 1 678 ? 77.515 9.948 -131.920 1.00 52.66 678 HIS A C 1
ATOM 5549 O O . HIS A 1 678 ? 77.860 8.782 -131.723 1.00 52.66 678 HIS A O 1
ATOM 5555 N N . ARG A 1 679 ? 78.350 10.820 -132.510 1.00 54.84 679 ARG A N 1
ATOM 5556 C CA . ARG A 1 679 ? 79.632 10.404 -133.122 1.00 54.84 679 ARG A CA 1
ATOM 5557 C C . ARG A 1 679 ? 80.745 10.159 -132.098 1.00 54.84 679 ARG A C 1
ATOM 5559 O O . ARG A 1 679 ? 81.614 9.320 -132.332 1.00 54.84 679 ARG A O 1
ATOM 5566 N N . MET A 1 680 ? 80.713 10.837 -130.948 1.00 54.66 680 MET A N 1
ATOM 5567 C CA . MET A 1 680 ? 81.750 10.697 -129.912 1.00 54.66 680 MET A CA 1
ATOM 5568 C C . MET A 1 680 ? 81.567 9.452 -129.024 1.00 54.66 680 MET A C 1
ATOM 5570 O O . MET A 1 680 ? 82.546 8.908 -128.510 1.00 54.66 680 MET A O 1
ATOM 5574 N N . GLN A 1 681 ? 80.336 8.954 -128.869 1.00 54.62 681 GLN A N 1
ATOM 5575 C CA . GLN A 1 681 ? 80.011 7.870 -127.929 1.00 54.62 681 GLN A CA 1
ATOM 5576 C C . GLN A 1 681 ? 80.623 6.508 -128.315 1.00 54.62 681 GLN A C 1
ATOM 5578 O O . GLN A 1 681 ? 81.007 5.731 -127.439 1.00 54.62 681 GLN A O 1
ATOM 5583 N N . VAL A 1 682 ? 80.778 6.223 -129.613 1.00 56.06 682 VAL A N 1
ATOM 5584 C CA . VAL A 1 682 ? 81.212 4.899 -130.104 1.00 56.06 682 VAL A CA 1
ATOM 5585 C C . VAL A 1 682 ? 82.693 4.606 -129.808 1.00 56.06 682 VAL A C 1
ATOM 5587 O O . VAL A 1 682 ? 83.036 3.467 -129.495 1.00 56.06 682 VAL A O 1
ATOM 5590 N N . ARG A 1 683 ? 83.579 5.616 -129.826 1.00 54.47 683 ARG A N 1
ATOM 5591 C CA . ARG A 1 683 ? 85.007 5.432 -129.480 1.00 54.47 683 ARG A CA 1
ATOM 5592 C C . ARG A 1 683 ? 85.256 5.269 -127.976 1.00 54.47 683 ARG A C 1
ATOM 5594 O O . ARG A 1 683 ? 86.208 4.597 -127.592 1.00 54.47 683 ARG A O 1
ATOM 5601 N N . TYR A 1 684 ? 84.399 5.833 -127.125 1.00 58.12 684 TYR A N 1
ATOM 5602 C CA . TYR A 1 684 ? 84.543 5.756 -125.665 1.00 58.12 684 TYR A CA 1
ATOM 5603 C C . TYR A 1 684 ? 84.255 4.345 -125.111 1.00 58.12 684 TYR A C 1
ATOM 5605 O O . TYR A 1 684 ? 84.911 3.885 -124.175 1.00 58.12 684 TYR A O 1
ATOM 5613 N N . ALA A 1 685 ? 83.317 3.616 -125.726 1.00 55.50 685 ALA A N 1
ATOM 5614 C CA . ALA A 1 685 ? 82.853 2.313 -125.241 1.00 55.50 685 ALA A CA 1
ATOM 5615 C C . ALA A 1 685 ? 83.901 1.178 -125.303 1.00 55.50 685 ALA A C 1
ATOM 5617 O O . ALA A 1 685 ? 83.782 0.200 -124.563 1.00 55.50 685 ALA A O 1
ATOM 5618 N N . GLN A 1 686 ? 84.916 1.280 -126.171 1.00 55.44 686 GLN A N 1
ATOM 5619 C CA . GLN A 1 686 ? 85.879 0.192 -126.406 1.00 55.44 686 GLN A CA 1
ATOM 5620 C C . GLN A 1 686 ? 87.069 0.196 -125.432 1.00 55.44 686 GLN A C 1
ATOM 5622 O O . GLN A 1 686 ? 87.537 -0.875 -125.056 1.00 55.44 686 GLN A O 1
ATOM 5627 N N . LEU A 1 687 ? 87.515 1.364 -124.956 1.00 56.75 687 LEU A N 1
ATOM 5628 C CA . LEU A 1 687 ? 88.597 1.466 -123.960 1.00 56.75 687 LEU A CA 1
ATOM 5629 C C . LEU A 1 687 ? 88.135 1.075 -122.546 1.00 56.75 687 LEU A C 1
ATOM 5631 O O . LEU A 1 687 ? 88.880 0.461 -121.784 1.00 56.75 687 LEU A O 1
ATOM 5635 N N . ARG A 1 688 ? 86.878 1.379 -122.208 1.00 56.09 688 ARG A N 1
ATOM 5636 C CA . ARG A 1 688 ? 86.319 1.216 -120.858 1.00 56.09 688 ARG A CA 1
ATOM 5637 C C . ARG A 1 688 ? 86.307 -0.239 -120.353 1.00 56.09 688 ARG A C 1
ATOM 5639 O O . ARG A 1 688 ? 86.638 -0.488 -119.195 1.00 56.09 688 ARG A O 1
ATOM 5646 N N . LYS A 1 689 ? 86.010 -1.210 -121.228 1.00 59.22 689 LYS A N 1
ATOM 5647 C CA . LYS A 1 689 ? 85.902 -2.640 -120.863 1.00 59.22 689 LYS A CA 1
ATOM 5648 C C . LYS A 1 689 ? 87.213 -3.290 -120.400 1.00 59.22 689 LYS A C 1
ATOM 5650 O O . LYS A 1 689 ? 87.158 -4.322 -119.738 1.00 59.22 689 LYS A O 1
ATOM 5655 N N . ALA A 1 690 ? 88.374 -2.715 -120.721 1.00 56.53 690 ALA A N 1
ATOM 5656 C CA . ALA A 1 690 ? 89.662 -3.216 -120.237 1.00 56.53 690 ALA A CA 1
ATOM 5657 C C . ALA A 1 690 ? 89.960 -2.782 -118.788 1.00 56.53 690 ALA A C 1
ATOM 5659 O O . ALA A 1 690 ? 90.665 -3.484 -118.067 1.00 56.53 690 ALA A O 1
ATOM 5660 N N . GLN A 1 691 ? 89.409 -1.644 -118.352 1.00 55.75 691 GLN A N 1
ATOM 5661 C CA . GLN A 1 691 ? 89.710 -1.029 -117.057 1.00 55.75 691 GLN A CA 1
ATOM 5662 C C . GLN A 1 691 ? 88.801 -1.540 -115.928 1.00 55.75 691 GLN A C 1
ATOM 5664 O O . GLN A 1 691 ? 89.252 -1.700 -114.796 1.00 55.75 691 GLN A O 1
ATOM 5669 N N . GLU A 1 692 ? 87.531 -1.835 -116.222 1.00 60.62 692 GLU A N 1
ATOM 5670 C CA . GLU A 1 692 ? 86.543 -2.233 -115.202 1.00 60.62 692 GLU A CA 1
ATOM 5671 C C . GLU A 1 692 ? 86.837 -3.610 -114.571 1.00 60.62 692 GLU A C 1
ATOM 5673 O O . GLU A 1 692 ? 86.504 -3.828 -113.407 1.00 60.62 692 GLU A O 1
ATOM 5678 N N . LYS A 1 693 ? 87.532 -4.518 -115.276 1.00 62.44 693 LYS A N 1
ATOM 5679 C CA . LYS A 1 693 ? 87.827 -5.874 -114.771 1.00 62.44 693 LYS A CA 1
ATOM 5680 C C . LYS A 1 693 ? 88.795 -5.899 -113.577 1.00 62.44 693 LYS A C 1
ATOM 5682 O O . LYS A 1 693 ? 88.679 -6.782 -112.741 1.00 62.44 693 LYS A O 1
ATOM 5687 N N . LEU A 1 694 ? 89.719 -4.939 -113.479 1.00 58.06 694 LEU A N 1
ATOM 5688 C CA . LEU A 1 694 ? 90.736 -4.897 -112.413 1.00 58.06 694 LEU A CA 1
ATOM 5689 C C . LEU A 1 694 ? 90.242 -4.251 -111.104 1.00 58.06 694 LEU A C 1
ATOM 5691 O O . LEU A 1 694 ? 90.896 -4.384 -110.075 1.00 58.06 694 LEU A O 1
ATOM 5695 N N . VAL A 1 695 ? 89.104 -3.548 -111.132 1.00 59.44 695 VAL A N 1
ATOM 5696 C CA . VAL A 1 695 ? 88.549 -2.853 -109.953 1.00 59.44 695 VAL A CA 1
ATOM 5697 C C . VAL A 1 695 ? 87.671 -3.787 -109.112 1.00 59.44 695 VAL A C 1
ATOM 5699 O O . VAL A 1 695 ? 87.718 -3.739 -107.885 1.00 59.44 695 VAL A O 1
ATOM 5702 N N . ILE A 1 696 ? 86.922 -4.680 -109.767 1.00 64.81 696 ILE A N 1
ATOM 5703 C CA . ILE A 1 696 ? 85.973 -5.609 -109.127 1.00 64.81 696 ILE A CA 1
ATOM 5704 C C . ILE A 1 696 ? 86.676 -6.543 -108.125 1.00 64.81 696 ILE A C 1
ATOM 5706 O O . ILE A 1 696 ? 86.148 -6.792 -107.041 1.00 64.81 696 ILE A O 1
ATOM 5710 N N . ASP A 1 697 ? 87.887 -7.006 -108.446 1.00 57.72 697 ASP A N 1
ATOM 5711 C CA . ASP A 1 697 ? 88.654 -7.922 -107.590 1.00 57.72 697 ASP A CA 1
ATOM 5712 C C . ASP A 1 697 ? 89.169 -7.250 -106.296 1.00 57.72 697 ASP A C 1
ATOM 5714 O O . ASP A 1 697 ? 89.431 -7.934 -105.307 1.00 57.72 697 ASP A O 1
ATOM 5718 N N . MET A 1 698 ? 89.263 -5.911 -106.252 1.00 56.31 698 MET A N 1
ATOM 5719 C CA . MET A 1 698 ? 89.654 -5.161 -105.047 1.00 56.31 698 MET A CA 1
ATOM 5720 C C . MET A 1 698 ? 88.473 -4.847 -104.112 1.00 56.31 698 MET A C 1
ATOM 5722 O O . MET A 1 698 ? 88.663 -4.744 -102.899 1.00 56.31 698 MET A O 1
ATOM 5726 N N . GLU A 1 699 ? 87.250 -4.716 -104.634 1.00 57.56 699 GLU A N 1
ATOM 5727 C CA . GLU A 1 699 ? 86.067 -4.356 -103.832 1.00 57.56 699 GLU A CA 1
ATOM 5728 C C . GLU A 1 699 ? 85.577 -5.520 -102.938 1.00 57.56 699 GLU A C 1
ATOM 5730 O O . GLU A 1 699 ? 85.096 -5.296 -101.822 1.00 57.56 699 GLU A O 1
ATOM 5735 N N . GLN A 1 700 ? 85.779 -6.776 -103.363 1.00 61.06 700 GLN A N 1
ATOM 5736 C CA . GLN A 1 700 ? 85.316 -7.979 -102.644 1.00 61.06 700 GLN A CA 1
ATOM 5737 C C . GLN A 1 700 ? 85.982 -8.209 -101.270 1.00 61.06 700 GLN A C 1
ATOM 5739 O O . GLN A 1 700 ? 85.442 -8.935 -100.430 1.00 61.06 700 GLN A O 1
ATOM 5744 N N . CYS A 1 701 ? 87.133 -7.587 -101.003 1.00 58.69 701 CYS A N 1
ATOM 5745 C CA . CYS A 1 701 ? 87.812 -7.692 -99.708 1.00 58.69 701 CYS A CA 1
ATOM 5746 C C . CYS A 1 701 ? 87.172 -6.826 -98.607 1.00 58.69 701 CYS A C 1
ATOM 5748 O O . CYS A 1 701 ? 87.316 -7.145 -97.426 1.00 58.69 701 CYS A O 1
ATOM 5750 N N . ILE A 1 702 ? 86.455 -5.752 -98.963 1.00 60.03 702 ILE A N 1
ATOM 5751 C CA . ILE A 1 702 ? 85.856 -4.825 -97.986 1.00 60.03 702 ILE A CA 1
ATOM 5752 C C . ILE A 1 702 ? 84.466 -5.311 -97.552 1.00 60.03 702 ILE A C 1
ATOM 5754 O O . ILE A 1 702 ? 84.165 -5.347 -96.357 1.00 60.03 702 ILE A O 1
ATOM 5758 N N . THR A 1 703 ? 83.638 -5.766 -98.497 1.00 57.75 703 THR A N 1
ATOM 5759 C CA . THR A 1 703 ? 82.275 -6.263 -98.220 1.00 57.75 703 THR A CA 1
ATOM 5760 C C . THR A 1 703 ? 82.271 -7.451 -97.253 1.00 57.75 703 THR A C 1
ATOM 5762 O O . THR A 1 703 ? 81.462 -7.485 -96.324 1.00 57.75 703 THR A O 1
ATOM 5765 N N . ARG A 1 704 ? 83.246 -8.366 -97.378 1.00 60.44 704 ARG A N 1
ATOM 5766 C CA . ARG A 1 704 ? 83.464 -9.479 -96.433 1.00 60.44 704 ARG A CA 1
ATOM 5767 C C . ARG A 1 704 ? 83.684 -9.037 -94.983 1.00 60.44 704 ARG A C 1
ATOM 5769 O O . ARG A 1 704 ? 83.301 -9.771 -94.079 1.00 60.44 704 ARG A O 1
ATOM 5776 N N . ARG A 1 705 ? 84.293 -7.871 -94.745 1.00 58.31 705 ARG A N 1
ATOM 5777 C CA . ARG A 1 705 ? 84.597 -7.383 -93.388 1.00 58.31 705 ARG A CA 1
ATOM 5778 C C . ARG A 1 705 ? 83.409 -6.659 -92.750 1.00 58.31 705 ARG A C 1
ATOM 5780 O O . ARG A 1 705 ? 83.219 -6.760 -91.545 1.00 58.31 705 ARG A O 1
ATOM 5787 N N . SER A 1 706 ? 82.582 -5.995 -93.560 1.00 52.78 706 SER A N 1
ATOM 5788 C CA . SER A 1 706 ? 81.360 -5.318 -93.100 1.00 52.78 706 SER A CA 1
ATOM 5789 C C . SER A 1 706 ? 80.247 -6.306 -92.712 1.00 52.78 706 SER A C 1
ATOM 5791 O O . SER A 1 706 ? 79.609 -6.129 -91.675 1.00 52.78 706 SER A O 1
ATOM 5793 N N . ALA A 1 707 ? 80.083 -7.400 -93.468 1.00 55.88 707 ALA A N 1
ATOM 5794 C CA . ALA A 1 707 ? 79.066 -8.426 -93.202 1.00 55.88 707 ALA A CA 1
ATOM 5795 C C . ALA A 1 707 ? 79.232 -9.152 -91.848 1.00 55.88 707 ALA A C 1
ATOM 5797 O O . ALA A 1 707 ? 78.251 -9.617 -91.273 1.00 55.88 707 ALA A O 1
ATOM 5798 N N . ILE A 1 708 ? 80.458 -9.230 -91.317 1.00 52.94 708 ILE A N 1
ATOM 5799 C CA . ILE A 1 708 ? 80.743 -9.859 -90.014 1.00 52.94 708 ILE A CA 1
ATOM 5800 C C . ILE A 1 708 ? 80.234 -8.990 -88.849 1.00 52.94 708 ILE A C 1
ATOM 5802 O O . ILE A 1 708 ? 79.844 -9.523 -87.815 1.00 52.94 708 ILE A O 1
ATOM 5806 N N . PHE A 1 709 ? 80.190 -7.663 -89.011 1.00 52.56 709 PHE A N 1
ATOM 5807 C CA . PHE A 1 709 ? 79.829 -6.734 -87.933 1.00 52.56 709 PHE A CA 1
ATOM 5808 C C . PHE A 1 709 ? 78.307 -6.668 -87.697 1.00 52.56 709 PHE A C 1
ATOM 5810 O O . PHE A 1 709 ? 77.845 -6.711 -86.559 1.00 52.56 709 PHE A O 1
ATOM 5817 N N . GLN A 1 710 ? 77.510 -6.647 -88.774 1.00 51.28 710 GLN A N 1
ATOM 5818 C CA . GLN A 1 710 ? 76.039 -6.564 -88.700 1.00 51.28 710 GLN A CA 1
ATOM 5819 C C . GLN A 1 710 ? 75.380 -7.790 -88.039 1.00 51.28 710 GLN A C 1
ATOM 5821 O O . GLN A 1 710 ? 74.273 -7.694 -87.506 1.00 51.28 710 GLN A O 1
ATOM 5826 N N . LEU A 1 711 ? 76.068 -8.935 -88.036 1.00 50.75 711 LEU A N 1
ATOM 5827 C CA . LEU A 1 711 ? 75.607 -10.171 -87.398 1.00 50.75 711 LEU A CA 1
ATOM 5828 C C . LEU A 1 711 ? 75.648 -10.119 -85.859 1.00 50.75 711 LEU A C 1
ATOM 5830 O O . LEU A 1 711 ? 74.950 -10.903 -85.223 1.00 50.75 711 LEU A O 1
ATOM 5834 N N . SER A 1 712 ? 76.411 -9.191 -85.267 1.00 45.09 712 SER A N 1
ATOM 5835 C CA . SER A 1 712 ? 76.476 -9.002 -83.810 1.00 45.09 712 SER A CA 1
ATOM 5836 C C . SER A 1 712 ? 75.370 -8.069 -83.299 1.00 45.09 712 SER A C 1
ATOM 5838 O O . SER A 1 712 ? 74.650 -8.416 -82.368 1.00 45.09 712 SER A O 1
ATOM 5840 N N . ASP A 1 713 ? 75.186 -6.911 -83.944 1.00 43.59 713 ASP A N 1
ATOM 5841 C CA . ASP A 1 713 ? 74.224 -5.869 -83.528 1.00 43.59 713 ASP A CA 1
ATOM 5842 C C . ASP A 1 713 ? 72.744 -6.290 -83.691 1.00 43.59 713 ASP A C 1
ATOM 5844 O O . ASP A 1 713 ? 71.835 -5.738 -83.072 1.00 43.59 713 ASP A O 1
ATOM 5848 N N . SER A 1 714 ? 72.486 -7.324 -84.499 1.00 40.47 714 SER A N 1
ATOM 5849 C CA . SER A 1 714 ? 71.134 -7.833 -84.774 1.00 40.47 714 SER A CA 1
ATOM 5850 C C . SER A 1 714 ? 70.492 -8.613 -83.611 1.00 40.47 714 SER A C 1
ATOM 5852 O O . SER A 1 714 ? 69.319 -8.974 -83.710 1.00 40.47 714 SER A O 1
ATOM 5854 N N . ILE A 1 715 ? 71.232 -8.913 -82.535 1.00 45.97 715 ILE A N 1
ATOM 5855 C CA . ILE A 1 715 ? 70.793 -9.843 -81.475 1.00 45.97 715 ILE A CA 1
ATOM 5856 C C . ILE A 1 715 ? 70.147 -9.132 -80.269 1.00 45.97 715 ILE A C 1
ATOM 5858 O O . ILE A 1 715 ? 69.237 -9.690 -79.659 1.00 45.97 715 ILE A O 1
ATOM 5862 N N . GLU A 1 716 ? 70.540 -7.898 -79.935 1.00 41.41 716 GLU A N 1
ATOM 5863 C CA . GLU A 1 716 ? 70.135 -7.260 -78.664 1.00 41.41 716 GLU A CA 1
ATOM 5864 C C . GLU A 1 716 ? 68.792 -6.496 -78.714 1.00 41.41 716 GLU A C 1
ATOM 5866 O O . GLU A 1 716 ? 68.141 -6.287 -77.690 1.00 41.41 716 GLU A O 1
ATOM 5871 N N . LYS A 1 717 ? 68.324 -6.080 -79.898 1.00 42.78 717 LYS A N 1
ATOM 5872 C CA . LYS A 1 717 ? 67.260 -5.062 -80.045 1.00 42.78 717 LYS A CA 1
ATOM 5873 C C . LYS A 1 717 ? 65.839 -5.636 -80.226 1.00 42.78 717 LYS A C 1
ATOM 5875 O O . LYS A 1 717 ? 65.169 -5.347 -81.219 1.00 42.78 717 LYS A O 1
ATOM 5880 N N . ARG A 1 718 ? 65.336 -6.425 -79.258 1.00 40.38 718 ARG A N 1
ATOM 5881 C CA . ARG A 1 718 ? 63.921 -6.902 -79.218 1.00 40.38 718 ARG A CA 1
ATOM 5882 C C . ARG A 1 718 ? 63.225 -6.869 -77.838 1.00 40.38 718 ARG A C 1
ATOM 5884 O O . ARG A 1 718 ? 62.566 -7.823 -77.438 1.00 40.38 718 ARG A O 1
ATOM 5891 N N . SER A 1 719 ? 63.292 -5.731 -77.148 1.00 28.06 719 SER A N 1
ATOM 5892 C CA . SER A 1 719 ? 62.364 -5.311 -76.073 1.00 28.06 719 SER A CA 1
ATOM 5893 C C . SER A 1 719 ? 62.601 -3.818 -75.787 1.00 28.06 719 SER A C 1
ATOM 5895 O O . SER A 1 719 ? 63.755 -3.409 -75.769 1.00 28.06 719 SER A O 1
ATOM 5897 N N . GLY A 1 720 ? 61.633 -2.918 -75.577 1.00 32.88 720 GLY A N 1
ATOM 5898 C CA . GLY A 1 720 ? 60.164 -2.997 -75.598 1.00 32.88 720 GLY A CA 1
ATOM 5899 C C . GLY A 1 720 ? 59.595 -1.822 -74.774 1.00 32.88 720 GLY A C 1
ATOM 5900 O O . GLY A 1 720 ? 59.979 -1.681 -73.616 1.00 32.88 720 GLY A O 1
ATOM 5901 N N . GLN A 1 721 ? 58.745 -0.934 -75.326 1.00 35.72 721 GLN A N 1
ATOM 5902 C CA . GLN A 1 721 ? 58.413 0.333 -74.633 1.00 35.72 721 GLN A CA 1
ATOM 5903 C C . GLN A 1 721 ? 57.001 0.931 -74.861 1.00 35.72 721 GLN A C 1
ATOM 5905 O O . GLN A 1 721 ? 56.434 0.859 -75.947 1.00 35.72 721 GLN A O 1
ATOM 5910 N N . ASN A 1 722 ? 56.538 1.641 -73.817 1.00 34.47 722 ASN A N 1
ATOM 5911 C CA . ASN A 1 722 ? 55.585 2.771 -73.786 1.00 34.47 722 ASN A CA 1
ATOM 5912 C C . ASN A 1 722 ? 54.060 2.548 -73.948 1.00 34.47 722 ASN A C 1
ATOM 5914 O O . ASN A 1 722 ? 53.493 2.819 -75.003 1.00 34.47 722 ASN A O 1
ATOM 5918 N N . LYS A 1 723 ? 53.364 2.287 -72.820 1.00 38.22 723 LYS A N 1
ATOM 5919 C CA . LYS A 1 723 ? 51.955 2.702 -72.563 1.00 38.22 723 LYS A CA 1
ATOM 5920 C C . LYS A 1 723 ? 51.657 2.968 -71.060 1.00 38.22 723 LYS A C 1
ATOM 5922 O O . LYS A 1 723 ? 50.725 2.404 -70.496 1.00 38.22 723 LYS A O 1
ATOM 5927 N N . THR A 1 724 ? 52.417 3.844 -70.385 1.00 46.22 724 THR A N 1
ATOM 5928 C CA . THR A 1 724 ? 52.309 4.016 -68.907 1.00 46.22 724 THR A CA 1
ATOM 5929 C C . THR A 1 724 ? 52.543 5.448 -68.373 1.00 46.22 724 THR A C 1
ATOM 5931 O O . THR A 1 724 ? 53.322 5.651 -67.450 1.00 46.22 724 THR A O 1
ATOM 5934 N N . ARG A 1 725 ? 51.829 6.468 -68.890 1.00 43.69 725 ARG A N 1
ATOM 5935 C CA . ARG A 1 725 ? 51.828 7.834 -68.287 1.00 43.69 725 ARG A CA 1
ATOM 5936 C C . ARG A 1 725 ? 50.466 8.331 -67.772 1.00 43.69 725 ARG A C 1
ATOM 5938 O O . ARG A 1 725 ? 50.434 9.066 -66.794 1.00 43.69 725 ARG A O 1
ATOM 5945 N N . ILE A 1 726 ? 49.349 7.895 -68.360 1.00 50.06 726 ILE A N 1
ATOM 5946 C CA . ILE A 1 726 ? 47.995 8.403 -68.031 1.00 50.06 726 ILE A CA 1
ATOM 5947 C C . ILE A 1 726 ? 47.356 7.693 -66.813 1.00 50.06 726 ILE A C 1
ATOM 5949 O O . ILE A 1 726 ? 46.519 8.271 -66.127 1.00 50.06 726 ILE A O 1
ATOM 5953 N N . ASN A 1 727 ? 47.775 6.464 -66.485 1.00 51.31 727 ASN A N 1
ATOM 5954 C CA . ASN A 1 727 ? 47.180 5.685 -65.383 1.00 51.31 727 ASN A CA 1
ATOM 5955 C C . ASN A 1 727 ? 47.645 6.090 -63.970 1.00 51.31 727 ASN A C 1
ATOM 5957 O O . ASN A 1 727 ? 47.021 5.677 -62.993 1.00 51.31 727 ASN A O 1
ATOM 5961 N N . TYR A 1 728 ? 48.729 6.860 -63.835 1.00 50.50 728 TYR A N 1
ATOM 5962 C CA . TYR A 1 728 ? 49.278 7.229 -62.522 1.00 50.50 728 TYR A CA 1
ATOM 5963 C C . TYR A 1 728 ? 48.661 8.507 -61.943 1.00 50.50 728 TYR A C 1
ATOM 5965 O O . TYR A 1 728 ? 48.460 8.574 -60.733 1.00 50.50 728 TYR A O 1
ATOM 5973 N N . THR A 1 729 ? 48.290 9.482 -62.781 1.00 51.72 729 THR A N 1
ATOM 5974 C CA . THR A 1 729 ? 47.605 10.707 -62.331 1.00 51.72 729 THR A CA 1
ATOM 5975 C C . THR A 1 729 ? 46.227 10.384 -61.762 1.00 51.72 729 THR A C 1
ATOM 5977 O O . THR A 1 729 ? 45.997 10.632 -60.582 1.00 51.72 729 THR A O 1
ATOM 5980 N N . LYS A 1 730 ? 45.371 9.680 -62.524 1.00 55.09 730 LYS A N 1
ATOM 5981 C CA . LYS A 1 730 ? 44.046 9.246 -62.039 1.00 55.09 730 LYS A CA 1
ATOM 5982 C C . LYS A 1 730 ? 44.116 8.459 -60.722 1.00 55.09 730 LYS A C 1
ATOM 5984 O O . LYS A 1 730 ? 43.276 8.673 -59.857 1.00 55.09 730 LYS A O 1
ATOM 5989 N N . LYS A 1 731 ? 45.125 7.597 -60.528 1.00 54.53 731 LYS A N 1
ATOM 5990 C CA . LYS A 1 731 ? 45.320 6.886 -59.250 1.00 54.53 731 LYS A CA 1
ATOM 5991 C C . LYS A 1 731 ? 45.737 7.802 -58.093 1.00 54.53 731 LYS A C 1
ATOM 5993 O O . LYS A 1 731 ? 45.355 7.521 -56.964 1.00 54.53 731 LYS A O 1
ATOM 5998 N N . SER A 1 732 ? 46.494 8.873 -58.338 1.00 45.41 732 SER A N 1
ATOM 5999 C CA . SER A 1 732 ? 46.881 9.823 -57.283 1.00 45.41 732 SER A CA 1
ATOM 6000 C C . SER A 1 732 ? 45.683 10.616 -56.759 1.00 45.41 732 SER A C 1
ATOM 6002 O O . SER A 1 732 ? 45.532 10.765 -55.548 1.00 45.41 732 SER A O 1
ATOM 6004 N N . ASP A 1 733 ? 44.807 11.078 -57.652 1.00 57.22 733 ASP A N 1
ATOM 6005 C CA . ASP A 1 733 ? 43.627 11.862 -57.270 1.00 57.22 733 ASP A CA 1
ATOM 6006 C C . ASP A 1 733 ? 42.546 10.983 -56.612 1.00 57.22 733 ASP A C 1
ATOM 6008 O O . ASP A 1 733 ? 41.947 11.374 -55.611 1.00 57.22 733 ASP A O 1
ATOM 6012 N N . ASP A 1 734 ? 42.373 9.749 -57.095 1.00 57.41 734 ASP A N 1
ATOM 6013 C CA . ASP A 1 734 ? 41.473 8.750 -56.503 1.00 57.41 734 ASP A CA 1
ATOM 6014 C C . ASP A 1 734 ? 41.921 8.315 -55.088 1.00 57.41 734 ASP A C 1
ATOM 6016 O O . ASP A 1 734 ? 41.090 8.126 -54.200 1.00 57.41 734 ASP A O 1
ATOM 6020 N N . ILE A 1 735 ? 43.236 8.244 -54.831 1.00 64.06 735 ILE A N 1
ATOM 6021 C CA . ILE A 1 735 ? 43.788 8.056 -53.477 1.00 64.06 735 ILE A CA 1
ATOM 6022 C C . ILE A 1 735 ? 43.547 9.296 -52.603 1.00 64.06 735 ILE A C 1
ATOM 6024 O O . ILE A 1 735 ? 43.132 9.148 -51.457 1.00 64.06 735 ILE A O 1
ATOM 6028 N N . ARG A 1 736 ? 43.737 10.516 -53.127 1.00 64.38 736 ARG A N 1
ATOM 6029 C CA . ARG A 1 736 ? 43.527 11.764 -52.364 1.00 64.38 736 ARG A CA 1
ATOM 6030 C C . ARG A 1 736 ? 42.070 11.930 -51.913 1.00 64.38 736 ARG A C 1
ATOM 6032 O O . ARG A 1 736 ? 41.821 12.340 -50.783 1.00 64.38 736 ARG A O 1
ATOM 6039 N N . ASN A 1 737 ? 41.114 11.528 -52.750 1.00 66.25 737 ASN A N 1
ATOM 6040 C CA . ASN A 1 737 ? 39.690 11.507 -52.399 1.00 66.25 737 ASN A CA 1
ATOM 6041 C C . ASN A 1 737 ? 39.330 10.397 -51.394 1.00 66.25 737 ASN A C 1
ATOM 6043 O O . ASN A 1 737 ? 38.410 10.572 -50.597 1.00 66.25 737 ASN A O 1
ATOM 6047 N N . LYS A 1 738 ? 40.047 9.265 -51.401 1.00 70.19 738 LYS A N 1
ATOM 6048 C CA . LYS A 1 738 ? 39.881 8.198 -50.398 1.00 70.19 738 LYS A CA 1
ATOM 6049 C C . LYS A 1 738 ? 40.455 8.591 -49.040 1.00 70.19 738 LYS A C 1
ATOM 6051 O O . LYS A 1 738 ? 39.802 8.328 -48.040 1.00 70.19 738 LYS A O 1
ATOM 6056 N N . ILE A 1 739 ? 41.593 9.288 -49.013 1.00 67.31 739 ILE A N 1
ATOM 6057 C CA . ILE A 1 739 ? 42.158 9.878 -47.790 1.00 67.31 739 ILE A CA 1
ATOM 6058 C C . ILE A 1 739 ? 41.136 10.823 -47.147 1.00 67.31 739 ILE A C 1
ATOM 6060 O O . ILE A 1 739 ? 40.752 10.574 -46.013 1.00 67.31 739 ILE A O 1
ATOM 6064 N N . LYS A 1 740 ? 40.556 11.776 -47.893 1.00 70.50 740 LYS A N 1
ATOM 6065 C CA . LYS A 1 740 ? 39.505 12.664 -47.352 1.00 70.50 740 LYS A CA 1
ATOM 6066 C C . LYS A 1 740 ? 38.264 11.954 -46.806 1.00 70.50 740 LYS A C 1
ATOM 6068 O O . LYS A 1 740 ? 37.663 12.421 -45.846 1.00 70.50 740 LYS A O 1
ATOM 6073 N N . LYS A 1 741 ? 37.861 10.821 -47.390 1.00 68.81 741 LYS A N 1
ATOM 6074 C CA . LYS A 1 741 ? 36.757 10.015 -46.838 1.00 68.81 741 LYS A CA 1
ATOM 6075 C C . LYS A 1 741 ? 37.143 9.270 -45.557 1.00 68.81 741 LYS A C 1
ATOM 6077 O O . LYS A 1 741 ? 36.271 9.038 -44.730 1.00 68.81 741 LYS A O 1
ATOM 6082 N N . ILE A 1 742 ? 38.415 8.909 -45.397 1.00 70.81 742 ILE A N 1
ATOM 6083 C CA . ILE A 1 742 ? 38.943 8.292 -44.174 1.00 70.81 742 ILE A CA 1
ATOM 6084 C C . ILE A 1 742 ? 39.135 9.352 -43.081 1.00 70.81 742 ILE A C 1
ATOM 6086 O O . ILE A 1 742 ? 38.763 9.088 -41.949 1.00 70.81 742 ILE A O 1
ATOM 6090 N N . GLU A 1 743 ? 39.622 10.551 -43.416 1.00 68.19 743 GLU A N 1
ATOM 6091 C CA . GLU A 1 743 ? 39.754 11.690 -42.490 1.00 68.19 743 GLU A CA 1
ATOM 6092 C C . GLU A 1 743 ? 38.399 12.046 -41.850 1.00 68.19 743 GLU A C 1
ATOM 6094 O O . GLU A 1 743 ? 38.281 12.045 -40.628 1.00 68.19 743 GLU A O 1
ATOM 6099 N N . ASN A 1 744 ? 37.347 12.230 -42.659 1.00 69.88 744 ASN A N 1
ATOM 6100 C CA . ASN A 1 744 ? 35.991 12.458 -42.144 1.00 69.88 744 ASN A CA 1
ATOM 6101 C C . ASN A 1 744 ? 35.477 11.280 -41.291 1.00 69.88 744 ASN A C 1
ATOM 6103 O O . ASN A 1 744 ? 34.912 11.497 -40.226 1.00 69.88 744 ASN A O 1
ATOM 6107 N N . ALA A 1 745 ? 35.687 10.032 -41.728 1.00 68.94 745 ALA A N 1
ATOM 6108 C CA . ALA A 1 745 ? 35.240 8.863 -40.969 1.00 68.94 745 ALA A CA 1
ATOM 6109 C C . ALA A 1 745 ? 35.992 8.701 -39.635 1.00 68.94 745 ALA A C 1
ATOM 6111 O O . ALA A 1 745 ? 35.406 8.247 -38.659 1.00 68.94 745 ALA A O 1
ATOM 6112 N N . MET A 1 746 ? 37.273 9.079 -39.570 1.00 65.19 746 MET A N 1
ATOM 6113 C CA . MET A 1 746 ? 38.034 9.122 -38.320 1.00 65.19 746 MET A CA 1
ATOM 6114 C C . MET A 1 746 ? 37.456 10.162 -37.360 1.00 65.19 746 MET A C 1
ATOM 6116 O O . MET A 1 746 ? 37.297 9.848 -36.187 1.00 65.19 746 MET A O 1
ATOM 6120 N N . GLN A 1 747 ? 37.056 11.337 -37.854 1.00 73.75 747 GLN A N 1
ATOM 6121 C CA . GLN A 1 747 ? 36.392 12.356 -37.037 1.00 73.75 747 GLN A CA 1
ATOM 6122 C C . GLN A 1 747 ? 35.037 11.859 -36.487 1.00 73.75 747 GLN A C 1
ATOM 6124 O O . GLN A 1 747 ? 34.783 11.982 -35.289 1.00 73.75 747 GLN A O 1
ATOM 6129 N N . ASP A 1 748 ? 34.219 11.192 -37.316 1.00 72.31 748 ASP A N 1
ATOM 6130 C CA . ASP A 1 748 ? 32.977 10.528 -36.877 1.00 72.31 748 ASP A CA 1
ATOM 6131 C C . ASP A 1 748 ? 33.235 9.423 -35.824 1.00 72.31 748 ASP A C 1
ATOM 6133 O O . ASP A 1 748 ? 32.379 9.154 -34.976 1.00 72.31 748 ASP A O 1
ATOM 6137 N N . PHE A 1 749 ? 34.386 8.740 -35.883 1.00 73.50 749 PHE A N 1
ATOM 6138 C CA . PHE A 1 749 ? 34.779 7.719 -34.905 1.00 73.50 749 PHE A CA 1
ATOM 6139 C C . PHE A 1 749 ? 35.351 8.313 -33.612 1.00 73.50 749 PHE A C 1
ATOM 6141 O O . PHE A 1 749 ? 35.093 7.754 -32.551 1.00 73.50 749 PHE A O 1
ATOM 6148 N N . GLU A 1 750 ? 36.073 9.434 -33.661 1.00 71.94 750 GLU A N 1
ATOM 6149 C CA . GLU A 1 750 ? 36.546 10.149 -32.467 1.00 71.94 750 GLU A CA 1
ATOM 6150 C C . GLU A 1 750 ? 35.368 10.724 -31.666 1.00 71.94 750 GLU A C 1
ATOM 6152 O O . GLU A 1 750 ? 35.310 10.553 -30.448 1.00 71.94 750 GLU A O 1
ATOM 6157 N N . GLU A 1 751 ? 34.376 11.317 -32.340 1.00 76.06 751 GLU A N 1
ATOM 6158 C CA . GLU A 1 751 ? 33.172 11.844 -31.684 1.00 76.06 751 GLU A CA 1
ATOM 6159 C C . GLU A 1 751 ? 32.322 10.721 -31.051 1.00 76.06 751 GLU A C 1
ATOM 6161 O O . GLU A 1 751 ? 31.828 10.868 -29.931 1.00 76.06 751 GLU A O 1
ATOM 6166 N N . LYS A 1 752 ? 32.246 9.546 -31.697 1.00 75.56 752 LYS A N 1
ATOM 6167 C CA . LYS A 1 752 ? 31.613 8.339 -31.127 1.00 75.56 752 LYS A CA 1
ATOM 6168 C C . LYS A 1 752 ? 32.421 7.685 -30.009 1.00 75.56 752 LYS A C 1
ATOM 6170 O O . LYS A 1 752 ? 31.815 7.191 -29.063 1.00 75.56 752 LYS A O 1
ATOM 6175 N N . SER A 1 753 ? 33.754 7.676 -30.087 1.00 68.88 753 SER A N 1
ATOM 6176 C CA . SER A 1 753 ? 34.605 7.191 -28.991 1.00 68.88 753 SER A CA 1
ATOM 6177 C C . SER A 1 753 ? 34.367 8.035 -27.749 1.00 68.88 753 SER A C 1
ATOM 6179 O O . SER A 1 753 ? 34.134 7.487 -26.683 1.00 68.88 753 SER A O 1
ATOM 6181 N N . LYS A 1 754 ? 34.304 9.360 -27.911 1.00 77.38 754 LYS A N 1
ATOM 6182 C CA . LYS A 1 754 ? 34.028 10.284 -26.813 1.00 77.38 754 LYS A CA 1
ATOM 6183 C C . LYS A 1 754 ? 32.655 10.046 -26.173 1.00 77.38 754 LYS A C 1
ATOM 6185 O O . LYS A 1 754 ? 32.572 9.967 -24.956 1.00 77.38 754 LYS A O 1
ATOM 6190 N N . GLN A 1 755 ? 31.604 9.843 -26.975 1.00 75.38 755 GLN A N 1
ATOM 6191 C CA . GLN A 1 755 ? 30.286 9.447 -26.454 1.00 75.38 755 GLN A CA 1
ATOM 6192 C C . GLN A 1 755 ? 30.315 8.089 -25.732 1.00 75.38 755 GLN A C 1
ATOM 6194 O O . GLN A 1 755 ? 29.610 7.907 -24.744 1.00 75.38 755 GLN A O 1
ATOM 6199 N N . LEU A 1 756 ? 31.119 7.129 -26.202 1.00 76.19 756 LEU A N 1
ATOM 6200 C CA . LEU A 1 756 ? 31.315 5.848 -25.519 1.00 76.19 756 LEU A CA 1
ATOM 6201 C C . LEU A 1 756 ? 32.068 6.008 -24.193 1.00 76.19 756 LEU A C 1
ATOM 6203 O O . LEU A 1 756 ? 31.660 5.394 -23.214 1.00 76.19 756 LEU A O 1
ATOM 6207 N N . ASP A 1 757 ? 33.108 6.840 -24.140 1.00 76.75 757 ASP A N 1
ATOM 6208 C CA . ASP A 1 757 ? 33.865 7.135 -22.919 1.00 76.75 757 ASP A CA 1
ATOM 6209 C C . ASP A 1 757 ? 32.993 7.863 -21.874 1.00 76.75 757 ASP A C 1
ATOM 6211 O O . ASP A 1 757 ? 32.983 7.465 -20.708 1.00 76.75 757 ASP A O 1
ATOM 6215 N N . ASP A 1 758 ? 32.190 8.852 -22.296 1.00 77.81 758 ASP A N 1
ATOM 6216 C CA . ASP A 1 758 ? 31.215 9.549 -21.440 1.00 77.81 758 ASP A CA 1
ATOM 6217 C C . ASP A 1 758 ? 30.167 8.558 -20.869 1.00 77.81 758 ASP A C 1
ATOM 6219 O O . ASP A 1 758 ? 29.937 8.518 -19.657 1.00 77.81 758 ASP A O 1
ATOM 6223 N N . ASN A 1 759 ? 29.594 7.687 -21.714 1.00 79.00 759 ASN A N 1
ATOM 6224 C CA . ASN A 1 759 ? 28.647 6.642 -21.292 1.00 79.00 759 ASN A CA 1
ATOM 6225 C C . ASN A 1 759 ? 29.289 5.599 -20.353 1.00 79.00 759 ASN A C 1
ATOM 6227 O O . ASN A 1 759 ? 28.637 5.089 -19.442 1.00 79.00 759 ASN A O 1
ATOM 6231 N N . ILE A 1 760 ? 30.564 5.256 -20.566 1.00 75.06 760 ILE A N 1
ATOM 6232 C CA . ILE A 1 760 ? 31.315 4.325 -19.711 1.00 75.06 760 ILE A CA 1
ATOM 6233 C C . ILE A 1 760 ? 31.511 4.912 -18.308 1.00 75.06 760 ILE A C 1
ATOM 6235 O O . ILE A 1 760 ? 31.446 4.165 -17.331 1.00 75.06 760 ILE A O 1
ATOM 6239 N N . GLU A 1 761 ? 31.729 6.223 -18.179 1.00 76.88 761 GLU A N 1
ATOM 6240 C CA . GLU A 1 761 ? 31.856 6.876 -16.872 1.00 76.88 761 GLU A CA 1
ATOM 6241 C C . GLU A 1 761 ? 30.510 6.933 -16.126 1.00 76.88 761 GLU A C 1
ATOM 6243 O O . GLU A 1 761 ? 30.465 6.642 -14.929 1.00 76.88 761 GLU A O 1
ATOM 6248 N N . GLU A 1 762 ? 29.399 7.189 -16.829 1.00 78.50 762 GLU A N 1
ATOM 6249 C CA . GLU A 1 762 ? 28.051 7.115 -16.241 1.00 78.50 762 GLU A CA 1
ATOM 6250 C C . GLU A 1 762 ? 27.729 5.696 -15.731 1.00 78.50 762 GLU A C 1
ATOM 6252 O O . GLU A 1 762 ? 27.279 5.525 -14.594 1.00 78.50 762 GLU A O 1
ATOM 6257 N N . VAL A 1 763 ? 28.037 4.657 -16.517 1.00 77.38 763 VAL A N 1
ATOM 6258 C CA . VAL A 1 763 ? 27.832 3.252 -16.115 1.00 77.38 763 VAL A CA 1
ATOM 6259 C C . VAL A 1 763 ? 28.722 2.853 -14.929 1.00 77.38 763 VAL A C 1
ATOM 6261 O O . VAL A 1 763 ? 28.266 2.102 -14.062 1.00 77.38 763 VAL A O 1
ATOM 6264 N N . LYS A 1 764 ? 29.959 3.364 -14.819 1.00 76.94 764 LYS A N 1
ATOM 6265 C CA . LYS A 1 764 ? 30.791 3.158 -13.615 1.00 76.94 764 LYS A CA 1
ATOM 6266 C C . LYS A 1 764 ? 30.134 3.753 -12.375 1.00 76.94 764 LYS A C 1
ATOM 6268 O O . LYS A 1 764 ? 30.062 3.063 -11.364 1.00 76.94 764 LYS A O 1
ATOM 6273 N N . GLN A 1 765 ? 29.634 4.989 -12.455 1.00 76.00 765 GLN A N 1
ATOM 6274 C CA . GLN A 1 765 ? 28.997 5.641 -11.309 1.00 76.00 765 GLN A CA 1
ATOM 6275 C C . GLN A 1 765 ? 27.745 4.869 -10.856 1.00 76.00 765 GLN A C 1
ATOM 6277 O O . GLN A 1 765 ? 27.588 4.597 -9.667 1.00 76.00 765 GLN A O 1
ATOM 6282 N N . GLN A 1 766 ? 26.907 4.424 -11.799 1.00 76.50 766 GLN A N 1
ATOM 6283 C CA . GLN A 1 766 ? 25.756 3.563 -11.498 1.00 76.50 766 GLN A CA 1
ATOM 6284 C C . GLN A 1 766 ? 26.182 2.214 -10.884 1.00 76.50 766 GLN A C 1
ATOM 6286 O O . GLN A 1 766 ? 25.508 1.698 -9.993 1.00 76.50 766 GLN A O 1
ATOM 6291 N N . THR A 1 767 ? 27.318 1.650 -11.313 1.00 69.12 767 THR A N 1
ATOM 6292 C CA . THR A 1 767 ? 27.866 0.406 -10.743 1.00 69.12 767 THR A CA 1
ATOM 6293 C C . THR A 1 767 ? 28.340 0.608 -9.301 1.00 69.12 767 THR A C 1
ATOM 6295 O O . THR A 1 767 ? 28.014 -0.209 -8.444 1.00 69.12 767 THR A O 1
ATOM 6298 N N . GLU A 1 768 ? 29.048 1.702 -9.001 1.00 80.75 768 GLU A N 1
ATOM 6299 C CA . GLU A 1 768 ? 29.507 2.024 -7.641 1.00 80.75 768 GLU A CA 1
ATOM 6300 C C . GLU A 1 768 ? 28.323 2.278 -6.688 1.00 80.75 768 GLU A C 1
ATOM 6302 O O . GLU A 1 768 ? 28.330 1.802 -5.551 1.00 80.75 768 GLU A O 1
ATOM 6307 N N . GLU A 1 769 ? 27.260 2.949 -7.143 1.00 76.06 769 GLU A N 1
ATOM 6308 C CA . GLU A 1 769 ? 26.028 3.123 -6.358 1.00 76.06 769 GLU A CA 1
ATOM 6309 C C . GLU A 1 769 ? 25.342 1.769 -6.056 1.00 76.06 769 GLU A C 1
ATOM 6311 O O . GLU A 1 769 ? 24.953 1.515 -4.911 1.00 76.06 769 GLU A O 1
ATOM 6316 N N . VAL A 1 770 ? 25.278 0.851 -7.031 1.00 78.25 770 VAL A N 1
ATOM 6317 C CA . VAL A 1 770 ? 24.712 -0.501 -6.846 1.00 78.25 770 VAL A CA 1
ATOM 6318 C C . VAL A 1 770 ? 25.579 -1.390 -5.945 1.00 78.25 770 VAL A C 1
ATOM 6320 O O . VAL A 1 770 ? 25.032 -2.118 -5.116 1.00 78.25 770 VAL A O 1
ATOM 6323 N N . GLU A 1 771 ? 26.912 -1.336 -6.040 1.00 76.00 771 GLU A N 1
ATOM 6324 C CA . GLU A 1 771 ? 27.800 -2.089 -5.137 1.00 76.00 771 GLU A CA 1
ATOM 6325 C C . GLU A 1 771 ? 27.616 -1.662 -3.668 1.00 76.00 771 GLU A C 1
ATOM 6327 O O . GLU A 1 771 ? 27.620 -2.513 -2.772 1.00 76.00 771 GLU A O 1
ATOM 6332 N N . ASN A 1 772 ? 27.358 -0.373 -3.419 1.00 78.06 772 ASN A N 1
ATOM 6333 C CA . ASN A 1 772 ? 27.037 0.136 -2.084 1.00 78.06 772 ASN A CA 1
ATOM 6334 C C . ASN A 1 772 ? 25.656 -0.346 -1.579 1.00 78.06 772 ASN A C 1
ATOM 6336 O O . ASN A 1 772 ? 25.582 -0.832 -0.446 1.00 78.06 772 ASN A O 1
ATOM 6340 N N . GLU A 1 773 ? 24.584 -0.299 -2.393 1.00 75.31 773 GLU A N 1
ATOM 6341 C CA . GLU A 1 773 ? 23.275 -0.876 -2.003 1.00 75.31 773 GLU A CA 1
ATOM 6342 C C . GLU A 1 773 ? 23.394 -2.392 -1.709 1.00 75.31 773 GLU A C 1
ATOM 6344 O O . GLU A 1 773 ? 22.804 -2.896 -0.747 1.00 75.31 773 GLU A O 1
ATOM 6349 N N . VAL A 1 774 ? 24.191 -3.134 -2.491 1.00 74.50 774 VAL A N 1
ATOM 6350 C CA . VAL A 1 774 ? 24.405 -4.581 -2.305 1.00 74.50 774 VAL A CA 1
ATOM 6351 C C . VAL A 1 774 ? 25.112 -4.897 -0.984 1.00 74.50 774 VAL A C 1
ATOM 6353 O O . VAL A 1 774 ? 24.705 -5.840 -0.295 1.00 74.50 774 VAL A O 1
ATOM 6356 N N . GLU A 1 775 ? 26.137 -4.134 -0.592 1.00 78.62 775 GLU A N 1
ATOM 6357 C CA . GLU A 1 775 ? 26.827 -4.359 0.684 1.00 78.62 775 GLU A CA 1
ATOM 6358 C C . GLU A 1 775 ? 25.924 -4.009 1.885 1.00 78.62 775 GLU A C 1
ATOM 6360 O O . GLU A 1 775 ? 25.906 -4.755 2.868 1.00 78.62 775 GLU A O 1
ATOM 6365 N N . GLU A 1 776 ? 25.086 -2.965 1.797 1.00 75.62 776 GLU A N 1
ATOM 6366 C CA . GLU A 1 776 ? 24.099 -2.653 2.843 1.00 75.62 776 GLU A CA 1
ATOM 6367 C C . GLU A 1 776 ? 23.070 -3.788 3.002 1.00 75.62 776 GLU A C 1
ATOM 6369 O O . GLU A 1 776 ? 22.927 -4.344 4.100 1.00 75.62 776 GLU A O 1
ATOM 6374 N N . ILE A 1 777 ? 22.442 -4.230 1.903 1.00 74.25 777 ILE A N 1
ATOM 6375 C CA . ILE A 1 777 ? 21.493 -5.361 1.886 1.00 74.25 777 ILE A CA 1
ATOM 6376 C C . ILE A 1 777 ? 22.132 -6.628 2.472 1.00 74.25 777 ILE A C 1
ATOM 6378 O O . ILE A 1 777 ? 21.498 -7.363 3.234 1.00 74.25 777 ILE A O 1
ATOM 6382 N N . LYS A 1 778 ? 23.405 -6.888 2.166 1.00 76.38 778 LYS A N 1
ATOM 6383 C CA . LYS A 1 778 ? 24.178 -8.029 2.675 1.00 76.38 778 LYS A CA 1
ATOM 6384 C C . LYS A 1 778 ? 24.393 -7.957 4.193 1.00 76.38 778 LYS A C 1
ATOM 6386 O O . LYS A 1 778 ? 24.256 -8.994 4.850 1.00 76.38 778 LYS A O 1
ATOM 6391 N N . THR A 1 779 ? 24.644 -6.777 4.775 1.00 76.62 779 THR A N 1
ATOM 6392 C CA . THR A 1 779 ? 24.689 -6.631 6.247 1.00 76.62 779 THR A CA 1
ATOM 6393 C C . THR A 1 779 ? 23.324 -6.881 6.894 1.00 76.62 779 THR A C 1
ATOM 6395 O O . THR A 1 779 ? 23.242 -7.579 7.911 1.00 76.62 779 THR A O 1
ATOM 6398 N N . GLU A 1 780 ? 22.224 -6.415 6.292 1.00 72.69 780 GLU A N 1
ATOM 6399 C CA . GLU A 1 780 ? 20.896 -6.669 6.855 1.00 72.69 780 GLU A CA 1
ATOM 6400 C C . GLU A 1 780 ? 20.476 -8.144 6.715 1.00 72.69 780 GLU A C 1
ATOM 6402 O O . GLU A 1 780 ? 19.908 -8.726 7.645 1.00 72.69 780 GLU A O 1
ATOM 6407 N N . CYS A 1 781 ? 20.852 -8.806 5.616 1.00 62.47 781 CYS A N 1
ATOM 6408 C CA . CYS A 1 781 ? 20.676 -10.248 5.442 1.00 62.47 781 CYS A CA 1
ATOM 6409 C C . CYS A 1 781 ? 21.382 -11.056 6.544 1.00 62.47 781 CYS A C 1
ATOM 6411 O O . CYS A 1 781 ? 20.791 -12.002 7.072 1.00 62.47 781 CYS A O 1
ATOM 6413 N N . GLN A 1 782 ? 22.605 -10.681 6.942 1.00 72.19 782 GLN A N 1
ATOM 6414 C CA . GLN A 1 782 ? 23.305 -11.317 8.069 1.00 72.19 782 GLN A CA 1
ATOM 6415 C C . GLN A 1 782 ? 22.524 -11.140 9.384 1.00 72.19 782 GLN A C 1
ATOM 6417 O O . GLN A 1 782 ? 22.288 -12.114 10.104 1.00 72.19 782 GLN A O 1
ATOM 6422 N N . ARG A 1 783 ? 22.019 -9.928 9.655 1.00 73.94 783 ARG A N 1
ATOM 6423 C CA . ARG A 1 783 ? 21.179 -9.631 10.830 1.00 73.94 783 ARG A CA 1
ATOM 6424 C C . ARG A 1 783 ? 19.909 -10.493 10.875 1.00 73.94 783 ARG A C 1
ATOM 6426 O O . ARG A 1 783 ? 19.551 -11.020 11.932 1.00 73.94 783 ARG A O 1
ATOM 6433 N N . PHE A 1 784 ? 19.237 -10.688 9.739 1.00 63.00 784 PHE A N 1
ATOM 6434 C CA . PHE A 1 784 ? 18.057 -11.559 9.657 1.00 63.00 784 PHE A CA 1
ATOM 6435 C C . PHE A 1 784 ? 18.392 -13.054 9.785 1.00 63.00 784 PHE A C 1
ATOM 6437 O O . PHE A 1 784 ? 17.587 -13.809 10.345 1.00 63.00 784 PHE A O 1
ATOM 6444 N N . GLN A 1 785 ? 19.573 -13.498 9.340 1.00 65.88 785 GLN A N 1
ATOM 6445 C CA . GLN A 1 785 ? 20.050 -14.868 9.560 1.00 65.88 785 GLN A CA 1
ATOM 6446 C C . GLN A 1 785 ? 20.283 -15.151 11.054 1.00 65.88 785 GLN A C 1
ATOM 6448 O O . GLN A 1 785 ? 19.757 -16.144 11.567 1.00 65.88 785 GLN A O 1
ATOM 6453 N N . GLU A 1 786 ? 20.959 -14.256 11.785 1.00 65.50 786 GLU A N 1
ATOM 6454 C CA . GLU A 1 786 ? 21.127 -14.387 13.241 1.00 65.50 786 GLU A CA 1
ATOM 6455 C C . GLU A 1 786 ? 19.781 -14.445 13.975 1.00 65.50 786 GLU A C 1
ATOM 6457 O O . GLU A 1 786 ? 19.560 -15.309 14.834 1.00 65.50 786 GLU A O 1
ATOM 6462 N N . LEU A 1 787 ? 18.845 -13.553 13.630 1.00 66.25 787 LEU A N 1
ATOM 6463 C CA . LEU A 1 787 ? 17.513 -13.530 14.239 1.00 66.25 787 LEU A CA 1
ATOM 6464 C C . LEU A 1 787 ? 16.763 -14.852 13.991 1.00 66.25 787 LEU A C 1
ATOM 6466 O O . LEU A 1 787 ? 16.117 -15.397 14.891 1.00 66.25 787 LEU A O 1
ATOM 6470 N N . THR A 1 788 ? 16.910 -15.410 12.788 1.00 58.50 788 THR A N 1
ATOM 6471 C CA . THR A 1 788 ? 16.294 -16.675 12.374 1.00 58.50 788 THR A CA 1
ATOM 6472 C C . THR A 1 788 ? 16.850 -17.879 13.144 1.00 58.50 788 THR A C 1
ATOM 6474 O O . THR A 1 788 ? 16.070 -18.731 13.581 1.00 58.50 788 THR A O 1
ATOM 6477 N N . GLU A 1 789 ? 18.163 -17.961 13.381 1.00 62.22 789 GLU A N 1
ATOM 6478 C CA . GLU A 1 789 ? 18.753 -19.048 14.184 1.00 62.22 789 GLU A CA 1
ATOM 6479 C C . GLU A 1 789 ? 18.398 -18.953 15.677 1.00 62.22 789 GLU A C 1
ATOM 6481 O O . GLU A 1 789 ? 18.135 -19.973 16.327 1.00 62.22 789 GLU A O 1
ATOM 6486 N N . ASN A 1 790 ? 18.270 -17.739 16.221 1.00 59.91 790 ASN A N 1
ATOM 6487 C CA . ASN A 1 790 ? 17.748 -17.535 17.575 1.00 59.91 790 ASN A CA 1
ATOM 6488 C C . ASN A 1 790 ? 16.295 -18.045 17.720 1.00 59.91 790 ASN A C 1
ATOM 6490 O O . ASN A 1 790 ? 15.952 -18.681 18.720 1.00 59.91 790 ASN A O 1
ATOM 6494 N N . VAL A 1 791 ? 15.446 -17.865 16.701 1.00 59.78 791 VAL A N 1
ATOM 6495 C CA . VAL A 1 791 ? 14.074 -18.414 16.691 1.00 59.78 791 VAL A CA 1
ATOM 6496 C C . VAL A 1 791 ? 14.061 -19.939 16.493 1.00 59.78 791 VAL A C 1
ATOM 6498 O O . VAL A 1 791 ? 13.301 -20.645 17.166 1.00 59.78 791 VAL A O 1
ATOM 6501 N N . LYS A 1 792 ? 14.916 -20.488 15.617 1.00 57.12 792 LYS A N 1
ATOM 6502 C CA . LYS A 1 792 ? 15.048 -21.946 15.408 1.00 57.12 792 LYS A CA 1
ATOM 6503 C C . LYS A 1 792 ? 15.499 -22.670 16.681 1.00 57.12 792 LYS A C 1
ATOM 6505 O O . LYS A 1 792 ? 14.943 -23.719 17.013 1.00 57.12 792 LYS A O 1
ATOM 6510 N N . THR A 1 793 ? 16.466 -22.120 17.414 1.00 56.56 793 THR A N 1
ATOM 6511 C CA . THR A 1 793 ? 16.987 -22.730 18.651 1.00 56.56 793 THR A CA 1
ATOM 6512 C C . THR A 1 793 ? 15.970 -22.715 19.797 1.00 56.56 793 THR A C 1
ATOM 6514 O O . THR A 1 793 ? 15.817 -23.728 20.483 1.00 56.56 793 THR A O 1
ATOM 6517 N N . ASP A 1 794 ? 15.189 -21.645 19.966 1.00 53.88 794 ASP A N 1
ATOM 6518 C CA . ASP A 1 794 ? 14.090 -21.614 20.946 1.00 53.88 794 ASP A CA 1
ATOM 6519 C C . ASP A 1 794 ? 12.928 -22.561 20.563 1.00 53.88 794 ASP A C 1
ATOM 6521 O O . ASP A 1 794 ? 12.365 -23.247 21.423 1.00 53.88 794 ASP A O 1
ATOM 6525 N N . ARG A 1 795 ? 12.620 -22.710 19.263 1.00 56.66 795 ARG A N 1
ATOM 6526 C CA . ARG A 1 795 ? 11.677 -23.735 18.769 1.00 56.66 795 ARG A CA 1
ATOM 6527 C C . ARG A 1 795 ? 12.150 -25.157 19.100 1.00 56.66 795 ARG A C 1
ATOM 6529 O O . ARG A 1 795 ? 11.340 -25.968 19.554 1.00 56.66 795 ARG A O 1
ATOM 6536 N N . GLN A 1 796 ? 13.437 -25.452 18.913 1.00 52.78 796 GLN A N 1
ATOM 6537 C CA . GLN A 1 796 ? 14.047 -26.746 19.249 1.00 52.78 796 GLN A CA 1
ATOM 6538 C C . GLN A 1 796 ? 13.922 -27.046 20.757 1.00 52.78 796 GLN A C 1
ATOM 6540 O O . GLN A 1 796 ? 13.424 -28.105 21.142 1.00 52.78 796 GLN A O 1
ATOM 6545 N N . LEU A 1 797 ? 14.264 -26.075 21.615 1.00 54.00 797 LEU A N 1
ATOM 6546 C CA . LEU A 1 797 ? 14.145 -26.181 23.075 1.00 54.00 797 LEU A CA 1
ATOM 6547 C C . LEU A 1 797 ? 12.697 -26.451 23.527 1.00 54.00 797 LEU A C 1
ATOM 6549 O O . LEU A 1 797 ? 12.448 -27.301 24.388 1.00 54.00 797 LEU A O 1
ATOM 6553 N N . LYS A 1 798 ? 11.722 -25.756 22.927 1.00 55.31 798 LYS A N 1
ATOM 6554 C CA . LYS A 1 798 ? 10.288 -25.959 23.194 1.00 55.31 798 LYS A CA 1
ATOM 6555 C C . LYS A 1 798 ? 9.811 -27.356 22.778 1.00 55.31 798 LYS A C 1
ATOM 6557 O O . LYS A 1 798 ? 9.005 -27.949 23.496 1.00 55.31 798 LYS A O 1
ATOM 6562 N N . PHE A 1 799 ? 10.325 -27.900 21.673 1.00 54.53 799 PHE A N 1
ATOM 6563 C CA . PHE A 1 799 ? 10.003 -29.250 21.198 1.00 54.53 799 PHE A CA 1
ATOM 6564 C C . PHE A 1 799 ? 10.560 -30.347 22.121 1.00 54.53 799 PHE A C 1
ATOM 6566 O O . PHE A 1 799 ? 9.827 -31.259 22.507 1.00 54.53 799 PHE A O 1
ATOM 6573 N N . GLU A 1 800 ? 11.811 -30.229 22.569 1.00 52.25 800 GLU A N 1
ATOM 6574 C CA . GLU A 1 800 ? 12.423 -31.188 23.502 1.00 52.25 800 GLU A CA 1
ATOM 6575 C C . GLU A 1 800 ? 11.732 -31.180 24.878 1.00 52.25 800 GLU A C 1
ATOM 6577 O O . GLU A 1 800 ? 11.443 -32.241 25.441 1.00 52.25 800 GLU A O 1
ATOM 6582 N N . LEU A 1 801 ? 11.342 -30.001 25.380 1.00 51.91 801 LEU A N 1
ATOM 6583 C CA . LEU A 1 801 ? 10.494 -29.867 26.574 1.00 51.91 801 LEU A CA 1
ATOM 6584 C C . LEU A 1 801 ? 9.111 -30.520 26.409 1.00 51.91 801 LEU A C 1
ATOM 6586 O O . LEU A 1 801 ? 8.547 -31.018 27.389 1.00 51.91 801 LEU A O 1
ATOM 6590 N N . LEU A 1 802 ? 8.551 -30.525 25.197 1.00 49.88 802 LEU A N 1
ATOM 6591 C CA . LEU A 1 802 ? 7.266 -31.155 24.892 1.00 49.88 802 LEU A CA 1
ATOM 6592 C C . LEU A 1 802 ? 7.404 -32.685 24.855 1.00 49.88 802 LEU A C 1
ATOM 6594 O O . LEU A 1 802 ? 6.626 -33.372 25.520 1.00 49.88 802 LEU A O 1
ATOM 6598 N N . LEU A 1 803 ? 8.446 -33.218 24.207 1.00 53.09 803 LEU A N 1
ATOM 6599 C CA . LEU A 1 803 ? 8.783 -34.649 24.228 1.00 53.09 803 LEU A CA 1
ATOM 6600 C C . LEU A 1 803 ? 9.067 -35.161 25.651 1.00 53.09 803 LEU A C 1
ATOM 6602 O O . LEU A 1 803 ? 8.600 -36.237 26.030 1.00 53.09 803 LEU A O 1
ATOM 6606 N N . ALA A 1 804 ? 9.782 -34.388 26.474 1.00 50.41 804 ALA A N 1
ATOM 6607 C CA . ALA A 1 804 ? 10.030 -34.727 27.877 1.00 50.41 804 ALA A CA 1
ATOM 6608 C C . ALA A 1 804 ? 8.726 -34.778 28.697 1.00 50.41 804 ALA A C 1
ATOM 6610 O O . ALA A 1 804 ? 8.523 -35.699 29.495 1.00 50.41 804 ALA A O 1
ATOM 6611 N N . LYS A 1 805 ? 7.800 -33.835 28.464 1.00 51.66 805 LYS A N 1
ATOM 6612 C CA . LYS A 1 805 ? 6.458 -33.853 29.070 1.00 51.66 805 LYS A CA 1
ATOM 6613 C C . LYS A 1 805 ? 5.629 -35.046 28.589 1.00 51.66 805 LYS A C 1
ATOM 6615 O O . LYS A 1 805 ? 5.031 -35.710 29.429 1.00 51.66 805 LYS A O 1
ATOM 6620 N N . GLN A 1 806 ? 5.634 -35.370 27.295 1.00 55.88 806 GLN A N 1
ATOM 6621 C CA . GLN A 1 806 ? 4.935 -36.542 26.749 1.00 55.88 806 GLN A CA 1
ATOM 6622 C C . GLN A 1 806 ? 5.472 -37.856 27.332 1.00 55.88 806 GLN A C 1
ATOM 6624 O O . GLN A 1 806 ? 4.681 -38.670 27.805 1.00 55.88 806 GLN A O 1
ATOM 6629 N N . LYS A 1 807 ? 6.799 -38.040 27.409 1.00 56.88 807 LYS A N 1
ATOM 6630 C CA . LYS A 1 807 ? 7.408 -39.209 28.074 1.00 56.88 807 LYS A CA 1
ATOM 6631 C C . LYS A 1 807 ? 7.002 -39.301 29.549 1.00 56.88 807 LYS A C 1
ATOM 6633 O O . LYS A 1 807 ? 6.635 -40.379 30.012 1.00 56.88 807 LYS A O 1
ATOM 6638 N N . LYS A 1 808 ? 6.984 -38.176 30.277 1.00 54.31 808 LYS A N 1
ATOM 6639 C CA . LYS A 1 808 ? 6.524 -38.132 31.676 1.00 54.31 808 LYS A CA 1
ATOM 6640 C C . LYS A 1 808 ? 5.035 -38.471 31.821 1.00 54.31 808 LYS A C 1
ATOM 6642 O O . LYS A 1 808 ? 4.680 -39.212 32.732 1.00 54.31 808 LYS A O 1
ATOM 6647 N N . VAL A 1 809 ? 4.176 -37.971 30.930 1.00 56.28 809 VAL A N 1
ATOM 6648 C CA . VAL A 1 809 ? 2.745 -38.316 30.901 1.00 56.28 809 VAL A CA 1
ATOM 6649 C C . VAL A 1 809 ? 2.559 -39.801 30.591 1.00 56.28 809 VAL A C 1
ATOM 6651 O O . VAL A 1 809 ? 1.840 -40.466 31.327 1.00 56.28 809 VAL A O 1
ATOM 6654 N N . SER A 1 810 ? 3.261 -40.360 29.601 1.00 55.56 810 SER A N 1
ATOM 6655 C CA . SER A 1 810 ? 3.220 -41.798 29.294 1.00 55.56 810 SER A CA 1
ATOM 6656 C C . SER A 1 810 ? 3.630 -42.654 30.498 1.00 55.56 810 SER A C 1
ATOM 6658 O O . SER A 1 810 ? 2.943 -43.615 30.831 1.00 55.56 810 SER A O 1
ATOM 6660 N N . MET A 1 811 ? 4.705 -42.278 31.199 1.00 53.59 811 MET A N 1
ATOM 6661 C CA . MET A 1 811 ? 5.189 -42.988 32.388 1.00 53.59 811 MET A CA 1
ATOM 6662 C C . MET A 1 811 ? 4.183 -42.938 33.553 1.00 53.59 811 MET A C 1
ATOM 6664 O O . MET A 1 811 ? 3.952 -43.948 34.214 1.00 53.59 811 MET A O 1
ATOM 6668 N N . LEU A 1 812 ? 3.533 -41.788 33.771 1.00 55.19 812 LEU A N 1
ATOM 6669 C CA . LEU A 1 812 ? 2.437 -41.644 34.739 1.00 55.19 812 LEU A CA 1
ATOM 6670 C C . LEU A 1 812 ? 1.164 -42.398 34.307 1.00 55.19 812 LEU A C 1
ATOM 6672 O O . LEU A 1 812 ? 0.437 -42.907 35.156 1.00 55.19 812 LEU A O 1
ATOM 6676 N N . THR A 1 813 ? 0.915 -42.514 33.001 1.00 56.72 813 THR A N 1
ATOM 6677 C CA . THR A 1 813 ? -0.249 -43.221 32.446 1.00 56.72 813 THR A CA 1
ATOM 6678 C C . THR A 1 813 ? -0.126 -44.732 32.639 1.00 56.72 813 THR A C 1
ATOM 6680 O O . THR A 1 813 ? -1.093 -45.362 33.060 1.00 56.72 813 THR A O 1
ATOM 6683 N N . GLU A 1 814 ? 1.055 -45.323 32.436 1.00 54.53 814 GLU A N 1
ATOM 6684 C CA . GLU A 1 814 ? 1.262 -46.750 32.731 1.00 54.53 814 GLU A CA 1
ATOM 6685 C C . GLU A 1 814 ? 1.255 -47.043 34.240 1.00 54.53 814 GLU A C 1
ATOM 6687 O O . GLU A 1 814 ? 0.655 -48.033 34.660 1.00 54.53 814 GLU A O 1
ATOM 6692 N N . LEU A 1 815 ? 1.784 -46.134 35.073 1.00 53.09 815 LEU A N 1
ATOM 6693 C CA . LEU A 1 815 ? 1.621 -46.210 36.533 1.00 53.09 815 LEU A CA 1
ATOM 6694 C C . LEU A 1 815 ? 0.139 -46.210 36.951 1.00 53.09 815 LEU A C 1
ATOM 6696 O O . LEU A 1 815 ? -0.250 -47.005 37.804 1.00 53.09 815 LEU A O 1
ATOM 6700 N N . SER A 1 816 ? -0.706 -45.382 36.324 1.00 49.16 816 SER A N 1
ATOM 6701 C CA . SER A 1 816 ? -2.151 -45.344 36.616 1.00 49.16 816 SER A CA 1
ATOM 6702 C C . SER A 1 816 ? -2.921 -46.596 36.165 1.00 49.16 816 SER A C 1
ATOM 6704 O O . SER A 1 816 ? -4.001 -46.866 36.683 1.00 49.16 816 SER A O 1
ATOM 6706 N N . LYS A 1 817 ? -2.356 -47.397 35.249 1.00 53.34 817 LYS A N 1
ATOM 6707 C CA . LYS A 1 817 ? -2.921 -48.677 34.778 1.00 53.34 817 LYS A CA 1
ATOM 6708 C C . LYS A 1 817 ? -2.475 -49.889 35.608 1.00 53.34 817 LYS A C 1
ATOM 6710 O O . LYS A 1 817 ? -2.824 -51.016 35.266 1.00 53.34 817 LYS A O 1
ATOM 6715 N N . GLY A 1 818 ? -1.668 -49.693 36.655 1.00 47.50 818 GLY A N 1
ATOM 6716 C CA . GLY A 1 818 ? -1.223 -50.761 37.562 1.00 47.50 818 GLY A CA 1
ATOM 6717 C C . GLY A 1 818 ? -0.261 -51.795 36.957 1.00 47.50 818 GLY A C 1
ATOM 6718 O O . GLY A 1 818 ? 0.086 -52.766 37.627 1.00 47.50 818 GLY A O 1
ATOM 6719 N N . ARG A 1 819 ? 0.201 -51.609 35.713 1.00 46.91 819 ARG A N 1
ATOM 6720 C CA . ARG A 1 819 ? 1.186 -52.490 35.066 1.00 46.91 819 ARG A CA 1
ATOM 6721 C C . ARG A 1 819 ? 2.593 -51.982 35.371 1.00 46.91 819 ARG A C 1
ATOM 6723 O O . ARG A 1 819 ? 2.919 -50.859 35.006 1.00 46.91 819 ARG A O 1
ATOM 6730 N N . GLN A 1 820 ? 3.442 -52.797 36.002 1.00 53.59 820 GLN A N 1
ATOM 6731 C CA . GLN A 1 820 ? 4.862 -52.457 36.160 1.00 53.59 820 GLN A CA 1
ATOM 6732 C C . GLN A 1 820 ? 5.610 -52.611 34.824 1.00 53.59 820 GLN A C 1
ATOM 6734 O O . GLN A 1 820 ? 5.668 -53.727 34.301 1.00 53.59 820 GLN A O 1
ATOM 6739 N N . PRO A 1 821 ? 6.254 -51.555 34.292 1.00 42.12 821 PRO A N 1
ATOM 6740 C CA . PRO A 1 821 ? 7.216 -51.695 33.207 1.00 42.12 821 PRO A CA 1
ATOM 6741 C C . PRO A 1 821 ? 8.526 -52.276 33.758 1.00 42.12 821 PRO A C 1
ATOM 6743 O O . PRO A 1 821 ? 9.066 -51.796 34.756 1.00 42.12 821 PRO A O 1
ATOM 6746 N N . TYR A 1 822 ? 9.049 -53.314 33.111 1.00 41.69 822 TYR A N 1
ATOM 6747 C CA . TYR A 1 822 ? 10.262 -54.003 33.552 1.00 41.69 822 TYR A CA 1
ATOM 6748 C C . TYR A 1 822 ? 11.522 -53.149 33.318 1.00 41.69 822 TYR A C 1
ATOM 6750 O O . TYR A 1 822 ? 11.987 -53.016 32.190 1.00 41.69 822 TYR A O 1
ATOM 6758 N N . THR A 1 823 ? 12.103 -52.603 34.389 1.00 37.47 823 THR A N 1
ATOM 6759 C CA . THR A 1 823 ? 13.566 -52.454 34.590 1.00 37.47 823 THR A CA 1
ATOM 6760 C C . THR A 1 823 ? 13.832 -51.957 36.011 1.00 37.47 823 THR A C 1
ATOM 6762 O O . THR A 1 823 ? 13.988 -50.767 36.275 1.00 37.47 823 THR A O 1
ATOM 6765 N N . ILE A 1 824 ? 13.868 -52.884 36.972 1.00 36.44 824 ILE A N 1
ATOM 6766 C CA . ILE A 1 824 ? 14.207 -52.543 38.356 1.00 36.44 824 ILE A CA 1
ATOM 6767 C C . ILE A 1 824 ? 15.734 -52.517 38.492 1.00 36.44 824 ILE A C 1
ATOM 6769 O O . ILE A 1 824 ? 16.364 -53.571 38.594 1.00 36.44 824 ILE A O 1
ATOM 6773 N N . TYR A 1 825 ? 16.327 -51.325 38.576 1.00 43.59 825 TYR A N 1
ATOM 6774 C CA . TYR A 1 825 ? 17.679 -51.159 39.118 1.00 43.59 825 TYR A CA 1
ATOM 6775 C C . TYR A 1 825 ? 17.652 -51.502 40.616 1.00 43.59 825 TYR A C 1
ATOM 6777 O O . TYR A 1 825 ? 17.450 -50.636 41.462 1.00 43.59 825 TYR A O 1
ATOM 6785 N N . ARG A 1 826 ? 17.784 -52.796 40.945 1.00 41.72 826 ARG A N 1
ATOM 6786 C CA . ARG A 1 826 ? 17.524 -53.342 42.295 1.00 41.72 826 ARG A CA 1
ATOM 6787 C C . ARG A 1 826 ? 18.475 -52.859 43.396 1.00 41.72 826 ARG A C 1
ATOM 6789 O O . ARG A 1 826 ? 18.201 -53.123 44.561 1.00 41.72 826 ARG A O 1
ATOM 6796 N N . THR A 1 827 ? 19.546 -52.141 43.060 1.00 50.66 827 THR A N 1
ATOM 6797 C CA . THR A 1 827 ? 20.420 -51.450 44.018 1.00 50.66 827 THR A CA 1
ATOM 6798 C C . THR A 1 827 ? 20.963 -50.142 43.442 1.00 50.66 827 THR A C 1
ATOM 6800 O O . THR A 1 827 ? 21.298 -50.040 42.261 1.00 50.66 827 THR A O 1
ATOM 6803 N N . GLU A 1 828 ? 21.121 -49.145 44.313 1.00 45.50 828 GLU A N 1
ATOM 6804 C CA . GLU A 1 828 ? 21.618 -47.796 43.998 1.00 45.50 828 GLU A CA 1
ATOM 6805 C C . GLU A 1 828 ? 23.030 -47.796 43.372 1.00 45.50 828 GLU A C 1
ATOM 6807 O O . GLU A 1 828 ? 23.326 -47.002 42.474 1.00 45.50 828 GLU A O 1
ATOM 6812 N N . LYS A 1 829 ? 23.875 -48.768 43.756 1.00 45.62 829 LYS A N 1
ATOM 6813 C CA . LYS A 1 829 ? 25.186 -49.035 43.131 1.00 45.62 829 LYS A CA 1
ATOM 6814 C C . LYS A 1 829 ? 25.103 -49.408 41.644 1.00 45.62 829 LYS A C 1
ATOM 6816 O O . LYS A 1 829 ? 26.023 -49.098 40.894 1.00 45.62 829 LYS A O 1
ATOM 6821 N N . HIS A 1 830 ? 24.031 -50.066 41.196 1.00 45.28 830 HIS A N 1
ATOM 6822 C CA . HIS A 1 830 ? 23.890 -50.432 39.783 1.00 45.28 830 HIS A CA 1
ATOM 6823 C C . HIS A 1 830 ? 23.398 -49.258 38.933 1.00 45.28 830 HIS A C 1
ATOM 6825 O O . HIS A 1 830 ? 23.890 -49.061 37.825 1.00 45.28 830 HIS A O 1
ATOM 6831 N N . LEU A 1 831 ? 22.495 -48.436 39.481 1.00 45.00 831 LEU A N 1
ATOM 6832 C CA . LEU A 1 831 ? 22.037 -47.201 38.840 1.00 45.00 831 LEU A CA 1
ATOM 6833 C C . LEU A 1 831 ? 23.199 -46.213 38.632 1.00 45.00 831 LEU A C 1
ATOM 6835 O O . LEU A 1 831 ? 23.338 -45.634 37.557 1.00 45.00 831 LEU A O 1
ATOM 6839 N N . THR A 1 832 ? 24.071 -46.062 39.635 1.00 49.69 832 THR A N 1
ATOM 6840 C CA . THR A 1 832 ? 25.286 -45.236 39.525 1.00 49.69 832 THR A CA 1
ATOM 6841 C C . THR A 1 832 ? 26.323 -45.822 38.561 1.00 49.69 832 THR A C 1
ATOM 6843 O O . THR A 1 832 ? 26.990 -45.055 37.870 1.00 49.69 832 THR A O 1
ATOM 6846 N N . SER A 1 833 ? 26.422 -47.152 38.435 1.00 53.28 833 SER A N 1
ATOM 6847 C CA . SER A 1 833 ? 27.304 -47.799 37.450 1.00 53.28 833 SER A CA 1
ATOM 6848 C C . SER A 1 833 ? 26.865 -47.550 36.000 1.00 53.28 833 SER A C 1
ATOM 6850 O O . SER A 1 833 ? 27.689 -47.130 35.188 1.00 53.28 833 SER A O 1
ATOM 6852 N N . GLU A 1 834 ? 25.580 -47.727 35.667 1.00 49.88 834 GLU A N 1
ATOM 6853 C CA . GLU A 1 834 ? 25.083 -47.431 34.311 1.00 49.88 834 GLU A CA 1
ATOM 6854 C C . GLU A 1 834 ? 25.102 -45.925 34.001 1.00 49.88 834 GLU A C 1
ATOM 6856 O O . GLU A 1 834 ? 25.469 -45.533 32.895 1.00 49.88 834 GLU A O 1
ATOM 6861 N N . TYR A 1 835 ? 24.811 -45.061 34.982 1.00 50.38 835 TYR A N 1
ATOM 6862 C CA . TYR A 1 835 ? 24.975 -43.609 34.823 1.00 50.38 835 TYR A CA 1
ATOM 6863 C C . TYR A 1 835 ? 26.440 -43.221 34.540 1.00 50.38 835 TYR A C 1
ATOM 6865 O O . TYR A 1 835 ? 26.696 -42.341 33.719 1.00 50.38 835 TYR A O 1
ATOM 6873 N N . GLY A 1 836 ? 27.405 -43.914 35.159 1.00 55.38 836 GLY A N 1
ATOM 6874 C CA . GLY A 1 836 ? 28.832 -43.781 34.852 1.00 55.38 836 GLY A CA 1
ATOM 6875 C C . GLY A 1 836 ? 29.158 -44.158 33.404 1.00 55.38 836 GLY A C 1
ATOM 6876 O O . GLY A 1 836 ? 29.720 -43.343 32.675 1.00 55.38 836 GLY A O 1
ATOM 6877 N N . LYS A 1 837 ? 28.719 -45.339 32.944 1.00 61.41 837 LYS A N 1
ATOM 6878 C CA . LYS A 1 837 ? 28.907 -45.780 31.547 1.00 61.41 837 LYS A CA 1
ATOM 6879 C C . LYS A 1 837 ? 28.280 -44.816 30.538 1.00 61.41 837 LYS A C 1
ATOM 6881 O O . LYS A 1 837 ? 28.889 -44.533 29.508 1.00 61.41 837 LYS A O 1
ATOM 6886 N N . GLN A 1 838 ? 27.090 -44.289 30.833 1.00 53.25 838 GLN A N 1
ATOM 6887 C CA . GLN A 1 838 ? 26.428 -43.293 29.991 1.00 53.25 838 GLN A CA 1
ATOM 6888 C C . GLN A 1 838 ? 27.232 -41.985 29.932 1.00 53.25 838 GLN A C 1
ATOM 6890 O O . GLN A 1 838 ? 27.374 -41.412 28.853 1.00 53.25 838 GLN A O 1
ATOM 6895 N N . LYS A 1 839 ? 27.811 -41.535 31.055 1.00 54.41 839 LYS A N 1
ATOM 6896 C CA . LYS A 1 839 ? 28.693 -40.359 31.077 1.00 54.41 839 LYS A CA 1
ATOM 6897 C C . LYS A 1 839 ? 29.977 -40.590 30.271 1.00 54.41 839 LYS A C 1
ATOM 6899 O O . LYS A 1 839 ? 30.350 -39.725 29.484 1.00 54.41 839 LYS A O 1
ATOM 6904 N N . ASP A 1 840 ? 30.604 -41.759 30.384 1.00 63.84 840 ASP A N 1
ATOM 6905 C CA . ASP A 1 840 ? 31.795 -42.103 29.593 1.00 63.84 840 ASP A CA 1
ATOM 6906 C C . ASP A 1 840 ? 31.503 -42.212 28.089 1.00 63.84 840 ASP A C 1
ATOM 6908 O O . ASP A 1 840 ? 32.331 -41.813 27.266 1.00 63.84 840 ASP A O 1
ATOM 6912 N N . LEU A 1 841 ? 30.323 -42.713 27.708 1.00 66.62 841 LEU A N 1
ATOM 6913 C CA . LEU A 1 841 ? 29.879 -42.752 26.313 1.00 66.62 841 LEU A CA 1
ATOM 6914 C C . LEU A 1 841 ? 29.644 -41.336 25.763 1.00 66.62 841 LEU A C 1
ATOM 6916 O O . LEU A 1 841 ? 30.156 -41.005 24.694 1.00 66.62 841 LEU A O 1
ATOM 6920 N N . ASN A 1 842 ? 28.942 -40.482 26.516 1.00 61.22 842 ASN A N 1
ATOM 6921 C CA . ASN A 1 842 ? 28.730 -39.078 26.159 1.00 61.22 842 ASN A CA 1
ATOM 6922 C C . ASN A 1 842 ? 30.059 -38.310 26.035 1.00 61.22 842 ASN A C 1
ATOM 6924 O O . ASN A 1 842 ? 30.237 -37.562 25.077 1.00 61.22 842 ASN A O 1
ATOM 6928 N N . ASN A 1 843 ? 31.017 -38.535 26.941 1.00 63.59 843 ASN A N 1
ATOM 6929 C CA . ASN A 1 843 ? 32.347 -37.917 26.890 1.00 63.59 843 ASN A CA 1
ATOM 6930 C C . ASN A 1 843 ? 33.152 -38.346 25.650 1.00 63.59 843 ASN A C 1
ATOM 6932 O O . ASN A 1 843 ? 33.865 -37.532 25.064 1.00 63.59 843 ASN A O 1
ATOM 6936 N N . LYS A 1 844 ? 33.031 -39.610 25.220 1.00 68.50 844 LYS A N 1
ATOM 6937 C CA . LYS A 1 844 ? 33.651 -40.094 23.973 1.00 68.50 844 LYS A CA 1
ATOM 6938 C C . LYS A 1 844 ? 33.001 -39.467 22.739 1.00 68.50 844 LYS A C 1
ATOM 6940 O O . LYS A 1 844 ? 33.718 -39.018 21.852 1.00 68.50 844 LYS A O 1
ATOM 6945 N N . LEU A 1 845 ? 31.670 -39.379 22.709 1.00 64.38 845 LEU A N 1
ATOM 6946 C CA . LEU A 1 845 ? 30.937 -38.696 21.636 1.00 64.38 845 LEU A CA 1
ATOM 6947 C C . LEU A 1 845 ? 31.273 -37.198 21.576 1.00 64.38 845 LEU A C 1
ATOM 6949 O O . LEU A 1 845 ? 31.448 -36.669 20.484 1.00 64.38 845 LEU A O 1
ATOM 6953 N N . GLY A 1 846 ? 31.445 -36.535 22.725 1.00 66.19 846 GLY A N 1
ATOM 6954 C CA . GLY A 1 846 ? 31.871 -35.135 22.802 1.00 66.19 846 GLY A CA 1
ATOM 6955 C C . GLY A 1 846 ? 33.197 -34.888 22.081 1.00 66.19 846 GLY A C 1
ATOM 6956 O O . GLY A 1 846 ? 33.264 -33.996 21.243 1.00 66.19 846 GLY A O 1
ATOM 6957 N N . LYS A 1 847 ? 34.204 -35.741 22.311 1.00 71.44 847 LYS A N 1
ATOM 6958 C CA . LYS A 1 847 ? 35.505 -35.659 21.621 1.00 71.44 847 LYS A CA 1
ATOM 6959 C C . LYS A 1 847 ? 35.428 -35.939 20.119 1.00 71.44 847 LYS A C 1
ATOM 6961 O O . LYS A 1 847 ? 36.152 -35.324 19.348 1.00 71.44 847 LYS A O 1
ATOM 6966 N N . VAL A 1 848 ? 34.544 -36.841 19.687 1.00 72.31 848 VAL A N 1
ATOM 6967 C CA . VAL A 1 848 ? 34.298 -37.063 18.249 1.00 72.31 848 VAL A CA 1
ATOM 6968 C C . VAL A 1 848 ? 33.686 -35.813 17.607 1.00 72.31 848 VAL A C 1
ATOM 6970 O O . VAL A 1 848 ? 34.073 -35.451 16.503 1.00 72.31 848 VAL A O 1
ATOM 6973 N N . VAL A 1 849 ? 32.784 -35.117 18.306 1.00 68.88 849 VAL A N 1
ATOM 6974 C CA . VAL A 1 849 ? 32.198 -33.850 17.834 1.00 68.88 849 VAL A CA 1
ATOM 6975 C C . VAL A 1 849 ? 33.221 -32.703 17.851 1.00 68.88 849 VAL A C 1
ATOM 6977 O O . VAL A 1 849 ? 33.229 -31.908 16.916 1.00 68.88 849 VAL A O 1
ATOM 6980 N N . GLU A 1 850 ? 34.115 -32.628 18.844 1.00 70.06 850 GLU A N 1
ATOM 6981 C CA . GLU A 1 850 ? 35.234 -31.666 18.862 1.00 70.06 850 GLU A CA 1
ATOM 6982 C C . GLU A 1 850 ? 36.161 -31.865 17.650 1.00 70.06 850 GLU A C 1
ATOM 6984 O O . GLU A 1 850 ? 36.417 -30.906 16.924 1.00 70.06 850 GLU A O 1
ATOM 6989 N N . ASN A 1 851 ? 36.578 -33.106 17.363 1.00 72.75 851 ASN A N 1
ATOM 6990 C CA . ASN A 1 851 ? 37.388 -33.417 16.180 1.00 72.75 851 ASN A CA 1
ATOM 6991 C C . ASN A 1 851 ? 36.662 -33.044 14.875 1.00 72.75 851 ASN A C 1
ATOM 6993 O O . ASN A 1 851 ? 37.200 -32.286 14.077 1.00 72.75 851 ASN A O 1
ATOM 6997 N N . LEU A 1 852 ? 35.403 -33.469 14.698 1.00 69.12 852 LEU A N 1
ATOM 6998 C CA . LEU A 1 852 ? 34.609 -33.136 13.504 1.00 69.12 852 LEU A CA 1
ATOM 6999 C C . LEU A 1 852 ? 34.378 -31.624 13.321 1.00 69.12 852 LEU A C 1
ATOM 7001 O O . LEU A 1 852 ? 34.201 -31.172 12.194 1.00 69.12 852 LEU A O 1
ATOM 7005 N N . THR A 1 853 ? 34.415 -30.836 14.402 1.00 69.25 853 THR A N 1
ATOM 7006 C CA . THR A 1 853 ? 34.365 -29.363 14.333 1.00 69.25 853 THR A CA 1
ATOM 7007 C C . THR A 1 853 ? 35.672 -28.775 13.791 1.00 69.25 853 THR A C 1
ATOM 7009 O O . THR A 1 853 ? 35.640 -27.744 13.125 1.00 69.25 853 THR A O 1
ATOM 7012 N N . SER A 1 854 ? 36.809 -29.428 14.050 1.00 70.69 854 SER A N 1
ATOM 7013 C CA . SER A 1 854 ? 38.109 -29.065 13.472 1.00 70.69 854 SER A CA 1
ATOM 7014 C C . SER A 1 854 ? 38.254 -29.536 12.023 1.00 70.69 854 SER A C 1
ATOM 7016 O O . SER A 1 854 ? 38.887 -28.848 11.228 1.00 70.69 854 SER A O 1
ATOM 7018 N N . ASP A 1 855 ? 37.683 -30.696 11.688 1.00 74.50 855 ASP A N 1
ATOM 7019 C CA . ASP A 1 855 ? 37.795 -31.311 10.360 1.00 74.50 855 ASP A CA 1
ATOM 7020 C C . ASP A 1 855 ? 36.835 -30.678 9.328 1.00 74.50 855 ASP A C 1
ATOM 7022 O O . ASP A 1 855 ? 37.132 -30.677 8.134 1.00 74.50 855 ASP A O 1
ATOM 7026 N N . PHE A 1 856 ? 35.692 -30.126 9.767 1.00 65.31 856 PHE A N 1
ATOM 7027 C CA . PHE A 1 856 ? 34.650 -29.559 8.893 1.00 65.31 856 PHE A CA 1
ATOM 7028 C C . PHE A 1 856 ? 34.089 -28.216 9.428 1.00 65.31 856 PHE A C 1
ATOM 7030 O O . PHE A 1 856 ? 32.974 -28.184 9.968 1.00 65.31 856 PHE A O 1
ATOM 7037 N N . PRO A 1 857 ? 34.822 -27.092 9.268 1.00 66.12 857 PRO A N 1
ATOM 7038 C CA . PRO A 1 857 ? 34.482 -25.800 9.881 1.00 66.12 857 PRO A CA 1
ATOM 7039 C C . PRO A 1 857 ? 33.085 -25.260 9.536 1.00 66.12 857 PRO A C 1
ATOM 7041 O O . PRO A 1 857 ? 32.384 -24.763 10.420 1.00 66.12 857 PRO A O 1
ATOM 7044 N N . ASP A 1 858 ? 32.637 -25.420 8.286 1.00 56.22 858 ASP A N 1
ATOM 7045 C CA . ASP A 1 858 ? 31.357 -24.887 7.778 1.00 56.22 858 ASP A CA 1
ATOM 7046 C C . ASP A 1 858 ? 30.134 -25.418 8.556 1.00 56.22 858 ASP A C 1
ATOM 7048 O O . ASP A 1 858 ? 29.104 -24.751 8.709 1.00 56.22 858 ASP A O 1
ATOM 7052 N N . TYR A 1 859 ? 30.263 -26.621 9.123 1.00 58.75 859 TYR A N 1
ATOM 7053 C CA . TYR A 1 859 ? 29.231 -27.292 9.916 1.00 58.75 859 TYR A CA 1
ATOM 7054 C C . TYR A 1 859 ? 29.367 -27.037 11.427 1.00 58.75 859 TYR A C 1
ATOM 7056 O O . TYR A 1 859 ? 28.610 -27.604 12.221 1.00 58.75 859 TYR A O 1
ATOM 7064 N N . GLY A 1 860 ? 30.273 -26.148 11.854 1.00 56.59 860 GLY A N 1
ATOM 7065 C CA . GLY A 1 860 ? 30.542 -25.841 13.264 1.00 56.59 860 GLY A CA 1
ATOM 7066 C C . GLY A 1 860 ? 29.305 -25.417 14.067 1.00 56.59 860 GLY A C 1
ATOM 7067 O O . GLY A 1 860 ? 29.206 -25.717 15.258 1.00 56.59 860 GLY A O 1
ATOM 7068 N N . HIS A 1 861 ? 28.302 -24.817 13.419 1.00 55.75 861 HIS A N 1
ATOM 7069 C CA . HIS A 1 861 ? 27.008 -24.496 14.031 1.00 55.75 861 HIS A CA 1
ATOM 7070 C C . HIS A 1 861 ? 26.185 -25.756 14.394 1.00 55.75 861 HIS A C 1
ATOM 7072 O O . HIS A 1 861 ? 25.564 -25.815 15.459 1.00 55.75 861 HIS A O 1
ATOM 7078 N N . VAL A 1 862 ? 26.233 -26.807 13.564 1.00 59.41 862 VAL A N 1
ATOM 7079 C CA . VAL A 1 862 ? 25.584 -28.108 13.817 1.00 59.41 862 VAL A CA 1
ATOM 7080 C C . VAL A 1 862 ? 26.307 -28.867 14.929 1.00 59.41 862 VAL A C 1
ATOM 7082 O O . VAL A 1 862 ? 25.665 -29.379 15.852 1.00 59.41 862 VAL A O 1
ATOM 7085 N N . PHE A 1 863 ? 27.640 -28.902 14.883 1.00 66.56 863 PHE A N 1
ATOM 7086 C CA . PHE A 1 863 ? 28.453 -29.582 15.892 1.00 66.56 863 PHE A CA 1
ATOM 7087 C C . PHE A 1 863 ? 28.386 -28.891 17.256 1.00 66.56 863 PHE A C 1
ATOM 7089 O O . PHE A 1 863 ? 28.193 -29.563 18.268 1.00 66.56 863 PHE A O 1
ATOM 7096 N N . THR A 1 864 ? 28.383 -27.555 17.296 1.00 58.38 864 THR A N 1
ATOM 7097 C CA . THR A 1 864 ? 28.111 -26.785 18.522 1.00 58.38 864 THR A CA 1
ATOM 7098 C C . THR A 1 864 ? 26.749 -27.149 19.118 1.00 58.38 864 THR A C 1
ATOM 7100 O O . THR A 1 864 ? 26.622 -27.268 20.340 1.00 58.38 864 THR A O 1
ATOM 7103 N N . ARG A 1 865 ? 25.721 -27.390 18.291 1.00 57.03 865 ARG A N 1
ATOM 7104 C CA . ARG A 1 865 ? 24.410 -27.842 18.780 1.00 57.03 865 ARG A CA 1
ATOM 7105 C C . ARG A 1 865 ? 24.496 -29.232 19.421 1.00 57.03 865 ARG A C 1
ATOM 7107 O O . ARG A 1 865 ? 24.046 -29.382 20.551 1.00 57.03 865 ARG A O 1
ATOM 7114 N N . LEU A 1 866 ? 25.132 -30.202 18.755 1.00 59.19 866 LEU A N 1
ATOM 7115 C CA . LEU A 1 866 ? 25.360 -31.561 19.281 1.00 59.19 866 LEU A CA 1
ATOM 7116 C C . LEU A 1 866 ? 26.172 -31.567 20.587 1.00 59.19 866 LEU A C 1
ATOM 7118 O O . LEU A 1 866 ? 25.807 -32.248 21.546 1.00 59.19 866 LEU A O 1
ATOM 7122 N N . PHE A 1 867 ? 27.249 -30.784 20.651 1.00 62.66 867 PHE A N 1
ATOM 7123 C CA . PHE A 1 867 ? 28.142 -30.709 21.808 1.00 62.66 867 PHE A CA 1
ATOM 7124 C C . PHE A 1 867 ? 27.429 -30.186 23.065 1.00 62.66 867 PHE A C 1
ATOM 7126 O O . PHE A 1 867 ? 27.605 -30.727 24.160 1.00 62.66 867 PHE A O 1
ATOM 7133 N N . ASN A 1 868 ? 26.556 -29.183 22.911 1.00 55.06 868 ASN A N 1
ATOM 7134 C CA . ASN A 1 868 ? 25.737 -28.666 24.011 1.00 55.06 868 ASN A CA 1
ATOM 7135 C C . ASN A 1 868 ? 24.669 -29.671 24.503 1.00 55.06 868 ASN A C 1
ATOM 7137 O O . ASN A 1 868 ? 24.219 -29.548 25.640 1.00 55.06 868 ASN A O 1
ATOM 7141 N N . THR A 1 869 ? 24.282 -30.675 23.704 1.00 56.56 869 THR A N 1
ATOM 7142 C CA . THR A 1 869 ? 23.334 -31.734 24.111 1.00 56.56 869 THR A CA 1
ATOM 7143 C C . THR A 1 869 ? 24.001 -32.884 24.886 1.00 56.56 869 THR A C 1
ATOM 7145 O O . THR A 1 869 ? 23.311 -33.637 25.571 1.00 56.56 869 THR A O 1
ATOM 7148 N N . LEU A 1 870 ? 25.328 -33.046 24.797 1.00 57.25 870 LEU A N 1
ATOM 7149 C CA . LEU A 1 870 ? 26.046 -34.205 25.359 1.00 57.25 870 LEU A CA 1
ATOM 7150 C C . LEU A 1 870 ? 26.534 -34.026 26.811 1.00 57.25 870 LEU A C 1
ATOM 7152 O O . LEU A 1 870 ? 26.743 -35.030 27.499 1.00 57.25 870 LEU A O 1
ATOM 7156 N N . ARG A 1 871 ? 26.706 -32.783 27.283 1.00 54.00 871 ARG A N 1
ATOM 7157 C CA . ARG A 1 871 ? 27.221 -32.449 28.630 1.00 54.00 871 ARG A CA 1
ATOM 7158 C C . ARG A 1 871 ? 26.223 -32.771 29.750 1.00 54.00 871 ARG A C 1
ATOM 7160 O O . ARG A 1 871 ? 25.011 -32.698 29.557 1.00 54.00 871 ARG A O 1
ATOM 7167 N N . LEU A 1 872 ? 26.727 -33.103 30.945 1.00 55.47 872 LEU A N 1
ATOM 7168 C CA . LEU A 1 872 ? 25.899 -33.466 32.102 1.00 55.47 872 LEU A CA 1
ATOM 7169 C C . LEU A 1 872 ? 26.371 -32.800 33.411 1.00 55.47 872 LEU A C 1
ATOM 7171 O O . LEU A 1 872 ? 27.345 -32.053 33.477 1.00 55.47 872 LEU A O 1
ATOM 7175 N N . TYR A 1 873 ? 25.609 -33.027 34.483 1.00 48.28 873 TYR A N 1
ATOM 7176 C CA . TYR A 1 873 ? 25.859 -32.454 35.808 1.00 48.28 873 TYR A CA 1
ATOM 7177 C C . TYR A 1 873 ? 27.288 -32.750 36.311 1.00 48.28 873 TYR A C 1
ATOM 7179 O O . TYR A 1 873 ? 27.738 -33.902 36.298 1.00 48.28 873 TYR A O 1
ATOM 7187 N N . GLY A 1 874 ? 27.963 -31.712 36.812 1.00 54.72 874 GLY A N 1
ATOM 7188 C CA . GLY A 1 874 ? 29.305 -31.772 37.400 1.00 54.72 874 GLY A CA 1
ATOM 7189 C C . GLY A 1 874 ? 30.473 -31.488 36.448 1.00 54.72 874 GLY A C 1
ATOM 7190 O O . GLY A 1 874 ? 31.609 -31.496 36.909 1.00 54.72 874 GLY A O 1
ATOM 7191 N N . ASP A 1 875 ? 30.232 -31.239 35.158 1.00 58.50 875 ASP A N 1
ATOM 7192 C CA . ASP A 1 875 ? 31.303 -30.935 34.194 1.00 58.50 875 ASP A CA 1
ATOM 7193 C C . ASP A 1 875 ? 31.800 -29.472 34.303 1.00 58.50 875 ASP A C 1
ATOM 7195 O O . ASP A 1 875 ? 31.010 -28.584 34.651 1.00 58.50 875 ASP A O 1
ATOM 7199 N N . PRO A 1 876 ? 33.085 -29.183 34.006 1.00 59.62 876 PRO A N 1
ATOM 7200 C CA . PRO A 1 876 ? 33.624 -27.823 34.015 1.00 59.62 876 PRO A CA 1
ATOM 7201 C C . PRO A 1 876 ? 33.140 -27.008 32.807 1.00 59.62 876 PRO A C 1
ATOM 7203 O O . PRO A 1 876 ? 32.982 -27.520 31.692 1.00 59.62 876 PRO A O 1
ATOM 7206 N N . CYS A 1 877 ? 32.912 -25.716 33.020 1.00 63.75 877 CYS A N 1
ATOM 7207 C CA . CYS A 1 877 ? 32.325 -24.808 32.042 1.00 63.75 877 CYS A CA 1
ATOM 7208 C C . CYS A 1 877 ? 32.862 -23.379 32.195 1.00 63.75 877 CYS A C 1
ATOM 7210 O O . CYS A 1 877 ? 33.293 -22.972 33.270 1.00 63.75 877 CYS A O 1
ATOM 7212 N N . THR A 1 878 ? 32.794 -22.605 31.113 1.00 62.84 878 THR A N 1
ATOM 7213 C CA . THR A 1 878 ? 33.021 -21.155 31.130 1.00 62.84 878 THR A CA 1
ATOM 7214 C C . THR A 1 878 ? 31.688 -20.411 31.137 1.00 62.84 878 THR A C 1
ATOM 7216 O O . THR A 1 878 ? 30.761 -20.776 30.397 1.00 62.84 878 THR A O 1
ATOM 7219 N N . THR A 1 879 ? 31.577 -19.376 31.975 1.00 59.34 879 THR A N 1
ATOM 7220 C CA . THR A 1 879 ? 30.438 -18.442 31.965 1.00 59.34 879 THR A CA 1
ATOM 7221 C C . THR A 1 879 ? 30.460 -17.569 30.699 1.00 59.34 879 THR A C 1
ATOM 7223 O O . THR A 1 879 ? 31.378 -17.657 29.885 1.00 59.34 879 THR A O 1
ATOM 7226 N N . LYS A 1 880 ? 29.457 -16.696 30.517 1.00 54.50 880 LYS A N 1
ATOM 7227 C CA . LYS A 1 880 ? 29.476 -15.676 29.447 1.00 54.50 880 LYS A CA 1
ATOM 7228 C C . LYS A 1 880 ? 30.568 -14.605 29.630 1.00 54.50 880 LYS A C 1
ATOM 7230 O O . LYS A 1 880 ? 30.790 -13.819 28.722 1.00 54.50 880 LYS A O 1
ATOM 7235 N N . GLU A 1 881 ? 31.235 -14.593 30.781 1.00 52.09 881 GLU A N 1
ATOM 7236 C CA . GLU A 1 881 ? 32.262 -13.624 31.188 1.00 52.09 881 GLU A CA 1
ATOM 7237 C C . GLU A 1 881 ? 33.648 -14.304 31.285 1.00 52.09 881 GLU A C 1
ATOM 7239 O O . GLU A 1 881 ? 34.527 -13.843 32.002 1.00 52.09 881 GLU A O 1
ATOM 7244 N N . ASN A 1 882 ? 33.831 -15.451 30.612 1.00 58.09 882 ASN A N 1
ATOM 7245 C CA . ASN A 1 882 ? 35.036 -16.303 30.617 1.00 58.09 882 ASN A CA 1
ATOM 7246 C C . ASN A 1 882 ? 35.520 -16.833 31.984 1.00 58.09 882 ASN A C 1
ATOM 7248 O O . ASN A 1 882 ? 36.507 -17.567 32.034 1.00 58.09 882 ASN A O 1
ATOM 7252 N N . LEU A 1 883 ? 34.801 -16.570 33.077 1.00 58.09 883 LEU A N 1
ATOM 7253 C CA . LEU A 1 883 ? 35.093 -17.145 34.392 1.00 58.09 883 LEU A CA 1
ATOM 7254 C C . LEU A 1 883 ? 34.880 -18.667 34.396 1.00 58.09 883 LEU A C 1
ATOM 7256 O O . LEU A 1 883 ? 33.922 -19.185 33.808 1.00 58.09 883 LEU A O 1
ATOM 7260 N N . THR A 1 884 ? 35.762 -19.382 35.092 1.00 62.06 884 THR A N 1
ATOM 7261 C CA . THR A 1 884 ? 35.665 -20.828 35.309 1.00 62.06 884 THR A CA 1
ATOM 7262 C C . THR A 1 884 ? 34.559 -21.163 36.308 1.00 62.06 884 THR A C 1
ATOM 7264 O O . THR A 1 884 ? 34.416 -20.547 37.363 1.00 62.06 884 THR A O 1
ATOM 7267 N N . GLY A 1 885 ? 33.761 -22.174 35.977 1.00 71.62 885 GLY A N 1
ATOM 7268 C CA . GLY A 1 885 ? 32.679 -22.656 36.820 1.00 71.62 885 GLY A CA 1
ATOM 7269 C C . GLY A 1 885 ? 32.376 -24.134 36.612 1.00 71.62 885 GLY A C 1
ATOM 7270 O O . GLY A 1 885 ? 32.963 -24.813 35.767 1.00 71.62 885 GLY A O 1
ATOM 7271 N N . VAL A 1 886 ? 31.420 -24.632 37.392 1.00 74.12 886 VAL A N 1
ATOM 7272 C CA . VAL A 1 886 ? 30.964 -26.025 37.369 1.00 74.12 886 VAL A CA 1
ATOM 7273 C C . VAL A 1 886 ? 29.474 -26.079 37.045 1.00 74.12 886 VAL A C 1
ATOM 7275 O O . VAL A 1 886 ? 28.670 -25.313 37.582 1.00 74.12 886 VAL A O 1
ATOM 7278 N N . CYS A 1 887 ? 29.085 -27.013 36.180 1.00 70.94 887 CYS A N 1
ATOM 7279 C CA . CYS A 1 887 ? 27.698 -27.257 35.802 1.00 70.94 887 CYS A CA 1
ATOM 7280 C C . CYS A 1 887 ? 26.885 -27.843 36.972 1.00 70.94 887 CYS A C 1
ATOM 7282 O O . CYS A 1 887 ? 26.929 -29.049 37.231 1.00 70.94 887 CYS A O 1
ATOM 7284 N N . ARG A 1 888 ? 26.121 -26.995 37.673 1.00 73.44 888 ARG A N 1
ATOM 7285 C CA . ARG A 1 888 ? 25.310 -27.341 38.857 1.00 73.44 888 ARG A CA 1
ATOM 7286 C C . ARG A 1 888 ? 23.820 -27.128 38.581 1.00 73.44 888 ARG A C 1
ATOM 7288 O O . ARG A 1 888 ? 23.439 -26.299 37.762 1.00 73.44 888 ARG A O 1
ATOM 7295 N N . GLU A 1 889 ? 22.954 -27.874 39.263 1.00 72.56 889 GLU A N 1
ATOM 7296 C CA . GLU A 1 889 ? 21.500 -27.639 39.231 1.00 72.56 889 GLU A CA 1
ATOM 7297 C C . GLU A 1 889 ? 21.182 -26.186 39.616 1.00 72.56 889 GLU A C 1
ATOM 7299 O O . GLU A 1 889 ? 21.826 -25.618 40.496 1.00 72.56 889 GLU A O 1
ATOM 7304 N N . MET A 1 890 ? 20.131 -25.605 39.037 1.00 71.62 890 MET A N 1
ATOM 7305 C CA . MET A 1 890 ? 19.674 -24.234 39.303 1.00 71.62 890 MET A CA 1
ATOM 7306 C C . MET A 1 890 ? 19.489 -23.954 40.803 1.00 71.62 890 MET A C 1
ATOM 7308 O O . MET A 1 890 ? 19.713 -22.842 41.270 1.00 71.62 890 MET A O 1
ATOM 7312 N N . ARG A 1 891 ? 19.095 -24.980 41.573 1.00 67.06 891 ARG A N 1
ATOM 7313 C CA . ARG A 1 891 ? 18.913 -24.928 43.034 1.00 67.06 891 ARG A CA 1
ATOM 7314 C C . ARG A 1 891 ? 20.216 -25.034 43.836 1.00 67.06 891 ARG A C 1
ATOM 7316 O O . ARG A 1 891 ? 20.226 -24.650 45.000 1.00 67.06 891 ARG A O 1
ATOM 7323 N N . MET A 1 892 ? 21.271 -25.555 43.215 1.00 63.84 892 MET A N 1
ATOM 7324 C CA . MET A 1 892 ? 22.620 -25.739 43.762 1.00 63.84 892 MET A CA 1
ATOM 7325 C C . MET A 1 892 ? 23.590 -24.626 43.320 1.00 63.84 892 MET A C 1
ATOM 7327 O O . MET A 1 892 ? 24.734 -24.612 43.764 1.00 63.84 892 MET A O 1
ATOM 7331 N N . CYS A 1 893 ? 23.160 -23.700 42.453 1.00 71.44 893 CYS A N 1
ATOM 7332 C CA . CYS A 1 893 ? 23.941 -22.536 42.039 1.00 71.44 893 CYS A CA 1
ATOM 7333 C C . CYS A 1 893 ? 23.440 -21.251 42.730 1.00 71.44 893 CYS A C 1
ATOM 7335 O O . CYS A 1 893 ? 22.376 -20.756 42.348 1.00 71.44 893 CYS A O 1
ATOM 7337 N N . PRO A 1 894 ? 24.169 -20.677 43.712 1.00 66.00 894 PRO A N 1
ATOM 7338 C CA . PRO A 1 894 ? 23.703 -19.514 44.475 1.00 66.00 894 PRO A CA 1
ATOM 7339 C C . PRO A 1 894 ? 23.408 -18.294 43.595 1.00 66.00 894 PRO A C 1
ATOM 7341 O O . PRO A 1 894 ? 22.291 -17.776 43.622 1.00 66.00 894 PRO A O 1
ATOM 7344 N N . THR A 1 895 ? 24.369 -17.907 42.750 1.00 69.50 895 THR A N 1
ATOM 7345 C CA . THR A 1 895 ? 24.309 -16.744 41.848 1.00 69.50 895 THR A CA 1
ATOM 7346 C C . THR A 1 895 ? 23.091 -16.802 40.926 1.00 69.50 895 THR A C 1
ATOM 7348 O O . THR A 1 895 ? 22.362 -15.825 40.758 1.00 69.50 895 THR A O 1
ATOM 7351 N N . GLY A 1 896 ? 22.818 -17.988 40.375 1.00 65.50 896 GLY A N 1
ATOM 7352 C CA . GLY A 1 896 ? 21.666 -18.221 39.512 1.00 65.50 896 GLY A CA 1
ATOM 7353 C C . GLY A 1 896 ? 20.341 -18.167 40.269 1.00 65.50 896 GLY A C 1
ATOM 7354 O O . GLY A 1 896 ? 19.395 -17.530 39.808 1.00 65.50 896 GLY A O 1
ATOM 7355 N N . LEU A 1 897 ? 20.268 -18.788 41.451 1.00 64.81 897 LEU A N 1
ATOM 7356 C CA . LEU A 1 897 ? 19.086 -18.741 42.319 1.00 64.81 897 LEU A CA 1
ATOM 7357 C C . LEU A 1 897 ? 18.736 -17.309 42.753 1.00 64.81 897 LEU A C 1
ATOM 7359 O O . LEU A 1 897 ? 17.565 -17.006 42.983 1.00 64.81 897 LEU A O 1
ATOM 7363 N N . GLU A 1 898 ? 19.738 -16.442 42.886 1.00 62.53 898 GLU A N 1
ATOM 7364 C CA . GLU A 1 898 ? 19.574 -15.042 43.269 1.00 62.53 898 GLU A CA 1
ATOM 7365 C C . GLU A 1 898 ? 19.061 -14.181 42.107 1.00 62.53 898 GLU A C 1
ATOM 7367 O O . GLU A 1 898 ? 18.058 -13.482 42.276 1.00 62.53 898 GLU A O 1
ATOM 7372 N N . GLN A 1 899 ? 19.628 -14.328 40.900 1.00 66.56 899 GLN A N 1
ATOM 7373 C CA . GLN A 1 899 ? 19.066 -13.733 39.677 1.00 66.56 899 GLN A CA 1
ATOM 7374 C C . GLN A 1 899 ? 17.597 -14.147 39.473 1.00 66.56 899 GLN A C 1
ATOM 7376 O O . GLN A 1 899 ? 16.721 -13.291 39.334 1.00 66.56 899 GLN A O 1
ATOM 7381 N N . LEU A 1 900 ? 17.303 -15.452 39.552 1.00 55.69 900 LEU A N 1
ATOM 7382 C CA . LEU A 1 900 ? 15.955 -15.994 39.339 1.00 55.69 900 LEU A CA 1
ATOM 7383 C C . LEU A 1 900 ? 14.956 -15.529 40.420 1.00 55.69 900 LEU A C 1
ATOM 7385 O O . LEU A 1 900 ? 13.766 -15.406 40.145 1.00 55.69 900 LEU A O 1
ATOM 7389 N N . ARG A 1 901 ? 15.413 -15.204 41.639 1.00 54.06 901 ARG A N 1
ATOM 7390 C CA . ARG A 1 901 ? 14.567 -14.570 42.671 1.00 54.06 901 ARG A CA 1
ATOM 7391 C C . ARG A 1 901 ? 14.339 -13.079 42.435 1.00 54.06 901 ARG A C 1
ATOM 7393 O O . ARG A 1 901 ? 13.250 -12.604 42.743 1.00 54.06 901 ARG A O 1
ATOM 7400 N N . LYS A 1 902 ? 15.343 -12.351 41.938 1.00 50.66 902 LYS A N 1
ATOM 7401 C CA . LYS A 1 902 ? 15.294 -10.889 41.771 1.00 50.66 902 LYS A CA 1
ATOM 7402 C C . LYS A 1 902 ? 14.581 -10.459 40.482 1.00 50.66 902 LYS A C 1
ATOM 7404 O O . LYS A 1 902 ? 13.890 -9.448 40.494 1.00 50.66 902 LYS A O 1
ATOM 7409 N N . TYR A 1 903 ? 14.704 -11.240 39.405 1.00 51.66 903 TYR A N 1
ATOM 7410 C CA . TYR A 1 903 ? 14.217 -10.882 38.063 1.00 51.66 903 TYR A CA 1
ATOM 7411 C C . TYR A 1 903 ? 13.289 -11.930 37.414 1.00 51.66 903 TYR A C 1
ATOM 7413 O O . TYR A 1 903 ? 12.896 -11.767 36.262 1.00 51.66 903 TYR A O 1
ATOM 7421 N N . GLN A 1 904 ? 12.961 -13.028 38.112 1.00 49.81 904 GLN A N 1
ATOM 7422 C CA . GLN A 1 904 ? 12.205 -14.190 37.589 1.00 49.81 904 GLN A CA 1
ATOM 7423 C C . GLN A 1 904 ? 12.826 -14.878 36.351 1.00 49.81 904 GLN A C 1
ATOM 7425 O O . GLN A 1 904 ? 12.216 -15.759 35.746 1.00 49.81 904 GLN A O 1
ATOM 7430 N N . LYS A 1 905 ? 14.061 -14.508 35.998 1.00 51.66 905 LYS A N 1
ATOM 7431 C CA . LYS A 1 905 ? 14.869 -15.002 34.876 1.00 51.66 905 LYS A CA 1
ATOM 7432 C C . LYS A 1 905 ? 16.336 -15.049 35.328 1.00 51.66 905 LYS A C 1
ATOM 7434 O O . LYS A 1 905 ? 16.694 -14.378 36.294 1.00 51.66 905 LYS A O 1
ATOM 7439 N N . HIS A 1 906 ? 17.181 -15.814 34.644 1.00 70.50 906 HIS A N 1
ATOM 7440 C CA . HIS A 1 906 ? 18.635 -15.838 34.868 1.00 70.50 906 HIS A CA 1
ATOM 7441 C C . HIS A 1 906 ? 19.379 -15.727 33.530 1.00 70.50 906 HIS A C 1
ATOM 7443 O O . HIS A 1 906 ? 18.813 -16.045 32.484 1.00 70.50 906 HIS A O 1
ATOM 7449 N N . SER A 1 907 ? 20.617 -15.230 33.563 1.00 65.25 907 SER A N 1
ATOM 7450 C CA . SER A 1 907 ? 21.482 -15.037 32.387 1.00 65.25 907 SER A CA 1
ATOM 7451 C C . SER A 1 907 ? 22.589 -16.092 32.260 1.00 65.25 907 SER A C 1
ATOM 7453 O O . SER A 1 907 ? 23.358 -16.062 31.294 1.00 65.25 907 SER A O 1
ATOM 7455 N N . LEU A 1 908 ? 22.682 -17.021 33.219 1.00 71.88 908 LEU A N 1
ATOM 7456 C CA . LEU A 1 908 ? 23.742 -18.024 33.273 1.00 71.88 908 LEU A CA 1
ATOM 7457 C C . LEU A 1 908 ? 23.681 -18.981 32.078 1.00 71.88 908 LEU A C 1
ATOM 7459 O O . LEU A 1 908 ? 22.616 -19.412 31.630 1.00 71.88 908 LEU A O 1
ATOM 7463 N N . ARG A 1 909 ? 24.860 -19.370 31.587 1.00 66.19 909 ARG A N 1
ATOM 7464 C CA . ARG A 1 909 ? 24.995 -20.361 30.517 1.00 66.19 909 ARG A CA 1
ATOM 7465 C C . ARG A 1 909 ? 24.422 -21.703 30.987 1.00 66.19 909 ARG A C 1
ATOM 7467 O O . ARG A 1 909 ? 24.911 -22.276 31.959 1.00 66.19 909 ARG A O 1
ATOM 7474 N N . ARG A 1 910 ? 23.403 -22.217 30.291 1.00 67.75 910 ARG A N 1
ATOM 7475 C CA . ARG A 1 910 ? 22.876 -23.572 30.519 1.00 67.75 910 ARG A CA 1
ATOM 7476 C C . ARG A 1 910 ? 23.950 -24.616 30.194 1.00 67.75 910 ARG A C 1
ATOM 7478 O O . ARG A 1 910 ? 24.635 -24.497 29.184 1.00 67.75 910 ARG A O 1
ATOM 7485 N N . CYS A 1 911 ? 24.043 -25.646 31.026 1.00 58.25 911 CYS A N 1
ATOM 7486 C CA . CYS A 1 911 ? 24.836 -26.853 30.786 1.00 58.25 911 CYS A CA 1
ATOM 7487 C C . CYS A 1 911 ? 23.986 -28.076 30.406 1.00 58.25 911 CYS A C 1
ATOM 7489 O O . CYS A 1 911 ? 24.540 -29.066 29.946 1.00 58.25 911 CYS A O 1
ATOM 7491 N N . GLY A 1 912 ? 22.673 -28.048 30.663 1.00 64.25 912 GLY A N 1
ATOM 7492 C CA . GLY A 1 912 ? 21.764 -29.166 30.405 1.00 64.25 912 GLY A CA 1
ATOM 7493 C C . GLY A 1 912 ? 20.546 -29.149 31.331 1.00 64.25 912 GLY A C 1
ATOM 7494 O O . GLY A 1 912 ? 20.241 -28.133 31.956 1.00 64.25 912 GLY A O 1
ATOM 7495 N N . PHE A 1 913 ? 19.862 -30.288 31.449 1.00 53.84 913 PHE A N 1
ATOM 7496 C CA . PHE A 1 913 ? 18.733 -30.487 32.364 1.00 53.84 913 PHE A CA 1
ATOM 7497 C C . PHE A 1 913 ? 18.825 -31.853 33.051 1.00 53.84 913 PHE A C 1
ATOM 7499 O O . PHE A 1 913 ? 19.219 -32.844 32.440 1.00 53.84 913 PHE A O 1
ATOM 7506 N N . LYS A 1 914 ? 18.405 -31.923 34.316 1.00 49.19 914 LYS A N 1
ATOM 7507 C CA . LYS A 1 914 ? 18.326 -33.154 35.110 1.00 49.19 914 LYS A CA 1
ATOM 7508 C C . LYS A 1 914 ? 16.869 -33.385 35.512 1.00 49.19 914 LYS A C 1
ATOM 7510 O O . LYS A 1 914 ? 16.340 -32.754 36.425 1.00 49.19 914 LYS A O 1
ATOM 7515 N N . GLY A 1 915 ? 16.180 -34.255 34.774 1.00 64.31 915 GLY A N 1
ATOM 7516 C CA . GLY A 1 915 ? 14.743 -34.493 34.940 1.00 64.31 915 GLY A CA 1
ATOM 7517 C C . GLY A 1 915 ? 13.898 -33.289 34.509 1.00 64.31 915 GLY A C 1
ATOM 7518 O O . GLY A 1 915 ? 13.600 -33.135 33.332 1.00 64.31 915 GLY A O 1
ATOM 7519 N N . VAL A 1 916 ? 13.493 -32.449 35.466 1.00 50.06 916 VAL A N 1
ATOM 7520 C CA . VAL A 1 916 ? 12.762 -31.184 35.221 1.00 50.06 916 VAL A CA 1
ATOM 7521 C C . VAL A 1 916 ? 13.492 -29.966 35.797 1.00 50.06 916 VAL A C 1
ATOM 7523 O O . VAL A 1 916 ? 12.895 -28.906 35.973 1.00 50.06 916 VAL A O 1
ATOM 7526 N N . GLU A 1 917 ? 14.772 -30.121 36.131 1.00 50.91 917 GLU A N 1
ATOM 7527 C CA . GLU A 1 917 ? 15.582 -29.090 36.776 1.00 50.91 917 GLU A CA 1
ATOM 7528 C C . GLU A 1 917 ? 16.700 -28.644 35.840 1.00 50.91 917 GLU A C 1
ATOM 7530 O O . GLU A 1 917 ? 17.451 -29.461 35.309 1.00 50.91 917 GLU A O 1
ATOM 7535 N N . GLU A 1 918 ? 16.772 -27.338 35.604 1.00 67.00 918 GLU A N 1
ATOM 7536 C CA . GLU A 1 918 ? 17.789 -26.716 34.761 1.00 67.00 918 GLU A CA 1
ATOM 7537 C C . GLU A 1 918 ? 19.170 -26.847 35.417 1.00 67.00 918 GLU A C 1
ATOM 7539 O O . GLU A 1 918 ? 19.298 -26.713 36.635 1.00 67.00 918 GLU A O 1
ATOM 7544 N N . VAL A 1 919 ? 20.201 -27.137 34.625 1.00 73.38 919 VAL A N 1
ATOM 7545 C CA . VAL A 1 919 ? 21.600 -27.207 35.066 1.00 73.38 919 VAL A CA 1
ATOM 7546 C C . VAL A 1 919 ? 22.341 -26.055 34.399 1.00 73.38 919 VAL A C 1
ATOM 7548 O O . VAL A 1 919 ? 22.297 -25.905 33.179 1.00 73.38 919 VAL A O 1
ATOM 7551 N N . VAL A 1 920 ? 23.008 -25.228 35.197 1.00 76.75 920 VAL A N 1
ATOM 7552 C CA . VAL A 1 920 ? 23.651 -23.976 34.782 1.00 76.75 920 VAL A CA 1
ATOM 7553 C C . VAL A 1 920 ? 25.118 -23.955 35.184 1.00 76.75 920 VAL A C 1
ATOM 7555 O O . VAL A 1 920 ? 25.516 -24.558 36.182 1.00 76.75 920 VAL A O 1
ATOM 7558 N N . CYS A 1 921 ? 25.927 -23.246 34.405 1.00 76.94 921 CYS A N 1
ATOM 7559 C CA . CYS A 1 921 ? 27.317 -22.995 34.736 1.00 76.94 921 CYS A CA 1
ATOM 7560 C C . CYS A 1 921 ? 27.393 -22.028 35.920 1.00 76.94 921 CYS A C 1
ATOM 7562 O O . CYS A 1 921 ? 26.943 -20.886 35.811 1.00 76.94 921 CYS A O 1
ATOM 7564 N N . CYS A 1 922 ? 27.929 -22.493 37.047 1.00 76.38 922 CYS A N 1
ATOM 7565 C CA . CYS A 1 922 ? 28.039 -21.710 38.271 1.00 76.38 922 CYS A CA 1
ATOM 7566 C C . CYS A 1 922 ? 29.513 -21.404 38.570 1.00 76.38 922 CYS A C 1
ATOM 7568 O O . CYS A 1 922 ? 30.276 -22.364 38.700 1.00 76.38 922 CYS A O 1
ATOM 7570 N N . PRO A 1 923 ? 29.932 -20.130 38.673 1.00 75.50 923 PRO A N 1
ATOM 7571 C CA . PRO A 1 923 ? 31.312 -19.792 39.010 1.00 75.50 923 PRO A CA 1
ATOM 7572 C C . PRO A 1 923 ? 31.639 -20.214 40.448 1.00 75.50 923 PRO A C 1
ATOM 7574 O O . PRO A 1 923 ? 30.805 -20.064 41.345 1.00 75.50 923 PRO A O 1
ATOM 7577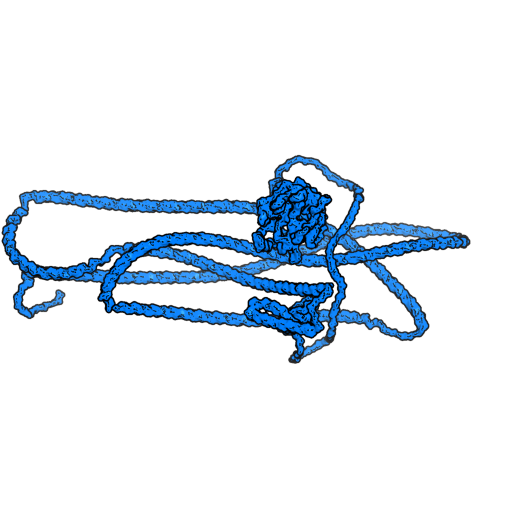 N N . ASP A 1 924 ? 32.850 -20.725 40.658 1.00 59.91 924 ASP A N 1
ATOM 7578 C CA . ASP A 1 924 ? 33.414 -20.949 41.992 1.00 59.91 924 ASP A CA 1
ATOM 7579 C C . ASP A 1 924 ? 34.322 -19.769 42.372 1.00 59.91 924 ASP A C 1
ATOM 7581 O O . ASP A 1 924 ? 34.973 -19.174 41.515 1.00 59.91 924 ASP A O 1
ATOM 7585 N N . VAL A 1 925 ? 34.335 -19.405 43.656 1.00 48.25 925 VAL A N 1
ATOM 7586 C CA . VAL A 1 925 ? 35.077 -18.250 44.185 1.00 48.25 925 VAL A CA 1
ATOM 7587 C C . VAL A 1 925 ? 35.757 -18.668 45.482 1.00 48.25 925 VAL A C 1
ATOM 7589 O O . VAL A 1 925 ? 35.084 -19.155 46.391 1.00 48.25 925 VAL A O 1
ATOM 7592 N N . ASP A 1 926 ? 37.071 -18.466 45.564 1.00 36.12 926 ASP A N 1
ATOM 7593 C CA . ASP A 1 926 ? 37.900 -18.832 46.716 1.00 36.12 926 ASP A CA 1
ATOM 7594 C C . ASP A 1 926 ? 38.683 -17.617 47.257 1.00 36.12 926 ASP A C 1
ATOM 7596 O O . ASP A 1 926 ? 38.732 -16.566 46.614 1.00 36.12 926 ASP A O 1
ATOM 7600 N N . THR A 1 927 ? 39.221 -17.705 48.476 1.00 38.03 927 THR A N 1
ATOM 7601 C CA . THR A 1 927 ? 39.466 -16.513 49.324 1.00 38.03 927 THR A CA 1
ATOM 7602 C C . THR A 1 927 ? 40.934 -16.195 49.673 1.00 38.03 927 THR A C 1
ATOM 7604 O O . THR A 1 927 ? 41.764 -17.091 49.810 1.00 38.03 927 THR A O 1
ATOM 7607 N N . ASN A 1 928 ? 41.173 -14.904 49.990 1.00 29.88 928 ASN A N 1
ATOM 7608 C CA . ASN A 1 928 ? 42.287 -14.288 50.759 1.00 29.88 928 ASN A CA 1
ATOM 7609 C C . ASN A 1 928 ? 43.522 -13.735 49.998 1.00 29.88 928 ASN A C 1
ATOM 7611 O O . ASN A 1 928 ? 44.407 -14.504 49.629 1.00 29.88 928 ASN A O 1
ATOM 7615 N N . ARG A 1 929 ? 43.711 -12.397 49.992 1.00 25.97 929 ARG A N 1
ATOM 7616 C CA . ARG A 1 929 ? 44.634 -11.667 50.912 1.00 25.97 929 ARG A CA 1
ATOM 7617 C C . ARG A 1 929 ? 44.685 -10.137 50.681 1.00 25.97 929 ARG A C 1
ATOM 7619 O O . ARG A 1 929 ? 44.496 -9.656 49.574 1.00 25.97 929 ARG A O 1
ATOM 7626 N N . GLU A 1 930 ? 44.984 -9.428 51.769 1.00 24.59 930 GLU A N 1
ATOM 7627 C CA . GLU A 1 930 ? 45.234 -7.977 51.964 1.00 24.59 930 GLU A CA 1
ATOM 7628 C C . GLU A 1 930 ? 46.699 -7.790 52.470 1.00 24.59 930 GLU A C 1
ATOM 7630 O O . GLU A 1 930 ? 47.351 -8.823 52.691 1.00 24.59 930 GLU A O 1
ATOM 7635 N N . PRO A 1 931 ? 47.217 -6.575 52.805 1.00 52.25 931 PRO A N 1
ATOM 7636 C CA . PRO A 1 931 ? 46.740 -5.192 52.576 1.00 52.25 931 PRO A CA 1
ATOM 7637 C C . PRO A 1 931 ? 47.787 -4.393 51.713 1.00 52.25 931 PRO A C 1
ATOM 7639 O O . PRO A 1 931 ? 48.161 -4.955 50.690 1.00 52.25 931 PRO A O 1
ATOM 7642 N N . ALA A 1 932 ? 48.330 -3.168 51.925 1.00 30.67 932 ALA A N 1
ATOM 7643 C CA . ALA A 1 932 ? 48.273 -2.131 52.981 1.00 30.67 932 ALA A CA 1
ATOM 7644 C C . ALA A 1 932 ? 48.951 -0.782 52.567 1.00 30.67 932 ALA A C 1
ATOM 7646 O O . ALA A 1 932 ? 49.827 -0.821 51.712 1.00 30.67 932 ALA A O 1
ATOM 7647 N N . ILE A 1 933 ? 48.654 0.313 53.308 1.00 31.88 933 ILE A N 1
ATOM 7648 C CA . ILE A 1 933 ? 49.586 1.374 53.823 1.00 31.88 933 ILE A CA 1
ATOM 7649 C C . ILE A 1 933 ? 50.264 2.352 52.805 1.00 31.88 933 ILE A C 1
ATOM 7651 O O . ILE A 1 933 ? 50.816 1.910 51.806 1.00 31.88 933 ILE A O 1
ATOM 7655 N N . ASP A 1 934 ? 50.292 3.691 52.995 1.00 30.75 934 ASP A N 1
ATOM 7656 C CA . ASP A 1 934 ? 49.847 4.546 54.132 1.00 30.75 934 ASP A CA 1
ATOM 7657 C C . ASP A 1 934 ? 49.463 6.015 53.765 1.00 30.75 934 ASP A C 1
ATOM 7659 O O . ASP A 1 934 ? 49.549 6.423 52.608 1.00 30.75 934 ASP A O 1
ATOM 7663 N N . ASP A 1 935 ? 49.129 6.783 54.818 1.00 29.25 935 ASP A N 1
ATOM 7664 C CA . ASP A 1 935 ? 49.269 8.242 55.039 1.00 29.25 935 ASP A CA 1
ATOM 7665 C C . ASP A 1 935 ? 48.091 9.225 54.784 1.00 29.25 935 ASP A C 1
ATOM 7667 O O . ASP A 1 935 ? 48.066 9.982 53.816 1.00 29.25 935 ASP A O 1
ATOM 7671 N N . ASN A 1 936 ? 47.135 9.221 55.737 1.00 30.22 936 ASN A N 1
ATOM 7672 C CA . ASN A 1 936 ? 46.935 10.239 56.813 1.00 30.22 936 ASN A CA 1
ATOM 7673 C C . ASN A 1 936 ? 46.772 11.751 56.489 1.00 30.22 936 ASN A C 1
ATOM 7675 O O . ASN A 1 936 ? 47.393 12.277 55.574 1.00 30.22 936 ASN A O 1
ATOM 7679 N N . ASP A 1 937 ? 46.099 12.591 57.299 1.00 31.33 937 ASP A N 1
ATOM 7680 C CA . ASP A 1 937 ? 44.964 12.520 58.273 1.00 31.33 937 ASP A CA 1
ATOM 7681 C C . ASP A 1 937 ? 44.598 14.012 58.594 1.00 31.33 937 ASP A C 1
ATOM 7683 O O . ASP A 1 937 ? 45.426 14.892 58.358 1.00 31.33 937 ASP A O 1
ATOM 7687 N N . GLU A 1 938 ? 43.385 14.472 58.935 1.00 28.86 938 GLU A N 1
ATOM 7688 C CA . GLU A 1 938 ? 42.742 14.576 60.273 1.00 28.86 938 GLU A CA 1
ATOM 7689 C C . GLU A 1 938 ? 41.593 15.636 60.116 1.00 28.86 938 GLU A C 1
ATOM 7691 O O . GLU A 1 938 ? 41.715 16.523 59.272 1.00 28.86 938 GLU A O 1
ATOM 7696 N N . ASN A 1 939 ? 40.470 15.730 60.859 1.00 29.23 939 ASN A N 1
ATOM 7697 C CA . ASN A 1 939 ? 39.847 14.899 61.906 1.00 29.23 939 ASN A CA 1
ATOM 7698 C C . ASN A 1 939 ? 38.382 15.363 62.197 1.00 29.23 939 ASN A C 1
ATOM 7700 O O . ASN A 1 939 ? 38.041 16.512 61.925 1.00 29.23 939 ASN A O 1
ATOM 7704 N N . LYS A 1 940 ? 37.606 14.532 62.924 1.00 26.11 940 LYS A N 1
ATOM 7705 C CA . LYS A 1 940 ? 36.337 14.814 63.668 1.00 26.11 940 LYS A CA 1
ATOM 7706 C C . LYS A 1 940 ? 35.048 15.103 62.842 1.00 26.11 940 LYS A C 1
ATOM 7708 O O . LYS A 1 940 ? 35.084 15.789 61.836 1.00 26.11 940 LYS A O 1
ATOM 7713 N N . ASP A 1 941 ? 33.845 14.636 63.232 1.00 25.42 941 ASP A N 1
ATOM 7714 C CA . ASP A 1 941 ? 33.468 13.878 64.444 1.00 25.42 941 ASP A CA 1
ATOM 7715 C C . ASP A 1 941 ? 32.257 12.909 64.290 1.00 25.42 941 ASP A C 1
ATOM 7717 O O . ASP A 1 941 ? 31.246 13.260 63.696 1.00 25.42 941 ASP A O 1
ATOM 7721 N N . LYS A 1 942 ? 32.372 11.719 64.917 1.00 25.27 942 LYS A N 1
ATOM 7722 C CA . LYS A 1 942 ? 31.348 10.767 65.457 1.00 25.27 942 LYS A CA 1
ATOM 7723 C C . LYS A 1 942 ? 30.005 10.498 64.712 1.00 25.27 942 LYS A C 1
ATOM 7725 O O . LYS A 1 942 ? 29.185 11.386 64.528 1.00 25.27 942 LYS A O 1
ATOM 7730 N N . GLY A 1 943 ? 29.656 9.207 64.506 1.00 24.05 943 GLY A N 1
ATOM 7731 C CA . GLY A 1 943 ? 28.306 8.807 64.015 1.00 24.05 943 GLY A CA 1
ATOM 7732 C C . GLY A 1 943 ? 27.780 7.358 64.210 1.00 24.05 943 GLY A C 1
ATOM 7733 O O . GLY A 1 943 ? 26.571 7.171 64.195 1.00 24.05 943 GLY A O 1
ATOM 7734 N N . GLN A 1 944 ? 28.646 6.351 64.412 1.00 25.12 944 GLN A N 1
ATOM 7735 C CA . GLN A 1 944 ? 28.381 4.952 64.855 1.00 25.12 944 GLN A CA 1
ATOM 7736 C C . GLN A 1 944 ? 27.283 4.034 64.208 1.00 25.12 944 GLN A C 1
ATOM 7738 O O . GLN A 1 944 ? 26.085 4.276 64.270 1.00 25.12 944 GLN A O 1
ATOM 7743 N N . ARG A 1 945 ? 27.748 2.809 63.872 1.00 24.31 945 ARG A N 1
ATOM 7744 C CA . ARG A 1 945 ? 27.185 1.465 64.208 1.00 24.31 945 ARG A CA 1
ATOM 7745 C C . ARG A 1 945 ? 26.126 0.713 63.345 1.00 24.31 945 ARG A C 1
ATOM 7747 O O . ARG A 1 945 ? 24.925 0.785 63.559 1.00 24.31 945 ARG A O 1
ATOM 7754 N N . THR A 1 946 ? 26.674 -0.249 62.580 1.00 25.69 946 THR A N 1
ATOM 7755 C CA . THR A 1 946 ? 26.437 -1.727 62.625 1.00 25.69 946 THR A CA 1
ATOM 7756 C C . THR A 1 946 ? 25.145 -2.415 62.123 1.00 25.69 946 THR A C 1
ATOM 7758 O O . THR A 1 946 ? 24.101 -2.364 62.757 1.00 25.69 946 THR A O 1
ATOM 7761 N N . GLN A 1 947 ? 25.377 -3.309 61.143 1.00 27.14 947 GLN A N 1
ATOM 7762 C CA . GLN A 1 947 ? 25.004 -4.745 61.086 1.00 27.14 947 GLN A CA 1
ATOM 7763 C C . GLN A 1 947 ? 23.539 -5.234 60.973 1.00 27.14 947 GLN A C 1
ATOM 7765 O O . GLN A 1 947 ? 22.795 -5.270 61.946 1.00 27.14 947 GLN A O 1
ATOM 7770 N N . THR A 1 948 ? 23.301 -5.984 59.878 1.00 25.91 948 THR A N 1
ATOM 7771 C CA . THR A 1 948 ? 22.377 -7.148 59.755 1.00 25.91 948 THR A CA 1
ATOM 7772 C C . THR A 1 948 ? 20.862 -6.844 59.856 1.00 25.91 948 THR A C 1
ATOM 7774 O O . THR A 1 948 ? 20.450 -5.829 60.390 1.00 25.91 948 THR A O 1
ATOM 7777 N N . ARG A 1 949 ? 19.932 -7.647 59.312 1.00 25.36 949 ARG A N 1
ATOM 7778 C CA . ARG A 1 949 ? 19.878 -9.122 59.238 1.00 25.36 94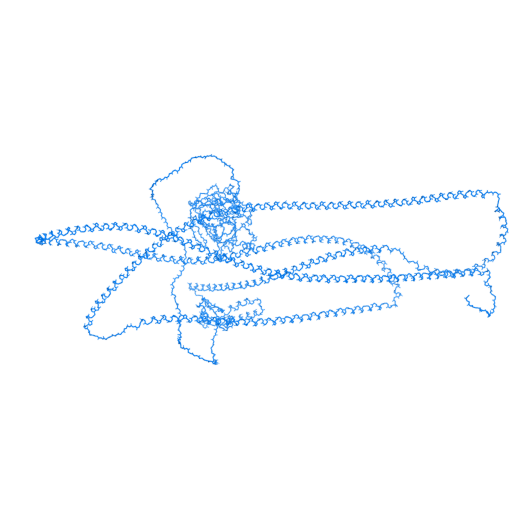9 ARG A CA 1
ATOM 7779 C C . ARG A 1 949 ? 18.917 -9.615 58.140 1.00 25.36 949 ARG A C 1
ATOM 7781 O O . ARG A 1 949 ? 18.054 -8.882 57.676 1.00 25.36 949 ARG A O 1
ATOM 7788 N N . ALA A 1 950 ? 19.046 -10.884 57.753 1.00 26.12 950 ALA A N 1
ATOM 7789 C CA . ALA A 1 950 ? 18.217 -11.524 56.727 1.00 26.12 950 ALA A CA 1
ATOM 7790 C C . ALA A 1 950 ? 16.770 -11.846 57.165 1.00 26.12 950 ALA A C 1
ATOM 7792 O O . ALA A 1 950 ? 16.543 -12.191 58.327 1.00 26.12 950 ALA A O 1
ATOM 7793 N N . LYS A 1 951 ? 15.847 -11.856 56.186 1.00 28.11 951 LYS A N 1
ATOM 7794 C CA . LYS A 1 951 ? 14.723 -12.805 55.934 1.00 28.11 951 LYS A CA 1
ATOM 7795 C C . LYS A 1 951 ? 13.927 -12.258 54.731 1.00 28.11 951 LYS A C 1
ATOM 7797 O O . LYS A 1 951 ? 13.591 -11.087 54.736 1.00 28.11 951 LYS A O 1
ATOM 7802 N N . SER A 1 952 ? 13.726 -12.926 53.594 1.00 24.95 952 SER A N 1
ATOM 7803 C CA . SER A 1 952 ? 13.352 -14.316 53.269 1.00 24.95 952 SER A CA 1
ATOM 7804 C C . SER A 1 952 ? 11.857 -14.640 53.453 1.00 24.95 952 SER A C 1
ATOM 7806 O O . SER A 1 952 ? 11.318 -14.502 54.540 1.00 24.95 952 SER A O 1
ATOM 7808 N N . ARG A 1 953 ? 11.246 -15.137 52.358 1.00 24.81 953 ARG A N 1
ATOM 7809 C CA . ARG A 1 953 ? 9.943 -15.839 52.236 1.00 24.81 953 ARG A CA 1
ATOM 7810 C C . ARG A 1 953 ? 8.719 -15.126 52.850 1.00 24.81 953 ARG A C 1
ATOM 7812 O O . ARG A 1 953 ? 8.565 -15.066 54.056 1.00 24.81 953 ARG A O 1
ATOM 7819 N N . ALA A 1 954 ? 7.774 -14.600 52.071 1.00 24.19 954 ALA A N 1
ATOM 7820 C CA . ALA A 1 954 ? 6.929 -15.286 51.081 1.00 24.19 954 ALA A CA 1
ATOM 7821 C C . ALA A 1 954 ? 6.178 -16.523 51.612 1.00 24.19 954 ALA A C 1
ATOM 7823 O O . ALA A 1 954 ? 6.790 -17.550 51.911 1.00 24.19 954 ALA A O 1
ATOM 7824 N N . ARG A 1 955 ? 4.844 -16.462 51.552 1.00 23.45 955 ARG A N 1
ATOM 7825 C CA . ARG A 1 955 ? 3.911 -17.548 51.190 1.00 23.45 955 ARG A CA 1
ATOM 7826 C C . ARG A 1 955 ? 2.625 -16.871 50.672 1.00 23.45 955 ARG A C 1
ATOM 7828 O O . ARG A 1 955 ? 2.382 -15.723 51.014 1.00 23.45 955 ARG A O 1
ATOM 7835 N N . LYS A 1 956 ? 1.997 -17.379 49.603 1.00 24.30 956 LYS A N 1
ATOM 7836 C CA . LYS A 1 956 ? 0.984 -18.463 49.585 1.00 24.30 956 LYS A CA 1
ATOM 7837 C C . LYS A 1 956 ? -0.194 -18.148 50.529 1.00 24.30 956 LYS A C 1
ATOM 7839 O O . LYS A 1 956 ? 0.041 -17.713 51.644 1.00 24.30 956 LYS A O 1
ATOM 7844 N N . SER A 1 957 ? -1.438 -18.431 50.151 1.00 25.17 957 SER A N 1
ATOM 7845 C CA . SER A 1 957 ? -1.845 -19.646 49.424 1.00 25.17 957 SER A CA 1
ATOM 7846 C C . SER A 1 957 ? -3.078 -19.423 48.511 1.00 25.17 957 SER A C 1
ATOM 7848 O O . SER A 1 957 ? -3.854 -18.523 48.781 1.00 25.17 957 SER A O 1
ATOM 7850 N N . VAL A 1 958 ? -3.163 -20.062 47.326 1.00 25.50 958 VAL A N 1
ATOM 7851 C CA . VAL A 1 958 ? -3.935 -21.320 47.062 1.00 25.50 958 VAL A CA 1
ATOM 7852 C C . VAL A 1 958 ? -5.449 -21.075 47.149 1.00 25.50 958 VAL A C 1
ATOM 7854 O O . VAL A 1 958 ? -5.897 -20.620 48.189 1.00 25.50 958 VAL A O 1
ATOM 7857 N N . THR A 1 959 ? -6.300 -21.356 46.154 1.00 23.66 959 THR A N 1
ATOM 7858 C CA . THR A 1 959 ? -6.202 -21.950 44.787 1.00 23.66 959 THR A CA 1
ATOM 7859 C C . THR A 1 959 ? -7.442 -21.467 43.994 1.00 23.66 959 THR A C 1
ATOM 7861 O O . THR A 1 959 ? -8.320 -20.866 44.596 1.00 23.66 959 THR A O 1
ATOM 7864 N N . GLY A 1 960 ? -7.640 -21.665 42.687 1.00 24.59 960 GLY A N 1
ATOM 7865 C CA . GLY A 1 960 ? -6.927 -22.440 41.663 1.00 24.59 960 GLY A CA 1
ATOM 7866 C C . GLY A 1 960 ? -7.921 -23.244 40.800 1.00 24.59 960 GLY A C 1
ATOM 7867 O O . GLY A 1 960 ? -9.034 -23.491 41.235 1.00 24.59 960 GLY A O 1
ATOM 7868 N N . TYR A 1 961 ? -7.483 -23.685 39.616 1.00 23.23 961 TYR A N 1
ATOM 7869 C CA . TYR A 1 961 ? -8.202 -24.571 38.678 1.00 23.23 961 TYR A CA 1
ATOM 7870 C C . TYR A 1 961 ? -9.494 -24.071 37.989 1.00 23.23 961 TYR A C 1
ATOM 7872 O O . TYR A 1 961 ? -10.594 -24.259 38.480 1.00 23.23 961 TYR A O 1
ATOM 7880 N N . HIS A 1 962 ? -9.285 -23.665 36.727 1.00 25.05 962 HIS A N 1
ATOM 7881 C CA . HIS A 1 962 ? -9.927 -24.226 35.522 1.00 25.05 962 HIS A CA 1
ATOM 7882 C C . HIS A 1 962 ? -11.412 -23.973 35.197 1.00 25.05 962 HIS A C 1
ATOM 7884 O O . HIS A 1 962 ? -12.278 -23.859 36.049 1.00 25.05 962 HIS A O 1
ATOM 7890 N N . SER A 1 963 ? -11.657 -24.049 33.879 1.00 24.38 963 SER A N 1
ATOM 7891 C CA . SER A 1 963 ? -12.939 -24.195 33.166 1.00 24.38 963 SER A CA 1
ATOM 7892 C C . SER A 1 963 ? -13.964 -23.057 33.340 1.00 24.38 963 SER A C 1
ATOM 7894 O O . SER A 1 963 ? -14.505 -22.880 34.418 1.00 24.38 963 SER A O 1
ATOM 7896 N N . VAL A 1 964 ? -14.222 -22.171 32.366 1.00 26.91 964 VAL A N 1
ATOM 7897 C CA . VAL A 1 964 ? -14.598 -22.320 30.930 1.00 26.91 964 VAL A CA 1
ATOM 7898 C C . VAL A 1 964 ? -16.116 -22.155 30.715 1.00 26.91 964 VAL A C 1
ATOM 7900 O O . VAL A 1 964 ? -16.867 -23.113 30.798 1.00 26.91 964 VAL A O 1
ATOM 7903 N N . ILE A 1 965 ? -16.482 -20.921 30.328 1.00 27.02 965 ILE A N 1
ATOM 7904 C CA . ILE A 1 965 ? -17.325 -20.572 29.159 1.00 27.02 965 ILE A CA 1
ATOM 7905 C C . ILE A 1 965 ? -18.869 -20.786 29.200 1.00 27.02 965 ILE A C 1
ATOM 7907 O O . ILE A 1 965 ? -19.378 -21.821 29.603 1.00 27.02 965 ILE A O 1
ATOM 7911 N N . LYS A 1 966 ? -19.559 -19.801 28.581 1.00 29.44 966 LYS A N 1
ATOM 7912 C CA . LYS A 1 966 ? -20.918 -19.767 27.968 1.00 29.44 966 LYS A CA 1
ATOM 7913 C C . LYS A 1 966 ? -22.198 -19.497 28.806 1.00 29.44 966 LYS A C 1
ATOM 7915 O O . LYS A 1 966 ? -22.753 -20.366 29.457 1.00 29.44 966 LYS A O 1
ATOM 7920 N N . LYS A 1 967 ? -22.727 -18.288 28.524 1.00 30.94 967 LYS A N 1
ATOM 7921 C CA . LYS A 1 967 ? -24.081 -17.947 27.994 1.00 30.94 967 LYS A CA 1
ATOM 7922 C C . LYS A 1 967 ? -25.344 -18.072 28.890 1.00 30.94 967 LYS A C 1
ATOM 7924 O O . LYS A 1 967 ? -25.806 -19.155 29.206 1.00 30.94 967 LYS A O 1
ATOM 7929 N N . SER A 1 968 ? -25.957 -16.904 29.134 1.00 33.75 968 SER A N 1
ATOM 7930 C CA . SER A 1 968 ? -27.376 -16.521 28.890 1.00 33.75 968 SER A CA 1
ATOM 7931 C C . SER A 1 968 ? -28.548 -17.507 29.080 1.00 33.75 968 SER A C 1
ATOM 7933 O O . SER A 1 968 ? -28.591 -18.542 28.419 1.00 33.75 968 SER A O 1
ATOM 7935 N N . ARG A 1 969 ? -29.649 -17.010 29.672 1.00 33.03 969 ARG A N 1
ATOM 7936 C CA . ARG A 1 969 ? -30.871 -16.517 28.964 1.00 33.03 969 ARG A CA 1
ATOM 7937 C C . ARG A 1 969 ? -31.752 -15.702 29.963 1.00 33.03 969 ARG A C 1
ATOM 7939 O O . ARG A 1 969 ? -31.469 -15.781 31.153 1.00 33.03 969 ARG A O 1
ATOM 7946 N N . CYS A 1 970 ? -32.442 -14.629 29.535 1.00 30.61 970 CYS A N 1
ATOM 7947 C CA . CYS A 1 970 ? -33.905 -14.502 29.272 1.00 30.61 970 CYS A CA 1
ATOM 7948 C C . CYS A 1 970 ? -34.828 -14.740 30.513 1.00 30.61 970 CYS A C 1
ATOM 7950 O O . CYS A 1 970 ? -34.371 -15.319 31.489 1.00 30.61 970 CYS A O 1
ATOM 7952 N N . ASP A 1 971 ? -36.092 -14.286 30.606 1.00 30.77 971 ASP A N 1
ATOM 7953 C CA . ASP A 1 971 ? -37.062 -13.848 29.575 1.00 30.77 971 ASP A CA 1
ATOM 7954 C C . ASP A 1 971 ? -38.271 -13.036 30.151 1.00 30.77 971 ASP A C 1
ATOM 7956 O O . ASP A 1 971 ? -38.418 -12.990 31.370 1.00 30.77 971 ASP A O 1
ATOM 7960 N N . ILE A 1 972 ? -39.184 -12.550 29.274 1.00 30.17 972 ILE A N 1
ATOM 7961 C CA . ILE A 1 972 ? -40.666 -12.366 29.485 1.00 30.17 972 ILE A CA 1
ATOM 7962 C C . ILE A 1 972 ? -41.205 -11.282 30.491 1.00 30.17 972 ILE A C 1
ATOM 7964 O O . ILE A 1 972 ? -40.558 -11.002 31.491 1.00 30.17 972 ILE A O 1
ATOM 7968 N N . ILE A 1 973 ? -42.427 -10.680 30.408 1.00 27.67 973 ILE A N 1
ATOM 7969 C CA . ILE A 1 973 ? -43.304 -10.151 29.308 1.00 27.67 973 ILE A CA 1
ATOM 7970 C C . ILE A 1 973 ? -44.510 -9.305 29.886 1.00 27.67 973 ILE A C 1
ATOM 7972 O O . ILE A 1 973 ? -44.706 -9.286 31.097 1.00 27.67 973 ILE A O 1
ATOM 7976 N N . MET A 1 974 ? -45.360 -8.707 29.018 1.00 25.17 974 MET A N 1
ATOM 7977 C CA . MET A 1 974 ? -46.793 -8.276 29.172 1.00 25.17 974 MET A CA 1
ATOM 7978 C C . MET A 1 974 ? -47.280 -6.892 29.728 1.00 25.17 974 MET A C 1
ATOM 7980 O O . MET A 1 974 ? -47.160 -6.566 30.904 1.00 25.17 974 MET A O 1
ATOM 7984 N N . THR A 1 975 ? -48.129 -6.254 28.888 1.00 26.02 975 THR A N 1
ATOM 7985 C CA . THR A 1 975 ? -49.387 -5.474 29.148 1.00 26.02 975 THR A CA 1
ATOM 7986 C C . THR A 1 975 ? -49.427 -3.962 29.502 1.00 26.02 975 THR A C 1
ATOM 7988 O O . THR A 1 975 ? -48.490 -3.370 30.021 1.00 26.02 975 THR A O 1
ATOM 7991 N N . SER A 1 976 ? -50.565 -3.348 29.122 1.00 30.14 976 SER A N 1
ATOM 7992 C CA . SER A 1 976 ? -50.964 -1.916 29.044 1.00 30.14 976 SER A CA 1
ATOM 7993 C C . SER A 1 976 ? -52.138 -1.604 30.029 1.00 30.14 976 SER A C 1
ATOM 7995 O O . SER A 1 976 ? -52.393 -2.485 30.854 1.00 30.14 976 SER A O 1
ATOM 7997 N N . PRO A 1 977 ? -52.910 -0.471 30.009 1.00 50.38 977 PRO A N 1
ATOM 7998 C CA . PRO A 1 977 ? -52.906 0.747 29.161 1.00 50.38 977 PRO A CA 1
ATOM 7999 C C . PRO A 1 977 ? -53.067 2.106 29.920 1.00 50.38 977 PRO A C 1
ATOM 8001 O O . PRO A 1 977 ? -53.155 2.135 31.144 1.00 50.38 977 PRO A O 1
ATOM 8004 N N . GLY A 1 978 ? -53.194 3.240 29.198 1.00 25.45 978 GLY A N 1
ATOM 8005 C CA . GLY A 1 978 ? -53.721 4.503 29.766 1.00 25.45 978 GLY A CA 1
ATOM 8006 C C . GLY A 1 978 ? -53.510 5.790 28.937 1.00 25.45 978 GLY A C 1
ATOM 8007 O O . GLY A 1 978 ? -52.382 6.232 28.766 1.00 25.45 978 GLY A O 1
ATOM 8008 N N . ASN A 1 979 ? -54.606 6.420 28.495 1.00 31.09 979 ASN A N 1
ATOM 8009 C CA . ASN A 1 979 ? -54.730 7.808 27.982 1.00 31.09 979 ASN A CA 1
ATOM 8010 C C . ASN A 1 979 ? -55.857 8.484 28.828 1.00 31.09 979 ASN A C 1
ATOM 8012 O O . ASN A 1 979 ? -56.639 7.701 29.385 1.00 31.09 979 ASN A O 1
ATOM 8016 N N . PRO A 1 980 ? -56.006 9.830 28.984 1.00 45.59 980 PRO A N 1
ATOM 8017 C CA . PRO A 1 980 ? -56.251 10.763 27.860 1.00 45.59 980 PRO A CA 1
ATOM 8018 C C . PRO A 1 980 ? -55.797 12.251 28.048 1.00 45.59 980 PRO A C 1
ATOM 8020 O O . PRO A 1 980 ? -55.287 12.612 29.102 1.00 45.59 980 PRO A O 1
ATOM 8023 N N . ASP A 1 981 ? -56.061 13.085 27.022 1.00 26.75 981 ASP A N 1
ATOM 8024 C CA . ASP A 1 981 ? -56.366 14.547 26.977 1.00 26.75 981 ASP A CA 1
ATOM 8025 C C . ASP A 1 981 ? -55.496 15.587 27.755 1.00 26.75 981 ASP A C 1
ATOM 8027 O O . ASP A 1 981 ? -55.051 15.373 28.873 1.00 26.75 981 ASP A O 1
ATOM 8031 N N . CYS A 1 982 ? -55.240 16.814 27.263 1.00 24.88 982 CYS A N 1
ATOM 8032 C CA . CYS A 1 982 ? -56.115 17.697 26.471 1.00 24.88 982 CYS A CA 1
ATOM 8033 C C . CYS A 1 982 ? -55.355 18.781 25.641 1.00 24.88 982 CYS A C 1
ATOM 8035 O O . CYS A 1 982 ? -54.174 19.043 25.863 1.00 24.88 982 CYS A O 1
ATOM 8037 N N . CYS A 1 983 ? -56.055 19.428 24.696 1.00 26.20 983 CYS A N 1
ATOM 8038 C CA . CYS A 1 983 ? -55.607 20.501 23.768 1.00 26.20 983 CYS A CA 1
ATOM 8039 C C . CYS A 1 983 ? -55.854 21.931 24.355 1.00 26.20 983 CYS A C 1
ATOM 8041 O O . CYS A 1 983 ? -56.194 21.990 25.539 1.00 26.20 983 CYS A O 1
ATOM 8043 N N . PRO A 1 984 ? -55.783 23.092 23.628 1.00 45.09 984 PRO A N 1
ATOM 8044 C CA . PRO A 1 984 ? -55.394 23.441 22.230 1.00 45.09 984 PRO A CA 1
ATOM 8045 C C . PRO A 1 984 ? -54.245 24.501 22.166 1.00 45.09 984 PRO A C 1
ATOM 8047 O O . PRO A 1 984 ? -53.637 24.771 23.193 1.00 45.09 984 PRO A O 1
ATOM 8050 N N . GLY A 1 985 ? -53.831 25.166 21.068 1.00 27.25 985 GLY A N 1
ATOM 8051 C CA . GLY A 1 985 ? -54.257 25.375 19.658 1.00 27.25 985 GLY A CA 1
ATOM 8052 C C . GLY A 1 985 ? -53.236 26.337 18.973 1.00 27.25 985 GLY A C 1
ATOM 8053 O O . GLY A 1 985 ? -52.235 26.652 19.607 1.00 27.25 985 GLY A O 1
ATOM 8054 N N . THR A 1 986 ? -53.352 26.884 17.750 1.00 30.45 986 THR A N 1
ATOM 8055 C CA . THR A 1 986 ? -54.331 26.817 16.634 1.00 30.45 986 THR A CA 1
ATOM 8056 C C . THR A 1 986 ? -53.723 27.475 15.361 1.00 30.45 986 THR A C 1
ATOM 8058 O O . THR A 1 986 ? -52.755 28.219 15.469 1.00 30.45 986 THR A O 1
ATOM 8061 N N . TYR A 1 987 ? -54.367 27.290 14.192 1.00 29.61 987 TYR A N 1
ATOM 8062 C CA . TYR A 1 987 ? -54.091 27.905 12.863 1.00 29.61 987 TYR A CA 1
ATOM 8063 C C . TYR A 1 987 ? -52.857 27.383 12.081 1.00 29.61 987 TYR A C 1
ATOM 8065 O O . TYR A 1 987 ? -51.814 27.128 12.663 1.00 29.61 987 TYR A O 1
ATOM 8073 N N . GLY A 1 988 ? -52.910 27.193 10.751 1.00 28.39 988 GLY A N 1
ATOM 8074 C CA . GLY A 1 988 ? -54.010 27.423 9.792 1.00 28.39 988 GLY A CA 1
ATOM 8075 C C . GLY A 1 988 ? -53.900 26.577 8.504 1.00 28.39 988 GLY A C 1
ATOM 8076 O O . GLY A 1 988 ? -52.891 25.922 8.268 1.00 28.39 988 GLY A O 1
ATOM 8077 N N . LYS A 1 989 ? -54.968 26.556 7.690 1.00 31.31 989 LYS A N 1
ATOM 8078 C CA . LYS A 1 989 ? -55.090 25.763 6.442 1.00 31.31 989 LYS A CA 1
ATOM 8079 C C . LYS A 1 989 ? -54.701 26.573 5.198 1.00 31.31 989 LYS A C 1
ATOM 8081 O O . LYS A 1 989 ? -54.970 27.768 5.177 1.00 31.31 989 LYS A O 1
ATOM 8086 N N . ILE A 1 990 ? -54.305 25.886 4.120 1.00 28.39 990 ILE A N 1
ATOM 8087 C CA . ILE A 1 990 ? -54.826 26.094 2.748 1.00 28.39 990 ILE A CA 1
ATOM 8088 C C . ILE A 1 990 ? -54.586 24.823 1.900 1.00 28.39 990 ILE A C 1
ATOM 8090 O O . ILE A 1 990 ? -53.844 23.936 2.318 1.00 28.39 990 ILE A O 1
ATOM 8094 N N . LEU A 1 991 ? -55.310 24.681 0.786 1.00 27.38 991 LEU A N 1
ATOM 8095 C CA . LEU A 1 991 ? -55.417 23.469 -0.043 1.00 27.38 991 LEU A CA 1
ATOM 8096 C C . LEU A 1 991 ? -54.768 23.642 -1.432 1.00 27.38 991 LEU A C 1
ATOM 8098 O O . LEU A 1 991 ? -54.702 24.758 -1.929 1.00 27.38 991 LEU A O 1
ATOM 8102 N N . PHE A 1 992 ? -54.453 22.503 -2.067 1.00 26.11 992 PHE A N 1
ATOM 8103 C CA . PHE A 1 992 ? -54.356 22.269 -3.523 1.00 26.11 992 PHE A CA 1
ATOM 8104 C C . PHE A 1 992 ? -53.404 23.134 -4.382 1.00 26.11 992 PHE A C 1
ATOM 8106 O O . PHE A 1 992 ? -53.654 24.303 -4.649 1.00 26.11 992 PHE A O 1
ATOM 8113 N N . CYS A 1 993 ? -52.477 22.452 -5.061 1.00 24.11 993 CYS A N 1
ATOM 8114 C CA . CYS A 1 993 ? -52.587 22.313 -6.520 1.00 24.11 993 CYS A CA 1
ATOM 8115 C C . CYS A 1 993 ? -52.047 20.932 -6.953 1.00 24.11 993 CYS A C 1
ATOM 8117 O O . CYS A 1 993 ? -51.549 20.181 -6.114 1.00 24.11 993 CYS A O 1
ATOM 8119 N N . GLN A 1 994 ? -52.209 20.561 -8.224 1.00 30.97 994 GLN A N 1
ATOM 8120 C CA . GLN A 1 994 ? -52.042 19.192 -8.728 1.00 30.97 994 GLN A CA 1
ATOM 8121 C C . GLN A 1 994 ? -51.484 19.202 -10.169 1.00 30.97 994 GLN A C 1
ATOM 8123 O O . GLN A 1 994 ? -51.618 20.205 -10.863 1.00 30.97 994 GLN A O 1
ATOM 8128 N N . PHE A 1 995 ? -50.949 18.055 -10.609 1.00 26.72 995 PHE A N 1
ATOM 8129 C CA . PHE A 1 995 ? -50.487 17.705 -11.968 1.00 26.72 995 PHE A CA 1
ATOM 8130 C C . PHE A 1 995 ? -49.093 18.169 -12.461 1.00 26.72 995 PHE A C 1
ATOM 8132 O O . PHE A 1 995 ? -48.843 19.332 -12.748 1.00 26.72 995 PHE A O 1
ATOM 8139 N N . THR A 1 996 ? -48.253 17.142 -12.672 1.00 31.58 996 THR A N 1
ATOM 8140 C CA . THR A 1 996 ? -47.260 16.939 -13.754 1.00 31.58 996 THR A CA 1
ATOM 8141 C C . THR A 1 996 ? -46.174 17.981 -14.036 1.00 31.58 996 THR A C 1
ATOM 8143 O O . THR A 1 996 ? -46.414 18.982 -14.708 1.00 31.58 996 THR A O 1
ATOM 8146 N N . PHE A 1 997 ? -44.928 17.561 -13.799 1.00 25.36 997 PHE A N 1
ATOM 8147 C CA . PHE A 1 997 ? -43.989 17.398 -14.915 1.00 25.36 997 PHE A CA 1
ATOM 8148 C C . PHE A 1 997 ? -43.125 16.143 -14.692 1.00 25.36 997 PHE A C 1
ATOM 8150 O O . PHE A 1 997 ? -42.319 16.100 -13.765 1.00 25.36 997 PHE A O 1
ATOM 8157 N N . ASP A 1 998 ? -43.334 15.114 -15.514 1.00 34.34 998 ASP A N 1
ATOM 8158 C CA . ASP A 1 998 ? -42.420 13.971 -15.629 1.00 34.34 998 ASP A CA 1
ATOM 8159 C C . ASP A 1 998 ? -41.186 14.349 -16.471 1.00 34.34 998 ASP A C 1
ATOM 8161 O O . ASP A 1 998 ? -41.122 15.432 -17.049 1.00 34.34 998 ASP A O 1
ATOM 8165 N N . ILE A 1 999 ? -40.231 13.420 -16.600 1.00 31.95 999 ILE A N 1
ATOM 8166 C CA . ILE A 1 999 ? -39.000 13.554 -17.404 1.00 31.95 999 ILE A CA 1
ATOM 8167 C C . ILE A 1 999 ? -37.960 14.523 -16.800 1.00 31.95 999 ILE A C 1
ATOM 8169 O O . ILE A 1 999 ? -37.723 15.611 -17.318 1.00 31.95 999 ILE A O 1
ATOM 8173 N N . LEU A 1 1000 ? -37.227 14.054 -15.776 1.00 29.56 1000 LEU A N 1
ATOM 8174 C CA . LEU A 1 1000 ? -35.758 14.239 -15.742 1.00 29.56 1000 LEU A CA 1
ATOM 8175 C C . LEU A 1 1000 ? -34.954 13.226 -14.886 1.00 29.56 1000 LEU A C 1
ATOM 8177 O O . LEU A 1 1000 ? -33.733 13.349 -14.795 1.00 29.56 1000 LEU A O 1
ATOM 8181 N N . ASN A 1 1001 ? -35.573 12.198 -14.291 1.00 33.34 1001 ASN A N 1
ATOM 8182 C CA . ASN A 1 1001 ? -34.854 11.159 -13.532 1.00 33.34 1001 ASN A CA 1
ATOM 8183 C C . ASN A 1 1001 ? -34.219 10.085 -14.443 1.00 33.34 1001 ASN A C 1
ATOM 8185 O O . ASN A 1 1001 ? -34.596 8.922 -14.378 1.00 33.34 1001 ASN A O 1
ATOM 8189 N N . CYS A 1 1002 ? -33.244 10.470 -15.276 1.00 35.81 1002 CYS A N 1
ATOM 8190 C CA . CYS A 1 1002 ? -32.388 9.543 -16.038 1.00 35.81 1002 CYS A CA 1
ATOM 8191 C C . CYS A 1 1002 ? -30.991 10.139 -16.327 1.00 35.81 1002 CYS A C 1
ATOM 8193 O O . CYS A 1 1002 ? -30.632 10.385 -17.476 1.00 35.81 1002 CYS A O 1
ATOM 8195 N N . VAL A 1 1003 ? -30.168 10.342 -15.290 1.00 30.53 1003 VAL A N 1
ATOM 8196 C CA . VAL A 1 1003 ? -28.704 10.484 -15.446 1.00 30.53 1003 VAL A CA 1
ATOM 8197 C C . VAL A 1 1003 ? -28.002 9.693 -14.340 1.00 30.53 1003 VAL A C 1
ATOM 8199 O O . VAL A 1 1003 ? -27.876 10.174 -13.219 1.00 30.53 1003 VAL A O 1
ATOM 8202 N N . PHE A 1 1004 ? -27.580 8.476 -14.695 1.00 34.50 1004 PHE A N 1
ATOM 8203 C CA . PHE A 1 1004 ? -26.769 7.514 -13.935 1.00 34.50 1004 PHE A CA 1
ATOM 8204 C C . PHE A 1 1004 ? -26.025 8.063 -12.696 1.00 34.50 1004 PHE A C 1
ATOM 8206 O O . PHE A 1 1004 ? -25.035 8.786 -12.823 1.00 34.50 1004 PHE A O 1
ATOM 8213 N N . ASP A 1 1005 ? -26.430 7.595 -11.511 1.00 32.81 1005 ASP A N 1
ATOM 8214 C CA . ASP A 1 1005 ? -25.564 7.486 -10.330 1.00 32.81 1005 ASP A CA 1
ATOM 8215 C C . ASP A 1 1005 ? -25.331 5.985 -10.107 1.00 32.81 1005 ASP A C 1
ATOM 8217 O O . ASP A 1 1005 ? -26.280 5.248 -9.835 1.00 32.81 1005 ASP A O 1
ATOM 8221 N N . ILE A 1 1006 ? -24.101 5.500 -10.312 1.00 38.81 1006 ILE A N 1
ATOM 8222 C CA . ILE A 1 1006 ? -23.794 4.061 -10.254 1.00 38.81 1006 ILE A CA 1
ATOM 8223 C C . ILE A 1 1006 ? -23.646 3.648 -8.786 1.00 38.81 1006 ILE A C 1
ATOM 8225 O O . ILE A 1 1006 ? -22.544 3.526 -8.252 1.00 38.81 1006 ILE A O 1
ATOM 8229 N N . ARG A 1 1007 ? -24.790 3.445 -8.128 1.00 53.22 1007 ARG A N 1
ATOM 8230 C CA . ARG A 1 1007 ? -24.898 2.572 -6.959 1.00 53.22 1007 ARG A CA 1
ATOM 8231 C C . ARG A 1 1007 ? -25.191 1.162 -7.460 1.00 53.22 1007 ARG A C 1
ATOM 8233 O O . ARG A 1 1007 ? -26.139 0.969 -8.216 1.00 53.22 1007 ARG A O 1
ATOM 8240 N N . HIS A 1 1008 ? -24.397 0.195 -7.016 1.00 64.31 1008 HIS A N 1
ATOM 8241 C CA . HIS A 1 1008 ? -24.660 -1.224 -7.241 1.00 64.31 1008 HIS A CA 1
ATOM 8242 C C . HIS A 1 1008 ? -26.063 -1.599 -6.727 1.00 64.31 1008 HIS A C 1
ATOM 8244 O O . HIS A 1 1008 ? -26.432 -1.251 -5.599 1.00 64.31 1008 HIS A O 1
ATOM 8250 N N . LYS A 1 1009 ? -26.855 -2.293 -7.553 1.00 79.81 1009 LYS A N 1
ATOM 8251 C CA . LYS A 1 1009 ? -28.245 -2.685 -7.246 1.00 79.81 1009 LYS A CA 1
ATOM 8252 C C . LYS A 1 1009 ? -28.330 -3.568 -5.993 1.00 79.81 1009 LYS A C 1
ATOM 8254 O O . LYS A 1 1009 ? -29.239 -3.400 -5.178 1.00 79.81 1009 LYS A O 1
ATOM 8259 N N . THR A 1 1010 ? -27.325 -4.422 -5.788 1.00 79.81 1010 THR A N 1
ATOM 8260 C CA . THR A 1 1010 ? -27.065 -5.212 -4.570 1.00 79.81 1010 THR A CA 1
ATOM 8261 C C . THR A 1 1010 ? -27.172 -4.394 -3.279 1.00 79.81 1010 THR A C 1
ATOM 8263 O O . THR A 1 1010 ? -27.752 -4.871 -2.302 1.00 79.81 1010 THR A O 1
ATOM 8266 N N . LEU A 1 1011 ? -26.652 -3.159 -3.259 1.00 79.00 1011 LEU A N 1
ATOM 8267 C CA . LEU A 1 1011 ? -26.678 -2.297 -2.074 1.00 79.00 1011 LEU A CA 1
ATOM 8268 C C . LEU A 1 1011 ? -28.101 -1.836 -1.754 1.00 79.00 1011 LEU A C 1
ATOM 8270 O O . LEU A 1 1011 ? -28.529 -1.940 -0.608 1.00 79.00 1011 LEU A O 1
ATOM 8274 N N . SER A 1 1012 ? -28.862 -1.402 -2.763 1.00 79.25 1012 SER A N 1
ATOM 8275 C CA . SER A 1 1012 ? -30.252 -0.973 -2.560 1.00 79.25 1012 SER A CA 1
ATOM 8276 C C . SER A 1 1012 ? -31.165 -2.140 -2.162 1.00 79.25 1012 SER A C 1
ATOM 8278 O O . SER A 1 1012 ? -32.065 -1.968 -1.340 1.00 79.25 1012 SER A O 1
ATOM 8280 N N . ALA A 1 1013 ? -30.904 -3.351 -2.666 1.00 80.19 1013 ALA A N 1
ATOM 8281 C CA . ALA A 1 1013 ? -31.580 -4.559 -2.196 1.00 80.19 1013 ALA A CA 1
ATOM 8282 C C . ALA A 1 1013 ? -31.256 -4.860 -0.717 1.00 80.19 1013 ALA A C 1
ATOM 8284 O O . ALA A 1 1013 ? -32.166 -5.116 0.071 1.00 80.19 1013 ALA A O 1
ATOM 8285 N N . CYS A 1 1014 ? -29.986 -4.751 -0.310 1.00 83.12 1014 CYS A N 1
ATOM 8286 C CA . CYS A 1 1014 ? -29.569 -4.927 1.085 1.00 83.12 1014 CYS A CA 1
ATOM 8287 C C . CYS A 1 1014 ? -30.219 -3.890 2.029 1.00 83.12 1014 CYS A C 1
ATOM 8289 O O . CYS A 1 1014 ? -30.753 -4.262 3.076 1.00 83.12 1014 CYS A O 1
ATOM 8291 N N . GLU A 1 1015 ? -30.274 -2.611 1.629 1.00 78.44 1015 GLU A N 1
ATOM 8292 C CA . GLU A 1 1015 ? -30.975 -1.538 2.360 1.00 78.44 1015 GLU A CA 1
ATOM 8293 C C . GLU A 1 1015 ? -32.471 -1.862 2.584 1.00 78.44 1015 GLU A C 1
ATOM 8295 O O . GLU A 1 1015 ? -33.023 -1.559 3.644 1.00 78.44 1015 GLU A O 1
ATOM 8300 N N . GLN A 1 1016 ? -33.136 -2.525 1.628 1.00 77.81 1016 GLN A N 1
ATOM 8301 C CA . GLN A 1 1016 ? -34.539 -2.956 1.761 1.00 77.81 1016 GLN A CA 1
ATOM 8302 C C . GLN A 1 1016 ? -34.733 -4.158 2.700 1.00 77.81 1016 GLN A C 1
ATOM 8304 O O . GLN A 1 1016 ? -35.825 -4.325 3.255 1.00 77.81 1016 GLN A O 1
ATOM 8309 N N . TYR A 1 1017 ? -33.711 -4.999 2.883 1.00 77.25 1017 TYR A N 1
ATOM 8310 C CA . TYR A 1 1017 ? -33.740 -6.105 3.846 1.00 77.25 1017 TYR A CA 1
ATOM 8311 C C . TYR A 1 1017 ? -33.502 -5.585 5.274 1.00 77.25 1017 TYR A C 1
ATOM 8313 O O . TYR A 1 1017 ? -34.255 -5.922 6.187 1.00 77.25 1017 TYR A O 1
ATOM 8321 N N . MET A 1 1018 ? -32.543 -4.664 5.449 1.00 66.69 1018 MET A N 1
ATOM 8322 C CA . MET A 1 1018 ? -32.226 -4.009 6.730 1.00 66.69 1018 MET A CA 1
ATOM 8323 C C . MET A 1 1018 ? -33.445 -3.369 7.417 1.00 66.69 1018 MET A C 1
ATOM 8325 O O . MET A 1 1018 ? -33.558 -3.409 8.640 1.00 66.69 1018 MET A O 1
ATOM 8329 N N . GLN A 1 1019 ? -34.397 -2.826 6.651 1.00 59.81 1019 GLN A N 1
ATOM 8330 C CA . GLN A 1 1019 ? -35.610 -2.193 7.193 1.00 59.81 1019 GLN A CA 1
ATOM 8331 C C . GLN A 1 1019 ? -36.632 -3.173 7.809 1.00 59.81 1019 GLN A C 1
ATOM 8333 O O . GLN A 1 1019 ? -37.656 -2.724 8.326 1.00 59.81 1019 GLN A O 1
ATOM 8338 N N . LYS A 1 1020 ? -36.401 -4.494 7.749 1.00 57.09 1020 LYS A N 1
ATOM 8339 C CA . LYS A 1 1020 ? -37.365 -5.527 8.186 1.00 57.09 1020 LYS A CA 1
ATOM 8340 C C . LYS A 1 1020 ? -36.883 -6.407 9.348 1.00 57.09 1020 LYS A C 1
ATOM 8342 O O . LYS A 1 1020 ? -37.689 -7.162 9.888 1.00 57.09 1020 LYS A O 1
ATOM 8347 N N . THR A 1 1021 ? -35.616 -6.310 9.758 1.00 52.84 1021 THR A N 1
ATOM 8348 C CA . THR A 1 1021 ? -35.015 -7.211 10.760 1.00 52.84 1021 THR A CA 1
ATOM 8349 C C . THR A 1 1021 ? -35.050 -6.678 12.194 1.00 52.84 1021 THR A C 1
ATOM 8351 O O . THR A 1 1021 ? -34.581 -5.573 12.460 1.00 52.84 1021 THR A O 1
ATOM 8354 N N . GLU A 1 1022 ? -35.482 -7.507 13.151 1.00 47.34 1022 GLU A N 1
ATOM 8355 C CA . GLU A 1 1022 ? -35.261 -7.268 14.587 1.00 47.34 1022 GLU A CA 1
ATOM 8356 C C . GLU A 1 1022 ? -33.863 -7.750 15.029 1.00 47.34 1022 GLU A C 1
ATOM 8358 O O . GLU A 1 1022 ? -33.418 -8.844 14.673 1.00 47.34 1022 GLU A O 1
ATOM 8363 N N . ALA A 1 1023 ? -33.169 -6.943 15.838 1.00 41.09 1023 ALA A N 1
ATOM 8364 C CA . ALA A 1 1023 ? -31.779 -7.180 16.239 1.00 41.09 1023 ALA A CA 1
ATOM 8365 C C . ALA A 1 1023 ? -31.580 -8.451 17.097 1.00 41.09 1023 ALA A C 1
ATOM 8367 O O . ALA A 1 1023 ? -32.327 -8.710 18.043 1.00 41.09 1023 ALA A O 1
ATOM 8368 N N . ARG A 1 1024 ? -30.512 -9.219 16.820 1.00 48.38 1024 ARG A N 1
ATOM 8369 C CA . ARG A 1 1024 ? -30.183 -10.481 17.514 1.00 48.38 1024 ARG A CA 1
ATOM 8370 C C . ARG A 1 1024 ? -28.719 -10.545 17.940 1.00 48.38 1024 ARG A C 1
ATOM 8372 O O . ARG A 1 1024 ? -27.821 -10.556 17.110 1.00 48.38 1024 ARG A O 1
ATOM 8379 N N . LEU A 1 1025 ? -28.469 -10.686 19.242 1.00 36.19 1025 LEU A N 1
ATOM 8380 C CA . LEU A 1 1025 ? -27.118 -10.845 19.793 1.00 36.19 1025 LEU A CA 1
ATOM 8381 C C . LEU A 1 1025 ? -26.818 -12.310 20.150 1.00 36.19 1025 LEU A C 1
ATOM 8383 O O . LEU A 1 1025 ? -27.240 -12.802 21.196 1.00 36.19 1025 LEU A O 1
ATOM 8387 N N . SER A 1 1026 ? -26.018 -12.987 19.319 1.00 34.44 1026 SER A N 1
ATOM 8388 C CA . SER A 1 1026 ? -25.467 -14.322 19.605 1.00 34.44 1026 SER A CA 1
ATOM 8389 C C . SER A 1 1026 ? -23.973 -14.395 19.277 1.00 34.44 1026 SER A C 1
ATOM 8391 O O . SER A 1 1026 ? -23.562 -14.850 18.217 1.00 34.44 1026 SER A O 1
ATOM 8393 N N . TRP A 1 1027 ? -23.133 -13.987 20.227 1.00 31.30 1027 TRP A N 1
ATOM 8394 C CA . TRP A 1 1027 ? -21.702 -14.306 20.197 1.00 31.30 1027 TRP A CA 1
ATOM 8395 C C . TRP A 1 1027 ? -21.478 -15.728 20.735 1.00 31.30 1027 TRP A C 1
ATOM 8397 O O . TRP A 1 1027 ? -22.173 -16.102 21.685 1.00 31.30 1027 TRP A O 1
ATOM 8407 N N . HIS A 1 1028 ? -20.518 -16.487 20.173 1.00 29.91 1028 HIS A N 1
ATOM 8408 C CA . HIS A 1 1028 ? -19.587 -17.437 20.840 1.00 29.91 1028 HIS A CA 1
ATOM 8409 C C . HIS A 1 1028 ? -18.963 -18.461 19.855 1.00 29.91 1028 HIS A C 1
ATOM 8411 O O . HIS A 1 1028 ? -19.620 -19.425 19.468 1.00 29.91 1028 HIS A O 1
ATOM 8417 N N . ILE A 1 1029 ? -17.659 -18.350 19.580 1.00 34.38 1029 ILE A N 1
ATOM 8418 C CA . ILE A 1 1029 ? -16.888 -19.250 18.687 1.00 34.38 1029 ILE A CA 1
ATOM 8419 C C . ILE A 1 1029 ? -16.195 -20.393 19.478 1.00 34.38 1029 ILE A C 1
ATOM 8421 O O . ILE A 1 1029 ? -16.047 -20.291 20.700 1.00 34.38 1029 ILE A O 1
ATOM 8425 N N . ILE A 1 1030 ? -15.827 -21.490 18.789 1.00 27.67 1030 ILE A N 1
ATOM 8426 C CA . ILE A 1 1030 ? -14.597 -22.333 18.893 1.00 27.67 1030 ILE A CA 1
ATOM 8427 C C . ILE A 1 1030 ? -14.917 -23.791 18.510 1.00 27.67 1030 ILE A C 1
ATOM 8429 O O . ILE A 1 1030 ? -15.644 -24.465 19.240 1.00 27.67 1030 ILE A O 1
ATOM 8433 N N . ASN A 1 1031 ? -14.260 -24.275 17.442 1.00 38.97 1031 ASN A N 1
ATOM 8434 C CA . ASN A 1 1031 ? -14.472 -25.559 16.747 1.00 38.97 1031 ASN A CA 1
ATOM 8435 C C . ASN A 1 1031 ? -15.882 -25.719 16.142 1.00 38.97 1031 ASN A C 1
ATOM 8437 O O . ASN A 1 1031 ? -16.836 -25.110 16.620 1.00 38.97 1031 ASN A O 1
ATOM 8441 N N . GLY A 1 1032 ? -15.996 -26.535 15.086 1.00 55.66 1032 GLY A N 1
ATOM 8442 C CA . GLY A 1 1032 ? -17.272 -26.820 14.420 1.00 55.66 1032 GLY A CA 1
ATOM 8443 C C . GLY A 1 1032 ? -18.330 -27.351 15.391 1.00 55.66 1032 GLY A C 1
ATOM 8444 O O . GLY A 1 1032 ? -18.034 -28.211 16.226 1.00 55.66 1032 GLY A O 1
ATOM 8445 N N . VAL A 1 1033 ? -19.532 -26.787 15.302 1.00 73.19 1033 VAL A N 1
ATOM 8446 C CA . VAL A 1 1033 ? -20.689 -27.086 16.155 1.00 73.19 1033 VAL A CA 1
ATOM 8447 C C . VAL A 1 1033 ? -21.980 -26.965 15.349 1.00 73.19 1033 VAL A C 1
ATOM 8449 O O . VAL A 1 1033 ? -22.026 -26.241 14.352 1.00 73.19 1033 VAL A O 1
ATOM 8452 N N . ASP A 1 1034 ? -23.040 -27.601 15.841 1.00 77.56 1034 ASP A N 1
ATOM 8453 C CA . ASP A 1 1034 ? -24.394 -27.434 15.316 1.00 77.56 1034 ASP A CA 1
ATOM 8454 C C . ASP A 1 1034 ? -24.822 -25.950 15.343 1.00 77.56 1034 ASP A C 1
ATOM 8456 O O . ASP A 1 1034 ? -24.530 -25.200 16.289 1.00 77.56 1034 ASP A O 1
ATOM 8460 N N . ALA A 1 1035 ? -25.533 -25.519 14.303 1.00 82.75 1035 ALA A N 1
ATOM 8461 C CA . ALA A 1 1035 ? -26.213 -24.231 14.264 1.00 82.75 1035 ALA A CA 1
ATOM 8462 C C . ALA A 1 1035 ? -27.493 -24.251 15.121 1.00 82.75 1035 ALA A C 1
ATOM 8464 O O . ALA A 1 1035 ? -28.196 -25.263 15.199 1.00 82.75 1035 ALA A O 1
ATOM 8465 N N . GLU A 1 1036 ? -27.811 -23.122 15.768 1.00 81.81 1036 GLU A N 1
ATOM 8466 C CA . GLU A 1 1036 ? -29.140 -22.918 16.357 1.00 81.81 1036 GLU A CA 1
ATOM 8467 C C . GLU A 1 1036 ? -30.141 -22.712 15.195 1.00 81.81 1036 GLU A C 1
ATOM 8469 O O . GLU A 1 1036 ? -29.860 -21.972 14.251 1.00 81.81 1036 GLU A O 1
ATOM 8474 N N . ALA A 1 1037 ? -31.313 -23.355 15.229 1.00 80.19 1037 ALA A N 1
ATOM 8475 C CA . ALA A 1 1037 ? -32.272 -23.274 14.122 1.00 80.19 1037 ALA A CA 1
ATOM 8476 C C . ALA A 1 1037 ? -32.713 -21.817 13.860 1.00 80.19 1037 ALA A C 1
ATOM 8478 O O . ALA A 1 1037 ? -33.286 -21.165 14.738 1.00 80.19 1037 ALA A O 1
ATOM 8479 N N . GLY A 1 1038 ? -32.452 -21.312 12.648 1.00 82.00 1038 GLY A N 1
ATOM 8480 C CA . GLY A 1 1038 ? -32.676 -19.906 12.276 1.00 82.00 1038 GLY A CA 1
ATOM 8481 C C . GLY A 1 1038 ? -31.529 -18.945 12.631 1.00 82.00 1038 GLY A C 1
ATOM 8482 O O . GLY A 1 1038 ? -31.736 -17.733 12.647 1.00 82.00 1038 GLY A O 1
ATOM 8483 N N . GLU A 1 1039 ? -30.330 -19.458 12.926 1.00 85.00 1039 GLU A N 1
ATOM 8484 C CA . GLU A 1 1039 ? -29.103 -18.659 13.094 1.00 85.00 1039 GLU A CA 1
ATOM 8485 C C . GLU A 1 1039 ? -28.513 -18.192 11.753 1.00 85.00 1039 GLU A C 1
ATOM 8487 O O . GLU A 1 1039 ? -27.932 -17.113 11.701 1.00 85.00 1039 GLU A O 1
ATOM 8492 N N . TYR A 1 1040 ? -28.720 -18.953 10.671 1.00 90.75 1040 TYR A N 1
ATOM 8493 C CA . TYR A 1 1040 ? -28.307 -18.613 9.300 1.00 90.75 1040 TYR A CA 1
ATOM 8494 C C . TYR A 1 1040 ? -29.504 -18.734 8.341 1.00 90.75 1040 TYR A C 1
ATOM 8496 O O . TYR A 1 1040 ? -29.602 -19.708 7.594 1.00 90.75 1040 TYR A O 1
ATOM 8504 N N . PRO A 1 1041 ? -30.463 -17.790 8.389 1.00 90.31 1041 PRO A N 1
ATOM 8505 C CA . PRO A 1 1041 ? -31.754 -17.916 7.705 1.00 90.31 1041 PRO A CA 1
ATOM 8506 C C . PRO A 1 1041 ? -31.665 -17.845 6.170 1.00 90.31 1041 PRO A C 1
ATOM 8508 O O . PRO A 1 1041 ? -32.629 -18.151 5.475 1.00 90.31 1041 PRO A O 1
ATOM 8511 N N . HIS A 1 1042 ? -30.514 -17.469 5.618 1.00 93.44 1042 HIS A N 1
ATOM 8512 C CA . HIS A 1 1042 ? -30.240 -17.495 4.181 1.00 93.44 1042 HIS A CA 1
ATOM 8513 C C . HIS A 1 1042 ? -29.687 -18.836 3.686 1.00 93.44 1042 HIS A C 1
ATOM 8515 O O . HIS A 1 1042 ? -29.529 -19.003 2.477 1.00 93.44 1042 HIS A O 1
ATOM 8521 N N . MET A 1 1043 ? -29.350 -19.775 4.576 1.00 94.25 1043 MET A N 1
ATOM 8522 C CA . MET A 1 1043 ? -28.751 -21.053 4.189 1.00 94.25 1043 MET A CA 1
ATOM 8523 C C . MET A 1 1043 ? -29.736 -21.892 3.362 1.00 94.25 1043 MET A C 1
ATOM 8525 O O . MET A 1 1043 ? -30.875 -22.120 3.772 1.00 94.25 1043 MET A O 1
ATOM 8529 N N . ALA A 1 1044 ? -29.276 -22.380 2.210 1.00 95.19 1044 ALA A N 1
ATOM 8530 C CA . ALA A 1 1044 ? -30.065 -23.205 1.304 1.00 95.19 1044 ALA A CA 1
ATOM 8531 C C . ALA A 1 1044 ? -29.414 -24.573 1.089 1.00 95.19 1044 ALA A C 1
ATOM 8533 O O . ALA A 1 1044 ? -28.206 -24.648 0.869 1.00 95.19 1044 ALA A O 1
ATOM 8534 N N . ALA A 1 1045 ? -30.206 -25.645 1.094 1.00 93.44 1045 ALA A N 1
ATOM 8535 C CA . ALA A 1 1045 ? -29.786 -26.950 0.584 1.00 93.44 1045 ALA A CA 1
ATOM 8536 C C . ALA A 1 1045 ? -30.240 -27.100 -0.874 1.00 93.44 1045 ALA A C 1
ATOM 8538 O O . ALA A 1 1045 ? -31.374 -26.760 -1.209 1.00 93.44 1045 ALA A O 1
ATOM 8539 N N . VAL A 1 1046 ? -29.362 -27.612 -1.737 1.00 93.62 1046 VAL A N 1
ATOM 8540 C CA . VAL A 1 1046 ? -29.583 -27.789 -3.179 1.00 93.62 1046 VAL A CA 1
ATOM 8541 C C . VAL A 1 1046 ? -29.669 -29.285 -3.490 1.00 93.62 1046 VAL A C 1
ATOM 8543 O O . VAL A 1 1046 ? -28.740 -30.052 -3.219 1.00 93.62 1046 VAL A O 1
ATOM 8546 N N . GLY A 1 1047 ? -30.826 -29.693 -4.009 1.00 90.19 1047 GLY A N 1
ATOM 8547 C CA . GLY A 1 1047 ? -31.266 -31.080 -4.106 1.00 90.19 1047 GLY A CA 1
ATOM 8548 C C . GLY A 1 1047 ? -31.380 -31.587 -5.540 1.00 90.19 1047 GLY A C 1
ATOM 8549 O O . GLY A 1 1047 ? -31.928 -30.917 -6.421 1.00 90.19 1047 GLY A O 1
ATOM 8550 N N . TYR A 1 1048 ? -30.897 -32.807 -5.744 1.00 89.50 1048 TYR A N 1
ATOM 8551 C CA . TYR A 1 1048 ? -30.898 -33.540 -7.010 1.00 89.50 1048 TYR A CA 1
ATOM 8552 C C . TYR A 1 1048 ? -31.886 -34.719 -6.921 1.00 89.50 1048 TYR A C 1
ATOM 8554 O O . TYR A 1 1048 ? -32.124 -35.213 -5.812 1.00 89.50 1048 TYR A O 1
ATOM 8562 N N . PRO A 1 1049 ? -32.465 -35.188 -8.041 1.00 82.12 1049 PRO A N 1
ATOM 8563 C CA . PRO A 1 1049 ? -33.238 -36.431 -8.046 1.00 82.12 1049 PRO A CA 1
ATOM 8564 C C . PRO A 1 1049 ? -32.369 -37.627 -7.619 1.00 82.12 1049 PRO A C 1
ATOM 8566 O O . PRO A 1 1049 ? -31.166 -37.650 -7.883 1.00 82.12 1049 PRO A O 1
ATOM 8569 N N . SER A 1 1050 ? -32.977 -38.613 -6.959 1.00 75.75 1050 SER A N 1
ATOM 8570 C CA . SER A 1 1050 ? -32.356 -39.909 -6.668 1.00 75.75 1050 SER A CA 1
ATOM 8571 C C . SER A 1 1050 ? -32.680 -40.933 -7.759 1.00 75.75 1050 SER A C 1
ATOM 8573 O O . SER A 1 1050 ? -33.749 -40.884 -8.366 1.00 75.75 1050 SER A O 1
ATOM 8575 N N . ASP A 1 1051 ? -31.798 -41.916 -7.951 1.00 69.44 1051 ASP A N 1
ATOM 8576 C CA . ASP A 1 1051 ? -32.112 -43.128 -8.721 1.00 69.44 1051 ASP A CA 1
ATOM 8577 C C . ASP A 1 1051 ? -33.116 -44.038 -7.970 1.00 69.44 1051 ASP A C 1
ATOM 8579 O O . ASP A 1 1051 ? -33.785 -44.878 -8.573 1.00 69.44 1051 ASP A O 1
ATOM 8583 N N . GLU A 1 1052 ? -33.264 -43.854 -6.650 1.00 58.12 1052 GLU A N 1
ATOM 8584 C CA . GLU A 1 1052 ? -34.150 -44.627 -5.764 1.00 58.12 1052 GLU A CA 1
ATOM 8585 C C . GLU A 1 1052 ? -35.500 -43.917 -5.496 1.00 58.12 1052 GLU A C 1
ATOM 8587 O O . GLU A 1 1052 ? -35.922 -43.734 -4.353 1.00 58.12 1052 GLU A O 1
ATOM 8592 N N . GLY A 1 1053 ? -36.204 -43.520 -6.563 1.00 63.12 1053 GLY A N 1
ATOM 8593 C CA . GLY A 1 1053 ? -37.571 -42.975 -6.502 1.00 63.12 1053 GLY A CA 1
ATOM 8594 C C . GLY A 1 1053 ? -37.660 -41.495 -6.101 1.00 63.12 1053 GLY A C 1
ATOM 8595 O O . GLY A 1 1053 ? -36.744 -40.722 -6.358 1.00 63.12 1053 GLY A O 1
ATOM 8596 N N . ASP A 1 1054 ? -38.767 -41.090 -5.463 1.00 64.56 1054 ASP A N 1
ATOM 8597 C CA . ASP A 1 1054 ? -39.079 -39.682 -5.118 1.00 64.56 1054 ASP A CA 1
ATOM 8598 C C . ASP A 1 1054 ? -38.129 -39.034 -4.079 1.00 64.56 1054 ASP A C 1
ATOM 8600 O O . ASP A 1 1054 ? -38.325 -37.885 -3.671 1.00 64.56 1054 ASP A O 1
ATOM 8604 N N . ALA A 1 1055 ? -37.097 -39.753 -3.628 1.00 72.12 1055 ALA A N 1
ATOM 8605 C CA . ALA A 1 1055 ? -36.094 -39.239 -2.706 1.00 72.12 1055 ALA A CA 1
ATOM 8606 C C . ALA A 1 1055 ? -35.249 -38.119 -3.346 1.00 72.12 1055 ALA A C 1
ATOM 8608 O O . ALA A 1 1055 ? -34.835 -38.196 -4.503 1.00 72.12 1055 ALA A O 1
ATOM 8609 N N . VAL A 1 1056 ? -34.942 -37.085 -2.560 1.00 82.06 1056 VAL A N 1
ATOM 8610 C CA . VAL A 1 1056 ? -34.106 -35.948 -2.978 1.00 82.06 1056 VAL A CA 1
ATOM 8611 C C . VAL A 1 1056 ? -32.751 -36.047 -2.291 1.00 82.06 1056 VAL A C 1
ATOM 8613 O O . VAL A 1 1056 ? -32.679 -36.131 -1.066 1.00 82.06 1056 VAL A O 1
ATOM 8616 N N . ASN A 1 1057 ? -31.674 -36.018 -3.072 1.00 85.62 1057 ASN A N 1
ATOM 8617 C CA . ASN A 1 1057 ? -30.314 -36.104 -2.557 1.00 85.62 1057 ASN A CA 1
ATOM 8618 C C . ASN A 1 1057 ? -29.699 -34.699 -2.428 1.00 85.62 1057 ASN A C 1
ATOM 8620 O O . ASN A 1 1057 ? -29.536 -33.998 -3.427 1.00 85.62 1057 ASN A O 1
ATOM 8624 N N . TRP A 1 1058 ? -29.370 -34.272 -1.208 1.00 87.19 1058 TRP A N 1
ATOM 8625 C CA . TRP A 1 1058 ? -28.909 -32.913 -0.890 1.00 87.19 1058 TRP A CA 1
ATOM 8626 C C . TRP A 1 1058 ? -27.371 -32.829 -0.889 1.00 87.19 1058 TRP A C 1
ATOM 8628 O O . TRP 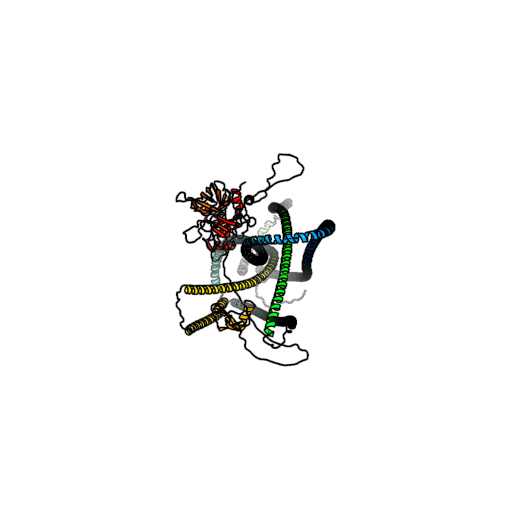A 1 1058 ? -26.736 -32.884 0.160 1.00 87.19 1058 TRP A O 1
ATOM 8638 N N . ASN A 1 1059 ? -26.763 -32.725 -2.077 1.00 86.12 1059 ASN A N 1
ATOM 8639 C CA . ASN A 1 1059 ? -25.297 -32.792 -2.251 1.00 86.12 1059 ASN A CA 1
ATOM 8640 C C . ASN A 1 1059 ? -24.574 -31.430 -2.324 1.00 86.12 1059 ASN A C 1
ATOM 8642 O O . ASN A 1 1059 ? -23.345 -31.409 -2.404 1.00 86.12 1059 ASN A O 1
ATOM 8646 N N . CYS A 1 1060 ? -25.301 -30.310 -2.336 1.00 92.12 1060 CYS A N 1
ATOM 8647 C CA . CYS A 1 1060 ? -24.720 -28.965 -2.333 1.00 92.12 1060 CYS A CA 1
ATOM 8648 C C . CYS A 1 1060 ? -25.487 -28.018 -1.404 1.00 92.12 1060 CYS A C 1
ATOM 8650 O O . CYS A 1 1060 ? -26.678 -28.198 -1.147 1.00 92.12 1060 CYS A O 1
ATOM 8652 N N . GLY A 1 1061 ? -24.806 -26.962 -0.971 1.00 92.94 1061 GLY A N 1
ATOM 8653 C CA . GLY A 1 1061 ? -25.393 -25.779 -0.366 1.00 92.94 1061 GLY A CA 1
ATOM 8654 C C . GLY A 1 1061 ? -25.647 -24.647 -1.369 1.00 92.94 1061 GLY A C 1
ATOM 8655 O O . GLY A 1 1061 ? -25.286 -24.694 -2.549 1.00 92.94 1061 GLY A O 1
ATOM 8656 N N . GLY A 1 1062 ? -26.256 -23.588 -0.855 1.00 95.81 1062 GLY A N 1
ATOM 8657 C CA . GLY A 1 1062 ? -26.472 -22.313 -1.521 1.00 95.81 1062 GLY A CA 1
ATOM 8658 C C . GLY A 1 1062 ? -26.797 -21.220 -0.505 1.00 95.81 1062 GLY A C 1
ATOM 8659 O O . GLY A 1 1062 ? -26.806 -21.453 0.705 1.00 95.81 1062 GLY A O 1
ATOM 8660 N N . SER A 1 1063 ? -27.071 -20.012 -0.987 1.00 97.12 1063 SER A N 1
ATOM 8661 C CA . SER A 1 1063 ? -27.482 -18.866 -0.168 1.00 97.12 1063 SER A CA 1
ATOM 8662 C C . SER A 1 1063 ? -28.620 -18.102 -0.823 1.00 97.12 1063 SER A C 1
ATOM 8664 O O . SER A 1 1063 ? -28.490 -17.693 -1.973 1.00 97.12 1063 SER A O 1
ATOM 8666 N N . LEU A 1 1064 ? -29.713 -17.867 -0.102 1.00 96.31 1064 LEU A N 1
ATOM 8667 C CA . LEU A 1 1064 ? -30.765 -16.948 -0.527 1.00 96.31 1064 LEU A CA 1
ATOM 8668 C C . LEU A 1 1064 ? -30.201 -15.519 -0.556 1.00 96.31 1064 LEU A C 1
ATOM 8670 O O . LEU A 1 1064 ? -29.720 -15.030 0.462 1.00 96.31 1064 LEU A O 1
ATOM 8674 N N . ILE A 1 1065 ? -30.244 -14.865 -1.718 1.00 95.25 1065 ILE A N 1
ATOM 8675 C CA . ILE A 1 1065 ? -29.685 -13.509 -1.943 1.00 95.25 1065 ILE A CA 1
ATOM 8676 C C . ILE A 1 1065 ? -30.758 -12.493 -2.370 1.00 95.25 1065 ILE A C 1
ATOM 8678 O O . ILE A 1 1065 ? -30.622 -11.283 -2.186 1.00 95.25 1065 ILE A O 1
ATOM 8682 N N . ALA A 1 1066 ? -31.882 -13.002 -2.868 1.00 93.06 1066 ALA A N 1
ATOM 8683 C CA . ALA A 1 1066 ? -33.154 -12.301 -2.967 1.00 93.06 1066 ALA A CA 1
ATOM 8684 C C . ALA A 1 1066 ? -34.287 -13.319 -2.762 1.00 93.06 1066 ALA A C 1
ATOM 8686 O O . ALA A 1 1066 ? -34.037 -14.514 -2.920 1.00 93.06 1066 ALA A O 1
ATOM 8687 N N . PRO A 1 1067 ? -35.533 -12.909 -2.448 1.00 92.81 1067 PRO A N 1
ATOM 8688 C CA . PRO A 1 1067 ? -36.608 -13.838 -2.076 1.00 92.81 1067 PRO A CA 1
ATOM 8689 C C . PRO A 1 1067 ? -36.891 -14.982 -3.066 1.00 92.81 1067 PRO A C 1
ATOM 8691 O O . PRO A 1 1067 ? -37.462 -15.989 -2.665 1.00 92.81 1067 PRO A O 1
ATOM 8694 N N . ARG A 1 1068 ? -36.488 -14.866 -4.338 1.00 95.25 1068 ARG A N 1
ATOM 8695 C CA . ARG A 1 1068 ? -36.662 -15.895 -5.382 1.00 95.25 1068 ARG A CA 1
ATOM 8696 C C . ARG A 1 1068 ? -35.346 -16.423 -5.981 1.00 95.25 1068 ARG A C 1
ATOM 8698 O O . ARG A 1 1068 ? -35.385 -17.184 -6.946 1.00 95.25 1068 ARG A O 1
ATOM 8705 N N . PHE A 1 1069 ? -34.191 -16.021 -5.448 1.00 96.94 1069 PHE A N 1
ATOM 8706 C CA . PHE A 1 1069 ? -32.885 -16.291 -6.058 1.00 96.94 1069 PHE A CA 1
ATOM 8707 C C . PHE A 1 1069 ? -31.862 -16.806 -5.045 1.00 96.94 1069 PHE A C 1
ATOM 8709 O O . PHE A 1 1069 ? -31.628 -16.189 -4.001 1.00 96.94 1069 PHE A O 1
ATOM 8716 N N . VAL A 1 1070 ? -31.225 -17.927 -5.389 1.00 97.62 1070 VAL A N 1
ATOM 8717 C CA . VAL A 1 1070 ? -30.245 -18.625 -4.549 1.00 97.62 1070 VAL A CA 1
ATOM 8718 C C . VAL A 1 1070 ? -28.906 -18.716 -5.274 1.00 97.62 1070 VAL A C 1
ATOM 8720 O O . VAL A 1 1070 ? -28.810 -19.283 -6.359 1.00 97.62 1070 VAL A O 1
ATOM 8723 N N . LEU A 1 1071 ? -27.861 -18.167 -4.661 1.00 97.81 1071 LEU A N 1
ATOM 8724 C CA . LEU A 1 1071 ? -26.483 -18.246 -5.132 1.00 97.81 1071 LEU A CA 1
ATOM 8725 C C . LEU A 1 1071 ? -25.877 -19.607 -4.759 1.00 97.81 1071 LEU A C 1
ATOM 8727 O O . LEU A 1 1071 ? -26.058 -20.073 -3.636 1.00 97.81 1071 LEU A O 1
ATOM 8731 N N . THR A 1 1072 ? -25.156 -20.242 -5.680 1.00 97.00 1072 THR A N 1
ATOM 8732 C CA . THR A 1 1072 ? -24.438 -21.510 -5.457 1.00 97.00 1072 THR A CA 1
ATOM 8733 C C . THR A 1 1072 ? -23.208 -21.600 -6.378 1.00 97.00 1072 THR A C 1
ATOM 8735 O O . THR A 1 1072 ? -22.903 -20.669 -7.128 1.00 97.00 1072 THR A O 1
ATOM 8738 N N . ALA A 1 1073 ? -22.458 -22.701 -6.327 1.00 95.81 1073 ALA A N 1
ATOM 8739 C CA . ALA A 1 1073 ? -21.317 -22.929 -7.212 1.00 95.81 1073 ALA A CA 1
ATOM 8740 C C . ALA A 1 1073 ? -21.776 -23.467 -8.578 1.00 95.81 1073 ALA A C 1
ATOM 8742 O O . ALA A 1 1073 ? -22.674 -24.304 -8.657 1.00 95.81 1073 ALA A O 1
ATOM 8743 N N . ALA A 1 1074 ? -21.112 -23.065 -9.666 1.00 94.88 1074 ALA A N 1
ATOM 8744 C CA . ALA A 1 1074 ? -21.411 -23.588 -11.006 1.00 94.88 1074 ALA A CA 1
ATOM 8745 C C . ALA A 1 1074 ? -21.288 -25.118 -11.087 1.00 94.88 1074 ALA A C 1
ATOM 8747 O O . ALA A 1 1074 ? -22.070 -25.766 -11.785 1.00 94.88 1074 ALA A O 1
ATOM 8748 N N . HIS A 1 1075 ? -20.360 -25.715 -10.329 1.00 91.88 1075 HIS A N 1
ATOM 8749 C CA . HIS A 1 1075 ? -20.236 -27.167 -10.245 1.00 91.88 1075 HIS A CA 1
ATOM 8750 C C . HIS A 1 1075 ? -21.394 -27.895 -9.555 1.00 91.88 1075 HIS A C 1
ATOM 8752 O O . HIS A 1 1075 ? -21.409 -29.118 -9.626 1.00 91.88 1075 HIS A O 1
ATOM 8758 N N . CYS A 1 1076 ? -22.317 -27.184 -8.900 1.00 92.19 1076 CYS A N 1
ATOM 8759 C CA . CYS A 1 1076 ? -23.568 -27.732 -8.368 1.00 92.19 1076 CYS A CA 1
ATOM 8760 C C . CYS A 1 1076 ? -24.725 -27.658 -9.381 1.00 92.19 1076 CYS A C 1
ATOM 8762 O O . CYS A 1 1076 ? -25.790 -28.211 -9.143 1.00 92.19 1076 CYS A O 1
ATOM 8764 N N . VAL A 1 1077 ? -24.533 -26.987 -10.521 1.00 91.50 1077 VAL A N 1
ATOM 8765 C CA . VAL A 1 1077 ? -25.476 -27.032 -11.650 1.00 91.50 1077 VAL A CA 1
ATOM 8766 C C . VAL A 1 1077 ? -24.954 -27.986 -12.719 1.00 91.50 1077 VAL A C 1
ATOM 8768 O O . VAL A 1 1077 ? -25.654 -28.900 -13.145 1.00 91.50 1077 VAL A O 1
ATOM 8771 N N . VAL A 1 1078 ? -23.686 -27.825 -13.104 1.00 85.75 1078 VAL A N 1
ATOM 8772 C CA . VAL A 1 1078 ? -23.023 -28.633 -14.136 1.00 85.75 1078 VAL A CA 1
ATOM 8773 C C . VAL A 1 1078 ? -22.354 -29.856 -13.495 1.00 85.75 1078 VAL A C 1
ATOM 8775 O O . VAL A 1 1078 ? -21.125 -29.929 -13.382 1.00 85.75 1078 VAL A O 1
ATOM 8778 N N . THR A 1 1079 ? -23.176 -30.804 -13.035 1.00 74.12 1079 THR A N 1
ATOM 8779 C CA . THR A 1 1079 ? -22.729 -32.092 -12.472 1.00 74.12 1079 THR A CA 1
ATOM 8780 C C . THR A 1 1079 ? -22.828 -33.234 -13.495 1.00 74.12 1079 THR A C 1
ATOM 8782 O O . THR A 1 1079 ? -23.575 -33.154 -14.467 1.00 74.12 1079 THR A O 1
ATOM 8785 N N . ASN A 1 1080 ? -22.119 -34.342 -13.248 1.00 66.81 1080 ASN A N 1
ATOM 8786 C CA . ASN A 1 1080 ? -22.318 -35.596 -13.993 1.00 66.81 1080 ASN A CA 1
ATOM 8787 C C . ASN A 1 1080 ? -23.580 -36.368 -13.542 1.00 66.81 1080 ASN A C 1
ATOM 8789 O O . ASN A 1 1080 ? -23.957 -37.339 -14.188 1.00 66.81 1080 ASN A O 1
ATOM 8793 N N . ASN A 1 1081 ? -24.208 -35.947 -12.442 1.00 57.88 1081 ASN A N 1
ATOM 8794 C CA . ASN A 1 1081 ? -25.348 -36.589 -11.784 1.00 57.88 1081 ASN A CA 1
ATOM 8795 C C . ASN A 1 1081 ? -26.678 -35.887 -12.145 1.00 57.88 1081 ASN A C 1
ATOM 8797 O O . ASN A 1 1081 ? -27.687 -36.077 -11.473 1.00 57.88 1081 ASN A O 1
ATOM 8801 N N . GLY A 1 1082 ? -26.666 -35.038 -13.179 1.00 72.88 1082 GLY A N 1
ATOM 8802 C CA . GLY A 1 1082 ? -27.797 -34.208 -13.587 1.00 72.88 1082 GLY A CA 1
ATOM 8803 C C . GLY A 1 1082 ? -27.812 -32.811 -12.959 1.00 72.88 1082 GLY A C 1
ATOM 8804 O O . GLY A 1 1082 ? -26.954 -32.430 -12.159 1.00 72.88 1082 GLY A O 1
ATOM 8805 N N . GLU A 1 1083 ? -28.805 -32.031 -13.372 1.00 84.44 1083 GLU A N 1
ATOM 8806 C CA . GLU A 1 1083 ? -29.085 -30.694 -12.847 1.00 84.44 1083 GLU A CA 1
ATOM 8807 C C . GLU A 1 1083 ? -29.805 -30.782 -11.489 1.00 84.44 1083 GLU A C 1
ATOM 8809 O O . GLU A 1 1083 ? -30.627 -31.686 -11.293 1.00 84.44 1083 GLU A O 1
ATOM 8814 N N . PRO A 1 1084 ? -29.590 -29.825 -10.571 1.00 90.94 1084 PRO A N 1
ATOM 8815 C CA . PRO A 1 1084 ? -30.395 -29.717 -9.364 1.00 90.94 1084 PRO A CA 1
ATOM 8816 C C . PRO A 1 1084 ? -31.848 -29.394 -9.738 1.00 90.94 1084 PRO A C 1
ATOM 8818 O O . PRO A 1 1084 ? -32.116 -28.700 -10.724 1.00 90.94 1084 PRO A O 1
ATOM 8821 N N . LYS A 1 1085 ? -32.799 -29.898 -8.947 1.00 90.75 1085 LYS A N 1
ATOM 8822 C CA . LYS A 1 1085 ? -34.240 -29.696 -9.184 1.00 90.75 1085 LYS A CA 1
ATOM 8823 C C . LYS A 1 1085 ? -34.986 -29.070 -8.018 1.00 90.75 1085 LYS A C 1
ATOM 8825 O O . LYS A 1 1085 ? -36.003 -28.432 -8.267 1.00 90.75 1085 LYS A O 1
ATOM 8830 N N . LYS A 1 1086 ? -34.474 -29.178 -6.787 1.00 92.50 1086 LYS A N 1
ATOM 8831 C CA . LYS A 1 1086 ? -35.106 -28.573 -5.606 1.00 92.50 1086 LYS A CA 1
ATOM 8832 C C . LYS A 1 1086 ? -34.152 -27.736 -4.771 1.00 92.50 1086 LYS A C 1
ATOM 8834 O O . LYS A 1 1086 ? -32.948 -27.984 -4.741 1.00 92.50 1086 LYS A O 1
ATOM 8839 N N . VAL A 1 1087 ? -34.721 -26.780 -4.045 1.00 95.44 1087 VAL A N 1
ATOM 8840 C CA . VAL A 1 1087 ? -34.060 -26.047 -2.963 1.00 95.44 1087 VAL A CA 1
ATOM 8841 C C . VAL A 1 1087 ? -34.892 -26.170 -1.690 1.00 95.44 1087 VAL A C 1
ATOM 8843 O O . VAL A 1 1087 ? -36.104 -25.980 -1.741 1.00 95.44 1087 VAL A O 1
ATOM 8846 N N . ARG A 1 1088 ? -34.244 -26.443 -0.552 1.00 93.25 1088 ARG A N 1
ATOM 8847 C CA . ARG A 1 1088 ? -34.852 -26.404 0.788 1.00 93.25 1088 ARG A CA 1
ATOM 8848 C C . ARG A 1 1088 ? -34.263 -25.234 1.579 1.00 93.25 1088 ARG A C 1
ATOM 8850 O O . ARG A 1 1088 ? -33.042 -25.110 1.687 1.00 93.25 1088 ARG A O 1
ATOM 8857 N N . LEU A 1 1089 ? -35.134 -24.375 2.105 1.00 94.44 1089 LEU A N 1
ATOM 8858 C CA . LEU A 1 1089 ? -34.813 -23.235 2.975 1.00 94.44 1089 LEU A CA 1
ATOM 8859 C C . LEU A 1 1089 ? -35.440 -23.437 4.358 1.00 94.44 1089 LEU A C 1
ATOM 8861 O O . LEU A 1 1089 ? -36.455 -24.120 4.478 1.00 94.44 1089 LEU A O 1
ATOM 8865 N N . GLY A 1 1090 ? -34.883 -22.801 5.390 1.00 89.38 1090 GLY A N 1
ATOM 8866 C CA . GLY A 1 1090 ? -35.497 -22.742 6.726 1.00 89.38 1090 GLY A CA 1
ATOM 8867 C C . GLY A 1 1090 ? -35.372 -24.002 7.572 1.00 89.38 1090 GLY A C 1
ATOM 8868 O O . GLY A 1 1090 ? -35.904 -24.041 8.681 1.00 89.38 1090 GLY A O 1
ATOM 8869 N N . GLU A 1 1091 ? -34.653 -25.002 7.067 1.00 87.25 1091 GLU A N 1
ATOM 8870 C CA . GLU A 1 1091 ? -34.399 -26.256 7.760 1.00 87.25 1091 GLU A CA 1
ATOM 8871 C C . GLU A 1 1091 ? -33.049 -26.242 8.489 1.00 87.25 1091 GLU A C 1
ATOM 8873 O O . GLU A 1 1091 ? -32.085 -25.639 8.019 1.00 87.25 1091 GLU A O 1
ATOM 8878 N N . ASN A 1 1092 ? -32.973 -26.935 9.626 1.00 84.62 1092 ASN A N 1
ATOM 8879 C CA . ASN A 1 1092 ? -31.731 -27.225 10.331 1.00 84.62 1092 ASN A CA 1
ATOM 8880 C C . ASN A 1 1092 ? -31.318 -28.697 10.149 1.00 84.62 1092 ASN A C 1
ATOM 8882 O O . ASN A 1 1092 ? -30.139 -28.939 9.904 1.00 84.62 1092 ASN A O 1
ATOM 8886 N N . ASP A 1 1093 ? -32.248 -29.661 10.221 1.00 84.31 1093 ASP A N 1
ATOM 8887 C CA . ASP A 1 1093 ? -31.999 -31.096 9.996 1.00 84.31 1093 ASP A CA 1
ATOM 8888 C C . ASP A 1 1093 ? -32.624 -31.565 8.672 1.00 84.31 1093 ASP A C 1
ATOM 8890 O O . ASP A 1 1093 ? -33.842 -31.679 8.544 1.00 84.31 1093 ASP A O 1
ATOM 8894 N N . LEU A 1 1094 ? -31.799 -31.886 7.668 1.00 81.31 1094 LEU A N 1
ATOM 8895 C CA . LEU A 1 1094 ? -32.304 -32.246 6.330 1.00 81.31 1094 LEU A CA 1
ATOM 8896 C C . LEU A 1 1094 ? -33.090 -33.567 6.277 1.00 81.31 1094 LEU A C 1
ATOM 8898 O O . LEU A 1 1094 ? -33.672 -33.881 5.237 1.00 81.31 1094 LEU A O 1
ATOM 8902 N N . THR A 1 1095 ? -33.123 -34.331 7.371 1.00 75.06 1095 THR A N 1
ATOM 8903 C CA . THR A 1 1095 ? -33.894 -35.572 7.496 1.00 75.06 1095 THR A CA 1
ATOM 8904 C C . THR A 1 1095 ? -35.178 -35.427 8.314 1.00 75.06 1095 THR A C 1
ATOM 8906 O O . THR A 1 1095 ? -35.942 -36.392 8.381 1.00 75.06 1095 THR A O 1
ATOM 8909 N N . ASP A 1 1096 ? -35.452 -34.255 8.903 1.00 75.38 1096 ASP A N 1
ATOM 8910 C CA . ASP A 1 1096 ? -36.747 -33.972 9.525 1.00 75.38 1096 ASP A CA 1
ATOM 8911 C C . ASP A 1 1096 ? -37.780 -33.550 8.467 1.00 75.38 1096 ASP A C 1
ATOM 8913 O O . ASP A 1 1096 ? -38.014 -32.379 8.165 1.00 75.38 1096 ASP A O 1
ATOM 8917 N N . GLU A 1 1097 ? -38.443 -34.550 7.894 1.00 69.12 1097 GLU A N 1
ATOM 8918 C CA . GLU A 1 1097 ? -39.565 -34.342 6.982 1.00 69.12 1097 GLU A CA 1
ATOM 8919 C C . GLU A 1 1097 ? -40.796 -33.698 7.667 1.00 69.12 1097 GLU A C 1
ATOM 8921 O O . GLU A 1 1097 ? -41.685 -33.228 6.954 1.00 69.12 1097 GLU A O 1
ATOM 8926 N N . GLY A 1 1098 ? -40.858 -33.636 9.004 1.00 67.00 1098 GLY A N 1
ATOM 8927 C CA . GLY A 1 1098 ? -41.978 -33.095 9.785 1.00 67.00 1098 GLY A CA 1
ATOM 8928 C C . GLY A 1 1098 ? -41.867 -31.615 10.174 1.00 67.00 1098 GLY A C 1
ATOM 8929 O O . GLY A 1 1098 ? -42.836 -31.059 10.690 1.00 67.00 1098 GLY A O 1
ATOM 8930 N N . SER A 1 1099 ? -40.726 -30.971 9.924 1.00 77.88 1099 SER A N 1
ATOM 8931 C CA . SER A 1 1099 ? -40.457 -29.571 10.281 1.00 77.88 1099 SER A CA 1
ATOM 8932 C C . SER A 1 1099 ? -41.491 -28.574 9.732 1.00 77.88 1099 SER A C 1
ATOM 8934 O O . SER A 1 1099 ? -41.720 -28.477 8.525 1.00 77.88 1099 SER A O 1
ATOM 8936 N N . GLU A 1 1100 ? -42.068 -27.757 10.623 1.00 77.62 1100 GLU A N 1
ATOM 8937 C CA . GLU A 1 1100 ? -43.000 -26.663 10.287 1.00 77.62 1100 GLU A CA 1
ATOM 8938 C C . GLU A 1 1100 ? -42.307 -25.427 9.673 1.00 77.62 1100 GLU A C 1
ATOM 8940 O O . GLU A 1 1100 ? -42.952 -24.404 9.423 1.00 77.62 1100 GLU A O 1
ATOM 8945 N N . HIS A 1 1101 ? -40.980 -25.447 9.529 1.00 84.19 1101 HIS A N 1
ATOM 8946 C CA . HIS A 1 1101 ? -40.179 -24.272 9.160 1.00 84.19 1101 HIS A CA 1
ATOM 8947 C C . HIS A 1 1101 ? -39.515 -24.412 7.788 1.00 84.19 1101 HIS A C 1
ATOM 8949 O O . HIS A 1 1101 ? -39.194 -23.395 7.163 1.00 84.19 1101 HIS A O 1
ATOM 8955 N N . LYS A 1 1102 ? -39.390 -25.652 7.295 1.00 89.06 1102 LYS A N 1
ATOM 8956 C CA . LYS A 1 1102 ? -38.895 -25.952 5.953 1.00 89.06 1102 LYS A CA 1
ATOM 8957 C C . LYS A 1 1102 ? -39.766 -25.302 4.876 1.00 89.06 1102 LYS A C 1
ATOM 8959 O O . LYS A 1 1102 ? -40.996 -25.284 4.953 1.00 89.06 1102 LYS A O 1
ATOM 8964 N N . GLN A 1 1103 ? -39.124 -24.810 3.828 1.00 93.19 1103 GLN A N 1
ATOM 8965 C CA . GLN A 1 1103 ? -39.775 -24.356 2.607 1.00 93.19 1103 GLN A CA 1
ATOM 8966 C C . GLN A 1 1103 ? -39.054 -24.993 1.416 1.00 93.19 1103 GLN A C 1
ATOM 8968 O O . GLN A 1 1103 ? -37.891 -24.682 1.160 1.00 93.19 1103 GLN A O 1
ATOM 8973 N N . ASP A 1 1104 ? -39.750 -25.889 0.713 1.00 92.69 1104 ASP A N 1
ATOM 8974 C CA . ASP A 1 1104 ? -39.237 -26.599 -0.464 1.00 92.69 1104 ASP A CA 1
ATOM 8975 C C . ASP A 1 1104 ? -39.704 -25.908 -1.753 1.00 92.69 1104 ASP A C 1
ATOM 8977 O O . ASP A 1 1104 ? -40.893 -25.623 -1.924 1.00 92.69 1104 ASP A O 1
ATOM 8981 N N . PHE A 1 1105 ? -38.770 -25.646 -2.662 1.00 95.88 1105 PHE A N 1
ATOM 8982 C CA . PHE A 1 1105 ? -38.974 -24.944 -3.931 1.00 95.88 1105 PHE A CA 1
ATOM 8983 C C . PHE A 1 1105 ? -38.475 -25.796 -5.085 1.00 95.88 1105 PHE A C 1
ATOM 8985 O O . PHE A 1 1105 ? -37.451 -26.469 -4.951 1.00 95.88 1105 PHE A O 1
ATOM 8992 N N . ASP A 1 1106 ? -39.152 -25.709 -6.224 1.00 94.62 1106 ASP A N 1
ATOM 8993 C CA . ASP A 1 1106 ? -38.664 -26.287 -7.473 1.00 94.62 1106 ASP A CA 1
ATOM 8994 C C . ASP A 1 1106 ? -37.829 -25.235 -8.223 1.00 94.62 1106 ASP A C 1
ATOM 8996 O O . ASP A 1 1106 ? -38.113 -24.034 -8.184 1.00 94.62 1106 ASP A O 1
ATOM 9000 N N . ILE A 1 1107 ? -36.763 -25.673 -8.890 1.00 95.38 1107 ILE A N 1
ATOM 9001 C CA . ILE A 1 1107 ? -35.865 -24.789 -9.643 1.00 95.38 1107 ILE A CA 1
ATOM 9002 C C . ILE A 1 1107 ? -36.414 -24.626 -11.063 1.00 95.38 1107 ILE A C 1
ATOM 9004 O O . ILE A 1 1107 ? -36.483 -25.596 -11.818 1.00 95.38 1107 ILE A O 1
ATOM 9008 N N . VAL A 1 1108 ? -36.785 -23.396 -11.433 1.00 94.19 1108 VAL A N 1
ATOM 9009 C CA . VAL A 1 1108 ? -37.376 -23.083 -12.751 1.00 94.19 1108 VAL A CA 1
ATOM 9010 C C . VAL A 1 1108 ? -36.376 -22.540 -13.768 1.00 94.19 1108 VAL A C 1
ATOM 9012 O O . VAL A 1 1108 ? -36.664 -22.563 -14.960 1.00 94.19 1108 VAL A O 1
ATOM 9015 N N . ASP A 1 1109 ? -35.223 -22.040 -13.317 1.00 94.00 1109 ASP A N 1
ATOM 9016 C CA . ASP A 1 1109 ? -34.162 -21.510 -14.181 1.00 94.00 1109 ASP A CA 1
ATOM 9017 C C . ASP A 1 1109 ? -32.808 -21.539 -13.445 1.00 94.00 1109 ASP A C 1
ATOM 9019 O O . ASP A 1 1109 ? -32.760 -21.424 -12.214 1.00 94.00 1109 ASP A O 1
ATOM 9023 N N . THR A 1 1110 ? -31.703 -21.673 -14.181 1.00 94.00 1110 THR A N 1
ATOM 9024 C CA . THR A 1 1110 ? -30.343 -21.774 -13.623 1.00 94.00 1110 THR A CA 1
ATOM 9025 C C . THR A 1 1110 ? -29.332 -21.015 -14.477 1.00 94.00 1110 THR A C 1
ATOM 9027 O O . THR A 1 1110 ? -28.881 -21.512 -15.512 1.00 94.00 1110 THR A O 1
ATOM 9030 N N . LEU A 1 1111 ? -28.900 -19.840 -14.015 1.00 94.88 1111 LEU A N 1
ATOM 9031 C CA . LEU A 1 1111 ? -27.844 -19.087 -14.684 1.00 94.88 1111 LEU A CA 1
ATOM 9032 C C . LEU A 1 1111 ? -26.469 -19.537 -14.180 1.00 94.88 1111 LEU A C 1
ATOM 9034 O O . LEU A 1 1111 ? -26.054 -19.197 -13.073 1.00 94.88 1111 LEU A O 1
ATOM 9038 N N . VAL A 1 1112 ? -25.740 -20.275 -15.013 1.00 94.75 1112 VAL A N 1
ATOM 9039 C CA . VAL A 1 1112 ? -24.317 -20.586 -14.809 1.00 94.75 1112 VAL A CA 1
ATOM 9040 C C . VAL A 1 1112 ? -23.465 -19.495 -15.456 1.00 94.75 1112 VAL A C 1
ATOM 9042 O O . VAL A 1 1112 ? -23.775 -19.046 -16.558 1.00 94.75 1112 VAL A O 1
ATOM 9045 N N . HIS A 1 1113 ? -22.373 -19.077 -14.807 1.00 94.56 1113 HIS A N 1
ATOM 9046 C CA . HIS A 1 1113 ? -21.475 -18.071 -15.379 1.00 94.56 1113 HIS A CA 1
ATOM 9047 C C . HIS A 1 1113 ? -20.937 -18.509 -16.763 1.00 94.56 1113 HIS A C 1
ATOM 9049 O O . HIS A 1 1113 ? -20.277 -19.549 -16.839 1.00 94.56 1113 HIS A O 1
ATOM 9055 N N . PRO A 1 1114 ? -21.119 -17.733 -17.856 1.00 90.44 1114 PRO A N 1
ATOM 9056 C CA . PRO A 1 1114 ? -20.844 -18.203 -19.225 1.00 90.44 1114 PRO A CA 1
ATOM 9057 C C . PRO A 1 1114 ? -19.409 -18.684 -19.483 1.00 90.44 1114 PRO A C 1
ATOM 9059 O O . PRO A 1 1114 ? -19.179 -19.577 -20.290 1.00 90.44 1114 PRO A O 1
ATOM 9062 N N . GLN A 1 1115 ? -18.429 -18.118 -18.774 1.00 91.31 1115 GLN A N 1
ATOM 9063 C CA . GLN A 1 1115 ? -17.018 -18.528 -18.847 1.00 91.31 1115 GLN A CA 1
ATOM 9064 C C . GLN A 1 1115 ? -16.639 -19.598 -17.801 1.00 91.31 1115 GLN A C 1
ATOM 9066 O O . GLN A 1 1115 ? -15.498 -19.618 -17.326 1.00 91.31 1115 GLN A O 1
ATOM 9071 N N . TYR A 1 1116 ? -17.581 -20.431 -17.353 1.00 91.81 1116 TYR A N 1
ATOM 9072 C CA . TYR A 1 1116 ? -17.300 -21.493 -16.389 1.00 91.81 1116 TYR A CA 1
ATOM 9073 C C . TYR A 1 1116 ? -16.451 -22.614 -17.004 1.00 91.81 1116 TYR A C 1
ATOM 9075 O O . TYR A 1 1116 ? -16.781 -23.163 -18.053 1.00 91.81 1116 TYR A O 1
ATOM 9083 N N . VAL A 1 1117 ? -15.358 -22.999 -16.333 1.00 86.19 1117 VAL A N 1
ATOM 9084 C CA . VAL A 1 1117 ? -14.449 -24.053 -16.817 1.00 86.19 1117 VAL A CA 1
ATOM 9085 C C . VAL A 1 1117 ? -14.404 -25.220 -15.832 1.00 86.19 1117 VAL A C 1
ATOM 9087 O O . VAL A 1 1117 ? -13.630 -25.202 -14.872 1.00 86.19 1117 VAL A O 1
ATOM 9090 N N . ILE A 1 1118 ? -15.185 -26.269 -16.121 1.00 83.88 1118 ILE A N 1
ATOM 9091 C CA . ILE A 1 1118 ? -15.420 -27.457 -15.272 1.00 83.88 1118 ILE A CA 1
ATOM 9092 C C . ILE A 1 1118 ? -14.123 -28.020 -14.658 1.00 83.88 1118 ILE A C 1
ATOM 9094 O O . ILE A 1 1118 ? -14.004 -28.104 -13.437 1.00 83.88 1118 ILE A O 1
ATOM 9098 N N . ARG A 1 1119 ? -13.119 -28.366 -15.484 1.00 80.50 1119 ARG A N 1
ATOM 9099 C CA . ARG A 1 1119 ? -11.841 -28.957 -15.018 1.00 80.50 1119 ARG A CA 1
ATOM 9100 C C . ARG A 1 1119 ? -11.029 -27.999 -14.136 1.00 80.50 1119 ARG A C 1
ATOM 9102 O O . ARG A 1 1119 ? -10.413 -28.408 -13.147 1.00 80.50 1119 ARG A O 1
ATOM 9109 N N . ALA A 1 1120 ? -11.019 -26.715 -14.489 1.00 79.06 1120 ALA A N 1
ATOM 9110 C CA . ALA A 1 1120 ? -10.272 -25.704 -13.751 1.00 79.06 1120 ALA A CA 1
ATOM 9111 C C . ALA A 1 1120 ? -10.959 -25.332 -12.427 1.00 79.06 1120 ALA A C 1
ATOM 9113 O O . ALA A 1 1120 ? -10.248 -25.062 -11.462 1.00 79.06 1120 ALA A O 1
ATOM 9114 N N . ARG A 1 1121 ? -12.302 -25.383 -12.366 1.00 85.31 1121 ARG A N 1
ATOM 9115 C CA . ARG A 1 1121 ? -13.139 -24.678 -11.374 1.00 85.31 1121 ARG A CA 1
ATOM 9116 C C . ARG A 1 1121 ? -12.863 -23.163 -11.380 1.00 85.31 1121 ARG A C 1
ATOM 9118 O O . ARG A 1 1121 ? -12.711 -22.528 -10.344 1.00 85.31 1121 ARG A O 1
ATOM 9125 N N . ARG A 1 1122 ? -12.755 -22.586 -12.584 1.00 87.50 1122 ARG A N 1
ATOM 9126 C CA . ARG A 1 1122 ? -12.623 -21.134 -12.806 1.00 87.50 1122 ARG A CA 1
ATOM 9127 C C . ARG A 1 1122 ? -13.998 -20.554 -13.125 1.00 87.50 1122 ARG A C 1
ATOM 9129 O O . ARG A 1 1122 ? -14.710 -21.147 -13.933 1.00 87.50 1122 ARG A O 1
ATOM 9136 N N . ASN A 1 1123 ? -14.329 -19.406 -12.526 1.00 92.50 1123 ASN A N 1
ATOM 9137 C CA . ASN A 1 1123 ? -15.665 -18.794 -12.564 1.00 92.50 1123 ASN A CA 1
ATOM 9138 C C . ASN A 1 1123 ? -16.764 -19.720 -12.015 1.00 92.50 1123 ASN A C 1
ATOM 9140 O O . ASN A 1 1123 ? -17.823 -19.873 -12.613 1.00 92.50 1123 ASN A O 1
ATOM 9144 N N . ASP A 1 1124 ? -16.473 -20.391 -10.898 1.00 94.50 1124 ASP A N 1
ATOM 9145 C CA . ASP A 1 1124 ? -17.316 -21.435 -10.313 1.00 94.50 1124 ASP A CA 1
ATOM 9146 C C . ASP A 1 1124 ? -18.452 -20.825 -9.472 1.00 94.50 1124 ASP A C 1
ATOM 9148 O O . ASP A 1 1124 ? -18.427 -20.866 -8.243 1.00 94.50 1124 ASP A O 1
ATOM 9152 N N . ILE A 1 1125 ? -19.423 -20.204 -10.150 1.00 96.69 1125 ILE A N 1
ATOM 9153 C CA . ILE A 1 1125 ? -20.569 -19.489 -9.563 1.00 96.69 1125 ILE A CA 1
ATOM 9154 C C . ILE A 1 1125 ? -21.816 -19.602 -10.460 1.00 96.69 1125 ILE A C 1
ATOM 9156 O O . ILE A 1 1125 ? -21.713 -19.570 -11.690 1.00 96.69 1125 ILE A O 1
ATOM 9160 N N . ALA A 1 1126 ? -22.987 -19.759 -9.845 1.00 96.69 1126 ALA A N 1
ATOM 9161 C CA . ALA A 1 1126 ? -24.281 -19.844 -10.519 1.00 96.69 1126 ALA A CA 1
ATOM 9162 C C . ALA A 1 1126 ? -25.422 -19.304 -9.638 1.00 96.69 1126 ALA A C 1
ATOM 9164 O O . ALA A 1 1126 ? -25.316 -19.289 -8.411 1.00 96.69 1126 ALA A O 1
ATOM 9165 N N . VAL A 1 1127 ? -26.526 -18.897 -10.268 1.00 97.12 1127 VAL A N 1
ATOM 9166 C CA . VAL A 1 1127 ? -27.749 -18.428 -9.602 1.00 97.12 1127 VAL A CA 1
ATOM 9167 C C . VAL A 1 1127 ? -28.927 -19.324 -9.990 1.00 97.12 1127 VAL A C 1
ATOM 9169 O O . VAL A 1 1127 ? -29.253 -19.468 -11.168 1.00 97.12 1127 VAL A O 1
ATOM 9172 N N . LEU A 1 1128 ? -29.583 -19.906 -8.988 1.00 97.12 1128 LEU A N 1
ATOM 9173 C CA . LEU A 1 1128 ? -30.814 -20.685 -9.116 1.00 97.12 1128 LEU A CA 1
ATOM 9174 C C . LEU A 1 1128 ? -32.025 -19.762 -8.936 1.00 97.12 1128 LEU A C 1
ATOM 9176 O O . LEU A 1 1128 ? -32.051 -18.947 -8.011 1.00 97.12 1128 LEU A O 1
ATOM 9180 N N . LYS A 1 1129 ? -33.043 -19.920 -9.782 1.00 96.75 1129 LYS A N 1
ATOM 9181 C CA . LYS A 1 1129 ? -34.316 -19.192 -9.712 1.00 96.75 1129 LYS A CA 1
ATOM 9182 C C . LYS A 1 1129 ? -35.414 -20.131 -9.223 1.00 96.75 1129 LYS A C 1
ATOM 9184 O O . LYS A 1 1129 ? -35.630 -21.193 -9.808 1.00 96.75 1129 LYS A O 1
ATOM 9189 N N . LEU A 1 1130 ? -36.091 -19.739 -8.151 1.00 97.06 1130 LEU A N 1
ATOM 9190 C CA . LEU A 1 1130 ? -37.127 -20.543 -7.498 1.00 97.06 1130 LEU A CA 1
ATOM 9191 C C . LEU A 1 1130 ? -38.485 -20.382 -8.198 1.00 97.06 1130 LEU A C 1
ATOM 9193 O O . LEU A 1 1130 ? -38.790 -19.321 -8.755 1.00 97.06 1130 LEU A O 1
ATOM 9197 N N . ASP A 1 1131 ? -39.330 -21.413 -8.135 1.00 95.94 1131 ASP A N 1
ATOM 9198 C CA . ASP A 1 1131 ? -40.690 -21.409 -8.689 1.00 95.94 1131 ASP A CA 1
ATOM 9199 C C . ASP A 1 1131 ? -41.520 -20.212 -8.205 1.00 95.94 1131 ASP A C 1
ATOM 9201 O O . ASP A 1 1131 ? -42.206 -19.565 -9.001 1.00 95.94 1131 ASP A O 1
ATOM 9205 N N . ARG A 1 1132 ? -41.363 -19.842 -6.932 1.00 95.38 1132 ARG A N 1
ATOM 9206 C CA . ARG A 1 1132 ? -42.067 -18.754 -6.242 1.00 95.38 1132 ARG A CA 1
ATOM 9207 C C . ARG A 1 1132 ? -41.144 -18.053 -5.244 1.00 95.38 1132 ARG A C 1
ATOM 9209 O O . ARG A 1 1132 ? -40.069 -18.552 -4.926 1.00 95.38 1132 ARG A O 1
ATOM 9216 N N . GLU A 1 1133 ? -41.566 -16.898 -4.739 1.00 94.12 1133 GLU A N 1
ATOM 9217 C CA . GLU A 1 1133 ? -40.853 -16.214 -3.655 1.00 94.12 1133 GLU A CA 1
ATOM 9218 C C . GLU A 1 1133 ? -40.935 -16.995 -2.338 1.00 94.12 1133 GLU A C 1
ATOM 9220 O O . GLU A 1 1133 ? -41.981 -17.535 -1.967 1.00 94.12 1133 GLU A O 1
ATOM 9225 N N . ALA A 1 1134 ? -39.821 -17.023 -1.612 1.00 92.81 1134 ALA A N 1
ATOM 9226 C CA . ALA A 1 1134 ? -39.731 -17.581 -0.281 1.00 92.81 1134 ALA A CA 1
ATOM 9227 C C . ALA A 1 1134 ? -40.437 -16.685 0.740 1.00 92.81 1134 ALA A C 1
ATOM 9229 O O . ALA A 1 1134 ? -40.289 -15.460 0.745 1.00 92.81 1134 ALA A O 1
ATOM 9230 N N . ARG A 1 1135 ? -41.196 -17.302 1.651 1.00 91.38 1135 ARG A N 1
ATOM 9231 C CA . ARG A 1 1135 ? -41.872 -16.574 2.723 1.00 91.38 1135 ARG A CA 1
ATOM 9232 C C . ARG A 1 1135 ? -40.832 -16.164 3.757 1.00 91.38 1135 ARG A C 1
ATOM 9234 O O . ARG A 1 1135 ? -40.316 -17.020 4.478 1.00 91.38 1135 ARG A O 1
ATOM 9241 N N . ILE A 1 1136 ? -40.572 -14.863 3.855 1.00 90.19 1136 ILE A N 1
ATOM 9242 C CA . ILE A 1 1136 ? -39.612 -14.333 4.825 1.00 90.19 1136 ILE A CA 1
ATOM 9243 C C . ILE A 1 1136 ? -40.106 -14.605 6.252 1.00 90.19 1136 ILE A C 1
ATOM 9245 O O . ILE A 1 1136 ? -41.258 -14.326 6.598 1.00 90.19 1136 ILE A O 1
ATOM 9249 N N . THR A 1 1137 ? -39.245 -15.212 7.063 1.00 87.50 1137 THR A N 1
ATOM 9250 C CA . THR A 1 1137 ? -39.505 -15.622 8.449 1.00 87.50 1137 THR A CA 1
ATOM 9251 C C . THR A 1 1137 ? -38.201 -15.611 9.244 1.00 87.50 1137 THR A C 1
ATOM 9253 O O . THR A 1 1137 ? -37.118 -15.577 8.674 1.00 87.50 1137 THR A O 1
ATOM 9256 N N . LYS A 1 1138 ? -38.277 -15.790 10.568 1.00 83.31 1138 LYS A N 1
ATOM 9257 C CA . LYS A 1 1138 ? -37.093 -15.953 11.433 1.00 83.31 1138 LYS A CA 1
ATOM 9258 C C . LYS A 1 1138 ? -36.170 -17.153 11.115 1.00 83.31 1138 LYS A C 1
ATOM 9260 O O . LYS A 1 1138 ? -35.191 -17.324 11.839 1.00 83.31 1138 LYS A O 1
ATOM 9265 N N . TYR A 1 1139 ? -36.520 -17.978 10.124 1.00 87.56 1139 TYR A N 1
ATOM 9266 C CA . TYR A 1 1139 ? -35.738 -19.106 9.605 1.00 87.56 1139 TYR A CA 1
ATOM 9267 C C . TYR A 1 1139 ? -35.358 -18.945 8.123 1.00 87.56 1139 TYR A C 1
ATOM 9269 O O . TYR A 1 1139 ? -34.511 -19.691 7.652 1.00 87.56 1139 TYR A O 1
ATOM 9277 N N . VAL A 1 1140 ? -35.982 -18.016 7.385 1.00 91.44 1140 VAL A N 1
ATOM 9278 C CA . VAL A 1 1140 ? -35.824 -17.850 5.930 1.00 91.44 1140 VAL A CA 1
ATOM 9279 C C . VAL A 1 1140 ? -35.750 -16.366 5.598 1.00 91.44 1140 VAL A C 1
ATOM 9281 O O . VAL A 1 1140 ? -36.760 -15.674 5.693 1.00 91.44 1140 VAL A O 1
ATOM 9284 N N . GLU A 1 1141 ? -34.576 -15.874 5.217 1.00 90.25 1141 GLU A N 1
ATOM 9285 C CA . GLU A 1 1141 ? -34.315 -14.453 4.950 1.00 90.25 1141 GLU A CA 1
ATOM 9286 C C . GLU A 1 1141 ? -33.111 -14.303 4.003 1.00 90.25 1141 GLU A C 1
ATOM 9288 O O . GLU A 1 1141 ? -32.190 -15.110 4.110 1.00 90.25 1141 GLU A O 1
ATOM 9293 N N . PRO A 1 1142 ? -33.077 -13.345 3.054 1.00 92.75 1142 PRO A N 1
ATOM 9294 C CA . PRO A 1 1142 ? -31.937 -13.208 2.153 1.00 92.75 1142 PRO A CA 1
ATOM 9295 C C . PRO A 1 1142 ? -30.725 -12.584 2.856 1.00 92.75 1142 PRO A C 1
ATOM 9297 O O . PRO A 1 1142 ? -30.858 -11.611 3.598 1.00 92.75 1142 PRO A O 1
ATOM 9300 N N . ALA A 1 1143 ? -29.531 -13.095 2.565 1.00 92.50 1143 ALA A N 1
ATOM 9301 C CA . ALA A 1 1143 ? -28.280 -12.443 2.933 1.00 92.50 1143 ALA A CA 1
ATOM 9302 C C . ALA A 1 1143 ? -27.934 -11.322 1.946 1.00 92.50 1143 ALA A C 1
ATOM 9304 O O . ALA A 1 1143 ? -28.268 -11.382 0.760 1.00 92.50 1143 ALA A O 1
ATOM 9305 N N . CYS A 1 1144 ? -27.198 -10.321 2.425 1.00 92.31 1144 CYS A N 1
ATOM 9306 C CA . CYS A 1 1144 ? -26.597 -9.324 1.548 1.00 92.31 1144 CYS A CA 1
ATOM 9307 C C . CYS A 1 1144 ? -25.382 -9.911 0.811 1.00 92.31 1144 CYS A C 1
ATOM 9309 O O . CYS A 1 1144 ? -24.793 -10.914 1.220 1.00 92.31 1144 CYS A O 1
ATOM 9311 N N . LEU A 1 1145 ? -24.964 -9.265 -0.275 1.00 92.94 1145 LEU A N 1
ATOM 9312 C CA . LEU A 1 1145 ? -23.740 -9.614 -0.997 1.00 92.94 1145 LEU A CA 1
ATOM 9313 C C . LEU A 1 1145 ? -22.601 -8.697 -0.535 1.00 92.94 1145 LEU A C 1
ATOM 9315 O O . LEU A 1 1145 ? -22.818 -7.509 -0.298 1.00 92.94 1145 LEU A O 1
ATOM 9319 N N . TYR A 1 1146 ? -21.396 -9.241 -0.359 1.00 91.44 1146 TYR A N 1
ATOM 9320 C CA . TYR A 1 1146 ? -20.233 -8.439 0.017 1.00 91.44 1146 TYR A CA 1
ATOM 9321 C C . TYR A 1 1146 ? -19.713 -7.682 -1.208 1.00 91.44 1146 TYR A C 1
ATOM 9323 O O . TYR A 1 1146 ? -19.283 -8.301 -2.182 1.00 91.44 1146 TYR A O 1
ATOM 9331 N N . THR A 1 1147 ? -19.776 -6.350 -1.168 1.00 88.75 1147 THR A N 1
ATOM 9332 C CA . THR A 1 1147 ? -19.437 -5.480 -2.306 1.00 88.75 1147 THR A CA 1
ATOM 9333 C C . THR A 1 1147 ? -17.984 -5.016 -2.325 1.00 88.75 1147 THR A C 1
ATOM 9335 O O . THR A 1 1147 ? -17.483 -4.628 -3.377 1.00 88.75 1147 THR A O 1
ATOM 9338 N N . GLU A 1 1148 ? -17.292 -5.059 -1.186 1.00 83.75 1148 GLU A N 1
ATOM 9339 C CA . GLU A 1 1148 ? -15.907 -4.596 -1.083 1.00 83.75 1148 GLU A CA 1
ATOM 9340 C C . GLU A 1 1148 ? -14.910 -5.604 -1.683 1.00 83.75 1148 GLU A C 1
ATOM 9342 O O . GLU A 1 1148 ? -15.152 -6.814 -1.766 1.00 83.75 1148 GLU A O 1
ATOM 9347 N N . ASN A 1 1149 ? -13.757 -5.093 -2.117 1.00 77.94 1149 ASN A N 1
ATOM 9348 C CA . ASN A 1 1149 ? -12.693 -5.880 -2.753 1.00 77.94 1149 ASN A CA 1
ATOM 9349 C C . ASN A 1 1149 ? -11.598 -6.357 -1.775 1.00 77.94 1149 ASN A C 1
ATOM 9351 O O . ASN A 1 1149 ? -10.564 -6.861 -2.216 1.00 77.94 1149 ASN A O 1
ATOM 9355 N N . ASP A 1 1150 ? -11.807 -6.203 -0.466 1.00 82.25 1150 ASP A N 1
ATOM 9356 C CA . ASP A 1 1150 ? -10.903 -6.677 0.583 1.00 82.25 1150 ASP A CA 1
ATOM 9357 C C . ASP A 1 1150 ? -11.277 -8.082 1.105 1.00 82.25 1150 ASP A C 1
ATOM 9359 O O . ASP A 1 1150 ? -12.195 -8.740 0.607 1.00 82.25 1150 ASP A O 1
ATOM 9363 N N . ASP A 1 1151 ? -10.512 -8.565 2.089 1.00 84.50 1151 ASP A N 1
ATOM 9364 C CA . ASP A 1 1151 ? -10.659 -9.891 2.697 1.00 84.50 1151 ASP A CA 1
ATOM 9365 C C . ASP A 1 1151 ? -11.057 -9.726 4.181 1.00 84.50 1151 ASP A C 1
ATOM 9367 O O . ASP A 1 1151 ? -10.174 -9.582 5.037 1.00 84.50 1151 ASP A O 1
ATOM 9371 N N . PRO A 1 1152 ? -12.362 -9.711 4.521 1.00 83.25 1152 PRO A N 1
ATOM 9372 C CA . PRO A 1 1152 ? -12.816 -9.402 5.874 1.00 83.25 1152 PRO A CA 1
ATOM 9373 C C . PRO A 1 1152 ? -12.405 -10.464 6.906 1.00 83.25 1152 PRO A C 1
ATOM 9375 O O . PRO A 1 1152 ? -12.337 -11.664 6.636 1.00 83.25 1152 PRO A O 1
ATOM 9378 N N . ILE A 1 1153 ? -12.155 -10.009 8.135 1.00 80.62 1153 ILE A N 1
ATOM 9379 C CA . ILE A 1 1153 ? -11.768 -10.853 9.275 1.00 80.62 1153 ILE A CA 1
ATOM 9380 C C . ILE A 1 1153 ? -13.029 -11.364 9.989 1.00 80.62 1153 ILE A C 1
ATOM 9382 O O . ILE A 1 1153 ? -13.995 -10.625 10.157 1.00 80.62 1153 ILE A O 1
ATOM 9386 N N . GLY A 1 1154 ? -13.005 -12.616 10.462 1.00 80.56 1154 GLY A N 1
ATOM 9387 C CA . GLY A 1 1154 ? -14.141 -13.241 11.158 1.00 80.56 1154 GLY A CA 1
ATOM 9388 C C . GLY A 1 1154 ? -15.068 -14.050 10.245 1.00 80.56 1154 GLY A C 1
ATOM 9389 O O . GLY A 1 1154 ? -16.259 -14.174 10.529 1.00 80.56 1154 GLY A O 1
ATOM 9390 N N . LEU A 1 1155 ? -14.525 -14.596 9.153 1.00 89.56 1155 LEU A N 1
ATOM 9391 C CA . LEU A 1 1155 ? -15.265 -15.420 8.202 1.00 89.56 1155 LEU A CA 1
ATOM 9392 C C . LEU A 1 1155 ? -15.866 -16.662 8.874 1.00 89.56 1155 LEU A C 1
ATOM 9394 O O . LEU A 1 1155 ? -15.242 -17.310 9.717 1.00 89.56 1155 LEU A O 1
ATOM 9398 N N . THR A 1 1156 ? -17.075 -17.020 8.457 1.00 90.56 1156 THR A N 1
ATOM 9399 C CA . THR A 1 1156 ? -17.795 -18.214 8.903 1.00 90.56 1156 THR A CA 1
ATOM 9400 C C . THR A 1 1156 ? -18.290 -19.003 7.694 1.00 90.56 1156 THR A C 1
ATOM 9402 O O . THR A 1 1156 ? -18.806 -18.417 6.745 1.00 90.56 1156 THR A O 1
ATOM 9405 N N . ILE A 1 1157 ? -18.139 -20.324 7.746 1.00 91.06 1157 ILE A N 1
ATOM 9406 C CA . ILE A 1 1157 ? -18.710 -21.291 6.801 1.00 91.06 1157 ILE A CA 1
ATOM 9407 C C . ILE A 1 1157 ? -19.878 -22.027 7.455 1.00 91.06 1157 ILE A C 1
ATOM 9409 O O . ILE A 1 1157 ? -19.851 -22.283 8.665 1.00 91.06 1157 ILE A O 1
ATOM 9413 N N . THR A 1 1158 ? -20.889 -22.373 6.659 1.00 90.88 1158 THR A N 1
ATOM 9414 C CA . THR A 1 1158 ? -22.057 -23.155 7.098 1.00 90.88 1158 THR A CA 1
ATOM 9415 C C . THR A 1 1158 ? -22.501 -24.154 6.035 1.00 90.88 1158 THR A C 1
ATOM 9417 O O . THR A 1 1158 ? -22.528 -23.816 4.852 1.00 90.88 1158 THR A O 1
ATOM 9420 N N . GLY A 1 1159 ? -22.884 -25.362 6.457 1.00 88.94 1159 GLY A N 1
ATOM 9421 C CA . GLY A 1 1159 ? -23.329 -26.430 5.559 1.00 88.94 1159 GLY A CA 1
ATOM 9422 C C . GLY A 1 1159 ? -23.599 -27.769 6.255 1.00 88.94 1159 GLY A C 1
ATOM 9423 O O . GLY A 1 1159 ? -23.514 -27.877 7.480 1.00 88.94 1159 GLY A O 1
ATOM 9424 N N . TRP A 1 1160 ? -23.975 -28.777 5.465 1.00 87.00 1160 TRP A N 1
ATOM 9425 C CA . TRP A 1 1160 ? -24.350 -30.129 5.917 1.00 87.00 1160 TRP A CA 1
ATOM 9426 C C . TRP A 1 1160 ? -23.323 -31.200 5.497 1.00 87.00 1160 TRP A C 1
ATOM 9428 O O . TRP A 1 1160 ? -23.641 -32.388 5.404 1.00 87.00 1160 TRP A O 1
ATOM 9438 N N . GLY A 1 1161 ? -22.092 -30.785 5.187 1.00 77.12 1161 GLY A N 1
ATOM 9439 C CA . GLY A 1 1161 ? -21.051 -31.656 4.659 1.00 77.12 1161 GLY A CA 1
ATOM 9440 C C . GLY A 1 1161 ? -20.524 -32.720 5.624 1.00 77.12 1161 GLY A C 1
ATOM 9441 O O . GLY A 1 1161 ? -20.811 -32.762 6.824 1.00 77.12 1161 GLY A O 1
ATOM 9442 N N . VAL A 1 1162 ? -19.727 -33.639 5.077 1.00 73.50 1162 VAL A N 1
ATOM 9443 C CA . VAL A 1 1162 ? -19.198 -34.794 5.818 1.00 73.50 1162 VAL A CA 1
ATOM 9444 C C . VAL A 1 1162 ? -18.107 -34.373 6.818 1.00 73.50 1162 VAL A C 1
ATOM 9446 O O . VAL A 1 1162 ? -16.957 -34.153 6.451 1.00 73.50 1162 VAL A O 1
ATOM 9449 N N . ILE A 1 1163 ? -18.435 -34.331 8.114 1.00 66.62 1163 ILE A N 1
ATOM 9450 C CA . ILE A 1 1163 ? -17.514 -33.833 9.161 1.00 66.62 1163 ILE A CA 1
ATOM 9451 C C . ILE A 1 1163 ? -16.428 -34.826 9.632 1.00 66.62 1163 ILE A C 1
ATOM 9453 O O . ILE A 1 1163 ? -15.656 -34.508 10.534 1.00 66.62 1163 ILE A O 1
ATOM 9457 N N . ASN A 1 1164 ? -16.374 -36.050 9.092 1.00 59.25 1164 ASN A N 1
ATOM 9458 C CA . ASN A 1 1164 ? -15.399 -37.079 9.485 1.00 59.25 1164 ASN A CA 1
ATOM 9459 C C . ASN A 1 1164 ? -14.886 -37.867 8.273 1.00 59.25 1164 ASN A C 1
ATOM 9461 O O . ASN A 1 1164 ? -15.666 -38.324 7.445 1.00 59.25 1164 ASN A O 1
ATOM 9465 N N . THR A 1 1165 ? -13.578 -38.131 8.226 1.00 50.81 1165 THR A N 1
ATOM 9466 C CA . THR A 1 1165 ? -12.920 -38.872 7.131 1.00 50.81 1165 THR A CA 1
ATOM 9467 C C . THR A 1 1165 ? -13.303 -40.355 7.040 1.00 50.81 1165 THR A C 1
ATOM 9469 O O . THR A 1 1165 ? -13.069 -40.987 6.011 1.00 50.81 1165 THR A O 1
ATOM 9472 N N . ASN A 1 1166 ? -13.928 -40.917 8.080 1.00 46.47 1166 ASN A N 1
ATOM 9473 C CA . ASN A 1 1166 ? -14.544 -42.241 8.030 1.00 46.47 1166 ASN A CA 1
ATOM 9474 C C . ASN A 1 1166 ? -15.955 -42.129 7.424 1.00 46.47 1166 ASN A C 1
ATOM 9476 O O . ASN A 1 1166 ? -16.902 -41.749 8.114 1.00 46.47 1166 ASN A O 1
ATOM 9480 N N . MET A 1 1167 ? -16.073 -42.474 6.138 1.00 43.59 1167 MET A N 1
ATOM 9481 C CA . MET A 1 1167 ? -17.290 -42.396 5.314 1.00 43.59 1167 MET A CA 1
ATOM 9482 C C . MET A 1 1167 ? -18.441 -43.269 5.859 1.00 43.59 1167 MET A C 1
ATOM 9484 O O . MET A 1 1167 ? -18.608 -44.411 5.439 1.00 43.59 1167 MET A O 1
ATOM 9488 N N . ALA A 1 1168 ? -19.226 -42.751 6.808 1.00 41.00 1168 ALA A N 1
ATOM 9489 C CA . ALA A 1 1168 ? -20.354 -43.491 7.394 1.00 41.00 1168 ALA A CA 1
ATOM 9490 C C . ALA A 1 1168 ? -21.574 -42.638 7.783 1.00 41.00 1168 ALA A C 1
ATOM 9492 O O . ALA A 1 1168 ? -22.685 -43.152 7.747 1.00 41.00 1168 ALA A O 1
ATOM 9493 N N . ASN A 1 1169 ? -21.398 -41.367 8.166 1.00 45.19 1169 ASN A N 1
ATOM 9494 C CA . ASN A 1 1169 ? -22.508 -40.464 8.495 1.00 45.19 1169 ASN A CA 1
ATOM 9495 C C . ASN A 1 1169 ? -22.170 -39.025 8.077 1.00 45.19 1169 ASN A C 1
ATOM 9497 O O . ASN A 1 1169 ? -21.289 -38.401 8.675 1.00 45.19 1169 ASN A O 1
ATOM 9501 N N . SER A 1 1170 ? -22.897 -38.485 7.097 1.00 50.31 1170 SER A N 1
ATOM 9502 C CA . SER A 1 1170 ? -23.144 -37.042 7.015 1.00 50.31 1170 SER A CA 1
ATOM 9503 C C . SER A 1 1170 ? -23.928 -36.615 8.258 1.00 50.31 1170 SER A C 1
ATOM 9505 O O . SER A 1 1170 ? -24.762 -37.373 8.763 1.00 50.31 1170 SER A O 1
ATOM 9507 N N . TRP A 1 1171 ? -23.641 -35.432 8.802 1.00 53.75 1171 TRP A N 1
ATOM 9508 C CA . TRP A 1 1171 ? -24.357 -34.965 9.988 1.00 53.75 1171 TRP A CA 1
ATOM 9509 C C . TRP A 1 1171 ? -25.618 -34.236 9.554 1.00 53.75 1171 TRP A C 1
ATOM 9511 O O . TRP A 1 1171 ? -25.590 -33.346 8.712 1.00 53.75 1171 TRP A O 1
ATOM 9521 N N . LYS A 1 1172 ? -26.744 -34.701 10.093 1.00 64.50 1172 LYS A N 1
ATOM 9522 C CA . LYS A 1 1172 ? -28.079 -34.327 9.629 1.00 64.50 1172 LYS A CA 1
ATOM 9523 C C . LYS A 1 1172 ? -28.386 -32.848 9.879 1.00 64.50 1172 LYS A C 1
ATOM 9525 O O . LYS A 1 1172 ? -29.014 -32.209 9.040 1.00 64.50 1172 LYS A O 1
ATOM 9530 N N . ALA A 1 1173 ? -27.898 -32.328 11.008 1.00 76.88 1173 ALA A N 1
ATOM 9531 C CA . ALA A 1 1173 ? -28.039 -30.944 11.440 1.00 76.88 1173 ALA A CA 1
ATOM 9532 C C . ALA A 1 1173 ? -26.967 -30.019 10.832 1.00 76.88 1173 ALA A C 1
ATOM 9534 O O . ALA A 1 1173 ? -25.786 -30.373 10.785 1.00 76.88 1173 ALA A O 1
ATOM 9535 N N . LEU A 1 1174 ? -27.387 -28.812 10.444 1.00 85.56 1174 LEU A N 1
ATOM 9536 C CA . LEU A 1 1174 ? -26.556 -27.742 9.890 1.00 85.56 1174 LEU A CA 1
ATOM 9537 C C . LEU A 1 1174 ? -25.369 -27.429 10.807 1.00 85.56 1174 LEU A C 1
ATOM 9539 O O . LEU A 1 1174 ? -25.545 -27.153 11.994 1.00 85.56 1174 LEU A O 1
ATOM 9543 N N . GLN A 1 1175 ? -24.164 -27.429 10.246 1.00 86.81 1175 GLN A N 1
ATOM 9544 C CA . GLN A 1 1175 ? -22.929 -27.102 10.951 1.00 86.81 1175 GLN A CA 1
ATOM 9545 C C . GLN A 1 1175 ? -22.507 -25.658 10.676 1.00 86.81 1175 GLN A C 1
ATOM 9547 O O . GLN A 1 1175 ? -22.744 -25.120 9.592 1.00 86.81 1175 GLN A O 1
ATOM 9552 N N . LYS A 1 1176 ? -21.821 -25.045 11.646 1.00 87.62 1176 LYS A N 1
ATOM 9553 C CA . LYS A 1 1176 ? -21.147 -23.745 11.505 1.00 87.62 1176 LYS A CA 1
ATOM 9554 C C . LYS A 1 1176 ? -19.710 -23.821 12.006 1.00 87.62 1176 LYS A C 1
ATOM 9556 O O . LYS A 1 1176 ? -19.436 -24.449 13.033 1.00 87.62 1176 LYS A O 1
ATOM 9561 N N . ALA A 1 1177 ? -18.793 -23.133 11.332 1.00 85.88 1177 ALA A N 1
ATOM 9562 C CA . ALA A 1 1177 ? -17.425 -22.986 11.817 1.00 85.88 1177 ALA A CA 1
ATOM 9563 C C . ALA A 1 1177 ? -16.752 -21.699 11.313 1.00 85.88 1177 ALA A C 1
ATOM 9565 O O . ALA A 1 1177 ? -17.081 -21.191 10.245 1.00 85.88 1177 ALA A O 1
ATOM 9566 N N . SER A 1 1178 ? -15.804 -21.165 12.086 1.00 86.56 1178 SER A N 1
ATOM 9567 C CA . SER A 1 1178 ? -15.096 -19.918 11.760 1.00 86.56 1178 SER A CA 1
ATOM 9568 C C . SER A 1 1178 ? -13.696 -20.198 11.219 1.00 86.56 1178 SER A C 1
ATOM 9570 O O . SER A 1 1178 ? -12.971 -21.014 11.785 1.00 86.56 1178 SER A O 1
ATOM 9572 N N . ILE A 1 1179 ? -13.309 -19.487 10.161 1.00 87.56 1179 ILE A N 1
ATOM 9573 C CA . ILE A 1 1179 ? -12.004 -19.592 9.490 1.00 87.56 1179 ILE A CA 1
ATOM 9574 C C . ILE A 1 1179 ? -11.435 -18.192 9.208 1.00 87.56 1179 ILE A C 1
ATOM 9576 O O . ILE A 1 1179 ? -12.110 -17.183 9.409 1.00 87.56 1179 ILE A O 1
ATOM 9580 N N . LEU A 1 1180 ? -10.179 -18.105 8.768 1.00 86.56 1180 LEU A N 1
ATOM 9581 C CA . LEU A 1 1180 ? -9.520 -16.838 8.429 1.00 86.56 1180 LEU A CA 1
ATOM 9582 C C . LEU A 1 1180 ? -9.103 -16.800 6.952 1.00 86.56 1180 LEU A C 1
ATOM 9584 O O . LEU A 1 1180 ? -8.755 -17.849 6.399 1.00 86.56 1180 LEU A O 1
ATOM 9588 N N . PRO A 1 1181 ? -9.096 -15.615 6.308 1.00 88.31 1181 PRO A N 1
ATOM 9589 C CA . PRO A 1 1181 ? -8.537 -15.470 4.971 1.00 88.31 1181 PRO A CA 1
ATOM 9590 C C . PRO A 1 1181 ? -7.035 -15.792 4.983 1.00 88.31 1181 PRO A C 1
ATOM 9592 O O . PRO A 1 1181 ? -6.315 -15.502 5.940 1.00 88.31 1181 PRO A O 1
ATOM 9595 N N . SER A 1 1182 ? -6.560 -16.413 3.907 1.00 86.31 1182 SER A N 1
ATOM 9596 C CA . SER A 1 1182 ? -5.173 -16.836 3.726 1.00 86.31 1182 SER A CA 1
ATOM 9597 C C . SER A 1 1182 ? -4.554 -16.099 2.543 1.00 86.31 1182 SER A C 1
ATOM 9599 O O . SER A 1 1182 ? -5.199 -15.931 1.510 1.00 86.31 1182 SER A O 1
ATOM 9601 N N . ASN A 1 1183 ? -3.297 -15.665 2.681 1.00 85.06 1183 ASN A N 1
ATOM 9602 C CA . ASN A 1 1183 ? -2.630 -14.841 1.674 1.00 85.06 1183 ASN A CA 1
ATOM 9603 C C . ASN A 1 1183 ? -2.639 -15.522 0.289 1.00 85.06 1183 ASN A C 1
ATOM 9605 O O . ASN A 1 1183 ? -2.148 -16.645 0.133 1.00 85.06 1183 ASN A O 1
ATOM 9609 N N . LEU A 1 1184 ? -3.174 -14.818 -0.716 1.00 84.62 1184 LEU A N 1
ATOM 9610 C CA . LEU A 1 1184 ? -3.375 -15.343 -2.068 1.00 84.62 1184 LEU A CA 1
ATOM 9611 C C . LEU A 1 1184 ? -2.073 -15.834 -2.721 1.00 84.62 1184 LEU A C 1
ATOM 9613 O O . LEU A 1 1184 ? -2.093 -16.859 -3.398 1.00 84.62 1184 LEU A O 1
ATOM 9617 N N . THR A 1 1185 ? -0.938 -15.169 -2.492 1.00 84.00 1185 THR A N 1
ATOM 9618 C CA . THR A 1 1185 ? 0.372 -15.581 -3.026 1.00 84.00 1185 THR A CA 1
ATOM 9619 C C . THR A 1 1185 ? 0.818 -16.913 -2.424 1.00 84.00 1185 THR A C 1
ATOM 9621 O O . THR A 1 1185 ? 1.107 -17.853 -3.165 1.00 84.00 1185 THR A O 1
ATOM 9624 N N . THR A 1 1186 ? 0.785 -17.044 -1.093 1.00 82.56 1186 THR A N 1
ATOM 9625 C CA . THR A 1 1186 ? 1.107 -18.298 -0.386 1.00 82.56 1186 THR A CA 1
ATOM 9626 C C . THR A 1 1186 ? 0.175 -19.433 -0.811 1.00 82.56 1186 THR A C 1
ATOM 9628 O O . THR A 1 1186 ? 0.617 -20.547 -1.088 1.00 82.56 1186 THR A O 1
ATOM 9631 N N . CYS A 1 1187 ? -1.123 -19.146 -0.919 1.00 86.75 1187 CYS A N 1
ATOM 9632 C CA . CYS A 1 1187 ? -2.123 -20.103 -1.377 1.00 86.75 1187 CYS A CA 1
ATOM 9633 C C . CYS A 1 1187 ? -1.858 -20.563 -2.823 1.00 86.75 1187 CYS A C 1
ATOM 9635 O O . CYS A 1 1187 ? -1.882 -21.759 -3.115 1.00 86.75 1187 CYS A O 1
ATOM 9637 N N . THR A 1 1188 ? -1.517 -19.631 -3.718 1.00 85.94 1188 THR A N 1
ATOM 9638 C CA . THR A 1 1188 ? -1.206 -19.923 -5.126 1.00 85.94 1188 THR A CA 1
ATOM 9639 C C . THR A 1 1188 ? 0.045 -20.791 -5.239 1.00 85.94 1188 THR A C 1
ATOM 9641 O O . THR A 1 1188 ? 0.027 -21.786 -5.957 1.00 85.94 1188 THR A O 1
ATOM 9644 N N . GLN A 1 1189 ? 1.101 -20.505 -4.472 1.00 83.62 1189 GLN A N 1
ATOM 9645 C CA . GLN A 1 1189 ? 2.305 -21.345 -4.409 1.00 83.62 1189 GLN A CA 1
ATOM 9646 C C . GLN A 1 1189 ? 1.994 -22.774 -3.923 1.00 83.62 1189 GLN A C 1
ATOM 9648 O O . GLN A 1 1189 ? 2.491 -23.745 -4.502 1.00 83.62 1189 GLN A O 1
ATOM 9653 N N . LEU A 1 1190 ? 1.127 -22.933 -2.914 1.00 82.62 1190 LEU A N 1
ATOM 9654 C CA . LEU A 1 1190 ? 0.696 -24.245 -2.409 1.00 82.62 1190 LEU A CA 1
ATOM 9655 C C . LEU A 1 1190 ? -0.104 -25.052 -3.448 1.00 82.62 1190 LEU A C 1
ATOM 9657 O O . LEU A 1 1190 ? 0.145 -26.246 -3.612 1.00 82.62 1190 LEU A O 1
ATOM 9661 N N . TYR A 1 1191 ? -1.036 -24.428 -4.174 1.00 83.50 1191 TYR A N 1
ATOM 9662 C CA . TYR A 1 1191 ? -1.831 -25.121 -5.199 1.00 83.50 1191 TYR A CA 1
ATOM 9663 C C . TYR A 1 1191 ? -1.069 -25.353 -6.509 1.00 83.50 1191 TYR A C 1
ATOM 9665 O O . TYR A 1 1191 ? -1.228 -26.415 -7.119 1.00 83.50 1191 TYR A O 1
ATOM 9673 N N . LYS A 1 1192 ? -0.182 -24.437 -6.914 1.00 82.31 1192 LYS A N 1
ATOM 9674 C CA . LYS A 1 1192 ? 0.682 -24.606 -8.090 1.00 82.31 1192 LYS A CA 1
ATOM 9675 C C . LYS A 1 1192 ? 1.671 -25.758 -7.891 1.00 82.31 1192 LYS A C 1
ATOM 9677 O O . LYS A 1 1192 ? 1.754 -26.635 -8.742 1.00 82.31 1192 LYS A O 1
ATOM 9682 N N . SER A 1 1193 ? 2.329 -25.829 -6.729 1.00 74.50 1193 SER A N 1
ATOM 9683 C CA . SER A 1 1193 ? 3.310 -26.885 -6.412 1.00 74.50 1193 SER A CA 1
ATOM 9684 C C . SER A 1 1193 ? 2.726 -28.295 -6.231 1.00 74.50 1193 SER A C 1
ATOM 9686 O O . SER A 1 1193 ? 3.480 -29.263 -6.296 1.00 74.50 1193 SER A O 1
ATOM 9688 N N . ARG A 1 1194 ? 1.409 -28.441 -6.007 1.00 68.69 1194 ARG A N 1
ATOM 9689 C CA . ARG A 1 1194 ? 0.766 -29.747 -5.739 1.00 68.69 1194 ARG A CA 1
ATOM 9690 C C . ARG A 1 1194 ? -0.274 -30.201 -6.755 1.00 68.69 1194 ARG A C 1
ATOM 9692 O O . ARG A 1 1194 ? -0.449 -31.400 -6.937 1.00 68.69 1194 ARG A O 1
ATOM 9699 N N . VAL A 1 1195 ? -0.996 -29.266 -7.366 1.00 70.31 1195 VAL A N 1
ATOM 9700 C CA . VAL A 1 1195 ? -2.155 -29.544 -8.238 1.00 70.31 1195 VAL A CA 1
ATOM 9701 C C . VAL A 1 1195 ? -2.009 -28.847 -9.600 1.00 70.31 1195 VAL A C 1
ATOM 9703 O O . VAL A 1 1195 ? -2.886 -28.968 -10.450 1.00 70.31 1195 VAL A O 1
ATOM 9706 N N . ASN A 1 1196 ? -0.914 -28.103 -9.810 1.00 75.75 1196 ASN A N 1
ATOM 9707 C CA . ASN A 1 1196 ? -0.652 -27.274 -10.989 1.00 75.75 1196 ASN A CA 1
ATOM 9708 C C . ASN A 1 1196 ? -1.848 -26.380 -11.385 1.00 75.75 1196 ASN A C 1
ATOM 9710 O O . ASN A 1 1196 ? -2.200 -26.253 -12.559 1.00 75.75 1196 ASN A O 1
ATOM 9714 N N . LYS A 1 1197 ? -2.509 -25.787 -10.379 1.00 74.81 1197 LYS A N 1
ATOM 9715 C CA . LYS A 1 1197 ? -3.603 -24.824 -10.557 1.00 74.81 1197 LYS A CA 1
ATOM 9716 C C . LYS A 1 1197 ? -3.175 -23.438 -10.091 1.00 74.81 1197 LYS A C 1
ATOM 9718 O O . LYS A 1 1197 ? -2.895 -23.247 -8.910 1.00 74.81 1197 LYS A O 1
ATOM 9723 N N . ASP A 1 1198 ? -3.204 -22.479 -11.010 1.00 78.25 1198 ASP A N 1
ATOM 9724 C CA . ASP A 1 1198 ? -3.095 -21.055 -10.693 1.00 78.25 1198 ASP A CA 1
ATOM 9725 C C . ASP A 1 1198 ? -4.422 -20.517 -10.145 1.00 78.25 1198 ASP A C 1
ATOM 9727 O O . ASP A 1 1198 ? -5.482 -20.712 -10.749 1.00 78.25 1198 ASP A O 1
ATOM 9731 N N . ILE A 1 1199 ? -4.348 -19.830 -9.003 1.00 83.62 1199 ILE A N 1
ATOM 9732 C CA . ILE A 1 1199 ? -5.486 -19.191 -8.334 1.00 83.62 1199 ILE A CA 1
ATOM 9733 C C . ILE A 1 1199 ? -5.514 -17.715 -8.738 1.00 83.62 1199 ILE A C 1
ATOM 9735 O O . ILE A 1 1199 ? -4.480 -17.057 -8.841 1.00 83.62 1199 ILE A O 1
ATOM 9739 N N . THR A 1 1200 ? -6.707 -17.192 -9.001 1.00 85.19 1200 THR A N 1
ATOM 9740 C CA . THR A 1 1200 ? -6.914 -15.825 -9.503 1.00 85.19 1200 THR A CA 1
ATOM 9741 C C . THR A 1 1200 ? -7.489 -14.907 -8.423 1.00 85.19 1200 THR A C 1
ATOM 9743 O O . THR A 1 1200 ? -8.090 -15.383 -7.466 1.00 85.19 1200 THR A O 1
ATOM 9746 N N . ARG A 1 1201 ? -7.399 -13.576 -8.589 1.00 86.56 1201 ARG A N 1
ATOM 9747 C CA . ARG A 1 1201 ? -8.022 -12.604 -7.656 1.00 86.56 1201 ARG A CA 1
ATOM 9748 C C . ARG A 1 1201 ? -9.555 -12.733 -7.547 1.00 86.56 1201 ARG A C 1
ATOM 9750 O O . ARG A 1 1201 ? -10.130 -12.293 -6.554 1.00 86.56 1201 ARG A O 1
ATOM 9757 N N . LYS A 1 1202 ? -10.206 -13.374 -8.531 1.00 90.12 1202 LYS A N 1
ATOM 9758 C CA . LYS A 1 1202 ? -11.634 -13.749 -8.489 1.00 90.12 1202 LYS A CA 1
ATOM 9759 C C . LYS A 1 1202 ? -11.941 -14.911 -7.525 1.00 90.12 1202 LYS A C 1
ATOM 9761 O O . LYS A 1 1202 ? -13.092 -15.312 -7.375 1.00 90.12 1202 LYS A O 1
ATOM 9766 N N . GLN A 1 1203 ? -10.920 -15.470 -6.885 1.00 91.44 1203 GLN A N 1
ATOM 9767 C CA . GLN A 1 1203 ? -11.020 -16.518 -5.880 1.00 91.44 1203 GLN A CA 1
ATOM 9768 C C . GLN A 1 1203 ? -10.425 -16.013 -4.559 1.00 91.44 1203 GLN A C 1
ATOM 9770 O O . GLN A 1 1203 ? -9.561 -15.134 -4.533 1.00 91.44 1203 GLN A O 1
ATOM 9775 N N . LEU A 1 1204 ? -10.906 -16.580 -3.461 1.00 91.44 1204 LEU A N 1
ATOM 9776 C CA . LEU A 1 1204 ? -10.462 -16.324 -2.099 1.00 91.44 1204 LEU A CA 1
ATOM 9777 C C . LEU A 1 1204 ? -9.965 -17.641 -1.496 1.00 91.44 1204 LEU A C 1
ATOM 9779 O O . LEU A 1 1204 ? -10.569 -18.693 -1.709 1.00 91.44 1204 LEU A O 1
ATOM 9783 N N . CYS A 1 1205 ? -8.883 -17.577 -0.727 1.00 90.75 1205 CYS A N 1
ATOM 9784 C CA . CYS A 1 1205 ? -8.397 -18.699 0.065 1.00 90.75 1205 CYS A CA 1
ATOM 9785 C C . CYS A 1 1205 ? -8.731 -18.465 1.535 1.00 90.75 1205 CYS A C 1
ATOM 9787 O O . CYS A 1 1205 ? -8.431 -17.392 2.055 1.00 90.75 1205 CYS A O 1
ATOM 9789 N N . ALA A 1 1206 ? -9.283 -19.461 2.225 1.00 89.75 1206 ALA A N 1
ATOM 9790 C CA . ALA A 1 1206 ? -9.512 -19.384 3.668 1.00 89.75 1206 ALA A CA 1
ATOM 9791 C C . ALA A 1 1206 ? -9.195 -20.716 4.365 1.00 89.75 1206 ALA A C 1
ATOM 9793 O O . ALA A 1 1206 ? -9.307 -21.785 3.761 1.00 89.75 1206 ALA A O 1
ATOM 9794 N N . ALA A 1 1207 ? -8.738 -20.642 5.617 1.00 86.50 1207 ALA A N 1
ATOM 9795 C CA . ALA A 1 1207 ? -8.221 -21.775 6.384 1.00 86.50 1207 ALA A CA 1
ATOM 9796 C C . ALA A 1 1207 ? -8.421 -21.600 7.898 1.00 86.50 1207 ALA A C 1
ATOM 9798 O O . ALA A 1 1207 ? -8.531 -20.480 8.403 1.00 86.50 1207 ALA A O 1
ATOM 9799 N N . ASP A 1 1208 ? -8.378 -22.708 8.636 1.00 81.38 1208 ASP A N 1
ATOM 9800 C CA . ASP A 1 1208 ? -8.187 -22.693 10.087 1.00 81.38 1208 ASP A CA 1
ATOM 9801 C C . ASP A 1 1208 ? -6.731 -22.294 10.435 1.00 81.38 1208 ASP A C 1
ATOM 9803 O O . ASP A 1 1208 ? -5.795 -22.904 9.910 1.00 81.38 1208 ASP A O 1
ATOM 9807 N N . PRO A 1 1209 ? -6.484 -21.305 11.318 1.00 68.88 1209 PRO A N 1
ATOM 9808 C CA . PRO A 1 1209 ? -5.137 -21.009 11.822 1.00 68.88 1209 PRO A CA 1
ATOM 9809 C C . PRO A 1 1209 ? -4.560 -22.103 12.750 1.00 68.88 1209 PRO A C 1
ATOM 9811 O O . PRO A 1 1209 ? -3.377 -22.060 13.098 1.00 68.88 1209 PRO A O 1
ATOM 9814 N N . SER A 1 1210 ? -5.365 -23.074 13.191 1.00 65.00 1210 SER A N 1
ATOM 9815 C CA . SER A 1 1210 ? -4.937 -24.188 14.039 1.00 65.00 1210 SER A CA 1
ATOM 9816 C C . SER A 1 1210 ? -4.123 -25.235 13.271 1.00 65.00 1210 SER A C 1
ATOM 9818 O O . SER A 1 1210 ? -4.575 -25.866 12.323 1.00 65.00 1210 SER A O 1
ATOM 9820 N N . THR A 1 1211 ? -2.927 -25.532 13.779 1.00 56.72 1211 THR A N 1
ATOM 9821 C CA . THR A 1 1211 ? -2.048 -26.601 13.265 1.00 56.72 1211 THR A CA 1
ATOM 9822 C C . THR A 1 1211 ? -2.322 -27.982 13.883 1.00 56.72 1211 THR A C 1
ATOM 9824 O O . THR A 1 1211 ? -1.533 -28.906 13.694 1.00 56.72 1211 THR A O 1
ATOM 9827 N N . THR A 1 1212 ? -3.408 -28.137 14.656 1.00 52.88 1212 THR A N 1
ATOM 9828 C CA . THR A 1 1212 ? -3.688 -29.359 15.455 1.00 52.88 1212 THR A CA 1
ATOM 9829 C C . THR A 1 1212 ? -5.086 -29.953 15.271 1.00 52.88 1212 THR A C 1
ATOM 9831 O O . THR A 1 1212 ? -5.322 -31.105 15.630 1.00 52.88 1212 THR A O 1
ATOM 9834 N N . LYS A 1 1213 ? -5.996 -29.167 14.700 1.00 59.44 1213 LYS A N 1
ATOM 9835 C CA . LYS A 1 1213 ? -7.318 -29.533 14.189 1.00 59.44 1213 LYS A CA 1
ATOM 9836 C C . LYS A 1 1213 ? -7.607 -28.566 13.054 1.00 59.44 1213 LYS A C 1
ATOM 9838 O O . LYS A 1 1213 ? -7.348 -27.382 13.236 1.00 59.44 1213 LYS A O 1
ATOM 9843 N N . THR A 1 1214 ? -8.116 -29.070 11.946 1.00 68.12 1214 THR A N 1
ATOM 9844 C CA . THR A 1 1214 ? -8.298 -28.336 10.695 1.00 68.12 1214 THR A CA 1
ATOM 9845 C C . THR A 1 1214 ? -9.781 -28.228 10.376 1.00 68.12 1214 THR A C 1
ATOM 9847 O O . THR A 1 1214 ? -10.394 -29.169 9.878 1.00 68.12 1214 THR A O 1
ATOM 9850 N N . THR A 1 1215 ? -10.364 -27.077 10.702 1.00 76.25 1215 THR A N 1
ATOM 9851 C CA . THR A 1 1215 ? -11.697 -26.682 10.237 1.00 76.25 1215 THR A CA 1
ATOM 9852 C C . THR A 1 1215 ? -11.660 -26.418 8.730 1.00 76.25 1215 THR A C 1
ATOM 9854 O O . THR A 1 1215 ? -10.833 -25.637 8.261 1.00 76.25 1215 THR A O 1
ATOM 9857 N N . ASP A 1 1216 ? -12.548 -27.064 7.978 1.00 80.19 1216 ASP A N 1
ATOM 9858 C CA . ASP A 1 1216 ? -12.585 -27.027 6.513 1.00 80.19 1216 ASP A CA 1
ATOM 9859 C C . ASP A 1 1216 ? -13.985 -27.416 6.003 1.00 80.19 1216 ASP A C 1
ATOM 9861 O O . ASP A 1 1216 ? -14.734 -28.090 6.710 1.00 80.19 1216 ASP A O 1
ATOM 9865 N N . THR A 1 1217 ? -14.319 -27.017 4.778 1.00 82.94 1217 THR A N 1
ATOM 9866 C CA . THR A 1 1217 ? -15.521 -27.458 4.047 1.00 82.94 1217 THR A CA 1
ATOM 9867 C C . THR A 1 1217 ? -15.309 -28.837 3.419 1.00 82.94 1217 THR A C 1
ATOM 9869 O O . THR A 1 1217 ? -14.208 -29.142 2.958 1.00 82.94 1217 THR A O 1
ATOM 9872 N N . CYS A 1 1218 ? -16.357 -29.655 3.331 1.00 82.75 1218 CYS A N 1
ATOM 9873 C CA . CYS A 1 1218 ? -16.299 -31.005 2.767 1.00 82.75 1218 CYS A CA 1
ATOM 9874 C C . CYS A 1 1218 ? -17.378 -31.267 1.697 1.00 82.75 1218 CYS A C 1
ATOM 9876 O O . CYS A 1 1218 ? -18.117 -30.366 1.298 1.00 82.75 1218 CYS A O 1
ATOM 9878 N N . GLN A 1 1219 ? -17.465 -32.501 1.177 1.00 79.06 1219 GLN A N 1
ATOM 9879 C CA . GLN A 1 1219 ? -18.546 -32.880 0.259 1.00 79.06 1219 GLN A CA 1
ATOM 9880 C C . GLN A 1 1219 ? -19.904 -32.659 0.942 1.00 79.06 1219 GLN A C 1
ATOM 9882 O O . GLN A 1 1219 ? -20.098 -33.120 2.067 1.00 79.06 1219 GLN A O 1
ATOM 9887 N N . GLY A 1 1220 ? -20.806 -31.941 0.265 1.00 77.50 1220 GLY A N 1
ATOM 9888 C CA . GLY A 1 1220 ? -22.062 -31.407 0.809 1.00 77.50 1220 GLY A CA 1
ATOM 9889 C C . GLY A 1 1220 ? -22.046 -29.884 1.016 1.00 77.50 1220 GLY A C 1
ATOM 9890 O O . GLY A 1 1220 ? -23.057 -29.232 0.774 1.00 77.50 1220 GLY A O 1
ATOM 9891 N N . ASP A 1 1221 ? -20.897 -29.290 1.365 1.00 87.25 1221 ASP A N 1
ATOM 9892 C CA . ASP A 1 1221 ? -20.771 -27.837 1.608 1.00 87.25 1221 ASP A CA 1
ATOM 9893 C C . ASP A 1 1221 ? -20.530 -27.021 0.325 1.00 87.25 1221 ASP A C 1
ATOM 9895 O O . ASP A 1 1221 ? -20.623 -25.794 0.328 1.00 87.25 1221 ASP A O 1
ATOM 9899 N N . SER A 1 1222 ? -20.227 -27.698 -0.786 1.00 90.81 1222 SER A N 1
ATOM 9900 C CA . SER A 1 1222 ? -20.121 -27.137 -2.138 1.00 90.81 1222 SER A CA 1
ATOM 9901 C C . SER A 1 1222 ? -21.257 -26.166 -2.459 1.00 90.81 1222 SER A C 1
ATOM 9903 O O . SER A 1 1222 ? -22.423 -26.516 -2.317 1.00 90.81 1222 SER A O 1
ATOM 9905 N N . GLY A 1 1223 ? -20.939 -24.949 -2.903 1.00 92.88 1223 GLY A N 1
ATOM 9906 C CA . GLY A 1 1223 ? -21.933 -23.905 -3.170 1.00 92.88 1223 GLY A CA 1
ATOM 9907 C C . GLY A 1 1223 ? -22.487 -23.182 -1.935 1.00 92.88 1223 GLY A C 1
ATOM 9908 O O . GLY A 1 1223 ? -23.107 -22.132 -2.091 1.00 92.88 1223 GLY A O 1
ATOM 9909 N N . GLY A 1 1224 ? -22.229 -23.677 -0.721 1.00 93.00 1224 GLY A N 1
ATOM 9910 C CA . GLY A 1 1224 ? -22.580 -23.005 0.530 1.00 93.00 1224 GLY A CA 1
ATOM 9911 C C . GLY A 1 1224 ? -21.775 -21.716 0.773 1.00 93.00 1224 GLY A C 1
ATOM 9912 O O . GLY A 1 1224 ? -20.712 -21.519 0.162 1.00 93.00 1224 GLY A O 1
ATOM 9913 N N . PRO A 1 1225 ? -22.261 -20.831 1.660 1.00 94.62 1225 PRO A N 1
ATOM 9914 C CA . PRO A 1 1225 ? -21.661 -19.528 1.902 1.00 94.62 1225 PRO A CA 1
ATOM 9915 C C . PRO A 1 1225 ? -20.372 -19.575 2.718 1.00 94.62 1225 PRO A C 1
ATOM 9917 O O . PRO A 1 1225 ? -20.249 -20.273 3.725 1.00 94.62 1225 PRO A O 1
ATOM 9920 N N . LEU A 1 1226 ? -19.472 -18.675 2.339 1.00 94.31 1226 LEU A N 1
ATOM 9921 C CA . LEU A 1 1226 ? -18.472 -18.076 3.207 1.00 94.31 1226 LEU A CA 1
ATOM 9922 C C . LEU A 1 1226 ? -18.926 -16.644 3.512 1.00 94.31 1226 LEU A C 1
ATOM 9924 O O . LEU A 1 1226 ? -19.005 -15.812 2.606 1.00 94.31 1226 LEU A O 1
ATOM 9928 N N . GLN A 1 1227 ? -19.246 -16.355 4.771 1.00 92.94 1227 GLN A N 1
ATOM 9929 C CA . GLN A 1 1227 ? -19.947 -15.130 5.172 1.00 92.94 1227 GLN A CA 1
ATOM 9930 C C . GLN A 1 1227 ? -19.275 -14.386 6.327 1.00 92.94 1227 GLN A C 1
ATOM 9932 O O . GLN A 1 1227 ? -18.519 -14.965 7.109 1.00 92.94 1227 GLN A O 1
ATOM 9937 N N . VAL A 1 1228 ? -19.614 -13.106 6.466 1.00 90.81 1228 VAL A N 1
ATOM 9938 C CA . VAL A 1 1228 ? -19.278 -12.265 7.621 1.00 90.81 1228 VAL A CA 1
ATOM 9939 C C . VAL A 1 1228 ? -20.558 -11.641 8.188 1.00 90.81 1228 VAL A C 1
ATOM 9941 O O . VAL A 1 1228 ? -21.483 -11.329 7.439 1.00 90.81 1228 VAL A O 1
ATOM 9944 N N . GLN A 1 1229 ? -20.644 -11.485 9.510 1.00 83.00 1229 GLN A N 1
ATOM 9945 C CA . GLN A 1 1229 ? -21.745 -10.761 10.157 1.00 83.00 1229 GLN A CA 1
ATOM 9946 C C . GLN A 1 1229 ? -21.499 -9.253 10.029 1.00 83.00 1229 GLN A C 1
ATOM 9948 O O . GLN A 1 1229 ? -20.391 -8.788 10.304 1.00 83.00 1229 GLN A O 1
ATOM 9953 N N . ASN A 1 1230 ? -22.509 -8.476 9.631 1.00 68.75 1230 ASN A N 1
ATOM 9954 C CA . ASN A 1 1230 ? -22.356 -7.027 9.525 1.00 68.75 1230 ASN A CA 1
ATOM 9955 C C . ASN A 1 1230 ? -22.203 -6.403 10.928 1.00 68.75 1230 ASN A C 1
ATOM 9957 O O . ASN A 1 1230 ? -23.121 -6.424 11.743 1.00 68.75 1230 ASN A O 1
ATOM 9961 N N . LEU A 1 1231 ? -21.032 -5.822 11.211 1.00 55.97 1231 LEU A N 1
ATOM 9962 C CA . LEU A 1 1231 ? -20.725 -5.210 12.510 1.00 55.97 1231 LEU A CA 1
ATOM 9963 C C . LEU A 1 1231 ? -21.440 -3.870 12.759 1.00 55.97 1231 LEU A C 1
ATOM 9965 O O . LEU A 1 1231 ? -21.446 -3.406 13.898 1.00 55.97 1231 LEU A O 1
ATOM 9969 N N . LYS A 1 1232 ? -22.037 -3.252 11.731 1.00 53.50 1232 LYS A N 1
ATOM 9970 C CA . LYS A 1 1232 ? -22.923 -2.088 11.897 1.00 53.50 1232 LYS A CA 1
ATOM 9971 C C . LYS A 1 1232 ? -24.320 -2.523 12.358 1.00 53.50 1232 LYS A C 1
ATOM 9973 O O . LYS A 1 1232 ? -24.876 -1.917 13.269 1.00 53.50 1232 LYS A O 1
ATOM 9978 N N . ASP A 1 1233 ? -24.833 -3.617 11.789 1.00 54.12 1233 ASP A N 1
ATOM 9979 C CA . ASP A 1 1233 ? -26.241 -4.022 11.874 1.00 54.12 1233 ASP A CA 1
ATOM 9980 C C . ASP A 1 1233 ? -26.357 -5.493 12.306 1.00 54.12 1233 ASP A C 1
ATOM 9982 O O . ASP A 1 1233 ? -26.276 -6.417 11.498 1.00 54.12 1233 ASP A O 1
ATOM 9986 N N . SER A 1 1234 ? -26.536 -5.706 13.614 1.00 56.69 1234 SER A N 1
ATOM 9987 C CA . SER A 1 1234 ? -26.261 -6.981 14.311 1.00 56.69 1234 SER A CA 1
ATOM 9988 C C . SER A 1 1234 ? -26.983 -8.258 13.832 1.00 56.69 1234 SER A C 1
ATOM 9990 O O . SER A 1 1234 ? -26.651 -9.337 14.320 1.00 56.69 1234 SER A O 1
ATOM 9992 N N . SER A 1 1235 ? -27.963 -8.177 12.930 1.00 61.94 1235 SER A N 1
ATOM 9993 C CA . SER A 1 1235 ? -28.822 -9.297 12.506 1.00 61.94 1235 SER A CA 1
ATOM 9994 C C . SER A 1 1235 ? -28.500 -9.895 11.132 1.00 61.94 1235 SER A C 1
ATOM 9996 O O . SER A 1 1235 ? -28.891 -11.035 10.899 1.00 61.94 1235 SER A O 1
ATOM 9998 N N . LEU A 1 1236 ? -27.812 -9.178 10.232 1.00 77.62 1236 LEU A N 1
ATOM 9999 C CA . LEU A 1 1236 ? -27.622 -9.615 8.839 1.00 77.62 1236 LEU A CA 1
ATOM 10000 C C . LEU A 1 1236 ? -26.202 -10.122 8.542 1.00 77.62 1236 LEU A C 1
ATOM 10002 O O . LEU A 1 1236 ? -25.202 -9.633 9.079 1.00 77.62 1236 LEU A O 1
ATOM 10006 N N . PHE A 1 1237 ? -26.128 -11.092 7.629 1.00 88.19 1237 PHE A N 1
ATOM 10007 C CA . PHE A 1 1237 ? -24.888 -11.629 7.071 1.00 88.19 1237 PHE A CA 1
ATOM 10008 C C . PHE A 1 1237 ? -24.660 -11.115 5.648 1.00 88.19 1237 PHE A C 1
ATOM 10010 O O . PHE A 1 1237 ? -25.607 -10.964 4.874 1.00 88.19 1237 PHE A O 1
ATOM 10017 N N . SER A 1 1238 ? -23.389 -10.913 5.299 1.00 91.88 1238 SER A N 1
ATOM 10018 C CA . SER A 1 1238 ? -22.946 -10.637 3.932 1.00 91.88 1238 SER A CA 1
ATOM 10019 C C . SER A 1 1238 ? -22.144 -11.818 3.389 1.00 91.88 1238 SER A C 1
ATOM 10021 O O . SER A 1 1238 ? -21.191 -12.270 4.032 1.00 91.88 1238 SER A O 1
ATOM 10023 N N . ILE A 1 1239 ? -22.507 -12.310 2.203 1.00 94.62 1239 ILE A N 1
ATOM 10024 C CA . ILE A 1 1239 ? -21.810 -13.419 1.540 1.00 94.62 1239 ILE A CA 1
ATOM 10025 C C . ILE A 1 1239 ? -20.549 -12.880 0.859 1.00 94.62 1239 ILE A C 1
ATOM 10027 O O . ILE A 1 1239 ? -20.628 -12.084 -0.077 1.00 94.62 1239 ILE A O 1
ATOM 10031 N N . VAL A 1 1240 ? -19.389 -13.315 1.348 1.00 94.62 1240 VAL A N 1
ATOM 10032 C CA . VAL A 1 1240 ? -18.047 -12.918 0.885 1.00 94.62 1240 VAL A CA 1
ATOM 10033 C C . VAL A 1 1240 ? -17.561 -13.854 -0.223 1.00 94.62 1240 VAL A C 1
ATOM 10035 O O . VAL A 1 1240 ? -16.923 -13.426 -1.189 1.00 94.62 1240 VAL A O 1
ATOM 10038 N N . GLY A 1 1241 ? -17.892 -15.142 -0.113 1.00 94.44 1241 GLY A N 1
ATOM 10039 C CA . GLY A 1 1241 ? -17.523 -16.150 -1.097 1.00 94.44 1241 GLY A CA 1
ATOM 10040 C C . GLY A 1 1241 ? -18.481 -17.336 -1.161 1.00 94.44 1241 GLY A C 1
ATOM 10041 O O . GLY A 1 1241 ? -19.309 -17.543 -0.278 1.00 94.44 1241 GLY A O 1
ATOM 10042 N N . VAL A 1 1242 ? -18.331 -18.128 -2.220 1.00 96.31 1242 VAL A N 1
ATOM 10043 C CA . VAL A 1 1242 ? -19.087 -19.363 -2.481 1.00 96.31 1242 VAL A CA 1
ATOM 10044 C C . VAL A 1 1242 ? -18.122 -20.549 -2.470 1.00 96.31 1242 VAL A C 1
ATOM 10046 O O . VAL A 1 1242 ? -17.104 -20.512 -3.161 1.00 96.31 1242 VAL A O 1
ATOM 10049 N N . THR A 1 1243 ? -18.415 -21.596 -1.697 1.00 94.94 1243 THR A N 1
ATOM 10050 C CA . THR A 1 1243 ? -17.541 -22.777 -1.530 1.00 94.94 1243 THR A CA 1
ATOM 10051 C C . THR A 1 1243 ? -17.311 -23.510 -2.857 1.00 94.94 1243 THR A C 1
ATOM 10053 O O . THR A 1 1243 ? -18.269 -23.986 -3.468 1.00 94.94 1243 THR A O 1
ATOM 10056 N N . SER A 1 1244 ? -16.051 -23.616 -3.310 1.00 92.62 1244 SER A N 1
ATOM 10057 C CA . SER A 1 1244 ? -15.707 -24.097 -4.662 1.00 92.62 1244 SER A CA 1
ATOM 10058 C C . SER A 1 1244 ? -14.884 -25.396 -4.680 1.00 92.62 1244 SER A C 1
ATOM 10060 O O . SER A 1 1244 ? -15.344 -26.391 -5.240 1.00 92.62 1244 SER A O 1
ATOM 10062 N N . TYR A 1 1245 ? -13.680 -25.439 -4.091 1.00 89.25 1245 TYR A N 1
ATOM 10063 C CA . TYR A 1 1245 ? -12.890 -26.682 -3.978 1.00 89.25 1245 TYR A CA 1
ATOM 10064 C C . TYR A 1 1245 ? -11.763 -26.599 -2.938 1.00 89.25 1245 TYR A C 1
ATOM 10066 O O . TYR A 1 1245 ? -11.232 -25.527 -2.675 1.00 89.25 1245 TYR A O 1
ATOM 10074 N N . GLY A 1 1246 ? -11.327 -27.748 -2.417 1.00 85.12 1246 GLY A N 1
ATOM 10075 C CA . GLY A 1 1246 ? -10.146 -27.882 -1.552 1.00 85.12 1246 GLY A CA 1
ATOM 10076 C C . GLY A 1 1246 ? -9.215 -29.012 -2.009 1.00 85.12 1246 GLY A C 1
ATOM 10077 O O . GLY A 1 1246 ? -9.506 -29.706 -2.986 1.00 85.12 1246 GLY A O 1
ATOM 10078 N N . MET A 1 1247 ? -8.102 -29.236 -1.299 1.00 75.62 1247 MET A N 1
ATOM 10079 C CA . MET A 1 1247 ? -7.214 -30.396 -1.538 1.00 75.62 1247 MET A CA 1
ATOM 10080 C C . MET A 1 1247 ? -7.740 -31.717 -0.941 1.00 75.62 1247 MET A C 1
ATOM 10082 O O . MET A 1 1247 ? -7.164 -32.774 -1.191 1.00 75.62 1247 MET A O 1
ATOM 10086 N N . GLY A 1 1248 ? -8.811 -31.658 -0.147 1.00 72.25 1248 GLY A N 1
ATOM 10087 C CA . GLY A 1 1248 ? -9.399 -32.774 0.594 1.00 72.25 1248 GLY A CA 1
ATOM 10088 C C . GLY A 1 1248 ? -9.839 -32.306 1.981 1.00 72.25 1248 GLY A C 1
ATOM 10089 O O . GLY A 1 1248 ? -9.176 -31.452 2.564 1.00 72.25 1248 GLY A O 1
ATOM 10090 N N . CYS A 1 1249 ? -10.950 -32.842 2.490 1.00 75.44 1249 CYS A N 1
ATOM 10091 C CA . CYS A 1 1249 ? -11.593 -32.326 3.699 1.00 75.44 1249 CYS A CA 1
ATOM 10092 C C . CYS A 1 1249 ? -10.684 -32.389 4.930 1.00 75.44 1249 CYS A C 1
ATOM 10094 O O . CYS A 1 1249 ? -10.105 -33.437 5.232 1.00 75.44 1249 CYS A O 1
ATOM 10096 N N . GLY A 1 1250 ? -10.605 -31.283 5.665 1.00 67.38 1250 GLY A N 1
ATOM 10097 C CA . GLY A 1 1250 ? -9.810 -31.184 6.888 1.00 67.38 1250 GLY A CA 1
ATOM 10098 C C . GLY A 1 1250 ? -8.308 -31.198 6.609 1.00 67.38 1250 GLY A C 1
ATOM 10099 O O . GLY A 1 1250 ? -7.526 -31.616 7.465 1.00 67.38 1250 GLY A O 1
ATOM 10100 N N . SER A 1 1251 ? -7.878 -30.786 5.414 1.00 69.50 1251 SER A N 1
ATOM 10101 C CA . SER A 1 1251 ? -6.452 -30.704 5.088 1.00 69.50 1251 SER A CA 1
ATOM 10102 C C . SER A 1 1251 ? -5.768 -29.515 5.776 1.00 69.50 1251 SER A C 1
ATOM 10104 O O . SER A 1 1251 ? -6.397 -28.514 6.107 1.00 69.50 1251 SER A O 1
ATOM 10106 N N . ASN A 1 1252 ? -4.442 -29.574 5.942 1.00 71.38 1252 ASN A N 1
ATOM 10107 C CA . ASN A 1 1252 ? -3.635 -28.453 6.452 1.00 71.38 1252 ASN A CA 1
ATOM 10108 C C . ASN A 1 1252 ? -3.414 -27.347 5.387 1.00 71.38 1252 ASN A C 1
ATOM 10110 O O . ASN A 1 1252 ? -2.355 -26.714 5.358 1.00 71.38 1252 ASN A O 1
ATOM 10114 N N . HIS A 1 1253 ? -4.361 -27.157 4.465 1.00 79.56 1253 HIS A N 1
ATOM 10115 C CA . HIS A 1 1253 ? -4.256 -26.252 3.320 1.00 79.56 1253 HIS A CA 1
ATOM 10116 C C . HIS A 1 1253 ? -5.538 -25.422 3.178 1.00 79.56 1253 HIS A C 1
ATOM 10118 O O . HIS A 1 1253 ? -6.610 -25.936 3.480 1.00 79.56 1253 HIS A O 1
ATOM 10124 N N . PRO A 1 1254 ? -5.460 -24.161 2.711 1.00 87.00 1254 PRO A N 1
ATOM 10125 C CA . PRO A 1 1254 ? -6.656 -23.355 2.498 1.00 87.00 1254 PRO A CA 1
ATOM 10126 C C . PRO A 1 1254 ? -7.592 -23.986 1.466 1.00 87.00 1254 PRO A C 1
ATOM 10128 O O . PRO A 1 1254 ? -7.131 -24.450 0.419 1.00 87.00 1254 PRO A O 1
ATOM 10131 N N . SER A 1 1255 ? -8.894 -23.933 1.727 1.00 88.81 1255 SER A N 1
ATOM 10132 C CA . SER A 1 1255 ? -9.917 -24.210 0.717 1.00 88.81 1255 SER A CA 1
ATOM 10133 C C . SER A 1 1255 ? -10.220 -22.951 -0.095 1.00 88.81 1255 SER A C 1
ATOM 10135 O O . SER A 1 1255 ? -9.968 -21.822 0.342 1.00 88.81 1255 SER A O 1
ATOM 10137 N N . ILE A 1 1256 ? -10.694 -23.167 -1.321 1.00 92.00 1256 ILE A N 1
ATOM 10138 C CA . ILE A 1 1256 ? -10.900 -22.149 -2.346 1.00 92.00 1256 ILE A CA 1
ATOM 10139 C C . ILE A 1 1256 ? -12.386 -21.835 -2.472 1.00 92.00 1256 ILE A C 1
ATOM 10141 O O . ILE A 1 1256 ? -13.224 -22.723 -2.654 1.00 92.00 1256 ILE A O 1
ATOM 10145 N N . TYR A 1 1257 ? -12.680 -20.542 -2.439 1.00 94.19 1257 TYR A N 1
ATOM 10146 C CA . TYR A 1 1257 ? -14.012 -19.972 -2.548 1.00 94.19 1257 TYR A CA 1
ATOM 10147 C C . TYR A 1 1257 ? -14.038 -19.007 -3.739 1.00 94.19 1257 TYR A C 1
ATOM 10149 O O . TYR A 1 1257 ? -13.055 -18.313 -4.006 1.00 94.19 1257 TYR A O 1
ATOM 10157 N N . THR A 1 1258 ? -15.148 -18.930 -4.466 1.00 95.25 1258 THR A N 1
ATOM 10158 C CA . THR A 1 1258 ? -15.339 -17.919 -5.516 1.00 95.25 1258 THR A CA 1
ATOM 10159 C C . THR A 1 1258 ? -15.701 -16.587 -4.848 1.00 95.25 1258 THR A C 1
ATOM 10161 O O . THR A 1 1258 ? -16.667 -16.551 -4.090 1.00 95.25 1258 THR A O 1
ATOM 10164 N N . ARG A 1 1259 ? -14.932 -15.507 -5.075 1.00 94.69 1259 ARG A N 1
ATOM 10165 C CA . ARG A 1 1259 ? -15.128 -14.191 -4.421 1.00 94.69 1259 ARG A CA 1
ATOM 10166 C C . ARG A 1 1259 ? -16.373 -13.501 -4.979 1.00 94.69 1259 ARG A C 1
ATOM 10168 O O . ARG A 1 1259 ? -16.386 -13.185 -6.164 1.00 94.69 1259 ARG A O 1
ATOM 10175 N N . VAL A 1 1260 ? -17.364 -13.194 -4.140 1.00 95.12 1260 VAL A N 1
ATOM 10176 C CA . VAL A 1 1260 ? -18.643 -12.591 -4.576 1.00 95.12 1260 VAL A CA 1
ATOM 10177 C C . VAL A 1 1260 ? -18.452 -11.229 -5.249 1.00 95.12 1260 VAL A C 1
ATOM 10179 O O . VAL A 1 1260 ? -18.967 -11.026 -6.349 1.00 95.12 1260 VAL A O 1
ATOM 10182 N N . SER A 1 1261 ? -17.641 -10.335 -4.671 1.00 93.75 1261 SER A N 1
ATOM 10183 C CA . SER A 1 1261 ? -17.397 -8.991 -5.223 1.00 93.75 1261 SER A CA 1
ATOM 10184 C C . SER A 1 1261 ? -16.766 -8.977 -6.627 1.00 93.75 1261 SER A C 1
ATOM 10186 O O . SER A 1 1261 ? -16.845 -7.971 -7.323 1.00 93.75 1261 SER A O 1
ATOM 10188 N N . ALA A 1 1262 ? -16.208 -10.098 -7.105 1.00 92.94 1262 ALA A N 1
ATOM 10189 C CA . ALA A 1 1262 ? -15.645 -10.225 -8.456 1.00 92.94 1262 ALA A CA 1
ATOM 10190 C C . ALA A 1 1262 ? -16.662 -10.644 -9.548 1.00 92.94 1262 ALA A C 1
ATOM 10192 O O . ALA A 1 1262 ? -16.261 -10.875 -10.703 1.00 92.94 1262 ALA A O 1
ATOM 10193 N N . TYR A 1 1263 ? -17.942 -10.783 -9.175 1.00 94.12 1263 TYR A N 1
ATOM 10194 C CA . TYR A 1 1263 ? -19.060 -11.191 -10.037 1.00 94.12 1263 TYR A CA 1
ATOM 10195 C C . TYR A 1 1263 ? -20.367 -10.429 -9.731 1.00 94.12 1263 TYR A C 1
ATOM 10197 O O . TYR A 1 1263 ? -21.434 -10.938 -10.064 1.00 94.12 1263 TYR A O 1
ATOM 10205 N N . LEU A 1 1264 ? -20.308 -9.240 -9.107 1.00 92.81 1264 LEU A N 1
ATOM 10206 C CA . LEU A 1 1264 ? -21.511 -8.446 -8.799 1.00 92.81 1264 LEU A CA 1
ATOM 10207 C C . LEU A 1 1264 ? -22.336 -8.195 -10.061 1.00 92.81 1264 LEU A C 1
ATOM 10209 O O . LEU A 1 1264 ? -23.491 -8.592 -10.082 1.00 92.81 1264 LEU A O 1
ATOM 10213 N N . ASP A 1 1265 ? -21.722 -7.674 -11.125 1.00 89.44 1265 ASP A N 1
ATOM 10214 C CA . ASP A 1 1265 ? -22.367 -7.386 -12.415 1.00 89.44 1265 ASP A CA 1
ATOM 10215 C C . ASP A 1 1265 ? -23.169 -8.597 -12.944 1.00 89.44 1265 ASP A C 1
ATOM 10217 O O . ASP A 1 1265 ? -24.348 -8.490 -13.264 1.00 89.44 1265 ASP A O 1
ATOM 10221 N N . PHE A 1 1266 ? -22.563 -9.793 -12.922 1.00 93.38 1266 PHE A N 1
ATOM 10222 C CA . PHE A 1 1266 ? -23.186 -11.056 -13.351 1.00 93.38 1266 PHE A CA 1
ATOM 10223 C C . PHE A 1 1266 ? -24.395 -11.473 -12.493 1.00 93.38 1266 PHE A C 1
ATOM 10225 O O . PHE A 1 1266 ? -25.301 -12.144 -12.989 1.00 93.38 1266 PHE A O 1
ATOM 10232 N N . ILE A 1 1267 ? -24.408 -11.115 -11.207 1.00 93.94 1267 ILE A N 1
ATOM 10233 C CA . ILE A 1 1267 ? -25.542 -11.374 -10.312 1.00 93.94 1267 ILE A CA 1
ATOM 10234 C C . ILE A 1 1267 ? -26.600 -10.272 -10.480 1.00 93.94 1267 ILE A C 1
ATOM 10236 O O . ILE A 1 1267 ? -27.790 -10.576 -10.531 1.00 93.94 1267 ILE A O 1
ATOM 10240 N N . GLU A 1 1268 ? -26.185 -9.009 -10.596 1.00 92.31 1268 GLU A N 1
ATOM 10241 C CA . GLU A 1 1268 ? -27.062 -7.845 -10.743 1.00 92.31 1268 GLU A CA 1
ATOM 10242 C C . GLU A 1 1268 ? -27.879 -7.911 -12.036 1.00 92.31 1268 GLU A C 1
ATOM 10244 O O . GLU A 1 1268 ? -29.103 -7.837 -11.952 1.00 92.31 1268 GLU A O 1
ATOM 10249 N N . ASP A 1 1269 ? -27.248 -8.190 -13.181 1.00 88.81 1269 ASP A N 1
ATOM 10250 C CA . ASP A 1 1269 ? -27.903 -8.304 -14.496 1.00 88.81 1269 ASP A CA 1
ATOM 10251 C C . ASP A 1 1269 ? -29.037 -9.354 -14.548 1.00 88.81 1269 ASP A C 1
ATOM 10253 O O . ASP A 1 1269 ? -29.902 -9.290 -15.423 1.00 88.81 1269 ASP A O 1
ATOM 10257 N N . TYR A 1 1270 ? -29.049 -10.334 -13.633 1.00 90.75 1270 TYR A N 1
ATOM 10258 C CA . TYR A 1 1270 ? -30.003 -11.453 -13.638 1.00 90.75 1270 TYR A CA 1
ATOM 10259 C C . TYR A 1 1270 ? -30.980 -11.471 -12.454 1.00 90.75 1270 TYR A C 1
ATOM 10261 O O . TYR A 1 1270 ? -32.137 -11.867 -12.615 1.00 90.75 1270 TYR A O 1
ATOM 10269 N N . VAL A 1 1271 ? -30.534 -11.059 -11.263 1.00 90.75 1271 VAL A N 1
ATOM 10270 C CA . VAL A 1 1271 ? -31.367 -11.003 -10.047 1.00 90.75 1271 VAL A CA 1
ATOM 10271 C C . VAL A 1 1271 ? -32.139 -9.684 -9.968 1.00 90.75 1271 VAL A C 1
ATOM 10273 O O . VAL A 1 1271 ? -33.280 -9.673 -9.505 1.00 90.75 1271 VAL A O 1
ATOM 10276 N N . TRP A 1 1272 ? -31.544 -8.594 -10.458 1.00 89.81 1272 TRP A N 1
ATOM 10277 C CA . TRP A 1 1272 ? -32.112 -7.245 -10.467 1.00 89.81 1272 TRP A CA 1
ATOM 10278 C C . TRP A 1 1272 ? -31.935 -6.597 -11.860 1.00 89.81 1272 TRP A C 1
ATOM 10280 O O . TRP A 1 1272 ? -31.201 -5.618 -11.991 1.00 89.81 1272 TRP A O 1
ATOM 10290 N N . PRO A 1 1273 ? -32.562 -7.134 -12.929 1.00 73.38 1273 PRO A N 1
ATOM 10291 C CA . PRO A 1 1273 ? -32.419 -6.588 -14.283 1.00 73.38 1273 PRO A CA 1
ATOM 10292 C C . PRO A 1 1273 ? -32.990 -5.164 -14.407 1.00 73.38 1273 PRO A C 1
ATOM 10294 O O . PRO A 1 1273 ? -32.376 -4.318 -15.058 1.00 73.38 1273 PRO A O 1
ATOM 10297 N N . ASP A 1 1274 ? -34.102 -4.885 -13.717 1.00 56.75 1274 ASP A N 1
ATOM 10298 C CA . ASP A 1 1274 ? -34.745 -3.565 -13.592 1.00 56.75 1274 ASP A CA 1
ATOM 10299 C C . ASP A 1 1274 ? -33.978 -2.638 -12.632 1.00 56.75 1274 ASP A C 1
ATOM 10301 O O . ASP A 1 1274 ? -33.611 -1.520 -13.052 1.00 56.75 1274 ASP A O 1
#

InterPro domains:
  IPR001254 Serine proteases, trypsin domain [PF00089] (1029-1267)
  IPR001254 Serine proteases, trypsin domain [PS50240] (1029-1272)
  IPR001254 Serine proteases, trypsin domain [SM00020] (1028-1267)
  IPR001254 Serine proteases, trypsin domain [cd00190] (1029-1269)
  IPR001314 Peptidase S1A, chymotrypsin family [PR00722] (1061-1076)
  IPR001314 Peptidase S1A, chymotrypsin family [PR00722] (1120-1134)
  IPR001314 Peptidase S1A, chymotrypsin family [PR00722] (1215-1227)
  IPR009003 Peptidase S1, PA clan [SSF50494] (1004-1273)
  IPR018114 Serine proteases, trypsin family, histidine active site [PS00134] (1071-1076)
  IPR022700 Proteinase, regulatory CLIP domain [SM00680] (877-923)
  IPR033116 Serine proteases, trypsin family, serine active site [PS00135] (1216-1227)
  IPR037386 Coiled-coil domain-containing protein 40 [PTHR16275] (6-870)
  IPR038565 Proteinase, regulatory CLIP domain superfamily [G3DSA:3.30.1640.30] (872-932)